Protein AF-0000000068952404 (afdb_homodimer)

Solvent-accessible surface area (backbone atoms only — not comparable to full-atom values): 48971 Å² total; per-residue (Å²): 136,86,78,81,81,77,84,76,76,62,70,69,55,57,53,52,46,51,53,47,52,52,45,47,50,48,46,50,52,48,43,51,51,48,55,58,48,64,71,54,75,61,88,60,46,66,67,54,50,53,55,48,49,53,50,48,51,54,24,49,53,49,40,45,50,52,49,52,50,54,49,50,50,52,51,55,52,53,75,72,47,79,81,68,55,60,91,81,34,86,45,65,37,66,65,50,38,53,51,52,51,47,51,53,45,50,52,51,48,51,30,51,76,69,71,64,62,45,72,67,56,50,52,50,48,45,46,49,55,50,48,44,54,48,46,31,42,60,38,42,17,55,26,64,71,46,62,55,44,52,37,74,71,48,52,70,63,50,48,55,54,34,61,32,35,48,34,52,46,58,42,44,28,66,57,17,42,48,30,28,49,44,47,46,50,44,50,50,50,52,51,50,51,24,64,72,71,43,79,79,77,43,66,36,80,37,59,68,57,25,52,56,37,67,31,42,36,59,70,48,56,49,45,49,49,49,30,44,49,50,28,23,50,44,42,21,53,31,21,49,54,45,34,52,28,43,51,41,17,51,49,17,48,51,30,35,56,56,57,36,25,55,25,45,69,69,56,36,49,48,63,56,64,43,74,61,70,89,58,75,61,46,62,42,85,28,63,24,18,26,38,24,36,35,47,45,58,45,74,60,46,58,72,70,42,54,70,69,55,45,43,48,51,50,35,52,52,30,53,57,44,52,59,45,36,45,74,46,61,29,41,70,59,50,74,64,69,66,28,40,38,30,34,11,13,51,92,52,84,42,93,38,15,41,18,30,47,53,52,30,49,53,52,43,55,52,52,49,52,54,50,28,53,56,28,48,73,70,74,41,88,52,63,49,65,30,29,4,33,24,53,38,61,31,36,32,30,36,46,48,38,88,61,37,32,42,69,43,70,37,47,68,29,51,53,46,4,49,42,33,26,60,44,18,74,80,69,50,30,30,18,28,30,35,47,68,31,51,52,50,8,42,76,46,66,39,80,80,88,65,51,75,44,73,74,36,73,47,82,95,47,87,62,70,44,47,33,25,40,74,36,72,36,83,88,106,138,86,81,79,79,77,82,76,74,62,68,70,55,55,51,53,48,52,53,47,50,54,44,47,50,49,46,50,52,49,43,52,52,48,56,61,47,63,69,55,77,62,88,60,46,66,66,54,50,53,54,50,51,53,52,49,52,54,23,50,53,50,41,46,50,51,48,52,51,53,50,50,52,52,51,54,52,53,76,72,46,79,81,67,54,60,91,80,36,86,45,64,38,67,66,49,36,54,52,54,51,48,52,55,47,51,51,51,48,52,30,51,76,68,69,63,64,46,71,67,56,52,54,48,49,45,48,50,52,51,47,43,54,48,46,31,42,59,37,42,18,56,26,64,72,46,62,56,44,51,37,76,69,47,52,70,63,51,47,54,54,34,59,33,32,46,34,52,47,59,44,42,29,66,56,17,43,48,32,29,49,47,47,47,52,44,51,50,51,53,51,49,51,22,65,73,71,43,78,80,78,43,64,36,81,37,60,67,58,23,53,56,38,68,32,40,35,59,69,47,55,49,44,49,48,48,30,44,49,49,28,22,51,43,43,22,54,30,21,48,54,46,34,52,29,44,52,42,17,52,50,18,46,52,31,36,56,56,58,35,26,54,25,45,69,70,55,36,50,49,62,55,63,42,72,62,72,88,58,76,64,46,63,42,84,29,62,25,18,25,38,22,35,35,48,44,58,46,73,59,46,59,72,70,41,53,70,72,55,44,41,49,51,48,35,54,52,30,54,56,43,53,60,45,35,46,74,45,62,30,42,70,60,51,74,65,69,66,28,38,36,31,33,11,13,53,92,53,84,41,95,39,16,41,18,30,47,53,52,29,49,53,52,44,55,52,50,49,52,55,50,28,54,58,28,49,74,69,74,41,89,52,62,49,64,29,30,4,35,25,51,36,61,29,35,32,30,36,46,49,38,89,61,37,33,42,70,44,71,34,48,67,27,51,53,46,4,48,41,34,26,61,43,17,74,77,68,52,31,30,18,28,31,34,46,68,31,51,52,50,8,41,76,45,66,38,79,80,87,66,52,74,45,73,74,37,73,48,82,96,48,88,61,70,46,47,33,25,41,72,36,72,35,84,90,106

pLDDT: mean 85.46, std 15.07, range [22.33, 98.69]

Organism: Cupriavidus necator (strain ATCC 17699 / DSM 428 / KCTC 22496 / NCIMB 10442 / H16 / Stanier 337) (NCBI:txid381666)

Radius of gyration: 38.55 Å; Cα contacts (8 Å, |Δi|>4): 1475; chains: 2; bounding box: 120×118×82 Å

InterPro domains:
  IPR001054 Adenylyl cyclase class-3/4/guanylyl cyclase [PF00211] (285-423)
  IPR001054 Adenylyl cyclase class-3/4/guanylyl cyclase [PS50125] (289-421)
  IPR001054 Adenylyl cyclase class-3/4/guanylyl cyclase [SM00044] (250-451)
  IPR001054 Adenylyl cyclase class-3/4/guanylyl cyclase [cd07302] (287-470)
  IPR029787 Nucleotide cyclase [G3DSA:3.30.70.1230] (277-473)
  IPR029787 Nucleotide cyclase [SSF55073] (282-431)
  IPR050697 Adenylyl/Guanylyl Cyclase Class-3/4 [PTHR43081] (54-441)

Secondary structure (DSSP, 8-state):
---------SHHHHHHHHHHHHHHHHHHHHHHHHHHHTSS-----HHHHHHHHHHHHHHHHHHHHHHHHHHHHHHHHHHHSPP-S-TT-S--HHHHHHHHHHHHHHHHHHHHHTT---HHHHHHHHHHHHHHHHHHHHHHHHHTT--GGGGGG-GGGGHHHHHHHHGGGGT-HHHHHHHHHHHHHHHHHHHHHHHHS-SS--EES-HHHHHHSS-EEHHHHHHHHHHHHHHHHHHHHHHHHHHHHHHHHHHHHHHHHHHHTTS-HHHHHHHHH-SS---TT-EEEEEEEEEEEEEETHHHHHHHS-HHHHHHHHHHHHHHHHHHHHHTTEEEEEEETTEEEEEESSSS--TTHHHHHHHHHHHHHHHHHHHHHHHHHTT----EEEEEEEEEEEEEEEEEETTEEEEEEESHHHHHHHHHHHHHHHHTEEEEEEHHHHHHHHHTT-----EEPPPEEPTTSSSEE-EEEEEE-TT-/---------SHHHHHHHHHHHHHHHHHHHHHHHHHHHTSS-----HHHHHHHHHHHHHHHHHHHHHHHHHHHHHHHHHHHS---S-TT-S--HHHHHHHHHHHHHHHHHHHHHTT---HHHHHHHHHHHHHHHHHHHHHHHHHTT--GGGGGG-GGGGHHHHHHHHGGGGT-HHHHHHHHHHHHHHHHHHHHHHHHS-SS--EES-HHHHHHSS-EEHHHHHHHHHHHHHHHHHHHHHHHHHHHHHHHHHHHHHHHHHHHTTS-HHHHHHHHH-SS---TT-EEEEEEEEEEEEEETHHHHHHHS-HHHHHHHHHHHHHHHHHHHHHTTEEEEEEETTEEEEEESSSS--TTHHHHHHHHHHHHHHHHHHHHHHHHHTT----EEEEEEEEEEEEEEEEEETTEEEEEEESHHHHHHHHHHHHHHHHTEEEEEEHHHHHHHHHTT-----EEPPPEE-TTSSSEE-EEEEEE-TT-

Nearest PDB structures (foldseek):
  2w01-assembly1_B  TM=8.941E-01  e=1.738E-13  Synechocystis sp. PCC 6803
  6fht-assembly1_B  TM=7.374E-01  e=8.980E-15  unclassified
  6fht-assembly1_A  TM=7.375E-01  e=2.675E-14  unclassified
  3uvj-assembly1_A  TM=7.569E-01  e=1.723E-09  Homo sapiens
  7d9t-assembly1_A  TM=6.689E-01  e=1.079E-09  Homo sapiens

Sequence (952 aa):
MKEEGQTLTAPHRQKSERIAASMARKIAAGLAAKLAALGQGMQLPPRVRRELEREQYLSELLVTSLQLLVLLLFAVLYLGTPPGFSPDAPVRAVPLGISLFAVLALVRLYLAMTRQLANWMVGLSVVAEMAVLIFVIWAYHLQYEQPAQMYLKTTEFAYIFGLIALRALRFEPLWVALSGLTATLGWLLLLHYALTHASGNPVTWDYVTALRSTQIHYGAEFDKLLSILIVSATLALALARARGFVVKAVKGQLAVADLSLFFDDSVAHRITDSEASVMVGHAELREASVVFLDMRGFTQASAMLQPSALIQLLGEYQSLVVPIVKAHGGSIDKFMGDGILASFGAVTADDCHAANALRAIDAILEAVDQWRVRRQSSGQPAPDVGAGMASGPVLFGILGHGSRLEYTVIGDTVNLAAKLEKQNKIQGTRGLTTRASYQRARVQGYLGEKHVLPQQSVGGVSGTMQLVALALSSDAMKEEGQTLTAPHRQKSERIAASMARKIAAGLAAKLAALGQGMQLPPRVRRELEREQYLSELLVTSLQLLVLLLFAVLYLGTPPGFSPDAPVRAVPLGISLFAVLALVRLYLAMTRQLANWMVGLSVVAEMAVLIFVIWAYHLQYEQPAQMYLKTTEFAYIFGLIALRALRFEPLWVALSGLTATLGWLLLLHYALTHASGNPVTWDYVTALRSTQIHYGAEFDKLLSILIVSATLALALARARGFVVKAVKGQLAVADLSLFFDDSVAHRITDSEASVMVGHAELREASVVFLDMRGFTQASAMLQPSALIQLLGEYQSLVVPIVKAHGGSIDKFMGDGILASFGAVTADDCHAANALRAIDAILEAVDQWRVRRQSSGQPAPDVGAGMASGPVLFGILGHGSRLEYTVIGDTVNLAAKLEKQNKIQGTRGLTTRASYQRARVQGYLGEKHVLPQQSVGGVSGTMQLVALALSSDA

Foldseek 3Di:
DPPPPPPPPPDVVVVVVVVVVVVVVVVVVVLVVLLVCLPVPPCDDPVLVVVLVVVLLVLLVVLLVVLVVVLVVLVVVVVPDDDPFDPPQPDDLSVVLSVQSVVLSVVSVVCSVVVNDDPVSLLVSLLSNLVSLLVSLQCVCSRRVHQLLVSLVDPSLVCLLVSLVSCLSSLRLVSSLSSLVSNLVSLVVSVVVRCVRDDDAQADCDPVCVVVDSHDHPVVSVVSNVVSVVSSVVSSSVSSVVVVVSSVVSVVVVVLVVVCVVFDVLVSCCCVVPPDHQDAPDWDKWWKKKKKKAWACLVVQVVVDDPVVLVVVQVVLCVLQVVLCVVLQKTWQDDPSRMTMIMFCRSPHDLLRLLSVLVSVVSSQVSLVVVQVVQVVVVHDRIHMAMFMFTDIWIWGWHDDDPDIGTHIDDPRNVRRVQQRVCCVVVQARYKYFPVSVVSNVVSPRDDDWAKDDWDDTPPDPDTGIMTGSGGHPVD/DDPPPPPPPPDVVVVVVVCVVVVVVVVVVVLVVLLVCLPVPPCDDPVLVVVLVVVLLVLLVVLLVVLVVVLVVLVVVVVPDDDPFDPPQPDDLSVVLSVQSVVLSVVSVVCSVVVNDDPVSLLVSLLSNLLSLLVSLQCVCSRRVHQLLVSLVDPSLVCLLVSLVSCLSSLRLVSSLSSLVSNLVSLVVSVVVRCVRDDDAQADCDPVCVVVDSHDHPVVSVVSNVVSVVSSVVSSSVSSVVVVVSSVVSVVVVVLVVVCVVFDPLVSCCCVVPPDHQDAPDWDKWWKKKKKKAWACLVVQVVVDDPVVLVVVQVVLCVLQVVLCVVLQKTWQDDPSRMTMIMFCRSPHDLLRLLSVLVSVVSSQVSLVVVQVVQVVVVHDRTHMAMFMFTDIWIWGWHDDDPDIGTHIDDPRNVRRVQQRVCCVVVQARYKYFPVSVVSNVVSPRDDDWAKDDWDDTPPDPDTTIMTGSGGHPVD

Structure (mmCIF, N/CA/C/O backbone):
data_AF-0000000068952404-model_v1
#
loop_
_entity.id
_entity.type
_entity.pdbx_description
1 polymer 'Adenylate cyclase, family 3'
#
loop_
_atom_site.group_PDB
_atom_site.id
_atom_site.type_symbol
_atom_site.label_atom_id
_atom_site.label_alt_id
_atom_site.label_comp_id
_atom_site.label_asym_id
_atom_site.label_entity_id
_atom_site.label_seq_id
_atom_site.pdbx_PDB_ins_code
_atom_site.Cartn_x
_atom_site.Cartn_y
_atom_site.Cartn_z
_atom_site.occupancy
_atom_site.B_iso_or_equiv
_atom_site.auth_seq_id
_atom_site.auth_comp_id
_atom_site.auth_asym_id
_atom_site.auth_atom_id
_atom_site.pdbx_PDB_model_num
ATOM 1 N N . MET A 1 1 ? 62.344 -20.797 8.016 1 22.33 1 MET A N 1
ATOM 2 C CA . MET A 1 1 ? 61.25 -20.062 7.383 1 22.33 1 MET A CA 1
ATOM 3 C C . MET A 1 1 ? 59.938 -20.828 7.508 1 22.33 1 MET A C 1
ATOM 5 O O . MET A 1 1 ? 59.375 -21.266 6.504 1 22.33 1 MET A O 1
ATOM 9 N N . LYS A 1 2 ? 59.594 -21.562 8.625 1 31.86 2 LYS A N 1
ATOM 10 C CA . LYS A 1 2 ? 58.562 -22.547 9.008 1 31.86 2 LYS A CA 1
ATOM 11 C C . LYS A 1 2 ? 57.188 -21.891 9.109 1 31.86 2 LYS A C 1
ATOM 13 O O . LYS A 1 2 ? 57 -21.016 9.953 1 31.86 2 LYS A O 1
ATOM 18 N N . GLU A 1 3 ? 56.562 -21.672 7.867 1 27.42 3 GLU A N 1
ATOM 19 C CA . GLU A 1 3 ? 55.281 -21 7.664 1 27.42 3 GLU A CA 1
ATOM 20 C C . GLU A 1 3 ? 54.125 -21.812 8.258 1 27.42 3 GLU A C 1
ATOM 22 O O . GLU A 1 3 ? 53.875 -22.953 7.859 1 27.42 3 GLU A O 1
ATOM 27 N N . GLU A 1 4 ? 53.938 -21.75 9.57 1 32.22 4 GLU A N 1
ATOM 28 C CA . GLU A 1 4 ? 52.844 -22.359 10.328 1 32.22 4 GLU A CA 1
ATOM 29 C C . GLU A 1 4 ? 51.469 -21.859 9.844 1 32.22 4 GLU A C 1
ATOM 31 O O . GLU A 1 4 ? 51.156 -20.672 9.977 1 32.22 4 GLU A O 1
ATOM 36 N N . GLY A 1 5 ? 50.906 -22.406 8.711 1 31.58 5 GLY A N 1
ATOM 37 C CA . GLY A 1 5 ? 49.594 -22.156 8.094 1 31.58 5 GLY A CA 1
ATOM 38 C C . GLY A 1 5 ? 48.438 -22.516 8.984 1 31.58 5 GLY A C 1
ATOM 39 O O . GLY A 1 5 ? 48.125 -23.703 9.172 1 31.58 5 GLY A O 1
ATOM 40 N N . GLN A 1 6 ? 48.156 -21.75 10.125 1 32.75 6 GLN A N 1
ATOM 41 C CA . GLN A 1 6 ? 47.031 -21.922 11.055 1 32.75 6 GLN A CA 1
ATOM 42 C C . GLN A 1 6 ? 45.688 -21.859 10.328 1 32.75 6 GLN A C 1
ATOM 44 O O . GLN A 1 6 ? 45.438 -20.906 9.586 1 32.75 6 GLN A O 1
ATOM 49 N N . THR A 1 7 ? 45 -22.984 10.195 1 32.47 7 THR A N 1
ATOM 50 C CA . THR A 1 7 ? 43.719 -23.328 9.562 1 32.47 7 THR A CA 1
ATOM 51 C C . THR A 1 7 ? 42.562 -22.672 10.297 1 32.47 7 THR A C 1
ATOM 53 O O . THR A 1 7 ? 42.25 -23.031 11.43 1 32.47 7 THR A O 1
ATOM 56 N N . LEU A 1 8 ? 42.25 -21.281 10.25 1 35.88 8 LEU A N 1
ATOM 57 C CA . LEU A 1 8 ? 41.219 -20.438 10.828 1 35.88 8 LEU A CA 1
ATOM 58 C C . LEU A 1 8 ? 39.844 -20.828 10.312 1 35.88 8 LEU A C 1
ATOM 60 O O . LEU A 1 8 ? 38.875 -20.125 10.562 1 35.88 8 LEU A O 1
ATOM 64 N N . THR A 1 9 ? 39.688 -21.844 9.391 1 35.28 9 THR A N 1
ATOM 65 C CA . THR A 1 9 ? 38.469 -21.75 8.562 1 35.28 9 THR A CA 1
ATOM 66 C C . THR A 1 9 ? 37.281 -22.391 9.281 1 35.28 9 THR A C 1
ATOM 68 O O . THR A 1 9 ? 36.188 -22.469 8.711 1 35.28 9 THR A O 1
ATOM 71 N N . ALA A 1 10 ? 37.281 -22.844 10.625 1 44.03 10 ALA A N 1
ATOM 72 C CA . ALA A 1 10 ? 36.281 -23.812 11.055 1 44.03 10 ALA A CA 1
ATOM 73 C C . ALA A 1 10 ? 35.094 -23.109 11.672 1 44.03 10 ALA A C 1
ATOM 75 O O . ALA A 1 10 ? 33.938 -23.531 11.453 1 44.03 10 ALA A O 1
ATOM 76 N N . PRO A 1 11 ? 35.312 -22.031 12.5 1 45.81 11 PRO A N 1
ATOM 77 C CA . PRO A 1 11 ? 34.156 -21.672 13.336 1 45.81 11 PRO A CA 1
ATOM 78 C C . PRO A 1 11 ? 33.125 -20.875 12.578 1 45.81 11 PRO A C 1
ATOM 80 O O . PRO A 1 11 ? 31.953 -20.812 13.008 1 45.81 11 PRO A O 1
ATOM 83 N N . HIS A 1 12 ? 33.438 -20.188 11.484 1 41.09 12 HIS A N 1
ATOM 84 C CA . HIS A 1 12 ? 32.469 -19.312 10.797 1 41.09 12 HIS A CA 1
ATOM 85 C C . HIS A 1 12 ? 31.469 -20.125 9.984 1 41.09 12 HIS A C 1
ATOM 87 O O . HIS A 1 12 ? 30.359 -19.672 9.719 1 41.09 12 HIS A O 1
ATOM 93 N N . ARG A 1 13 ? 31.812 -21.469 9.719 1 42.84 13 ARG A N 1
ATOM 94 C CA . ARG A 1 13 ? 30.938 -22.297 8.914 1 42.84 13 ARG A CA 1
ATOM 95 C C . ARG A 1 13 ? 29.797 -22.875 9.742 1 42.84 13 ARG A C 1
ATOM 97 O O . ARG A 1 13 ? 28.656 -22.938 9.289 1 42.84 13 ARG A O 1
ATOM 104 N N . GLN A 1 14 ? 30.125 -23.156 10.984 1 45.22 14 GLN A N 1
ATOM 105 C CA . GLN A 1 14 ? 29.109 -23.781 11.828 1 45.22 14 GLN A CA 1
ATOM 106 C C . GLN A 1 14 ? 28.047 -22.781 12.25 1 45.22 14 GLN A C 1
ATOM 108 O O . GLN A 1 14 ? 26.859 -23.109 12.336 1 45.22 14 GLN A O 1
ATOM 113 N N . LYS A 1 15 ? 28.375 -21.531 12.391 1 51.22 15 LYS A N 1
ATOM 114 C CA . LYS A 1 15 ? 27.391 -20.531 12.773 1 51.22 15 LYS A CA 1
ATOM 115 C C . LYS A 1 15 ? 26.469 -20.188 11.617 1 51.22 15 LYS A C 1
ATOM 117 O O . LYS A 1 15 ? 25.266 -20.016 11.805 1 51.22 15 LYS A O 1
ATOM 122 N N . SER A 1 16 ? 27.047 -20.25 10.5 1 46.09 16 SER A N 1
ATOM 123 C CA . SER A 1 16 ? 26.234 -19.953 9.32 1 46.09 16 SER A CA 1
ATOM 124 C C . SER A 1 16 ? 25.234 -21.062 9.047 1 46.09 16 SER A C 1
ATOM 126 O O . SER A 1 16 ? 24.094 -20.797 8.641 1 46.09 16 SER A O 1
ATOM 128 N N . GLU A 1 17 ? 25.609 -22.219 9.461 1 47.62 17 GLU A N 1
ATOM 129 C CA . GLU A 1 17 ? 24.734 -23.359 9.242 1 47.62 17 GLU A CA 1
ATOM 130 C C . GLU A 1 17 ? 23.594 -23.391 10.273 1 47.62 17 GLU A C 1
ATOM 132 O O . GLU A 1 17 ? 22.453 -23.688 9.938 1 47.62 17 GLU A O 1
ATOM 137 N N . ARG A 1 18 ? 23.891 -23.078 11.547 1 53 18 ARG A N 1
ATOM 138 C CA . ARG A 1 18 ? 22.859 -23.047 12.578 1 53 18 ARG A CA 1
ATOM 139 C C . ARG A 1 18 ? 21.875 -21.906 12.336 1 53 18 ARG A C 1
ATOM 141 O O . ARG A 1 18 ? 20.672 -22.047 12.547 1 53 18 ARG A O 1
ATOM 148 N N . ILE A 1 19 ? 22.406 -20.859 11.867 1 49.12 19 ILE A N 1
ATOM 149 C CA . ILE A 1 19 ? 21.547 -19.719 11.562 1 49.12 19 ILE A CA 1
ATOM 150 C C . ILE A 1 19 ? 20.672 -20.047 10.352 1 49.12 19 ILE A C 1
ATOM 152 O O . ILE A 1 19 ? 19.469 -19.766 10.352 1 49.12 19 ILE A O 1
ATOM 156 N N . ALA A 1 20 ? 21.188 -20.875 9.445 1 47.06 20 ALA A N 1
ATOM 157 C CA . ALA A 1 20 ? 20.406 -21.234 8.273 1 47.06 20 ALA A CA 1
ATOM 158 C C . ALA A 1 20 ? 19.328 -22.266 8.625 1 47.06 20 ALA A C 1
ATOM 160 O O . ALA A 1 20 ? 18.172 -22.141 8.203 1 47.06 20 ALA A O 1
ATOM 161 N N . ALA A 1 21 ? 19.703 -23.234 9.406 1 51.94 21 ALA A N 1
ATOM 162 C CA . ALA A 1 21 ? 18.734 -24.25 9.836 1 51.94 21 ALA A CA 1
ATOM 163 C C . ALA A 1 21 ? 17.672 -23.656 10.75 1 51.94 21 ALA A C 1
ATOM 165 O O . ALA A 1 21 ? 16.5 -23.969 10.641 1 51.94 21 ALA A O 1
ATOM 166 N N . SER A 1 22 ? 18.031 -22.812 11.711 1 53.75 22 SER A N 1
ATOM 167 C CA . SER A 1 22 ? 17.078 -22.109 12.57 1 53.75 22 SER A CA 1
ATOM 168 C C . SER A 1 22 ? 16.203 -21.156 11.766 1 53.75 22 SER A C 1
ATOM 170 O O . SER A 1 22 ? 15 -21.062 12.008 1 53.75 22 SER A O 1
ATOM 172 N N . MET A 1 23 ? 16.781 -20.703 10.773 1 48.66 23 MET A N 1
ATOM 173 C CA . MET A 1 23 ? 16.016 -19.812 9.906 1 48.66 23 MET A CA 1
ATOM 174 C C . MET A 1 23 ? 15.055 -20.609 9.031 1 48.66 23 MET A C 1
ATOM 176 O O . MET A 1 23 ? 13.906 -20.203 8.836 1 48.66 23 MET A O 1
ATOM 180 N N . ALA A 1 24 ? 15.555 -21.75 8.609 1 50.09 24 ALA A N 1
ATOM 181 C CA . ALA A 1 24 ? 14.688 -22.609 7.82 1 50.09 24 ALA A CA 1
ATOM 182 C C . ALA A 1 24 ? 13.516 -23.125 8.656 1 50.09 24 ALA A C 1
ATOM 184 O O . ALA A 1 24 ? 12.375 -23.141 8.18 1 50.09 24 ALA A O 1
ATOM 185 N N . ARG A 1 25 ? 13.789 -23.594 9.789 1 52.59 25 ARG A N 1
ATOM 186 C CA . ARG A 1 25 ? 12.711 -24.031 10.68 1 52.59 25 ARG A CA 1
ATOM 187 C C . ARG A 1 25 ? 11.781 -22.875 11.023 1 52.59 25 ARG A C 1
ATOM 189 O O . ARG A 1 25 ? 10.562 -23.047 11.055 1 52.59 25 ARG A O 1
ATOM 196 N N . LYS A 1 26 ? 12.289 -21.844 11.289 1 54.97 26 LYS A N 1
ATOM 197 C CA . LYS A 1 26 ? 11.461 -20.672 11.57 1 54.97 26 LYS A CA 1
ATOM 198 C C . LYS A 1 26 ? 10.68 -20.234 10.328 1 54.97 26 LYS A C 1
ATOM 200 O O . LYS A 1 26 ? 9.516 -19.844 10.43 1 54.97 26 LYS A O 1
ATOM 205 N N . ILE A 1 27 ? 11.273 -20.453 9.281 1 49.91 27 ILE A N 1
ATOM 206 C CA . ILE A 1 27 ? 10.586 -20.156 8.031 1 49.91 27 ILE A CA 1
ATOM 207 C C . ILE A 1 27 ? 9.484 -21.172 7.785 1 49.91 27 ILE A C 1
ATOM 209 O O . ILE A 1 27 ? 8.359 -20.812 7.438 1 49.91 27 ILE A O 1
ATOM 213 N N . ALA A 1 28 ? 9.828 -22.453 8.023 1 50.28 28 ALA A N 1
ATOM 214 C CA . ALA A 1 28 ? 8.82 -23.5 7.852 1 50.28 28 ALA A CA 1
ATOM 215 C C . ALA A 1 28 ? 7.695 -23.344 8.867 1 50.28 28 ALA A C 1
ATOM 217 O O . ALA A 1 28 ? 6.516 -23.469 8.523 1 50.28 28 ALA A O 1
ATOM 218 N N . ALA A 1 29 ? 8.039 -23.141 10.086 1 53.47 29 ALA A N 1
ATOM 219 C CA . ALA A 1 29 ? 7.023 -22.938 11.117 1 53.47 29 ALA A CA 1
ATOM 220 C C . ALA A 1 29 ? 6.227 -21.656 10.852 1 53.47 29 ALA A C 1
ATOM 222 O O . ALA A 1 29 ? 5.008 -21.625 11.039 1 53.47 29 ALA A O 1
ATOM 223 N N . GLY A 1 30 ? 6.824 -20.641 10.469 1 50.81 30 GLY A N 1
ATOM 224 C CA . GLY A 1 30 ? 6.137 -19.438 10.055 1 50.81 30 GLY A CA 1
ATOM 225 C C . GLY A 1 30 ? 5.266 -19.625 8.828 1 50.81 30 GLY A C 1
ATOM 226 O O . GLY A 1 30 ? 4.16 -19.094 8.758 1 50.81 30 GLY A O 1
ATOM 227 N N . LEU A 1 31 ? 5.738 -20.469 8.016 1 48.47 31 LEU A N 1
ATOM 228 C CA . LEU A 1 31 ? 4.965 -20.812 6.836 1 48.47 31 LEU A CA 1
ATOM 229 C C . LEU A 1 31 ? 3.713 -21.609 7.219 1 48.47 31 LEU A C 1
ATOM 231 O O . LEU A 1 31 ? 2.629 -21.344 6.691 1 48.47 31 LEU A O 1
ATOM 235 N N . ALA A 1 32 ? 3.91 -22.672 7.992 1 48.09 32 ALA A N 1
ATOM 236 C CA . ALA A 1 32 ? 2.764 -23.422 8.5 1 48.09 32 ALA A CA 1
ATOM 237 C C . ALA A 1 32 ? 1.794 -22.516 9.242 1 48.09 32 ALA A C 1
ATOM 239 O O . ALA A 1 32 ? 0.577 -22.625 9.07 1 48.09 32 ALA A O 1
ATOM 240 N N . ALA A 1 33 ? 2.311 -21.703 10.031 1 49.12 33 ALA A N 1
ATOM 241 C CA . ALA A 1 33 ? 1.443 -20.766 10.734 1 49.12 33 ALA A CA 1
ATOM 242 C C . ALA A 1 33 ? 0.752 -19.812 9.758 1 49.12 33 ALA A C 1
ATOM 244 O O . ALA A 1 33 ? -0.436 -19.516 9.906 1 49.12 33 ALA A O 1
ATOM 245 N N . LYS A 1 34 ? 1.431 -19.516 8.711 1 48.53 34 LYS A N 1
ATOM 246 C CA . LYS A 1 34 ? 0.85 -18.656 7.695 1 48.53 34 LYS A CA 1
ATOM 247 C C . LYS A 1 34 ? -0.133 -19.422 6.812 1 48.53 34 LYS A C 1
ATOM 249 O O . LYS A 1 34 ? -1.166 -18.875 6.414 1 48.53 34 LYS A O 1
ATOM 254 N N . LEU A 1 35 ? 0.157 -20.578 6.578 1 47.31 35 LEU A N 1
ATOM 255 C CA . LEU A 1 35 ? -0.812 -21.422 5.891 1 47.31 35 LEU A CA 1
ATOM 256 C C . LEU A 1 35 ? -2.062 -21.625 6.742 1 47.31 35 LEU A C 1
ATOM 258 O O . LEU A 1 35 ? -3.18 -21.625 6.219 1 47.31 35 LEU A O 1
ATOM 262 N N . ALA A 1 36 ? -1.85 -21.859 7.961 1 45.91 36 ALA A N 1
ATOM 263 C CA . ALA A 1 36 ? -2.967 -22 8.891 1 45.91 36 ALA A CA 1
ATOM 264 C C . ALA A 1 36 ? -3.723 -20.688 9.039 1 45.91 36 ALA A C 1
ATOM 266 O O . ALA A 1 36 ? -4.949 -20.672 9.188 1 45.91 36 ALA A O 1
ATOM 267 N N . ALA A 1 37 ? -3.074 -19.625 9.055 1 44.66 37 ALA A N 1
ATOM 268 C CA . ALA A 1 37 ? -3.738 -18.328 9.078 1 44.66 37 ALA A CA 1
ATOM 269 C C . ALA A 1 37 ? -4.488 -18.078 7.77 1 44.66 37 ALA A C 1
ATOM 271 O O . ALA A 1 37 ? -5.254 -17.109 7.66 1 44.66 37 ALA A O 1
ATOM 272 N N . LEU A 1 38 ? -4.195 -18.672 6.727 1 44.59 38 LEU A N 1
ATOM 273 C CA . LEU A 1 38 ? -4.867 -18.656 5.43 1 44.59 38 LEU A CA 1
ATOM 274 C C . LEU A 1 38 ? -6.379 -18.766 5.605 1 44.59 38 LEU A C 1
ATOM 276 O O . LEU A 1 38 ? -7.141 -18.188 4.82 1 44.59 38 LEU A O 1
ATOM 280 N N . GLY A 1 39 ? -6.82 -19.828 6.332 1 42.09 39 GLY A N 1
ATOM 281 C CA . GLY A 1 39 ? -8.25 -19.922 6.57 1 42.09 39 GLY A CA 1
ATOM 282 C C . GLY A 1 39 ? -8.797 -18.75 7.375 1 42.09 39 GLY A C 1
ATOM 283 O O . GLY A 1 39 ? -10.008 -18.625 7.539 1 42.09 39 GLY A O 1
ATOM 284 N N . GLN A 1 40 ? -8.141 -18.375 8.336 1 41.12 40 GLN A N 1
ATOM 285 C CA . GLN A 1 40 ? -8.812 -17.484 9.266 1 41.12 40 GLN A CA 1
ATOM 286 C C . GLN A 1 40 ? -9.125 -16.141 8.609 1 41.12 40 GLN A C 1
ATOM 288 O O . GLN A 1 40 ? -8.219 -15.453 8.133 1 41.12 40 GLN A O 1
ATOM 293 N N . GLY A 1 41 ? -10.125 -16 7.824 1 44.72 41 GLY A N 1
ATOM 294 C CA . GLY A 1 41 ? -10.828 -14.773 7.496 1 44.72 41 GLY A CA 1
ATOM 295 C C . GLY A 1 41 ? -10.484 -13.625 8.422 1 44.72 41 GLY A C 1
ATOM 296 O O . GLY A 1 41 ? -11.148 -13.43 9.445 1 44.72 41 GLY A O 1
ATOM 297 N N . MET A 1 42 ? -9.328 -13.508 8.82 1 49.06 42 MET A N 1
ATOM 298 C CA . MET A 1 42 ? -8.961 -12.414 9.719 1 49.06 42 MET A CA 1
ATOM 299 C C . MET A 1 42 ? -9.758 -11.156 9.406 1 49.06 42 MET A C 1
ATOM 301 O O . MET A 1 42 ? -10.125 -10.914 8.25 1 49.06 42 MET A O 1
ATOM 305 N N . GLN A 1 43 ? -10.352 -10.625 10.359 1 64.12 43 GLN A N 1
ATOM 306 C CA . GLN A 1 43 ? -11.258 -9.492 10.438 1 64.12 43 GLN A CA 1
ATOM 307 C C . GLN A 1 43 ? -10.703 -8.281 9.688 1 64.12 43 GLN A C 1
ATOM 309 O O . GLN A 1 43 ? -9.961 -7.48 10.258 1 64.12 43 GLN A O 1
ATOM 314 N N . LEU A 1 44 ? -10.516 -8.586 8.312 1 74.38 44 LEU A N 1
ATOM 315 C CA . LEU A 1 44 ? -10.188 -7.406 7.52 1 74.38 44 LEU A CA 1
ATOM 316 C C . LEU A 1 44 ? -11.312 -6.379 7.57 1 74.38 44 LEU A C 1
ATOM 318 O O . LEU A 1 44 ? -12.492 -6.746 7.637 1 74.38 44 LEU A O 1
ATOM 322 N N . PRO A 1 45 ? -10.922 -5.246 7.68 1 76.12 45 PRO A N 1
ATOM 323 C CA . PRO A 1 45 ? -11.953 -4.211 7.613 1 76.12 45 PRO A CA 1
ATOM 324 C C . PRO A 1 45 ? -12.844 -4.34 6.379 1 76.12 45 PRO A C 1
ATOM 326 O O . PRO A 1 45 ? -12.391 -4.824 5.336 1 76.12 45 PRO A O 1
ATOM 329 N N . PRO A 1 46 ? -14.07 -3.932 6.465 1 78.81 46 PRO A N 1
ATOM 330 C CA . PRO A 1 46 ? -15.047 -4.102 5.383 1 78.81 46 PRO A CA 1
ATOM 331 C C . PRO A 1 46 ? -14.594 -3.445 4.078 1 78.81 46 PRO A C 1
ATOM 333 O O . PRO A 1 46 ? -14.836 -3.984 2.996 1 78.81 46 PRO A O 1
ATOM 336 N N . ARG A 1 47 ? -13.984 -2.348 4.164 1 81.19 47 ARG A N 1
ATOM 337 C CA . ARG A 1 47 ? -13.547 -1.664 2.951 1 81.19 47 ARG A CA 1
ATOM 338 C C . ARG A 1 47 ? -12.492 -2.486 2.207 1 81.19 47 ARG A C 1
ATOM 340 O O . ARG A 1 47 ? -12.516 -2.564 0.977 1 81.19 47 ARG A O 1
ATOM 347 N N . VAL A 1 48 ? -11.641 -3.029 2.945 1 82.94 48 VAL A N 1
ATOM 348 C CA . VAL A 1 48 ? -10.602 -3.867 2.354 1 82.94 48 VAL A CA 1
ATOM 349 C C . VAL A 1 48 ? -11.234 -5.113 1.731 1 82.94 48 VAL A C 1
ATOM 351 O O . VAL A 1 48 ? -10.875 -5.508 0.619 1 82.94 48 VAL A O 1
ATOM 354 N N . ARG A 1 49 ? -12.211 -5.684 2.395 1 83.06 49 ARG A N 1
ATOM 355 C CA . ARG A 1 49 ? -12.906 -6.867 1.897 1 83.06 49 ARG A CA 1
ATOM 356 C C . ARG A 1 49 ? -13.609 -6.574 0.578 1 83.06 49 ARG A C 1
ATOM 358 O O . ARG A 1 49 ? -13.594 -7.398 -0.338 1 83.06 49 ARG A O 1
ATOM 365 N N . ARG A 1 50 ? -14.148 -5.414 0.474 1 83.81 50 ARG A N 1
ATOM 366 C CA . ARG A 1 50 ? -14.859 -5.027 -0.744 1 83.81 50 ARG A CA 1
ATOM 367 C C . ARG A 1 50 ? -13.891 -4.895 -1.918 1 83.81 50 ARG A C 1
ATOM 369 O O . ARG A 1 50 ? -14.188 -5.352 -3.025 1 83.81 50 ARG A O 1
ATOM 376 N N . GLU A 1 51 ? -12.773 -4.297 -1.659 1 84.56 51 GLU A N 1
ATOM 377 C CA . GLU A 1 51 ? -11.789 -4.152 -2.725 1 84.56 51 GLU A CA 1
ATOM 378 C C . GLU A 1 51 ? -11.219 -5.508 -3.137 1 84.56 51 GLU A C 1
ATOM 380 O O . GLU A 1 51 ? -10.938 -5.738 -4.316 1 84.56 51 GLU A O 1
ATOM 385 N N . LEU A 1 52 ? -11.07 -6.391 -2.184 1 84.5 52 LEU A N 1
ATOM 386 C CA . LEU A 1 52 ? -10.578 -7.734 -2.48 1 84.5 52 LEU A CA 1
ATOM 387 C C . LEU A 1 52 ? -11.602 -8.516 -3.305 1 84.5 52 LEU A C 1
ATOM 389 O O . LEU A 1 52 ? -11.227 -9.281 -4.191 1 84.5 52 LEU A O 1
ATOM 393 N N . GLU A 1 53 ? -12.859 -8.32 -3.043 1 82.75 53 GLU A N 1
ATOM 394 C CA . GLU A 1 53 ? -13.914 -8.969 -3.814 1 82.75 53 GLU A CA 1
ATOM 395 C C . GLU A 1 53 ? -13.906 -8.5 -5.266 1 82.75 53 GLU A C 1
ATOM 397 O O . GLU A 1 53 ? -14.164 -9.289 -6.18 1 82.75 53 GLU A O 1
ATOM 402 N N . ARG A 1 54 ? -13.625 -7.277 -5.43 1 83.94 54 ARG A N 1
ATOM 403 C CA . ARG A 1 54 ? -13.523 -6.754 -6.789 1 83.94 54 ARG A CA 1
ATOM 404 C C . ARG A 1 54 ? -12.367 -7.406 -7.539 1 83.94 54 ARG A C 1
ATOM 406 O O . ARG A 1 54 ? -12.508 -7.789 -8.703 1 83.94 54 ARG A O 1
ATOM 413 N N . GLU A 1 55 ? -11.305 -7.559 -6.836 1 83.12 55 GLU A N 1
ATOM 414 C CA . GLU A 1 55 ? -10.148 -8.219 -7.449 1 83.12 55 GLU A CA 1
ATOM 415 C C . GLU A 1 55 ? -10.445 -9.68 -7.746 1 83.12 55 GLU A C 1
ATOM 417 O O . GLU A 1 55 ? -10 -10.219 -8.766 1 83.12 55 GLU A O 1
ATOM 422 N N . GLN A 1 56 ? -11.164 -10.289 -6.883 1 81.62 56 GLN A N 1
ATOM 423 C CA . GLN A 1 56 ? -11.539 -11.68 -7.078 1 81.62 56 GLN A CA 1
ATOM 424 C C . GLN A 1 56 ? -12.445 -11.844 -8.297 1 81.62 56 GLN A C 1
ATOM 426 O O . GLN A 1 56 ? -12.336 -12.828 -9.031 1 81.62 56 GLN A O 1
ATOM 431 N N . TYR A 1 57 ? -13.312 -10.859 -8.539 1 83.12 57 TYR A N 1
ATOM 432 C CA . TYR A 1 57 ? -14.18 -10.875 -9.711 1 83.12 57 TYR A CA 1
ATOM 433 C C . TYR A 1 57 ? -13.359 -10.812 -10.992 1 83.12 57 TYR A C 1
ATOM 435 O O . TYR A 1 57 ? -13.602 -11.578 -11.93 1 83.12 57 TYR A O 1
ATOM 443 N N . LEU A 1 58 ? -12.383 -10.023 -11.008 1 81.81 58 LEU A N 1
ATOM 444 C CA . LEU A 1 58 ? -11.523 -9.906 -12.172 1 81.81 58 LEU A CA 1
ATOM 445 C C . LEU A 1 58 ? -10.734 -11.195 -12.398 1 81.81 58 LEU A C 1
ATOM 447 O O . LEU A 1 58 ? -10.547 -11.625 -13.539 1 81.81 58 LEU A O 1
ATOM 451 N N . SER A 1 59 ? -10.328 -11.805 -11.336 1 84.88 59 SER A N 1
ATOM 452 C CA . SER A 1 59 ? -9.594 -13.062 -11.43 1 84.88 59 SER A CA 1
ATOM 453 C C . SER A 1 59 ? -10.469 -14.172 -12.008 1 84.88 59 SER A C 1
ATOM 455 O O . SER A 1 59 ? -10.008 -14.992 -12.789 1 84.88 59 SER A O 1
ATOM 457 N N . GLU A 1 60 ? -11.742 -14.156 -11.656 1 84.88 60 GLU A N 1
ATOM 458 C CA . GLU A 1 60 ? -12.672 -15.164 -12.172 1 84.88 60 GLU A CA 1
ATOM 459 C C . GLU A 1 60 ? -12.859 -15.016 -13.68 1 84.88 60 GLU A C 1
ATOM 461 O O . GLU A 1 60 ? -12.906 -16.016 -14.406 1 84.88 60 GLU A O 1
ATOM 466 N N . LEU A 1 61 ? -12.945 -13.82 -14.086 1 85.31 61 LEU A N 1
ATOM 467 C CA . LEU A 1 61 ? -13.094 -13.578 -15.516 1 85.31 61 LEU A CA 1
ATOM 468 C C . LEU A 1 61 ? -11.844 -14.023 -16.266 1 85.31 61 LEU A C 1
ATOM 470 O O . LEU A 1 61 ? -11.938 -14.586 -17.359 1 85.31 61 LEU A O 1
ATOM 474 N N . LEU A 1 62 ? -10.773 -13.844 -15.641 1 85.44 62 LEU A N 1
ATOM 475 C CA . LEU A 1 62 ? -9.516 -14.234 -16.266 1 85.44 62 LEU A CA 1
ATOM 476 C C . LEU A 1 62 ? -9.391 -15.75 -16.344 1 85.44 62 LEU A C 1
ATOM 478 O O . LEU A 1 62 ? -9.023 -16.297 -17.391 1 85.44 62 LEU A O 1
ATOM 482 N N . VAL A 1 63 ? -9.703 -16.438 -15.305 1 87.56 63 VAL A N 1
ATOM 483 C CA . VAL A 1 63 ? -9.633 -17.891 -15.266 1 87.56 63 VAL A CA 1
ATOM 484 C C . VAL A 1 63 ? -10.57 -18.484 -16.328 1 87.56 63 VAL A C 1
ATOM 486 O O . VAL A 1 63 ? -10.164 -19.344 -17.109 1 87.56 63 VAL A O 1
ATOM 489 N N . THR A 1 64 ? -11.773 -17.984 -16.391 1 86.94 64 THR A N 1
ATOM 490 C CA . THR A 1 64 ? -12.773 -18.531 -17.312 1 86.94 64 THR A CA 1
ATOM 491 C C . THR A 1 64 ? -12.383 -18.234 -18.75 1 86.94 64 THR A C 1
ATOM 493 O O . THR A 1 64 ? -12.555 -19.078 -19.625 1 86.94 64 THR A O 1
ATOM 496 N N . SER A 1 65 ? -11.875 -17.078 -18.938 1 86.88 65 SER A N 1
ATOM 497 C CA . SER A 1 65 ? -11.453 -16.719 -20.297 1 86.88 65 SER A CA 1
ATOM 498 C C . SER A 1 65 ? -10.305 -17.609 -20.766 1 86.88 65 SER A C 1
ATOM 500 O O . SER A 1 65 ? -10.32 -18.109 -21.906 1 86.88 65 SER A O 1
ATOM 502 N N . LEU A 1 66 ? -9.375 -17.828 -19.922 1 89.88 66 LEU A N 1
ATOM 503 C CA . LEU A 1 66 ? -8.242 -18.672 -20.297 1 89.88 66 LEU A CA 1
ATOM 504 C C . LEU A 1 66 ? -8.688 -20.125 -20.484 1 89.88 66 LEU A C 1
ATOM 506 O O . LEU A 1 66 ? -8.227 -20.797 -21.406 1 89.88 66 LEU A O 1
ATOM 510 N N . GLN A 1 67 ? -9.578 -20.547 -19.703 1 91 67 GLN A N 1
ATOM 511 C CA . GLN A 1 67 ? -10.125 -21.891 -19.828 1 91 67 GLN A CA 1
ATOM 512 C C . GLN A 1 67 ? -10.852 -22.062 -21.156 1 91 67 GLN A C 1
ATOM 514 O O . GLN A 1 67 ? -10.688 -23.078 -21.844 1 91 67 GLN A O 1
ATOM 519 N N . LEU A 1 68 ? -11.617 -21.094 -21.484 1 90.06 68 LEU A N 1
ATOM 520 C CA . LEU A 1 68 ? -12.352 -21.156 -22.75 1 90.06 68 LEU A CA 1
ATOM 521 C C . LEU A 1 68 ? -11.391 -21.109 -23.938 1 90.06 68 LEU A C 1
ATOM 523 O O . LEU A 1 68 ? -11.617 -21.781 -24.938 1 90.06 68 LEU A O 1
ATOM 527 N N . LEU A 1 69 ? -10.352 -20.391 -23.781 1 90.44 69 LEU A N 1
ATOM 528 C CA . LEU A 1 69 ? -9.344 -20.344 -24.828 1 90.44 69 LEU A CA 1
ATOM 529 C C . LEU A 1 69 ? -8.656 -21.688 -25 1 90.44 69 LEU A C 1
ATOM 531 O O . LEU A 1 69 ? -8.469 -22.156 -26.125 1 90.44 69 LEU A O 1
ATOM 535 N N . VAL A 1 70 ? -8.305 -22.312 -23.906 1 91.19 70 VAL A N 1
ATOM 536 C CA . VAL A 1 70 ? -7.668 -23.625 -23.938 1 91.19 70 VAL A CA 1
ATOM 537 C C . VAL A 1 70 ? -8.633 -24.656 -24.516 1 91.19 70 VAL A C 1
ATOM 539 O O . VAL A 1 70 ? -8.234 -25.516 -25.312 1 91.19 70 VAL A O 1
ATOM 542 N N . LEU A 1 71 ? -9.906 -24.531 -24.172 1 92.19 71 LEU A N 1
ATOM 543 C CA . LEU A 1 71 ? -10.922 -25.438 -24.688 1 92.19 71 LEU A CA 1
ATOM 544 C C . LEU A 1 71 ? -11.094 -25.266 -26.203 1 92.19 71 LEU A C 1
ATOM 546 O O . LEU A 1 71 ? -11.242 -26.25 -26.938 1 92.19 71 LEU A O 1
ATOM 550 N N . LEU A 1 72 ? -11.102 -24.062 -26.609 1 91.94 72 LEU A N 1
ATOM 551 C CA . LEU A 1 72 ? -11.188 -23.781 -28.047 1 91.94 72 LEU A CA 1
ATOM 552 C C . LEU A 1 72 ? -10 -24.375 -28.781 1 91.94 72 LEU A C 1
ATOM 554 O O . LEU A 1 72 ? -10.156 -24.938 -29.875 1 91.94 72 LEU A O 1
ATOM 558 N N . LEU A 1 73 ? -8.875 -24.281 -28.188 1 91.19 73 LEU A N 1
ATOM 559 C CA . LEU A 1 73 ? -7.676 -24.859 -28.781 1 91.19 73 LEU A CA 1
ATOM 560 C C . LEU A 1 73 ? -7.816 -26.375 -28.906 1 91.19 73 LEU A C 1
ATOM 562 O O . LEU A 1 73 ? -7.508 -26.938 -29.969 1 91.19 73 LEU A O 1
ATOM 566 N N . PHE A 1 74 ? -8.344 -27.047 -27.891 1 91.25 74 PHE A N 1
ATOM 567 C CA . PHE A 1 74 ? -8.539 -28.484 -27.922 1 91.25 74 PHE A CA 1
ATOM 568 C C . PHE A 1 74 ? -9.586 -28.875 -28.953 1 91.25 74 PHE A C 1
ATOM 570 O O . PHE A 1 74 ? -9.445 -29.906 -29.641 1 91.25 74 PHE A O 1
ATOM 577 N N . ALA A 1 75 ? -10.578 -28.078 -29.109 1 91.38 75 ALA A N 1
ATOM 578 C CA . ALA A 1 75 ? -11.633 -28.344 -30.078 1 91.38 75 ALA A CA 1
ATOM 579 C C . ALA A 1 75 ? -11.094 -28.266 -31.516 1 91.38 75 ALA A C 1
ATOM 581 O O . ALA A 1 75 ? -11.375 -29.125 -32.344 1 91.38 75 ALA A O 1
ATOM 582 N N . VAL A 1 76 ? -10.32 -27.281 -31.766 1 90.75 76 VAL A N 1
ATOM 583 C CA . VAL A 1 76 ? -9.734 -27.078 -33.094 1 90.75 76 VAL A CA 1
ATOM 584 C C . VAL A 1 76 ? -8.773 -28.234 -33.406 1 90.75 76 VAL A C 1
ATOM 586 O O . VAL A 1 76 ? -8.789 -28.766 -34.531 1 90.75 76 VAL A O 1
ATOM 589 N N . LEU A 1 77 ? -7.996 -28.609 -32.406 1 87.25 77 LEU A N 1
ATOM 590 C CA . LEU A 1 77 ? -7.047 -29.703 -32.594 1 87.25 77 LEU A CA 1
ATOM 591 C C . LEU A 1 77 ? -7.773 -31.016 -32.844 1 87.25 77 LEU A C 1
ATOM 593 O O . LEU A 1 77 ? -7.348 -31.812 -33.688 1 87.25 77 LEU A O 1
ATOM 597 N N . TYR A 1 78 ? -8.852 -31.266 -32.156 1 86.38 78 TYR A N 1
ATOM 598 C CA . TYR A 1 78 ? -9.625 -32.5 -32.312 1 86.38 78 TYR A CA 1
ATOM 599 C C . TYR A 1 78 ? -10.234 -32.562 -33.719 1 86.38 78 TYR A C 1
ATOM 601 O O . TYR A 1 78 ? -10.242 -33.625 -34.344 1 86.38 78 TYR A O 1
ATOM 609 N N . LEU A 1 79 ? -10.75 -31.484 -34.219 1 87 79 LEU A N 1
ATOM 610 C CA . LEU A 1 79 ? -11.383 -31.438 -35.531 1 87 79 LEU A CA 1
ATOM 611 C C . LEU A 1 79 ? -10.359 -31.672 -36.656 1 87 79 LEU A C 1
ATOM 613 O O . LEU A 1 79 ? -10.695 -32.219 -37.688 1 87 79 LEU A O 1
ATOM 617 N N . GLY A 1 80 ? -9.148 -31.391 -36.406 1 82.88 80 GLY A N 1
ATOM 618 C CA . GLY A 1 80 ? -8.117 -31.516 -37.406 1 82.88 80 GLY A CA 1
ATOM 619 C C . GLY A 1 80 ? -7.383 -32.844 -37.344 1 82.88 80 GLY A C 1
ATOM 620 O O . GLY A 1 80 ? -6.574 -33.156 -38.219 1 82.88 80 GLY A O 1
ATOM 621 N N . THR A 1 81 ? -7.645 -33.656 -36.281 1 80.38 81 THR A N 1
ATOM 622 C CA . THR A 1 81 ? -6.922 -34.906 -36.094 1 80.38 81 THR A CA 1
ATOM 623 C C . THR A 1 81 ? -7.797 -36.094 -36.5 1 80.38 81 THR A C 1
ATOM 625 O O . THR A 1 81 ? -8.938 -36.188 -36.031 1 80.38 81 THR A O 1
ATOM 628 N N . PRO A 1 82 ? -7.293 -36.969 -37.344 1 76.81 82 PRO A N 1
ATOM 629 C CA . PRO A 1 82 ? -8.07 -38.156 -37.688 1 76.81 82 PRO A CA 1
ATOM 630 C C . PRO A 1 82 ? -8.281 -39.094 -36.5 1 76.81 82 PRO A C 1
ATOM 632 O O . PRO A 1 82 ? -7.387 -39.25 -35.656 1 76.81 82 PRO A O 1
ATOM 635 N N . PRO A 1 83 ? -9.531 -39.656 -36.406 1 75.25 83 PRO A N 1
ATOM 636 C CA . PRO A 1 83 ? -9.797 -40.531 -35.281 1 75.25 83 PRO A CA 1
ATOM 637 C C . PRO A 1 83 ? -8.977 -41.844 -35.375 1 75.25 83 PRO A C 1
ATOM 639 O O . PRO A 1 83 ? -8.75 -42.375 -36.469 1 75.25 83 PRO A O 1
ATOM 642 N N . GLY A 1 84 ? -8.242 -42.125 -34.344 1 74.44 84 GLY A N 1
ATOM 643 C CA . GLY A 1 84 ? -7.434 -43.344 -34.281 1 74.44 84 GLY A CA 1
ATOM 644 C C . GLY A 1 84 ? -8.133 -44.5 -33.594 1 74.44 84 GLY A C 1
ATOM 645 O O . GLY A 1 84 ? -7.48 -45.344 -32.969 1 74.44 84 GLY A O 1
ATOM 646 N N . PHE A 1 85 ? -9.539 -44.438 -33.562 1 79.69 85 PHE A N 1
ATOM 647 C CA . PHE A 1 85 ? -10.289 -45.531 -32.938 1 79.69 85 PHE A CA 1
ATOM 648 C C . PHE A 1 85 ? -11.445 -45.969 -33.812 1 79.69 85 PHE A C 1
ATOM 650 O O . PHE A 1 85 ? -11.719 -45.344 -34.844 1 79.69 85 PHE A O 1
ATOM 657 N N . SER A 1 86 ? -12.062 -47.094 -33.5 1 80.19 86 SER A N 1
ATOM 658 C CA . SER A 1 86 ? -13.109 -47.719 -34.312 1 80.19 86 SER A CA 1
ATOM 659 C C . SER A 1 86 ? -14.352 -46.812 -34.344 1 80.19 86 SER A C 1
ATOM 661 O O . SER A 1 86 ? -14.711 -46.188 -33.344 1 80.19 86 SER A O 1
ATOM 663 N N . PRO A 1 87 ? -14.906 -46.656 -35.531 1 80.94 87 PRO A N 1
ATOM 664 C CA . PRO A 1 87 ? -16.141 -45.875 -35.625 1 80.94 87 PRO A CA 1
ATOM 665 C C . PRO A 1 87 ? -17.25 -46.375 -34.719 1 80.94 87 PRO A C 1
ATOM 667 O O . PRO A 1 87 ? -18.156 -45.625 -34.375 1 80.94 87 PRO A O 1
ATOM 670 N N . ASP A 1 88 ? -17.125 -47.688 -34.375 1 81.19 88 ASP A N 1
ATOM 671 C CA . ASP A 1 88 ? -18.156 -48.281 -33.562 1 81.19 88 ASP A CA 1
ATOM 672 C C . ASP A 1 88 ? -17.766 -48.219 -32.062 1 81.19 88 ASP A C 1
ATOM 674 O O . ASP A 1 88 ? -18.312 -48.969 -31.266 1 81.19 88 ASP A O 1
ATOM 678 N N . ALA A 1 89 ? -16.859 -47.375 -31.812 1 85.5 89 ALA A N 1
ATOM 679 C CA . ALA A 1 89 ? -16.469 -47.25 -30.422 1 85.5 89 ALA A CA 1
ATOM 680 C C . ALA A 1 89 ? -17.656 -46.844 -29.547 1 85.5 89 ALA A C 1
ATOM 682 O O . ALA A 1 89 ? -18.453 -46 -29.969 1 85.5 89 ALA A O 1
ATOM 683 N N . PRO A 1 90 ? -17.812 -47.375 -28.391 1 85.06 90 PRO A N 1
ATOM 684 C CA . PRO A 1 90 ? -18.969 -47.094 -27.531 1 85.06 90 PRO A CA 1
ATOM 685 C C . PRO A 1 90 ? -19.016 -45.656 -27.031 1 85.06 90 PRO A C 1
ATOM 687 O O . PRO A 1 90 ? -20.078 -45.125 -26.688 1 85.06 90 PRO A O 1
ATOM 690 N N . VAL A 1 91 ? -17.797 -45.062 -26.953 1 87.5 91 VAL A N 1
ATOM 691 C CA . VAL A 1 91 ? -17.75 -43.719 -26.422 1 87.5 91 VAL A CA 1
ATOM 692 C C . VAL A 1 91 ? -16.719 -42.875 -27.172 1 87.5 91 VAL A C 1
ATOM 694 O O . VAL A 1 91 ? -15.672 -43.406 -27.578 1 87.5 91 VAL A O 1
ATOM 697 N N . ARG A 1 92 ? -17.047 -41.625 -27.391 1 89 92 ARG A N 1
ATOM 698 C CA . ARG A 1 92 ? -16.078 -40.625 -27.844 1 89 92 ARG A CA 1
ATOM 699 C C . ARG A 1 92 ? -15.672 -39.688 -26.703 1 89 92 ARG A C 1
ATOM 701 O O . ARG A 1 92 ? -16.328 -38.688 -26.453 1 89 92 ARG A O 1
ATOM 708 N N . ALA A 1 93 ? -14.578 -40.031 -26.109 1 89.81 93 ALA A N 1
ATOM 709 C CA . ALA A 1 93 ? -14.172 -39.469 -24.828 1 89.81 93 ALA A CA 1
ATOM 710 C C . ALA A 1 93 ? -13.797 -37.969 -24.969 1 89.81 93 ALA A C 1
ATOM 712 O O . ALA A 1 93 ? -14.211 -37.156 -24.156 1 89.81 93 ALA A O 1
ATOM 713 N N . VAL A 1 94 ? -13.078 -37.594 -26.031 1 88.38 94 VAL A N 1
ATOM 714 C CA . VAL A 1 94 ? -12.508 -36.25 -26.156 1 88.38 94 VAL A CA 1
ATOM 715 C C . VAL A 1 94 ? -13.617 -35.25 -26.422 1 88.38 94 VAL A C 1
ATOM 717 O O . VAL A 1 94 ? -13.742 -34.25 -25.703 1 88.38 94 VAL A O 1
ATOM 720 N N . PRO A 1 95 ? -14.539 -35.531 -27.391 1 89.69 95 PRO A N 1
ATOM 721 C CA . PRO A 1 95 ? -15.641 -34.594 -27.594 1 89.69 95 PRO A CA 1
ATOM 722 C C . PRO A 1 95 ? -16.562 -34.469 -26.391 1 89.69 95 PRO A C 1
ATOM 724 O O . PRO A 1 95 ? -17.062 -33.406 -26.078 1 89.69 95 PRO A O 1
ATOM 727 N N . LEU A 1 96 ? -16.75 -35.594 -25.781 1 91.75 96 LEU A N 1
ATOM 728 C CA . LEU A 1 96 ? -17.547 -35.562 -24.562 1 91.75 96 LEU A CA 1
ATOM 729 C C . LEU A 1 96 ? -16.875 -34.719 -23.484 1 91.75 96 LEU A C 1
ATOM 731 O O . LEU A 1 96 ? -17.547 -33.906 -22.828 1 91.75 96 LEU A O 1
ATOM 735 N N . GLY A 1 97 ? -15.625 -34.875 -23.266 1 93.94 97 GLY A N 1
ATOM 736 C CA . GLY A 1 97 ? -14.883 -34.094 -22.297 1 93.94 97 GLY A CA 1
ATOM 737 C C . GLY A 1 97 ? -14.906 -32.594 -22.594 1 93.94 97 GLY A C 1
ATOM 738 O O . GLY A 1 97 ? -15.18 -31.797 -21.703 1 93.94 97 GLY A O 1
ATOM 739 N N . ILE A 1 98 ? -14.656 -32.25 -23.844 1 93.44 98 ILE A N 1
ATOM 740 C CA . ILE A 1 98 ? -14.633 -30.844 -24.266 1 93.44 98 ILE A CA 1
ATOM 741 C C . ILE A 1 98 ? -16 -30.219 -24.031 1 93.44 98 ILE A C 1
ATOM 743 O O . ILE A 1 98 ? -16.094 -29.094 -23.531 1 93.44 98 ILE A O 1
ATOM 747 N N . SER A 1 99 ? -17.047 -30.984 -24.375 1 94.38 99 SER A N 1
ATOM 748 C CA . SER A 1 99 ? -18.406 -30.484 -24.188 1 94.38 99 SER A CA 1
ATOM 749 C C . SER A 1 99 ? -18.734 -30.266 -22.719 1 94.38 99 SER A C 1
ATOM 751 O O . SER A 1 99 ? -19.297 -29.25 -22.344 1 94.38 99 SER A O 1
ATOM 753 N N . LEU A 1 100 ? -18.344 -31.219 -21.875 1 94.94 100 LEU A N 1
ATOM 754 C CA . LEU A 1 100 ? -18.609 -31.109 -20.453 1 94.94 100 LEU A CA 1
ATOM 755 C C . LEU A 1 100 ? -17.828 -29.953 -19.828 1 94.94 100 LEU A C 1
ATOM 757 O O . LEU A 1 100 ? -18.375 -29.203 -19.016 1 94.94 100 LEU A O 1
ATOM 761 N N . PHE A 1 101 ? -16.609 -29.781 -20.219 1 94.81 101 PHE A N 1
ATOM 762 C CA . PHE A 1 101 ? -15.797 -28.672 -19.734 1 94.81 101 PHE A CA 1
ATOM 763 C C . PHE A 1 101 ? -16.406 -27.344 -20.156 1 94.81 101 PHE A C 1
ATOM 765 O O . PHE A 1 101 ? -16.422 -26.391 -19.359 1 94.81 101 PHE A O 1
ATOM 772 N N . ALA A 1 102 ? -16.891 -27.281 -21.375 1 94 102 ALA A N 1
ATOM 773 C CA . ALA A 1 102 ? -17.484 -26.062 -21.891 1 94 102 ALA A CA 1
ATOM 774 C C . ALA A 1 102 ? -18.734 -25.672 -21.109 1 94 102 ALA A C 1
ATOM 776 O O . ALA A 1 102 ? -18.906 -24.5 -20.75 1 94 102 ALA A O 1
ATOM 777 N N . VAL A 1 103 ? -19.5 -26.672 -20.859 1 94.81 103 VAL A N 1
ATOM 778 C CA . VAL A 1 103 ? -20.719 -26.406 -20.094 1 94.81 103 VAL A CA 1
ATOM 779 C C . VAL A 1 103 ? -20.359 -25.891 -18.703 1 94.81 103 VAL A C 1
ATOM 781 O O . VAL A 1 103 ? -20.938 -24.906 -18.25 1 94.81 103 VAL A O 1
ATOM 784 N N . LEU A 1 104 ? -19.422 -26.484 -18.047 1 94.31 104 LEU A N 1
ATOM 785 C CA . LEU A 1 104 ? -19.031 -26.078 -16.703 1 94.31 104 LEU A CA 1
ATOM 786 C C . LEU A 1 104 ? -18.453 -24.656 -16.719 1 94.31 104 LEU A C 1
ATOM 788 O O . LEU A 1 104 ? -18.781 -23.844 -15.859 1 94.31 104 LEU A O 1
ATOM 792 N N . ALA A 1 105 ? -17.656 -24.359 -17.719 1 92.19 105 ALA A N 1
ATOM 793 C CA . ALA A 1 105 ? -17.031 -23.047 -17.828 1 92.19 105 ALA A CA 1
ATOM 794 C C . ALA A 1 105 ? -18.078 -21.969 -18.109 1 92.19 105 ALA A C 1
ATOM 796 O O . ALA A 1 105 ? -18.016 -20.875 -17.531 1 92.19 105 ALA A O 1
ATOM 797 N N . LEU A 1 106 ? -19.016 -22.297 -18.938 1 92.25 106 LEU A N 1
ATOM 798 C CA . LEU A 1 106 ? -20.047 -21.312 -19.312 1 92.25 106 LEU A CA 1
ATOM 799 C C . LEU A 1 106 ? -21 -21.078 -18.141 1 92.25 106 LEU A C 1
ATOM 801 O O . LEU A 1 106 ? -21.438 -19.938 -17.922 1 92.25 106 LEU A O 1
ATOM 805 N N . VAL A 1 107 ? -21.312 -22.094 -17.453 1 93 107 VAL A N 1
ATOM 806 C CA . VAL A 1 107 ? -22.156 -21.938 -16.266 1 93 107 VAL A CA 1
ATOM 807 C C . VAL A 1 107 ? -21.453 -21.062 -15.234 1 93 107 VAL A C 1
ATOM 809 O O . VAL A 1 107 ? -22.047 -20.156 -14.656 1 93 107 VAL A O 1
ATOM 812 N N . ARG A 1 108 ? -20.25 -21.328 -14.984 1 90.62 108 ARG A N 1
ATOM 813 C CA . ARG A 1 108 ? -19.469 -20.547 -14.039 1 90.62 108 ARG A CA 1
ATOM 814 C C . ARG A 1 108 ? -19.375 -19.078 -14.484 1 90.62 108 ARG A C 1
ATOM 816 O O . ARG A 1 108 ? -19.484 -18.172 -13.664 1 90.62 108 ARG A O 1
ATOM 823 N N . LEU A 1 109 ? -19.172 -18.891 -15.797 1 88.38 109 LEU A N 1
ATOM 824 C CA . LEU A 1 109 ? -19.109 -17.531 -16.344 1 88.38 109 LEU A CA 1
ATOM 825 C C . LEU A 1 109 ? -20.422 -16.812 -16.141 1 88.38 109 LEU A C 1
ATOM 827 O O . LEU A 1 109 ? -20.438 -15.633 -15.766 1 88.38 109 LEU A O 1
ATOM 831 N N . TYR A 1 110 ? -21.422 -17.5 -16.406 1 90.88 110 TYR A N 1
ATOM 832 C CA . TYR A 1 110 ? -22.75 -16.938 -16.219 1 90.88 110 TYR A CA 1
ATOM 833 C C . TYR A 1 110 ? -22.969 -16.531 -14.766 1 90.88 110 TYR A C 1
ATOM 835 O O . TYR A 1 110 ? -23.438 -15.43 -14.484 1 90.88 110 TYR A O 1
ATOM 843 N N . LEU A 1 111 ? -22.609 -17.375 -13.844 1 90 111 LEU A N 1
ATOM 844 C CA . LEU A 1 111 ? -22.781 -17.109 -12.422 1 90 111 LEU A CA 1
ATOM 845 C C . LEU A 1 111 ? -21.891 -15.945 -11.977 1 90 111 LEU A C 1
ATOM 847 O O . LEU A 1 111 ? -22.266 -15.156 -11.117 1 90 111 LEU A O 1
ATOM 851 N N . ALA A 1 112 ? -20.734 -15.805 -12.562 1 86.88 112 ALA A N 1
ATOM 852 C CA . ALA A 1 112 ? -19.812 -14.711 -12.234 1 86.88 112 ALA A CA 1
ATOM 853 C C . ALA A 1 112 ? -20.344 -13.375 -12.734 1 86.88 112 ALA A C 1
ATOM 855 O O . ALA A 1 112 ? -20.328 -12.375 -12.008 1 86.88 112 ALA A O 1
ATOM 856 N N . MET A 1 113 ? -20.859 -13.383 -13.906 1 86.25 113 MET A N 1
ATOM 857 C CA . MET A 1 113 ? -21.344 -12.156 -14.523 1 86.25 113 MET A CA 1
ATOM 858 C C . MET A 1 113 ? -22.609 -11.648 -13.82 1 86.25 113 MET A C 1
ATOM 860 O O . MET A 1 113 ? -22.859 -10.445 -13.797 1 86.25 113 MET A O 1
ATOM 864 N N . THR A 1 114 ? -23.359 -12.523 -13.266 1 88.56 114 THR A N 1
ATOM 865 C CA . THR A 1 114 ? -24.578 -12.141 -12.57 1 88.56 114 THR A CA 1
ATOM 866 C C . THR A 1 114 ? -24.312 -11.938 -11.078 1 88.56 114 THR A C 1
ATOM 868 O O . THR A 1 114 ? -25.25 -11.742 -10.297 1 88.56 114 THR A O 1
ATOM 871 N N . ARG A 1 115 ? -23.078 -12.141 -10.617 1 83.38 115 ARG A N 1
ATOM 872 C CA . ARG A 1 115 ? -22.625 -11.922 -9.25 1 83.38 115 ARG A CA 1
ATOM 873 C C . ARG A 1 115 ? -23.281 -12.898 -8.289 1 83.38 115 ARG A C 1
ATOM 875 O O . ARG A 1 115 ? -23.672 -12.523 -7.176 1 83.38 115 ARG A O 1
ATOM 882 N N . GLN A 1 116 ? -23.547 -14.016 -8.727 1 88.06 116 GLN A N 1
ATOM 883 C CA . GLN A 1 116 ? -24.156 -15.055 -7.898 1 88.06 116 GLN A CA 1
ATOM 884 C C . GLN A 1 116 ? -23.141 -16.141 -7.539 1 88.06 116 GLN A C 1
ATOM 886 O O . GLN A 1 116 ? -23.469 -17.094 -6.844 1 88.06 116 GLN A O 1
ATOM 891 N N . LEU A 1 117 ? -21.984 -15.938 -7.984 1 87.94 117 LEU A N 1
ATOM 892 C CA . LEU A 1 117 ? -20.953 -16.953 -7.773 1 87.94 117 LEU A CA 1
ATOM 893 C C . LEU A 1 117 ? -20.484 -16.953 -6.324 1 87.94 117 LEU A C 1
ATOM 895 O O . LEU A 1 117 ? -19.734 -16.062 -5.914 1 87.94 117 LEU A O 1
ATOM 899 N N . ALA A 1 118 ? -20.984 -17.953 -5.617 1 87.81 118 ALA A N 1
ATOM 900 C CA . ALA A 1 118 ? -20.578 -18.094 -4.223 1 87.81 118 ALA A CA 1
ATOM 901 C C . ALA A 1 118 ? -19.312 -18.922 -4.105 1 87.81 118 ALA A C 1
ATOM 903 O O . ALA A 1 118 ? -18.891 -19.578 -5.07 1 87.81 118 ALA A O 1
ATOM 904 N N . ASN A 1 119 ? -18.672 -18.938 -2.936 1 86.75 119 ASN A N 1
ATOM 905 C CA . ASN A 1 119 ? -17.406 -19.625 -2.719 1 86.75 119 ASN A CA 1
ATOM 906 C C . ASN A 1 119 ? -17.547 -21.125 -2.857 1 86.75 119 ASN A C 1
ATOM 908 O O . ASN A 1 119 ? -16.688 -21.797 -3.432 1 86.75 119 ASN A O 1
ATOM 912 N N . TRP A 1 120 ? -18.625 -21.625 -2.373 1 90.88 120 TRP A N 1
ATOM 913 C CA . TRP A 1 120 ? -18.797 -23.062 -2.441 1 90.88 120 TRP A CA 1
ATOM 914 C C . TRP A 1 120 ? -19 -23.531 -3.885 1 90.88 120 TRP A C 1
ATOM 916 O O . TRP A 1 120 ? -18.625 -24.641 -4.242 1 90.88 120 TRP A O 1
ATOM 926 N N . MET A 1 121 ? -19.609 -22.641 -4.719 1 92.38 121 MET A N 1
ATOM 927 C CA . MET A 1 121 ? -19.781 -22.953 -6.133 1 92.38 121 MET A CA 1
ATOM 928 C C . MET A 1 121 ? -18.438 -23.016 -6.848 1 92.38 121 MET A C 1
ATOM 930 O O . MET A 1 121 ? -18.234 -23.812 -7.762 1 92.38 121 MET A O 1
ATOM 934 N N . VAL A 1 122 ? -17.562 -22.156 -6.395 1 91 122 VAL A N 1
ATOM 935 C CA . VAL A 1 122 ? -16.219 -22.188 -6.953 1 91 122 VAL A CA 1
ATOM 936 C C . VAL A 1 122 ? -15.539 -23.516 -6.609 1 91 122 VAL A C 1
ATOM 938 O O . VAL A 1 122 ? -14.969 -24.172 -7.48 1 91 122 VAL A O 1
ATOM 941 N N . GLY A 1 123 ? -15.656 -23.953 -5.367 1 93.5 123 GLY A N 1
ATOM 942 C CA . GLY A 1 123 ? -15.117 -25.234 -4.953 1 93.5 123 GLY A CA 1
ATOM 943 C C . GLY A 1 123 ? -15.688 -26.406 -5.734 1 93.5 123 GLY A C 1
ATOM 944 O O . GLY A 1 123 ? -14.953 -27.297 -6.164 1 93.5 123 GLY A O 1
ATOM 945 N N . LEU A 1 124 ? -16.938 -26.344 -5.953 1 95.19 124 LEU A N 1
ATOM 946 C CA . LEU A 1 124 ? -17.609 -27.391 -6.719 1 95.19 124 LEU A CA 1
ATOM 947 C C . LEU A 1 124 ? -17.109 -27.422 -8.156 1 95.19 124 LEU A C 1
ATOM 949 O O . LEU A 1 124 ? -16.953 -28.5 -8.742 1 95.19 124 LEU A O 1
ATOM 953 N N . SER A 1 125 ? -16.922 -26.266 -8.695 1 94.25 125 SER A N 1
ATOM 954 C CA . SER A 1 125 ? -16.438 -26.188 -10.07 1 94.25 125 SER A CA 1
ATOM 955 C C . SER A 1 125 ? -15.023 -26.766 -10.18 1 94.25 125 SER A C 1
ATOM 957 O O . SER A 1 125 ? -14.688 -27.422 -11.164 1 94.25 125 SER A O 1
ATOM 959 N N . VAL A 1 126 ? -14.195 -26.547 -9.172 1 94.75 126 VAL A N 1
ATOM 960 C CA . VAL A 1 126 ? -12.828 -27.078 -9.156 1 94.75 126 VAL A CA 1
ATOM 961 C C . VAL A 1 126 ? -12.859 -28.594 -9.141 1 94.75 126 VAL A C 1
ATOM 963 O O . VAL A 1 126 ? -12.172 -29.25 -9.938 1 94.75 126 VAL A O 1
ATOM 966 N N . VAL A 1 127 ? -13.688 -29.141 -8.359 1 97.38 127 VAL A N 1
ATOM 967 C CA . VAL A 1 127 ? -13.805 -30.594 -8.242 1 97.38 127 VAL A CA 1
ATOM 968 C C . VAL A 1 127 ? -14.406 -31.172 -9.523 1 97.38 127 VAL A C 1
ATOM 970 O O . VAL A 1 127 ? -13.906 -32.156 -10.055 1 97.38 127 VAL A O 1
ATOM 973 N N . ALA A 1 128 ? -15.43 -30.531 -10.016 1 97.19 128 ALA A N 1
ATOM 974 C CA . ALA A 1 128 ? -16.141 -31.016 -11.203 1 97.19 128 ALA A CA 1
ATOM 975 C C . ALA A 1 128 ? -15.227 -31.016 -12.422 1 97.19 128 ALA A C 1
ATOM 977 O O . ALA A 1 128 ? -15.219 -31.969 -13.203 1 97.19 128 ALA A O 1
ATOM 978 N N . GLU A 1 129 ? -14.523 -30.016 -12.594 1 96.44 129 GLU A N 1
ATOM 979 C CA . GLU A 1 129 ? -13.633 -29.906 -13.75 1 96.44 129 GLU A CA 1
ATOM 980 C C . GLU A 1 129 ? -12.555 -31 -13.719 1 96.44 129 GLU A C 1
ATOM 982 O O . GLU A 1 129 ? -12.281 -31.625 -14.742 1 96.44 129 GLU A O 1
ATOM 987 N N . MET A 1 130 ? -11.938 -31.203 -12.555 1 97.75 130 MET A N 1
ATOM 988 C CA . MET A 1 130 ? -10.945 -32.281 -12.422 1 97.75 130 MET A CA 1
ATOM 989 C C . MET A 1 130 ? -11.586 -33.625 -12.633 1 97.75 130 MET A C 1
ATOM 991 O O . MET A 1 130 ? -11 -34.5 -13.273 1 97.75 130 MET A O 1
ATOM 995 N N . ALA A 1 131 ? -12.812 -33.781 -12.172 1 97.38 131 ALA A N 1
ATOM 996 C CA . ALA A 1 131 ? -13.539 -35.031 -12.328 1 97.38 131 ALA A CA 1
ATOM 997 C C . ALA A 1 131 ? -13.812 -35.344 -13.805 1 97.38 131 ALA A C 1
ATOM 999 O O . ALA A 1 131 ? -13.758 -36.5 -14.227 1 97.38 131 ALA A O 1
ATOM 1000 N N . VAL A 1 132 ? -14.117 -34.312 -14.531 1 96.94 132 VAL A N 1
ATOM 1001 C CA . VAL A 1 132 ? -14.359 -34.5 -15.961 1 96.94 132 VAL A CA 1
ATOM 1002 C C . VAL A 1 132 ? -13.094 -35.031 -16.641 1 96.94 132 VAL A C 1
ATOM 1004 O O . VAL A 1 132 ? -13.156 -35.938 -17.438 1 96.94 132 VAL A O 1
ATOM 1007 N N . LEU A 1 133 ? -11.945 -34.406 -16.328 1 97.06 133 LEU A N 1
ATOM 1008 C CA . LEU A 1 133 ? -10.695 -34.875 -16.922 1 97.06 133 LEU A CA 1
ATOM 1009 C C . LEU A 1 133 ? -10.422 -36.344 -16.531 1 97.06 133 LEU A C 1
ATOM 1011 O O . LEU A 1 133 ? -10.078 -37.156 -17.391 1 97.06 133 LEU A O 1
ATOM 1015 N N . ILE A 1 134 ? -10.617 -36.688 -15.242 1 97.44 134 ILE A N 1
ATOM 1016 C CA . ILE A 1 134 ? -10.414 -38.031 -14.75 1 97.44 134 ILE A CA 1
ATOM 1017 C C . ILE A 1 134 ? -11.367 -39 -15.461 1 97.44 134 ILE A C 1
ATOM 1019 O O . ILE A 1 134 ? -10.984 -40.094 -15.836 1 97.44 134 ILE A O 1
ATOM 1023 N N . PHE A 1 135 ? -12.531 -38.594 -15.734 1 96 135 PHE A N 1
ATOM 1024 C CA . PHE A 1 135 ? -13.531 -39.375 -16.438 1 96 135 PHE A CA 1
ATOM 1025 C C . PHE A 1 135 ? -13.117 -39.625 -17.875 1 96 135 PHE A C 1
ATOM 1027 O O . PHE A 1 135 ? -13.266 -40.75 -18.391 1 96 135 PHE A O 1
ATOM 1034 N N . VAL A 1 136 ? -12.703 -38.562 -18.484 1 95.38 136 VAL A N 1
ATOM 1035 C CA . VAL A 1 136 ? -12.258 -38.688 -19.875 1 95.38 136 VAL A CA 1
ATOM 1036 C C . VAL A 1 136 ? -11.125 -39.719 -19.953 1 95.38 136 VAL A C 1
ATOM 1038 O O . VAL A 1 136 ? -11.117 -40.562 -20.844 1 95.38 136 VAL A O 1
ATOM 1041 N N . ILE A 1 137 ? -10.164 -39.656 -19.016 1 96.12 137 ILE A N 1
ATOM 1042 C CA . ILE A 1 137 ? -9.047 -40.594 -18.984 1 96.12 137 ILE A CA 1
ATOM 1043 C C . ILE A 1 137 ? -9.578 -42 -18.766 1 96.12 137 ILE A C 1
ATOM 1045 O O . ILE A 1 137 ? -9.164 -42.938 -19.453 1 96.12 137 ILE A O 1
ATOM 1049 N N . TRP A 1 138 ? -10.523 -42.156 -17.875 1 96.19 138 TRP A N 1
ATOM 1050 C CA . TRP A 1 138 ? -11.148 -43.438 -17.625 1 96.19 138 TRP A CA 1
ATOM 1051 C C . TRP A 1 138 ? -11.844 -43.969 -18.875 1 96.19 138 TRP A C 1
ATOM 1053 O O . TRP A 1 138 ? -11.727 -45.156 -19.203 1 96.19 138 TRP A O 1
ATOM 1063 N N . ALA A 1 139 ? -12.484 -43.188 -19.656 1 94.75 139 ALA A N 1
ATOM 1064 C CA . ALA A 1 139 ? -13.289 -43.562 -20.812 1 94.75 139 ALA A CA 1
ATOM 1065 C C . ALA A 1 139 ? -12.414 -44.031 -21.953 1 94.75 139 ALA A C 1
ATOM 1067 O O . ALA A 1 139 ? -12.898 -44.656 -22.922 1 94.75 139 ALA A O 1
ATOM 1068 N N . TYR A 1 140 ? -11.109 -43.781 -21.875 1 92 140 TYR A N 1
ATOM 1069 C CA . TYR A 1 140 ? -10.203 -44.188 -22.938 1 92 140 TYR A CA 1
ATOM 1070 C C . TYR A 1 140 ? -10.164 -45.688 -23.109 1 92 140 TYR A C 1
ATOM 1072 O O . TYR A 1 140 ? -10.031 -46.188 -24.219 1 92 140 TYR A O 1
ATOM 1080 N N . HIS A 1 141 ? -10.242 -46.438 -21.969 1 90.69 141 HIS A N 1
ATOM 1081 C CA . HIS A 1 141 ? -10.18 -47.875 -22.141 1 90.69 141 HIS A CA 1
ATOM 1082 C C . HIS A 1 141 ? -11.422 -48.406 -22.859 1 90.69 141 HIS A C 1
ATOM 1084 O O . HIS A 1 141 ? -11.336 -49.406 -23.594 1 90.69 141 HIS A O 1
ATOM 1090 N N . LEU A 1 142 ? -12.555 -47.75 -22.766 1 90.69 142 LEU A N 1
ATOM 1091 C CA . LEU A 1 142 ? -13.766 -48.125 -23.5 1 90.69 142 LEU A CA 1
ATOM 1092 C C . LEU A 1 142 ? -13.656 -47.688 -24.953 1 90.69 142 LEU A C 1
ATOM 1094 O O . LEU A 1 142 ? -14.016 -48.438 -25.859 1 90.69 142 LEU A O 1
ATOM 1098 N N . GLN A 1 143 ? -13.109 -46.5 -25.188 1 90.56 143 GLN A N 1
ATOM 1099 C CA . GLN A 1 143 ? -12.984 -45.938 -26.531 1 90.56 143 GLN A CA 1
ATOM 1100 C C . GLN A 1 143 ? -12.078 -46.812 -27.391 1 90.56 143 GLN A C 1
ATOM 1102 O O . GLN A 1 143 ? -12.367 -47.062 -28.562 1 90.56 143 GLN A O 1
ATOM 1107 N N . TYR A 1 144 ? -11.023 -47.312 -26.812 1 89.31 144 TYR A N 1
ATOM 1108 C CA . TYR A 1 144 ? -10.039 -48.062 -27.578 1 89.31 144 TYR A CA 1
ATOM 1109 C C . TYR A 1 144 ? -10.211 -49.562 -27.359 1 89.31 144 TYR A C 1
ATOM 1111 O O . TYR A 1 144 ? -9.406 -50.375 -27.844 1 89.31 144 TYR A O 1
ATOM 1119 N N . GLU A 1 145 ? -11.211 -49.969 -26.578 1 88.31 145 GLU A N 1
ATOM 1120 C CA . GLU A 1 145 ? -11.523 -51.344 -26.312 1 88.31 145 GLU A CA 1
ATOM 1121 C C . GLU A 1 145 ? -10.297 -52.094 -25.797 1 88.31 145 GLU A C 1
ATOM 1123 O O . GLU A 1 145 ? -9.953 -53.156 -26.312 1 88.31 145 GLU A O 1
ATOM 1128 N N . GLN A 1 146 ? -9.625 -51.469 -24.844 1 88.88 146 GLN A N 1
ATOM 1129 C CA . GLN A 1 146 ? -8.438 -52.031 -24.203 1 88.88 146 GLN A CA 1
ATOM 1130 C C . GLN A 1 146 ? -8.648 -52.25 -22.719 1 88.88 146 GLN A C 1
ATOM 1132 O O . GLN A 1 146 ? -9.594 -51.688 -22.141 1 88.88 146 GLN A O 1
ATOM 1137 N N . PRO A 1 147 ? -7.812 -53.062 -22.094 1 89.94 147 PRO A N 1
ATOM 1138 C CA . PRO A 1 147 ? -7.914 -53.219 -20.641 1 89.94 147 PRO A CA 1
ATOM 1139 C C . PRO A 1 147 ? -7.742 -51.906 -19.906 1 89.94 147 PRO A C 1
ATOM 1141 O O . PRO A 1 147 ? -7.113 -50.969 -20.422 1 89.94 147 PRO A O 1
ATOM 1144 N N . ALA A 1 148 ? -8.273 -51.875 -18.75 1 91.69 148 ALA A N 1
ATOM 1145 C CA . ALA A 1 148 ? -8.32 -50.656 -17.938 1 91.69 148 ALA A CA 1
ATOM 1146 C C . ALA A 1 148 ? -6.918 -50.156 -17.625 1 91.69 148 ALA A C 1
ATOM 1148 O O . ALA A 1 148 ? -6.699 -48.938 -17.453 1 91.69 148 ALA A O 1
ATOM 1149 N N . GLN A 1 149 ? -5.941 -50.969 -17.531 1 91.12 149 GLN A N 1
ATOM 1150 C CA . GLN A 1 149 ? -4.574 -50.594 -17.203 1 91.12 149 GLN A CA 1
ATOM 1151 C C . GLN A 1 149 ? -4 -49.625 -18.219 1 91.12 149 GLN A C 1
ATOM 1153 O O . GLN A 1 149 ? -3.094 -48.844 -17.906 1 91.12 149 GLN A O 1
ATOM 1158 N N . MET A 1 150 ? -4.621 -49.625 -19.359 1 88.38 150 MET A N 1
ATOM 1159 C CA . MET A 1 150 ? -4.051 -48.875 -20.469 1 88.38 150 MET A CA 1
ATOM 1160 C C . MET A 1 150 ? -4.262 -47.375 -20.25 1 88.38 150 MET A C 1
ATOM 1162 O O . MET A 1 150 ? -3.426 -46.562 -20.641 1 88.38 150 MET A O 1
ATOM 1166 N N . TYR A 1 151 ? -5.332 -46.969 -19.609 1 91.81 151 TYR A N 1
ATOM 1167 C CA . TYR A 1 151 ? -5.582 -45.531 -19.453 1 91.81 151 TYR A CA 1
ATOM 1168 C C . TYR A 1 151 ? -4.605 -44.906 -18.469 1 91.81 151 TYR A C 1
ATOM 1170 O O . TYR A 1 151 ? -4.469 -43.688 -18.406 1 91.81 151 TYR A O 1
ATOM 1178 N N . LEU A 1 152 ? -3.895 -45.719 -17.656 1 92.62 152 LEU A N 1
ATOM 1179 C CA . LEU A 1 152 ? -2.891 -45.219 -16.734 1 92.62 152 LEU A CA 1
ATOM 1180 C C . LEU A 1 152 ? -1.642 -44.75 -17.484 1 92.62 152 LEU A C 1
ATOM 1182 O O . LEU A 1 152 ? -0.8 -44.062 -16.922 1 92.62 152 LEU A O 1
ATOM 1186 N N . LYS A 1 153 ? -1.518 -45.094 -18.703 1 90.06 153 LYS A N 1
ATOM 1187 C CA . LYS A 1 153 ? -0.328 -44.781 -19.5 1 90.06 153 LYS A CA 1
ATOM 1188 C C . LYS A 1 153 ? -0.595 -43.594 -20.453 1 90.06 153 LYS A C 1
ATOM 1190 O O . LYS A 1 153 ? 0.275 -43.219 -21.234 1 90.06 153 LYS A O 1
ATOM 1195 N N . THR A 1 154 ? -1.741 -43 -20.344 1 89.19 154 THR A N 1
ATOM 1196 C CA . THR A 1 154 ? -2.127 -41.938 -21.25 1 89.19 154 THR A CA 1
ATOM 1197 C C . THR A 1 154 ? -1.351 -40.656 -20.938 1 89.19 154 THR A C 1
ATOM 1199 O O . THR A 1 154 ? -0.941 -40.438 -19.797 1 89.19 154 THR A O 1
ATOM 1202 N N . THR A 1 155 ? -1.117 -39.812 -21.953 1 90.81 155 THR A N 1
ATOM 1203 C CA . THR A 1 155 ? -0.381 -38.562 -21.812 1 90.81 155 THR A CA 1
ATOM 1204 C C . THR A 1 155 ? -1.31 -37.438 -21.359 1 90.81 155 THR A C 1
ATOM 1206 O O . THR A 1 155 ? -0.847 -36.375 -20.953 1 90.81 155 THR A O 1
ATOM 1209 N N . GLU A 1 156 ? -2.637 -37.719 -21.375 1 91.75 156 GLU A N 1
ATOM 1210 C CA . GLU A 1 156 ? -3.613 -36.719 -20.906 1 91.75 156 GLU A CA 1
ATOM 1211 C C . GLU A 1 156 ? -3.449 -36.438 -19.422 1 91.75 156 GLU A C 1
ATOM 1213 O O . GLU A 1 156 ? -3.973 -35.438 -18.922 1 91.75 156 GLU A O 1
ATOM 1218 N N . PHE A 1 157 ? -2.66 -37.344 -18.719 1 95.12 157 PHE A N 1
ATOM 1219 C CA . PHE A 1 157 ? -2.283 -37.125 -17.328 1 95.12 157 PHE A CA 1
ATOM 1220 C C . PHE A 1 157 ? -1.674 -35.719 -17.156 1 95.12 157 PHE A C 1
ATOM 1222 O O . PHE A 1 157 ? -1.914 -35.062 -16.156 1 95.12 157 PHE A O 1
ATOM 1229 N N . ALA A 1 158 ? -0.965 -35.25 -18.156 1 96.31 158 ALA A N 1
ATOM 1230 C CA . ALA A 1 158 ? -0.233 -34 -18.062 1 96.31 158 ALA A CA 1
ATOM 1231 C C . ALA A 1 158 ? -1.191 -32.812 -17.969 1 96.31 158 ALA A C 1
ATOM 1233 O O . ALA A 1 158 ? -0.827 -31.75 -17.438 1 96.31 158 ALA A O 1
ATOM 1234 N N . TYR A 1 159 ? -2.424 -32.938 -18.422 1 96.69 159 TYR A N 1
ATOM 1235 C CA . TYR A 1 159 ? -3.389 -31.844 -18.406 1 96.69 159 TYR A CA 1
ATOM 1236 C C . TYR A 1 159 ? -3.885 -31.578 -16.984 1 96.69 159 TYR A C 1
ATOM 1238 O O . TYR A 1 159 ? -4.48 -30.547 -16.703 1 96.69 159 TYR A O 1
ATOM 1246 N N . ILE A 1 160 ? -3.635 -32.531 -16.062 1 97.75 160 ILE A N 1
ATOM 1247 C CA . ILE A 1 160 ? -3.936 -32.344 -14.641 1 97.75 160 ILE A CA 1
ATOM 1248 C C . ILE A 1 160 ? -3.207 -31.094 -14.133 1 97.75 160 ILE A C 1
ATOM 1250 O O . ILE A 1 160 ? -3.795 -30.266 -13.445 1 97.75 160 ILE A O 1
ATOM 1254 N N . PHE A 1 161 ? -1.977 -30.938 -14.547 1 98.06 161 PHE A N 1
ATOM 1255 C CA . PHE A 1 161 ? -1.156 -29.828 -14.07 1 98.06 161 PHE A CA 1
ATOM 1256 C C . PHE A 1 161 ? -1.651 -28.516 -14.641 1 98.06 161 PHE A C 1
ATOM 1258 O O . PHE A 1 161 ? -1.524 -27.469 -14.008 1 98.06 161 PHE A O 1
ATOM 1265 N N . GLY A 1 162 ? -2.246 -28.578 -15.867 1 96.69 162 GLY A N 1
ATOM 1266 C CA . GLY A 1 162 ? -2.865 -27.391 -16.422 1 96.69 162 GLY A CA 1
ATOM 1267 C C . GLY A 1 162 ? -4.051 -26.891 -15.617 1 96.69 162 GLY A C 1
ATOM 1268 O O . GLY A 1 162 ? -4.188 -25.688 -15.375 1 96.69 162 GLY A O 1
ATOM 1269 N N . LEU A 1 163 ? -4.855 -27.828 -15.195 1 96.5 163 LEU A N 1
ATOM 1270 C CA . LEU A 1 163 ? -6.027 -27.469 -14.398 1 96.5 163 LEU A CA 1
ATOM 1271 C C . LEU A 1 163 ? -5.617 -26.938 -13.031 1 96.5 163 LEU A C 1
ATOM 1273 O O . LEU A 1 163 ? -6.234 -26 -12.523 1 96.5 163 LEU A O 1
ATOM 1277 N N . ILE A 1 164 ? -4.559 -27.484 -12.469 1 97.25 164 ILE A N 1
ATOM 1278 C CA . ILE A 1 164 ? -4.051 -27 -11.188 1 97.25 164 ILE A CA 1
ATOM 1279 C C . ILE A 1 164 ? -3.486 -25.594 -11.352 1 97.25 164 ILE A C 1
ATOM 1281 O O . ILE A 1 164 ? -3.789 -24.703 -10.555 1 97.25 164 ILE A O 1
ATOM 1285 N N . ALA A 1 165 ? -2.729 -25.391 -12.398 1 96.56 165 ALA A N 1
ATOM 1286 C CA . ALA A 1 165 ? -2.094 -24.109 -12.664 1 96.56 165 ALA A CA 1
ATOM 1287 C C . ALA A 1 165 ? -3.141 -23.016 -12.891 1 96.56 165 ALA A C 1
ATOM 1289 O O . ALA A 1 165 ? -2.936 -21.859 -12.508 1 96.56 165 ALA A O 1
ATOM 1290 N N . LEU A 1 166 ? -4.262 -23.391 -13.477 1 93.81 166 LEU A N 1
ATOM 1291 C CA . LEU A 1 166 ? -5.32 -22.438 -13.781 1 93.81 166 LEU A CA 1
ATOM 1292 C C . LEU A 1 166 ? -5.848 -21.781 -12.5 1 93.81 166 LEU A C 1
ATOM 1294 O O . LEU A 1 166 ? -6.266 -20.625 -12.516 1 93.81 166 LEU A O 1
ATOM 1298 N N . ARG A 1 167 ? -5.77 -22.516 -11.445 1 92.44 167 ARG A N 1
ATOM 1299 C CA . ARG A 1 167 ? -6.281 -22.016 -10.172 1 92.44 167 ARG A CA 1
ATOM 1300 C C . ARG A 1 167 ? -5.355 -20.938 -9.602 1 92.44 167 ARG A C 1
ATOM 1302 O O . ARG A 1 167 ? -5.746 -20.188 -8.703 1 92.44 167 ARG A O 1
ATOM 1309 N N . ALA A 1 168 ? -4.164 -20.906 -10.109 1 92.75 168 ALA A N 1
ATOM 1310 C CA . ALA A 1 168 ? -3.191 -19.938 -9.617 1 92.75 168 ALA A CA 1
ATOM 1311 C C . ALA A 1 168 ? -3.602 -18.516 -9.977 1 92.75 168 ALA A C 1
ATOM 1313 O O . ALA A 1 168 ? -3.158 -17.547 -9.344 1 92.75 168 ALA A O 1
ATOM 1314 N N . LEU A 1 169 ? -4.48 -18.359 -10.898 1 90.5 169 LEU A N 1
ATOM 1315 C CA . LEU A 1 169 ? -4.902 -17.031 -11.359 1 90.5 169 LEU A CA 1
ATOM 1316 C C . LEU A 1 169 ? -5.793 -16.359 -10.32 1 90.5 169 LEU A C 1
ATOM 1318 O O . LEU A 1 169 ? -5.973 -15.141 -10.359 1 90.5 169 LEU A O 1
ATOM 1322 N N . ARG A 1 170 ? -6.344 -17.109 -9.352 1 86.75 170 ARG A N 1
ATOM 1323 C CA . ARG A 1 170 ? -7.258 -16.547 -8.352 1 86.75 170 ARG A CA 1
ATOM 1324 C C . ARG A 1 170 ? -6.508 -16.156 -7.09 1 86.75 170 ARG A C 1
ATOM 1326 O O . ARG A 1 170 ? -7.055 -15.453 -6.23 1 86.75 170 ARG A O 1
ATOM 1333 N N . PHE A 1 171 ? -5.355 -16.391 -6.902 1 86.5 171 PHE A N 1
ATOM 1334 C CA . PHE A 1 171 ? -4.504 -16.078 -5.766 1 86.5 171 PHE A CA 1
ATOM 1335 C C . PHE A 1 171 ? -5.105 -16.609 -4.469 1 86.5 171 PHE A C 1
ATOM 1337 O O . PHE A 1 171 ? -5.066 -15.938 -3.438 1 86.5 171 PHE A O 1
ATOM 1344 N N . GLU A 1 172 ? -5.852 -17.625 -4.492 1 89.56 172 GLU A N 1
ATOM 1345 C CA . GLU A 1 172 ? -6.363 -18.344 -3.328 1 89.56 172 GLU A CA 1
ATOM 1346 C C . GLU A 1 172 ? -5.809 -19.766 -3.268 1 89.56 172 GLU A C 1
ATOM 1348 O O . GLU A 1 172 ? -6.191 -20.625 -4.066 1 89.56 172 GLU A O 1
ATOM 1353 N N . PRO A 1 173 ? -4.965 -19.984 -2.297 1 92.88 173 PRO A N 1
ATOM 1354 C CA . PRO A 1 173 ? -4.281 -21.281 -2.23 1 92.88 173 PRO A CA 1
ATOM 1355 C C . PRO A 1 173 ? -5.242 -22.438 -2.006 1 92.88 173 PRO A C 1
ATOM 1357 O O . PRO A 1 173 ? -4.945 -23.578 -2.395 1 92.88 173 PRO A O 1
ATOM 1360 N N . LEU A 1 174 ? -6.398 -22.172 -1.456 1 92.38 174 LEU A N 1
ATOM 1361 C CA . LEU A 1 174 ? -7.355 -23.234 -1.142 1 92.38 174 LEU A CA 1
ATOM 1362 C C . LEU A 1 174 ? -7.797 -23.953 -2.406 1 92.38 174 LEU A C 1
ATOM 1364 O O . LEU A 1 174 ? -7.945 -25.188 -2.404 1 92.38 174 LEU A O 1
ATOM 1368 N N . TRP A 1 175 ? -7.973 -23.266 -3.453 1 93.88 175 TRP A N 1
ATOM 1369 C CA . TRP A 1 175 ? -8.492 -23.875 -4.676 1 93.88 175 TRP A CA 1
ATOM 1370 C C . TRP A 1 175 ? -7.418 -24.703 -5.371 1 93.88 175 TRP A C 1
ATOM 1372 O O . TRP A 1 175 ? -7.723 -25.719 -6.004 1 93.88 175 TRP A O 1
ATOM 1382 N N . VAL A 1 176 ? -6.125 -24.25 -5.246 1 95.5 176 VAL A N 1
ATOM 1383 C CA . VAL A 1 176 ? -5.027 -25.047 -5.785 1 95.5 176 VAL A CA 1
ATOM 1384 C C . VAL A 1 176 ? -4.906 -26.359 -5 1 95.5 176 VAL A C 1
ATOM 1386 O O . VAL A 1 176 ? -4.758 -27.438 -5.586 1 95.5 176 VAL A O 1
ATOM 1389 N N . ALA A 1 177 ? -5.016 -26.234 -3.707 1 95.62 177 ALA A N 1
ATOM 1390 C CA . ALA A 1 177 ? -4.945 -27.422 -2.854 1 95.62 177 ALA A CA 1
ATOM 1391 C C . ALA A 1 177 ? -6.098 -28.375 -3.145 1 95.62 177 ALA A C 1
ATOM 1393 O O . ALA A 1 177 ? -5.895 -29.594 -3.25 1 95.62 177 ALA A O 1
ATOM 1394 N N . LEU A 1 178 ? -7.277 -27.828 -3.312 1 96.44 178 LEU A N 1
ATOM 1395 C CA . LEU A 1 178 ? -8.445 -28.641 -3.611 1 96.44 178 LEU A CA 1
ATOM 1396 C C . LEU A 1 178 ? -8.297 -29.328 -4.965 1 96.44 178 LEU A C 1
ATOM 1398 O O . LEU A 1 178 ? -8.625 -30.516 -5.109 1 96.44 178 LEU A O 1
ATOM 1402 N N . SER A 1 179 ? -7.844 -28.578 -5.914 1 97.5 179 SER A N 1
ATOM 1403 C CA . SER A 1 179 ? -7.629 -29.156 -7.242 1 97.5 179 SER A CA 1
ATOM 1404 C C . SER A 1 179 ? -6.617 -30.297 -7.195 1 97.5 179 SER A C 1
ATOM 1406 O O . SER A 1 179 ? -6.848 -31.359 -7.777 1 97.5 179 SER A O 1
ATOM 1408 N N . GLY A 1 180 ? -5.48 -30.062 -6.484 1 97.69 180 GLY A N 1
ATOM 1409 C CA . GLY A 1 180 ? -4.477 -31.109 -6.336 1 97.69 180 GLY A CA 1
ATOM 1410 C C . GLY A 1 180 ? -4.988 -32.344 -5.605 1 97.69 180 GLY A C 1
ATOM 1411 O O . GLY A 1 180 ? -4.699 -33.469 -6.004 1 97.69 180 GLY A O 1
ATOM 1412 N N . LEU A 1 181 ? -5.727 -32.156 -4.594 1 97.25 181 LEU A N 1
ATOM 1413 C CA . LEU A 1 181 ? -6.293 -33.25 -3.832 1 97.25 181 LEU A CA 1
ATOM 1414 C C . LEU A 1 181 ? -7.285 -34.031 -4.68 1 97.25 181 LEU A C 1
ATOM 1416 O O . LEU A 1 181 ? -7.297 -35.281 -4.641 1 97.25 181 LEU A O 1
ATOM 1420 N N . THR A 1 182 ? -8.117 -33.312 -5.398 1 98.19 182 THR A N 1
ATOM 1421 C CA . THR A 1 182 ? -9.078 -34 -6.27 1 98.19 182 THR A CA 1
ATOM 1422 C C . THR A 1 182 ? -8.359 -34.812 -7.344 1 98.19 182 THR A C 1
ATOM 1424 O O . THR A 1 182 ? -8.781 -35.906 -7.668 1 98.19 182 THR A O 1
ATOM 1427 N N . ALA A 1 183 ? -7.32 -34.188 -7.879 1 98.5 183 ALA A N 1
ATOM 1428 C CA . ALA A 1 183 ? -6.52 -34.906 -8.875 1 98.5 183 ALA A CA 1
ATOM 1429 C C . ALA A 1 183 ? -5.914 -36.156 -8.281 1 98.5 183 ALA A C 1
ATOM 1431 O O . ALA A 1 183 ? -5.941 -37.219 -8.906 1 98.5 183 ALA A O 1
ATOM 1432 N N . THR A 1 184 ? -5.359 -36.062 -7.062 1 98.19 184 THR A N 1
ATOM 1433 C CA . THR A 1 184 ? -4.734 -37.188 -6.383 1 98.19 184 THR A CA 1
ATOM 1434 C C . THR A 1 184 ? -5.75 -38.312 -6.109 1 98.19 184 THR A C 1
ATOM 1436 O O . THR A 1 184 ? -5.516 -39.469 -6.434 1 98.19 184 THR A O 1
ATOM 1439 N N . LEU A 1 185 ? -6.867 -37.938 -5.602 1 98 185 LEU A N 1
ATOM 1440 C CA . LEU A 1 185 ? -7.914 -38.906 -5.305 1 98 185 LEU A CA 1
ATOM 1441 C C . LEU A 1 185 ? -8.469 -39.531 -6.586 1 98 185 LEU A C 1
ATOM 1443 O O . LEU A 1 185 ? -8.758 -40.719 -6.633 1 98 185 LEU A O 1
ATOM 1447 N N . GLY A 1 186 ? -8.664 -38.688 -7.566 1 98.25 186 GLY A N 1
ATOM 1448 C CA . GLY A 1 186 ? -9.117 -39.188 -8.852 1 98.25 186 GLY A CA 1
ATOM 1449 C C . GLY A 1 186 ? -8.172 -40.219 -9.461 1 98.25 186 GLY A C 1
ATOM 1450 O O . GLY A 1 186 ? -8.617 -41.219 -9.984 1 98.25 186 GLY A O 1
ATOM 1451 N N . TRP A 1 187 ? -6.875 -39.906 -9.398 1 97.81 187 TRP A N 1
ATOM 1452 C CA . TRP A 1 187 ? -5.902 -40.844 -9.961 1 97.81 187 TRP A CA 1
ATOM 1453 C C . TRP A 1 187 ? -5.875 -42.125 -9.156 1 97.81 187 TRP A C 1
ATOM 1455 O O . TRP A 1 187 ? -5.73 -43.219 -9.727 1 97.81 187 TRP A O 1
ATOM 1465 N N . LEU A 1 188 ? -5.984 -42.062 -7.848 1 97.44 188 LEU A N 1
ATOM 1466 C CA . LEU A 1 188 ? -6.039 -43.25 -7.004 1 97.44 188 LEU A CA 1
ATOM 1467 C C . LEU A 1 188 ? -7.258 -44.094 -7.336 1 97.44 188 LEU A C 1
ATOM 1469 O O . LEU A 1 188 ? -7.188 -45.312 -7.312 1 97.44 188 LEU A O 1
ATOM 1473 N N . LEU A 1 189 ? -8.359 -43.438 -7.625 1 97.38 189 LEU A N 1
ATOM 1474 C CA . LEU A 1 189 ? -9.562 -44.156 -8.023 1 97.38 189 LEU A CA 1
ATOM 1475 C C . LEU A 1 189 ? -9.352 -44.875 -9.352 1 97.38 189 LEU A C 1
ATOM 1477 O O . LEU A 1 189 ? -9.805 -46.031 -9.523 1 97.38 189 LEU A O 1
ATOM 1481 N N . LEU A 1 190 ? -8.703 -44.188 -10.289 1 97.19 190 LEU A N 1
ATOM 1482 C CA . LEU A 1 190 ? -8.375 -44.844 -11.555 1 97.19 190 LEU A CA 1
ATOM 1483 C C . LEU A 1 190 ? -7.496 -46.062 -11.344 1 97.19 190 LEU A C 1
ATOM 1485 O O . LEU A 1 190 ? -7.723 -47.094 -11.953 1 97.19 190 LEU A O 1
ATOM 1489 N N . LEU A 1 191 ? -6.469 -45.875 -10.484 1 95.75 191 LEU A N 1
ATOM 1490 C CA . LEU A 1 191 ? -5.562 -46.969 -10.172 1 95.75 191 LEU A CA 1
ATOM 1491 C C . LEU A 1 191 ? -6.316 -48.125 -9.531 1 95.75 191 LEU A C 1
ATOM 1493 O O . LEU A 1 191 ? -6.129 -49.281 -9.914 1 95.75 191 LEU A O 1
ATOM 1497 N N . HIS A 1 192 ? -7.141 -47.844 -8.602 1 95.5 192 HIS A N 1
ATOM 1498 C CA . HIS A 1 192 ? -7.926 -48.875 -7.922 1 95.5 192 HIS A CA 1
ATOM 1499 C C . HIS A 1 192 ? -8.805 -49.656 -8.906 1 95.5 192 HIS A C 1
ATOM 1501 O O . HIS A 1 192 ? -8.852 -50.875 -8.875 1 95.5 192 HIS A O 1
ATOM 1507 N N . TYR A 1 193 ? -9.477 -48.938 -9.789 1 96.06 193 TYR A N 1
ATOM 1508 C CA . TYR A 1 193 ? -10.328 -49.562 -10.797 1 96.06 193 TYR A CA 1
ATOM 1509 C C . TYR A 1 193 ? -9.523 -50.469 -11.703 1 96.06 193 TYR A C 1
ATOM 1511 O O . TYR A 1 193 ? -9.938 -51.594 -12 1 96.06 193 TYR A O 1
ATOM 1519 N N . ALA A 1 194 ? -8.367 -49.969 -12.148 1 94.88 194 ALA A N 1
ATOM 1520 C CA . ALA A 1 194 ? -7.508 -50.781 -13.023 1 94.88 194 ALA A CA 1
ATOM 1521 C C . ALA A 1 194 ? -7.035 -52.031 -12.32 1 94.88 194 ALA A C 1
ATOM 1523 O O . ALA A 1 194 ? -6.957 -53.094 -12.938 1 94.88 194 ALA A O 1
ATOM 1524 N N . LEU A 1 195 ? -6.75 -52 -11.047 1 93.25 195 LEU A N 1
ATOM 1525 C CA . LEU A 1 195 ? -6.25 -53.156 -10.281 1 93.25 195 LEU A CA 1
ATOM 1526 C C . LEU A 1 195 ? -7.352 -54.188 -10.055 1 93.25 195 LEU A C 1
ATOM 1528 O O . LEU A 1 195 ? -7.098 -55.375 -10.078 1 93.25 195 LEU A O 1
ATOM 1532 N N . THR A 1 196 ? -8.555 -53.75 -9.906 1 93.12 196 THR A N 1
ATOM 1533 C CA . THR A 1 196 ? -9.633 -54.656 -9.531 1 93.12 196 THR A CA 1
ATOM 1534 C C . THR A 1 196 ? -10.281 -55.281 -10.773 1 93.12 196 THR A C 1
ATOM 1536 O O . THR A 1 196 ? -10.914 -56.312 -10.695 1 93.12 196 THR A O 1
ATOM 1539 N N . HIS A 1 197 ? -10.148 -54.656 -11.922 1 90.56 197 HIS A N 1
ATOM 1540 C CA . HIS A 1 197 ? -10.781 -55.156 -13.141 1 90.56 197 HIS A CA 1
ATOM 1541 C C . HIS A 1 197 ? -9.758 -55.781 -14.078 1 90.56 197 HIS A C 1
ATOM 1543 O O . HIS A 1 197 ? -10.086 -56.125 -15.227 1 90.56 197 HIS A O 1
ATOM 1549 N N . ALA A 1 198 ? -8.531 -55.875 -13.609 1 86.25 198 ALA A N 1
ATOM 1550 C CA . ALA A 1 198 ? -7.477 -56.469 -14.438 1 86.25 198 ALA A CA 1
ATOM 1551 C C . ALA A 1 198 ? -7.582 -58 -14.461 1 86.25 198 ALA A C 1
ATOM 1553 O O . ALA A 1 198 ? -8.016 -58.594 -13.477 1 86.25 198 ALA A O 1
ATOM 1554 N N . SER A 1 199 ? -7.305 -58.438 -15.727 1 80.31 199 SER A N 1
ATOM 1555 C CA . SER A 1 199 ? -7.195 -59.906 -15.828 1 80.31 199 SER A CA 1
ATOM 1556 C C . SER A 1 199 ? -5.77 -60.344 -15.547 1 80.31 199 SER A C 1
ATOM 1558 O O . SER A 1 199 ? -4.805 -59.75 -15.992 1 80.31 199 SER A O 1
ATOM 1560 N N . GLY A 1 200 ? -5.531 -61.375 -14.734 1 80.25 200 GLY A N 1
ATOM 1561 C CA . GLY A 1 200 ? -4.211 -61.875 -14.406 1 80.25 200 GLY A CA 1
ATOM 1562 C C . GLY A 1 200 ? -3.473 -61.031 -13.391 1 80.25 200 GLY A C 1
ATOM 1563 O O . GLY A 1 200 ? -4.09 -60.438 -12.492 1 80.25 200 GLY A O 1
ATOM 1564 N N . ASN A 1 201 ? -2.08 -61.094 -13.5 1 82.44 201 ASN A N 1
ATOM 1565 C CA . ASN A 1 201 ? -1.263 -60.219 -12.633 1 82.44 201 ASN A CA 1
ATOM 1566 C C . ASN A 1 201 ? -1.101 -58.844 -13.219 1 82.44 201 ASN A C 1
ATOM 1568 O O . ASN A 1 201 ? -0.335 -58.625 -14.156 1 82.44 201 ASN A O 1
ATOM 1572 N N . PRO A 1 202 ? -1.75 -57.906 -12.609 1 87.69 202 PRO A N 1
ATOM 1573 C CA . PRO A 1 202 ? -1.791 -56.562 -13.234 1 87.69 202 PRO A CA 1
ATOM 1574 C C . PRO A 1 202 ? -0.575 -55.719 -12.883 1 87.69 202 PRO A C 1
ATOM 1576 O O . PRO A 1 202 ? -0.348 -54.688 -13.5 1 87.69 202 PRO A O 1
ATOM 1579 N N . VAL A 1 203 ? 0.292 -56.219 -11.984 1 89.31 203 VAL A N 1
ATOM 1580 C CA . VAL A 1 203 ? 1.328 -55.344 -11.461 1 89.31 203 VAL A CA 1
ATOM 1581 C C . VAL A 1 203 ? 2.707 -55.906 -11.773 1 89.31 203 VAL A C 1
ATOM 1583 O O . VAL A 1 203 ? 2.861 -57.125 -11.914 1 89.31 203 VAL A O 1
ATOM 1586 N N . THR A 1 204 ? 3.645 -55 -12.008 1 87.06 204 THR A N 1
ATOM 1587 C CA . TH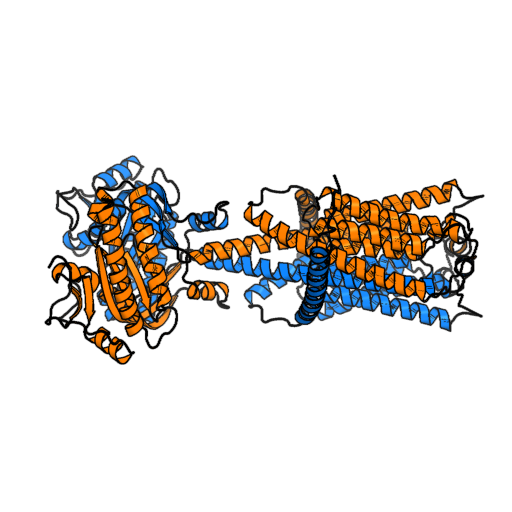R A 1 204 ? 5.043 -55.375 -12.156 1 87.06 204 THR A CA 1
ATOM 1588 C C . THR A 1 204 ? 5.961 -54.344 -11.508 1 87.06 204 THR A C 1
ATOM 1590 O O . THR A 1 204 ? 5.594 -53.156 -11.391 1 87.06 204 THR A O 1
ATOM 1593 N N . TRP A 1 205 ? 7.074 -54.812 -11.055 1 83.31 205 TRP A N 1
ATOM 1594 C CA . TRP A 1 205 ? 8.078 -53.906 -10.516 1 83.31 205 TRP A CA 1
ATOM 1595 C C . TRP A 1 205 ? 9.18 -53.656 -11.531 1 83.31 205 TRP A C 1
ATOM 1597 O O . TRP A 1 205 ? 10.062 -52.812 -11.289 1 83.31 205 TRP A O 1
ATOM 1607 N N . ASP A 1 206 ? 9.055 -54.312 -12.594 1 84 206 ASP A N 1
ATOM 1608 C CA . ASP A 1 206 ? 10.039 -54.156 -13.656 1 84 206 ASP A CA 1
ATOM 1609 C C . ASP A 1 206 ? 9.609 -53.062 -14.633 1 84 206 ASP A C 1
ATOM 1611 O O . ASP A 1 206 ? 8.586 -53.188 -15.305 1 84 206 ASP A O 1
ATOM 1615 N N . TYR A 1 207 ? 10.445 -52.094 -14.773 1 85.5 207 TYR A N 1
ATOM 1616 C CA . TYR A 1 207 ? 10.156 -50.938 -15.602 1 85.5 207 TYR A CA 1
ATOM 1617 C C . TYR A 1 207 ? 10.008 -51.312 -17.062 1 85.5 207 TYR A C 1
ATOM 1619 O O . TYR A 1 207 ? 9.078 -50.875 -17.734 1 85.5 207 TYR A O 1
ATOM 1627 N N . VAL A 1 208 ? 10.844 -52.156 -17.578 1 85.25 208 VAL A N 1
ATOM 1628 C CA . VAL A 1 208 ? 10.859 -52.531 -18.984 1 85.25 208 VAL A CA 1
ATOM 1629 C C . VAL A 1 208 ? 9.609 -53.344 -19.312 1 85.25 208 VAL A C 1
ATOM 1631 O O . VAL A 1 208 ? 8.953 -53.125 -20.328 1 85.25 208 VAL A O 1
ATOM 1634 N N . THR A 1 209 ? 9.32 -54.219 -18.391 1 85.44 209 THR A N 1
ATOM 1635 C CA . THR A 1 209 ? 8.125 -55.062 -18.578 1 85.44 209 THR A CA 1
ATOM 1636 C C . THR A 1 209 ? 6.871 -54.188 -18.609 1 85.44 209 THR A C 1
ATOM 1638 O O . THR A 1 209 ? 5.965 -54.406 -19.406 1 85.44 209 THR A O 1
ATOM 1641 N N . ALA A 1 210 ? 6.82 -53.219 -17.797 1 84.81 210 ALA A N 1
ATOM 1642 C CA . ALA A 1 210 ? 5.66 -52.312 -17.719 1 84.81 210 ALA A CA 1
ATOM 1643 C C . ALA A 1 210 ? 5.504 -51.5 -19 1 84.81 210 ALA A C 1
ATOM 1645 O O . ALA A 1 210 ? 4.387 -51.219 -19.422 1 84.81 210 ALA A O 1
ATOM 1646 N N . LEU A 1 211 ? 6.535 -51.188 -19.656 1 81.44 211 LEU A N 1
ATOM 1647 C CA . LEU A 1 211 ? 6.484 -50.344 -20.859 1 81.44 211 LEU A CA 1
ATOM 1648 C C . LEU A 1 211 ? 6.055 -51.188 -22.062 1 81.44 211 LEU A C 1
ATOM 1650 O O . LEU A 1 211 ? 5.48 -50.656 -23.016 1 81.44 211 LEU A O 1
ATOM 1654 N N . ARG A 1 212 ? 6.301 -52.469 -21.953 1 78.44 212 ARG A N 1
ATOM 1655 C CA . ARG A 1 212 ? 6.031 -53.344 -23.109 1 78.44 212 ARG A CA 1
ATOM 1656 C C . ARG A 1 212 ? 4.754 -54.125 -22.906 1 78.44 212 ARG A C 1
ATOM 1658 O O . ARG A 1 212 ? 4.398 -54.969 -23.75 1 78.44 212 ARG A O 1
ATOM 1665 N N . SER A 1 213 ? 4.191 -53.969 -21.734 1 82.81 213 SER A N 1
ATOM 1666 C CA . SER A 1 213 ? 2.986 -54.719 -21.422 1 82.81 213 SER A CA 1
ATOM 1667 C C . SER A 1 213 ? 1.891 -53.812 -20.859 1 82.81 213 SER A C 1
ATOM 1669 O O . SER A 1 213 ? 2.029 -52.594 -20.875 1 82.81 213 SER A O 1
ATOM 1671 N N . THR A 1 214 ? 0.795 -54.469 -20.531 1 84.62 214 THR A N 1
ATOM 1672 C CA . THR A 1 214 ? -0.318 -53.719 -19.953 1 84.62 214 THR A CA 1
ATOM 1673 C C . THR A 1 214 ? -0.217 -53.688 -18.438 1 84.62 214 THR A C 1
ATOM 1675 O O . THR A 1 214 ? -1.091 -53.125 -17.766 1 84.62 214 THR A O 1
ATOM 1678 N N . GLN A 1 215 ? 0.872 -54.188 -17.938 1 88.81 215 GLN A N 1
ATOM 1679 C CA . GLN A 1 215 ? 1.017 -54.25 -16.484 1 88.81 215 GLN A CA 1
ATOM 1680 C C . GLN A 1 215 ? 1.319 -52.875 -15.906 1 88.81 215 GLN A C 1
ATOM 1682 O O . GLN A 1 215 ? 1.906 -52.031 -16.594 1 88.81 215 GLN A O 1
ATOM 1687 N N . ILE A 1 216 ? 0.888 -52.75 -14.734 1 90.69 216 ILE A N 1
ATOM 1688 C CA . ILE A 1 216 ? 1.021 -51.469 -14.031 1 90.69 216 ILE A CA 1
ATOM 1689 C C . ILE A 1 216 ? 2.34 -51.438 -13.258 1 90.69 216 ILE A C 1
ATOM 1691 O O . ILE A 1 216 ? 2.652 -52.375 -12.523 1 90.69 216 ILE A O 1
ATOM 1695 N N . HIS A 1 217 ? 3.123 -50.469 -13.523 1 89.81 217 HIS A N 1
ATOM 1696 C CA . HIS A 1 217 ? 4.344 -50.25 -12.758 1 89.81 217 HIS A CA 1
ATOM 1697 C C . HIS A 1 217 ? 4.074 -49.375 -11.539 1 89.81 217 HIS A C 1
ATOM 1699 O O . HIS A 1 217 ? 3.766 -48.188 -11.664 1 89.81 217 HIS A O 1
ATOM 1705 N N . TYR A 1 218 ? 4.242 -49.875 -10.352 1 86.56 218 TYR A N 1
ATOM 1706 C CA . TYR A 1 218 ? 3.922 -49.156 -9.125 1 86.56 218 TYR A CA 1
ATOM 1707 C C . TYR A 1 218 ? 4.789 -47.906 -8.977 1 86.56 218 TYR A C 1
ATOM 1709 O O . TYR A 1 218 ? 4.32 -46.875 -8.508 1 86.56 218 TYR A O 1
ATOM 1717 N N . GLY A 1 219 ? 6.062 -48 -9.312 1 85.88 219 GLY A N 1
ATOM 1718 C CA . GLY A 1 219 ? 6.945 -46.844 -9.242 1 85.88 219 GLY A CA 1
ATOM 1719 C C . GLY A 1 219 ? 6.473 -45.688 -10.086 1 85.88 219 GLY A C 1
ATOM 1720 O O . GLY A 1 219 ? 6.582 -44.531 -9.672 1 85.88 219 GLY A O 1
ATOM 1721 N N . ALA A 1 220 ? 5.941 -46 -11.211 1 89.81 220 ALA A N 1
ATOM 1722 C CA . ALA A 1 220 ? 5.434 -44.969 -12.117 1 89.81 220 ALA A CA 1
ATOM 1723 C C . ALA A 1 220 ? 4.227 -44.25 -11.516 1 89.81 220 ALA A C 1
ATOM 1725 O O . ALA A 1 220 ? 4.113 -43.031 -11.609 1 89.81 220 ALA A O 1
ATOM 1726 N N . GLU A 1 221 ? 3.311 -45.031 -10.93 1 92.75 221 GLU A N 1
ATOM 1727 C CA . GLU A 1 221 ? 2.119 -44.438 -10.328 1 92.75 221 GLU A CA 1
ATOM 1728 C C . GLU A 1 221 ? 2.479 -43.594 -9.117 1 92.75 221 GLU A C 1
ATOM 1730 O O . GLU A 1 221 ? 1.864 -42.531 -8.883 1 92.75 221 GLU A O 1
ATOM 1735 N N . PHE A 1 222 ? 3.451 -44.062 -8.43 1 90.81 222 PHE A N 1
ATOM 1736 C CA . PHE A 1 222 ? 3.926 -43.25 -7.312 1 90.81 222 PHE A CA 1
ATOM 1737 C C . PHE A 1 222 ? 4.508 -41.938 -7.797 1 90.81 222 PHE A C 1
ATOM 1739 O O . PHE A 1 222 ? 4.262 -40.875 -7.199 1 90.81 222 PHE A O 1
ATOM 1746 N N . ASP A 1 223 ? 5.262 -41.938 -8.844 1 91.62 223 ASP A N 1
ATOM 1747 C CA . ASP A 1 223 ? 5.844 -40.719 -9.422 1 91.62 223 ASP A CA 1
ATOM 1748 C C . ASP A 1 223 ? 4.754 -39.75 -9.82 1 91.62 223 ASP A C 1
ATOM 1750 O O . ASP A 1 223 ? 4.898 -38.531 -9.609 1 91.62 223 ASP A O 1
ATOM 1754 N N . LYS A 1 224 ? 3.711 -40.25 -10.422 1 95.88 224 LYS A N 1
ATOM 1755 C CA . LYS A 1 224 ? 2.613 -39.375 -10.852 1 95.88 224 LYS A CA 1
ATOM 1756 C C . LYS A 1 224 ? 1.948 -38.688 -9.664 1 95.88 224 LYS A C 1
ATOM 1758 O O . LYS A 1 224 ? 1.757 -37.469 -9.664 1 95.88 224 LYS A O 1
ATOM 1763 N N . LEU A 1 225 ? 1.679 -39.5 -8.648 1 96.38 225 LEU A N 1
ATOM 1764 C CA . LEU A 1 225 ? 1.038 -38.969 -7.445 1 96.38 225 LEU A CA 1
ATOM 1765 C C . LEU A 1 225 ? 1.942 -37.969 -6.75 1 96.38 225 LEU A C 1
ATOM 1767 O O . LEU A 1 225 ? 1.482 -36.906 -6.324 1 96.38 225 LEU A O 1
ATOM 1771 N N . LEU A 1 226 ? 3.182 -38.281 -6.668 1 94.88 226 LEU A N 1
ATOM 1772 C CA . LEU A 1 226 ? 4.148 -37.406 -6.031 1 94.88 226 LEU A CA 1
ATOM 1773 C C . LEU A 1 226 ? 4.254 -36.094 -6.789 1 94.88 226 LEU A C 1
ATOM 1775 O O . LEU A 1 226 ? 4.32 -35.031 -6.176 1 94.88 226 LEU A O 1
ATOM 1779 N N . SER A 1 227 ? 4.309 -36.156 -8.07 1 96.81 227 SER A N 1
ATOM 1780 C CA . SER A 1 227 ? 4.406 -34.938 -8.883 1 96.81 227 SER A CA 1
ATOM 1781 C C . SER A 1 227 ? 3.199 -34.031 -8.68 1 96.81 227 SER A C 1
ATOM 1783 O O . SER A 1 227 ? 3.342 -32.812 -8.578 1 96.81 227 SER A O 1
ATOM 1785 N N . ILE A 1 228 ? 1.952 -34.625 -8.641 1 97.81 228 ILE A N 1
ATOM 1786 C CA . ILE A 1 228 ? 0.743 -33.844 -8.398 1 97.81 228 ILE A CA 1
ATOM 1787 C C . ILE A 1 228 ? 0.861 -33.125 -7.055 1 97.81 228 ILE A C 1
ATOM 1789 O O . ILE A 1 228 ? 0.581 -31.906 -6.961 1 97.81 228 ILE A O 1
ATOM 1793 N N . LEU A 1 229 ? 1.356 -33.812 -6.105 1 96.5 229 LEU A N 1
ATOM 1794 C CA . LEU A 1 229 ? 1.451 -33.281 -4.754 1 96.5 229 LEU A CA 1
ATOM 1795 C C . LEU A 1 229 ? 2.502 -32.156 -4.684 1 96.5 229 LEU A C 1
ATOM 1797 O O . LEU A 1 229 ? 2.277 -31.125 -4.059 1 96.5 229 LEU A O 1
ATOM 1801 N N . ILE A 1 230 ? 3.613 -32.406 -5.316 1 95.44 230 ILE A N 1
ATOM 1802 C CA . ILE A 1 230 ? 4.691 -31.422 -5.301 1 95.44 230 ILE A CA 1
ATOM 1803 C C . ILE A 1 230 ? 4.227 -30.125 -5.973 1 95.44 230 ILE A C 1
ATOM 1805 O O . ILE A 1 230 ? 4.391 -29.047 -5.418 1 95.44 230 ILE A O 1
ATOM 1809 N N . VAL A 1 231 ? 3.639 -30.25 -7.156 1 97.12 231 VAL A N 1
ATOM 1810 C CA . VAL A 1 231 ? 3.195 -29.078 -7.906 1 97.12 231 VAL A CA 1
ATOM 1811 C C . VAL A 1 231 ? 2.117 -28.328 -7.117 1 97.12 231 VAL A C 1
ATOM 1813 O O . VAL A 1 231 ? 2.186 -27.109 -6.961 1 97.12 231 VAL A O 1
ATOM 1816 N N . SER A 1 232 ? 1.161 -29.094 -6.574 1 97.19 232 SER A N 1
ATOM 1817 C CA . SER A 1 232 ? 0.06 -28.484 -5.832 1 97.19 232 SER A CA 1
ATOM 1818 C C . SER A 1 232 ? 0.56 -27.797 -4.57 1 97.19 232 SER A C 1
ATOM 1820 O O . SER A 1 232 ? 0.164 -26.656 -4.273 1 97.19 232 SER A O 1
ATOM 1822 N N . ALA A 1 233 ? 1.431 -28.438 -3.854 1 94.88 233 ALA A N 1
ATOM 1823 C CA . ALA A 1 233 ? 1.956 -27.859 -2.615 1 94.88 233 ALA A CA 1
ATOM 1824 C C . ALA A 1 233 ? 2.791 -26.609 -2.893 1 94.88 233 ALA A C 1
ATOM 1826 O O . ALA A 1 233 ? 2.674 -25.609 -2.186 1 94.88 233 ALA A O 1
ATOM 1827 N N . THR A 1 234 ? 3.6 -26.719 -3.875 1 95.12 234 THR A N 1
ATOM 1828 C CA . THR A 1 234 ? 4.457 -25.594 -4.234 1 95.12 234 THR A CA 1
ATOM 1829 C C . THR A 1 234 ? 3.619 -24.391 -4.656 1 95.12 234 THR A C 1
ATOM 1831 O O . THR A 1 234 ? 3.855 -23.266 -4.199 1 95.12 234 THR A O 1
ATOM 1834 N N . LEU A 1 235 ? 2.656 -24.641 -5.477 1 95.62 235 LEU A N 1
ATOM 1835 C CA . LEU A 1 235 ? 1.814 -23.547 -5.949 1 95.62 235 LEU A CA 1
ATOM 1836 C C . LEU A 1 235 ? 0.961 -22.984 -4.816 1 95.62 235 LEU A C 1
ATOM 1838 O O . LEU A 1 235 ? 0.736 -21.781 -4.738 1 95.62 235 LEU A O 1
ATOM 1842 N N . ALA A 1 236 ? 0.488 -23.875 -3.969 1 95 236 ALA A N 1
ATOM 1843 C CA . ALA A 1 236 ? -0.282 -23.406 -2.818 1 95 236 ALA A CA 1
ATOM 1844 C C . ALA A 1 236 ? 0.553 -22.484 -1.931 1 95 236 ALA A C 1
ATOM 1846 O O . ALA A 1 236 ? 0.072 -21.453 -1.476 1 95 236 ALA A O 1
ATOM 1847 N N . LEU A 1 237 ? 1.754 -22.859 -1.763 1 92.19 237 LEU A N 1
ATOM 1848 C CA . LEU A 1 237 ? 2.654 -22.047 -0.952 1 92.19 237 LEU A CA 1
ATOM 1849 C C . LEU A 1 237 ? 2.934 -20.719 -1.626 1 92.19 237 LEU A C 1
ATOM 1851 O O . LEU A 1 237 ? 2.889 -19.656 -0.977 1 92.19 237 LEU A O 1
ATOM 1855 N N . ALA A 1 238 ? 3.188 -20.766 -2.854 1 92.88 238 ALA A N 1
ATOM 1856 C CA . ALA A 1 238 ? 3.445 -19.547 -3.613 1 92.88 238 ALA A CA 1
ATOM 1857 C C . ALA A 1 238 ? 2.244 -18.609 -3.564 1 92.88 238 ALA A C 1
ATOM 1859 O O . ALA A 1 238 ? 2.402 -17.391 -3.395 1 92.88 238 ALA A O 1
ATOM 1860 N N . LEU A 1 239 ? 1.095 -19.172 -3.656 1 92.31 239 LEU A N 1
ATOM 1861 C CA . LEU A 1 239 ? -0.114 -18.359 -3.717 1 92.31 239 LEU A CA 1
ATOM 1862 C C . LEU A 1 239 ? -0.48 -17.828 -2.336 1 92.31 239 LEU A C 1
ATOM 1864 O O . LEU A 1 239 ? -1.063 -16.75 -2.219 1 92.31 239 LEU A O 1
ATOM 1868 N N . ALA A 1 240 ? -0.161 -18.531 -1.32 1 90.88 240 ALA A N 1
ATOM 1869 C CA . ALA A 1 240 ? -0.36 -18.016 0.03 1 90.88 240 ALA A CA 1
ATOM 1870 C C . ALA A 1 240 ? 0.47 -16.766 0.261 1 90.88 240 ALA A C 1
ATOM 1872 O O . ALA A 1 240 ? -0.016 -15.781 0.84 1 90.88 240 ALA A O 1
ATOM 1873 N N . ARG A 1 241 ? 1.607 -16.828 -0.193 1 87.88 241 ARG A N 1
ATOM 1874 C CA . ARG A 1 241 ? 2.482 -15.672 -0.099 1 87.88 241 ARG A CA 1
ATOM 1875 C C . ARG A 1 241 ? 1.96 -14.523 -0.956 1 87.88 241 ARG A C 1
ATOM 1877 O O . ARG A 1 241 ? 1.943 -13.367 -0.517 1 87.88 241 ARG A O 1
ATOM 1884 N N . ALA A 1 242 ? 1.577 -14.859 -2.137 1 89.19 242 ALA A N 1
ATOM 1885 C CA . ALA A 1 242 ? 1.053 -13.844 -3.047 1 89.19 242 ALA A CA 1
ATOM 1886 C C . ALA A 1 242 ? -0.178 -13.164 -2.457 1 89.19 242 ALA A C 1
ATOM 1888 O O . ALA A 1 242 ? -0.343 -11.945 -2.584 1 89.19 242 ALA A O 1
ATOM 1889 N N . ARG A 1 243 ? -1.003 -13.953 -1.895 1 88.38 243 ARG A N 1
ATOM 1890 C CA . ARG A 1 243 ? -2.211 -13.414 -1.279 1 88.38 243 ARG A CA 1
ATOM 1891 C C . ARG A 1 243 ? -1.868 -12.391 -0.201 1 88.38 243 ARG A C 1
ATOM 1893 O O . ARG A 1 243 ? -2.551 -11.375 -0.062 1 88.38 243 ARG A O 1
ATOM 1900 N N . GLY A 1 244 ? -0.879 -12.656 0.562 1 88.5 244 GLY A N 1
ATOM 1901 C CA . GLY A 1 244 ? -0.417 -11.695 1.55 1 88.5 244 GLY A CA 1
ATOM 1902 C C . GLY A 1 244 ? -0.064 -10.344 0.95 1 88.5 244 GLY A C 1
ATOM 1903 O O . GLY A 1 244 ? -0.414 -9.305 1.506 1 88.5 244 GLY A O 1
ATOM 1904 N N . PHE A 1 245 ? 0.509 -10.383 -0.168 1 88.88 245 PHE A N 1
ATOM 1905 C CA . PHE A 1 245 ? 0.9 -9.148 -0.833 1 88.88 245 PHE A CA 1
ATOM 1906 C C . PHE A 1 245 ? -0.319 -8.422 -1.396 1 88.88 245 PHE A C 1
ATOM 1908 O O . PHE A 1 245 ? -0.358 -7.195 -1.428 1 88.88 245 PHE A O 1
ATOM 1915 N N . VAL A 1 246 ? -1.281 -9.211 -1.879 1 88.44 246 VAL A N 1
ATOM 1916 C CA . VAL A 1 246 ? -2.51 -8.602 -2.373 1 88.44 246 VAL A CA 1
ATOM 1917 C C . VAL A 1 246 ? -3.182 -7.812 -1.253 1 88.44 246 VAL A C 1
ATOM 1919 O O . VAL A 1 246 ? -3.562 -6.656 -1.443 1 88.44 246 VAL A O 1
ATOM 1922 N N . VAL A 1 247 ? -3.287 -8.367 -0.157 1 88.31 247 VAL A N 1
ATOM 1923 C CA . VAL A 1 247 ? -3.934 -7.734 0.989 1 88.31 247 VAL A CA 1
ATOM 1924 C C . VAL A 1 247 ? -3.148 -6.492 1.404 1 88.31 247 VAL A C 1
ATOM 1926 O O . VAL A 1 247 ? -3.732 -5.43 1.628 1 88.31 247 VAL A O 1
ATOM 1929 N N . LYS A 1 248 ? -1.844 -6.625 1.485 1 90.06 248 LYS A N 1
ATOM 1930 C CA . LYS A 1 248 ? -1.002 -5.496 1.864 1 90.06 248 LYS A CA 1
ATOM 1931 C C . LYS A 1 248 ? -1.127 -4.355 0.857 1 90.06 248 LYS A C 1
ATOM 1933 O O . LYS A 1 248 ? -1.12 -3.182 1.236 1 90.06 248 LYS A O 1
ATOM 1938 N N . ALA A 1 249 ? -1.201 -4.719 -0.369 1 90.69 249 ALA A N 1
ATOM 1939 C CA . ALA A 1 249 ? -1.331 -3.709 -1.418 1 90.69 249 ALA A CA 1
ATOM 1940 C C . ALA A 1 249 ? -2.639 -2.936 -1.276 1 90.69 249 ALA A C 1
ATOM 1942 O O . ALA A 1 249 ? -2.65 -1.705 -1.352 1 90.69 249 ALA A O 1
ATOM 1943 N N . VAL A 1 250 ? -3.703 -3.652 -1.06 1 88.62 250 VAL A N 1
ATOM 1944 C CA . VAL A 1 250 ? -5.012 -3.021 -0.93 1 88.62 250 VAL A CA 1
ATOM 1945 C C . VAL A 1 250 ? -5.051 -2.158 0.329 1 88.62 250 VAL A C 1
ATOM 1947 O O . VAL A 1 250 ? -5.477 -1.004 0.285 1 88.62 250 VAL A O 1
ATOM 1950 N N . LYS A 1 251 ? -4.586 -2.641 1.418 1 87.88 251 LYS A N 1
ATOM 1951 C CA . LYS A 1 251 ? -4.539 -1.886 2.666 1 87.88 251 LYS A CA 1
ATOM 1952 C C . LYS A 1 251 ? -3.688 -0.629 2.52 1 87.88 251 LYS A C 1
ATOM 1954 O O . LYS A 1 251 ? -4.062 0.442 3.002 1 87.88 251 LYS A O 1
ATOM 1959 N N . GLY A 1 252 ? -2.547 -0.845 1.923 1 89.69 252 GLY A N 1
ATOM 1960 C CA . GLY A 1 252 ? -1.651 0.282 1.714 1 89.69 252 GLY A CA 1
ATOM 1961 C C . GLY A 1 252 ? -2.268 1.387 0.876 1 89.69 252 GLY A C 1
ATOM 1962 O O . GLY A 1 252 ? -2.145 2.566 1.208 1 89.69 252 GLY A O 1
ATOM 1963 N N . GLN A 1 253 ? -2.924 0.972 -0.158 1 89.62 253 GLN A N 1
ATOM 1964 C CA . GLN A 1 253 ? -3.553 1.948 -1.041 1 89.62 253 GLN A CA 1
ATOM 1965 C C . GLN A 1 253 ? -4.656 2.713 -0.317 1 89.62 253 GLN A C 1
ATOM 1967 O O . GLN A 1 253 ? -4.789 3.928 -0.486 1 89.62 253 GLN A O 1
ATOM 1972 N N . LEU A 1 254 ? -5.438 2.078 0.427 1 86.62 254 LEU A N 1
ATOM 1973 C CA . LEU A 1 254 ? -6.508 2.725 1.181 1 86.62 254 LEU A CA 1
ATOM 1974 C C . LEU A 1 254 ? -5.938 3.66 2.24 1 86.62 254 LEU A C 1
ATOM 1976 O O . LEU A 1 254 ? -6.445 4.766 2.438 1 86.62 254 LEU A O 1
ATOM 1980 N N . ALA A 1 255 ? -4.941 3.215 2.879 1 88.56 255 ALA A N 1
ATOM 1981 C CA . ALA A 1 255 ? -4.297 4.035 3.9 1 88.56 255 ALA A CA 1
ATOM 1982 C C . ALA A 1 255 ? -3.715 5.309 3.293 1 88.56 255 ALA A C 1
ATOM 1984 O O . ALA A 1 255 ? -3.838 6.391 3.871 1 88.56 255 ALA A O 1
ATOM 1985 N N . VAL A 1 256 ? -3.082 5.121 2.205 1 89 256 VAL A N 1
ATOM 1986 C CA . VAL A 1 256 ? -2.514 6.273 1.513 1 89 256 VAL A CA 1
ATOM 1987 C C . VAL A 1 256 ? -3.625 7.254 1.146 1 89 256 VAL A C 1
ATOM 1989 O O . VAL A 1 256 ? -3.473 8.469 1.318 1 89 256 VAL A O 1
ATOM 1992 N N . ALA A 1 257 ? -4.707 6.746 0.62 1 86.81 257 ALA A N 1
ATOM 1993 C CA . ALA A 1 257 ? -5.832 7.594 0.237 1 86.81 257 ALA A CA 1
ATOM 1994 C C . ALA A 1 257 ? -6.383 8.352 1.44 1 86.81 257 ALA A C 1
ATOM 1996 O O . ALA A 1 257 ? -6.66 9.555 1.351 1 86.81 257 ALA A O 1
ATOM 1997 N N . ASP A 1 258 ? -6.508 7.707 2.512 1 86.19 258 ASP A N 1
ATOM 1998 C CA . ASP A 1 258 ? -7.043 8.32 3.725 1 86.19 258 ASP A CA 1
ATOM 1999 C C . ASP A 1 258 ? -6.086 9.375 4.273 1 86.19 258 ASP A C 1
ATOM 2001 O O . ASP A 1 258 ? -6.508 10.484 4.625 1 86.19 258 ASP A O 1
ATOM 2005 N N . LEU A 1 259 ? -4.809 9.062 4.352 1 86.44 259 LEU A N 1
ATOM 2006 C CA . LEU A 1 259 ? -3.811 9.992 4.867 1 86.44 259 LEU A CA 1
ATOM 2007 C C . LEU A 1 259 ? -3.67 11.203 3.951 1 86.44 259 LEU A C 1
ATOM 2009 O O . LEU A 1 259 ? -3.455 12.32 4.422 1 86.44 259 LEU A O 1
ATOM 2013 N N . SER A 1 260 ? -3.832 11 2.701 1 87 260 SER A N 1
ATOM 2014 C CA . SER A 1 260 ? -3.652 12.062 1.715 1 87 260 SER A CA 1
ATOM 2015 C C . SER A 1 260 ? -4.727 13.133 1.854 1 87 260 SER A C 1
ATOM 2017 O O . SER A 1 260 ? -4.535 14.273 1.422 1 87 260 SER A O 1
ATOM 2019 N N . LEU A 1 261 ? -5.859 12.812 2.449 1 82.12 261 LEU A N 1
ATOM 2020 C CA . LEU A 1 261 ? -6.949 13.758 2.643 1 82.12 261 LEU A CA 1
ATOM 2021 C C . LEU A 1 261 ? -6.527 14.883 3.582 1 82.12 261 LEU A C 1
ATOM 2023 O O . LEU A 1 261 ? -7.188 15.922 3.646 1 82.12 261 LEU A O 1
ATOM 2027 N N . PHE A 1 262 ? -5.445 14.695 4.207 1 81.88 262 PHE A N 1
ATOM 2028 C CA . PHE A 1 262 ? -5.012 15.664 5.207 1 81.88 262 PHE A CA 1
ATOM 2029 C C . PHE A 1 262 ? -3.928 16.578 4.641 1 81.88 262 PHE A C 1
ATOM 2031 O O . PHE A 1 262 ? -3.311 17.344 5.375 1 81.88 262 PHE A O 1
ATOM 2038 N N . PHE A 1 263 ? -3.732 16.391 3.307 1 81.12 263 PHE A N 1
ATOM 2039 C CA . PHE A 1 263 ? -2.785 17.219 2.578 1 81.12 263 PHE A CA 1
ATOM 2040 C C . PHE A 1 263 ? -3.439 17.844 1.349 1 81.12 263 PHE A C 1
ATOM 2042 O O . PHE A 1 263 ? -4.445 17.328 0.852 1 81.12 263 PHE A O 1
ATOM 2049 N N . ASP A 1 264 ? -2.904 19 1.016 1 80.06 264 ASP A N 1
ATOM 2050 C CA . ASP A 1 264 ? -3.203 19.422 -0.35 1 80.06 264 ASP A CA 1
ATOM 2051 C C . ASP A 1 264 ? -2.711 18.391 -1.362 1 80.06 264 ASP A C 1
ATOM 2053 O O . ASP A 1 264 ? -1.659 17.781 -1.17 1 80.06 264 ASP A O 1
ATOM 2057 N N . ASP A 1 265 ? -3.422 18.234 -2.453 1 80.5 265 ASP A N 1
ATOM 2058 C CA . ASP A 1 265 ? -3.137 17.219 -3.453 1 80.5 265 ASP A CA 1
ATOM 2059 C C . ASP A 1 265 ? -1.68 17.281 -3.906 1 80.5 265 ASP A C 1
ATOM 2061 O O . ASP A 1 265 ? -1.014 16.25 -4.023 1 80.5 265 ASP A O 1
ATOM 2065 N N . SER A 1 266 ? -1.224 18.438 -4.137 1 81.06 266 SER A N 1
ATOM 2066 C CA . SER A 1 266 ? 0.137 18.609 -4.637 1 81.06 266 SER A CA 1
ATOM 2067 C C . SER A 1 266 ? 1.164 18.172 -3.598 1 81.06 266 SER A C 1
ATOM 2069 O O . SER A 1 266 ? 2.195 17.594 -3.945 1 81.06 266 SER A O 1
ATOM 2071 N N . VAL A 1 267 ? 0.871 18.469 -2.375 1 82.94 267 VAL A N 1
ATOM 2072 C CA . VAL A 1 267 ? 1.785 18.094 -1.299 1 82.94 267 VAL A CA 1
ATOM 2073 C C . VAL A 1 267 ? 1.776 16.578 -1.108 1 82.94 267 VAL A C 1
ATOM 2075 O O . VAL A 1 267 ? 2.832 15.961 -0.958 1 82.94 267 VAL A O 1
ATOM 2078 N N . ALA A 1 268 ? 0.608 16.031 -1.093 1 84.31 268 ALA A N 1
ATOM 2079 C CA . ALA A 1 268 ? 0.487 14.578 -0.963 1 84.31 268 ALA A CA 1
ATOM 2080 C C . ALA A 1 268 ? 1.28 13.859 -2.051 1 84.31 268 ALA A C 1
ATOM 2082 O O . ALA 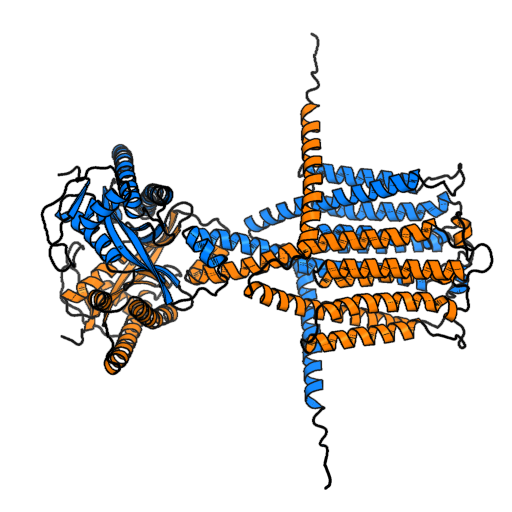A 1 268 ? 1.986 12.891 -1.776 1 84.31 268 ALA A O 1
ATOM 2083 N N . HIS A 1 269 ? 1.164 14.344 -3.262 1 83.25 269 HIS A N 1
ATOM 2084 C CA . HIS A 1 269 ? 1.879 13.75 -4.387 1 83.25 269 HIS A CA 1
ATOM 2085 C C . HIS A 1 269 ? 3.389 13.883 -4.211 1 83.25 269 HIS A C 1
ATOM 2087 O O . HIS A 1 269 ? 4.141 12.977 -4.57 1 83.25 269 HIS A O 1
ATOM 2093 N N . ARG A 1 270 ? 3.803 14.977 -3.635 1 79.81 270 ARG A N 1
ATOM 2094 C CA . ARG A 1 270 ? 5.227 15.203 -3.402 1 79.81 270 ARG A CA 1
ATOM 2095 C C . ARG A 1 270 ? 5.773 14.219 -2.371 1 79.81 270 ARG A C 1
ATOM 2097 O O . ARG A 1 270 ? 6.902 13.75 -2.494 1 79.81 270 ARG A O 1
ATOM 2104 N N . ILE A 1 271 ? 4.961 13.984 -1.368 1 83.69 271 ILE A N 1
ATOM 2105 C CA . ILE A 1 271 ? 5.387 13.094 -0.293 1 83.69 271 ILE A CA 1
ATOM 2106 C C . ILE A 1 271 ? 5.445 11.656 -0.807 1 83.69 271 ILE A C 1
ATOM 2108 O O . ILE A 1 271 ? 6.406 10.93 -0.529 1 83.69 271 ILE A O 1
ATOM 2112 N N . THR A 1 272 ? 4.516 11.297 -1.594 1 83.44 272 THR A N 1
ATOM 2113 C CA . THR A 1 272 ? 4.391 9.898 -2.002 1 83.44 272 THR A CA 1
ATOM 2114 C C . THR A 1 272 ? 5.32 9.594 -3.172 1 83.44 272 THR A C 1
ATOM 2116 O O . THR A 1 272 ? 5.773 8.461 -3.33 1 83.44 272 THR A O 1
ATOM 2119 N N . ASP A 1 273 ? 5.543 10.539 -4.066 1 74.12 273 ASP A N 1
ATOM 2120 C CA . ASP A 1 273 ? 6.316 10.289 -5.281 1 74.12 273 ASP A CA 1
ATOM 2121 C C . ASP A 1 273 ? 7.785 10.664 -5.078 1 74.12 273 ASP A C 1
ATOM 2123 O O . ASP A 1 273 ? 8.625 10.406 -5.945 1 74.12 273 ASP A O 1
ATOM 2127 N N . SER A 1 274 ? 8.062 11.344 -4.066 1 61.91 274 SER A N 1
ATOM 2128 C CA . SER A 1 274 ? 9.422 11.859 -3.932 1 61.91 274 SER A CA 1
ATOM 2129 C C . SER A 1 274 ? 10.43 10.719 -3.781 1 61.91 274 SER A C 1
ATOM 2131 O O . SER A 1 274 ? 10.148 9.719 -3.117 1 61.91 274 SER A O 1
ATOM 2133 N N . GLU A 1 275 ? 11.266 10.75 -4.711 1 59.22 275 GLU A N 1
ATOM 2134 C CA . GLU A 1 275 ? 12.383 9.812 -4.684 1 59.22 275 GLU A CA 1
ATOM 2135 C C . GLU A 1 275 ? 13.141 9.891 -3.359 1 59.22 275 GLU A C 1
ATOM 2137 O O . GLU A 1 275 ? 13.633 8.883 -2.857 1 59.22 275 GLU A O 1
ATOM 2142 N N . ALA A 1 276 ? 13.406 11.227 -2.945 1 56.31 276 ALA A N 1
ATOM 2143 C CA . ALA A 1 276 ? 14.211 11.453 -1.75 1 56.31 276 ALA A CA 1
ATOM 2144 C C . ALA A 1 276 ? 13.344 11.445 -0.494 1 56.31 276 ALA A C 1
ATOM 2146 O O . ALA A 1 276 ? 12.156 11.773 -0.548 1 56.31 276 ALA A O 1
ATOM 2147 N N . SER A 1 277 ? 13.82 10.68 0.476 1 56.69 277 SER A N 1
ATOM 2148 C CA . SER A 1 277 ? 13.219 10.75 1.803 1 56.69 277 SER A CA 1
ATOM 2149 C C . SER A 1 277 ? 12.781 12.18 2.135 1 56.69 277 SER A C 1
ATOM 2151 O O . SER A 1 277 ? 13.352 13.141 1.625 1 56.69 277 SER A O 1
ATOM 2153 N N . VAL A 1 278 ? 11.547 12.328 2.633 1 57.5 278 VAL A N 1
ATOM 2154 C CA . VAL A 1 278 ? 11.062 13.594 3.172 1 57.5 278 VAL A CA 1
ATOM 2155 C C . VAL A 1 278 ? 12.219 14.344 3.84 1 57.5 278 VAL A C 1
ATOM 2157 O O . VAL A 1 278 ? 12.852 13.82 4.762 1 57.5 278 VAL A O 1
ATOM 2160 N N . MET A 1 279 ? 12.891 15.25 3.088 1 60.81 279 MET A N 1
ATOM 2161 C CA . MET A 1 279 ? 14.039 15.969 3.635 1 60.81 279 MET A CA 1
ATOM 2162 C C . MET A 1 279 ? 13.578 17.062 4.594 1 60.81 279 MET A C 1
ATOM 2164 O O . MET A 1 279 ? 13.086 18.109 4.16 1 60.81 279 MET A O 1
ATOM 2168 N N . VAL A 1 280 ? 13.672 16.797 5.855 1 63.47 280 VAL A N 1
ATOM 2169 C CA . VAL A 1 280 ? 13.445 17.781 6.918 1 63.47 280 VAL A CA 1
ATOM 2170 C C . VAL A 1 280 ? 14.438 18.922 6.773 1 63.47 280 VAL A C 1
ATOM 2172 O O . VAL A 1 280 ? 15.609 18.703 6.469 1 63.47 280 VAL A O 1
ATOM 2175 N N . GLY A 1 281 ? 13.961 20.078 6.84 1 64.56 281 GLY A N 1
ATOM 2176 C CA . GLY A 1 281 ? 14.82 21.25 6.855 1 64.56 281 GLY A CA 1
ATOM 2177 C C . GLY A 1 281 ? 15.047 21.844 5.477 1 64.56 281 GLY A C 1
ATOM 2178 O O . GLY A 1 281 ? 15.734 22.859 5.336 1 64.56 281 GLY A O 1
ATOM 2179 N N . HIS A 1 282 ? 14.453 21.156 4.602 1 74.19 282 HIS A N 1
ATOM 2180 C CA . HIS A 1 282 ? 14.57 21.75 3.275 1 74.19 282 HIS A CA 1
ATOM 2181 C C . HIS A 1 282 ? 13.414 22.703 2.994 1 74.19 282 HIS A C 1
ATOM 2183 O O . HIS A 1 282 ? 12.258 22.391 3.297 1 74.19 282 HIS A O 1
ATOM 2189 N N . ALA A 1 283 ? 13.766 23.984 2.742 1 82.88 283 ALA A N 1
ATOM 2190 C CA . ALA A 1 283 ? 12.773 25 2.389 1 82.88 283 ALA A CA 1
ATOM 2191 C C . ALA A 1 283 ? 13.148 25.703 1.087 1 82.88 283 ALA A C 1
ATOM 2193 O O . ALA A 1 283 ? 14.328 25.797 0.744 1 82.88 283 ALA A O 1
ATOM 2194 N N . GLU A 1 284 ? 12.203 25.984 0.364 1 85.69 284 GLU A N 1
ATOM 2195 C CA . GLU A 1 284 ? 12.375 26.719 -0.885 1 85.69 284 GLU A CA 1
ATOM 2196 C C . GLU A 1 284 ? 11.797 28.125 -0.783 1 85.69 284 GLU A C 1
ATOM 2198 O O . GLU A 1 284 ? 10.719 28.312 -0.217 1 85.69 284 GLU A O 1
ATOM 2203 N N . LEU A 1 285 ? 12.586 29.125 -1.233 1 89.81 285 LEU A N 1
ATOM 2204 C CA . LEU A 1 285 ? 12.078 30.484 -1.321 1 89.81 285 LEU A CA 1
ATOM 2205 C C . LEU A 1 285 ? 11.156 30.641 -2.521 1 89.81 285 LEU A C 1
ATOM 2207 O O . LEU A 1 285 ? 11.523 30.281 -3.645 1 89.81 285 LEU A O 1
ATOM 2211 N N . ARG A 1 286 ? 9.914 31.094 -2.285 1 92.75 286 ARG A N 1
ATOM 2212 C CA . ARG A 1 286 ? 8.898 31.25 -3.322 1 92.75 286 ARG A CA 1
ATOM 2213 C C . ARG A 1 286 ? 8.234 32.625 -3.225 1 92.75 286 ARG A C 1
ATOM 2215 O O . ARG A 1 286 ? 8.055 33.156 -2.129 1 92.75 286 ARG A O 1
ATOM 2222 N N . GLU A 1 287 ? 7.945 33.188 -4.391 1 96 287 GLU A N 1
ATOM 2223 C CA . GLU A 1 287 ? 7.016 34.312 -4.41 1 96 287 GLU A CA 1
ATOM 2224 C C . GLU A 1 287 ? 5.57 33.844 -4.324 1 96 287 GLU A C 1
ATOM 2226 O O . GLU A 1 287 ? 5.125 33.062 -5.145 1 96 287 GLU A O 1
ATOM 2231 N N . ALA A 1 288 ? 4.859 34.281 -3.248 1 97.69 288 ALA A N 1
ATOM 2232 C CA . ALA A 1 288 ? 3.51 33.75 -3.037 1 97.69 288 ALA A CA 1
ATOM 2233 C C . ALA A 1 288 ? 2.621 34.812 -2.377 1 97.69 288 ALA A C 1
ATOM 2235 O O . ALA A 1 288 ? 3.104 35.875 -1.952 1 97.69 288 ALA A O 1
ATOM 2236 N N . SER A 1 289 ? 1.373 34.625 -2.447 1 98.69 289 SER A N 1
ATOM 2237 C CA . SER A 1 289 ? 0.392 35.406 -1.697 1 98.69 289 SER A CA 1
ATOM 2238 C C . SER A 1 289 ? -0.239 34.594 -0.585 1 98.69 289 SER A C 1
ATOM 2240 O O . SER A 1 289 ? -0.643 33.438 -0.809 1 98.69 289 SER A O 1
ATOM 2242 N N . VAL A 1 290 ? -0.221 35.156 0.601 1 98.31 290 VAL A N 1
ATOM 2243 C CA . VAL A 1 290 ? -0.751 34.5 1.781 1 98.31 290 VAL A CA 1
ATOM 2244 C C . VAL A 1 290 ? -2.064 35.156 2.203 1 98.31 290 VAL A C 1
ATOM 2246 O O . VAL A 1 290 ? -2.176 36.375 2.223 1 98.31 290 VAL A O 1
ATOM 2249 N N . VAL A 1 291 ? -3.039 34.312 2.451 1 98.5 291 VAL A N 1
ATOM 2250 C CA . VAL A 1 291 ? -4.352 34.781 2.881 1 98.5 291 VAL A CA 1
ATOM 2251 C C . VAL A 1 291 ? -4.676 34.188 4.258 1 98.5 291 VAL A C 1
ATOM 2253 O O . VAL A 1 291 ? -4.562 33 4.48 1 98.5 291 VAL A O 1
ATOM 2256 N N . PHE A 1 292 ? -4.984 35.031 5.164 1 97.88 292 PHE A N 1
ATOM 2257 C CA . PHE A 1 292 ? -5.469 34.656 6.484 1 97.88 292 PHE A CA 1
ATOM 2258 C C . PHE A 1 292 ? -6.938 35 6.652 1 97.88 292 PHE A C 1
ATOM 2260 O O . PHE A 1 292 ? -7.312 36.188 6.5 1 97.88 292 PHE A O 1
ATOM 2267 N N . LEU A 1 293 ? -7.762 34.062 6.895 1 97.38 293 LEU A N 1
ATOM 2268 C CA . LEU A 1 293 ? -9.18 34.25 7.156 1 97.38 293 LEU A CA 1
ATOM 2269 C C . LEU A 1 293 ? -9.508 33.969 8.625 1 97.38 293 LEU A C 1
ATOM 2271 O O . LEU A 1 293 ? -8.938 33.062 9.219 1 97.38 293 LEU A O 1
ATOM 2275 N N . ASP A 1 294 ? -10.359 34.688 9.18 1 94.5 294 ASP A N 1
ATOM 2276 C CA . ASP A 1 294 ? -10.797 34.469 10.555 1 94.5 294 ASP A CA 1
ATOM 2277 C C . ASP A 1 294 ? -12.273 34.844 10.727 1 94.5 294 ASP A C 1
ATOM 2279 O O . ASP A 1 294 ? -12.758 35.781 10.117 1 94.5 294 ASP A O 1
ATOM 2283 N N . MET A 1 295 ? -12.922 34.094 11.531 1 92.12 295 MET A N 1
ATOM 2284 C CA . MET A 1 295 ? -14.336 34.344 11.812 1 92.12 295 MET A CA 1
ATOM 2285 C C . MET A 1 295 ? -14.508 35.406 12.898 1 92.12 295 MET A C 1
ATOM 2287 O O . MET A 1 295 ? -14 35.219 14.008 1 92.12 295 MET A O 1
ATOM 2291 N N . ARG A 1 296 ? -15.289 36.438 12.516 1 88.19 296 ARG A N 1
ATOM 2292 C CA . ARG A 1 296 ? -15.602 37.469 13.492 1 88.19 296 ARG A CA 1
ATOM 2293 C C . ARG A 1 296 ? -16.812 37.094 14.344 1 88.19 296 ARG A C 1
ATOM 2295 O O . ARG A 1 296 ? -17.891 36.812 13.812 1 88.19 296 ARG A O 1
ATOM 2302 N N . GLY A 1 297 ? -16.625 37.031 15.625 1 78.5 297 GLY A N 1
ATOM 2303 C CA . GLY A 1 297 ? -17.703 36.625 16.516 1 78.5 297 GLY A CA 1
ATOM 2304 C C . GLY A 1 297 ? -17.641 35.156 16.906 1 78.5 297 GLY A C 1
ATOM 2305 O O . GLY A 1 297 ? -18.594 34.625 17.5 1 78.5 297 GLY A O 1
ATOM 2306 N N . PHE A 1 298 ? -16.594 34.438 16.516 1 81.25 298 PHE A N 1
ATOM 2307 C CA . PHE A 1 298 ? -16.469 33.031 16.797 1 81.25 298 PHE A CA 1
ATOM 2308 C C . PHE A 1 298 ? -16.391 32.781 18.312 1 81.25 298 PHE A C 1
ATOM 2310 O O . PHE A 1 298 ? -16.984 31.828 18.812 1 81.25 298 PHE A O 1
ATOM 2317 N N . THR A 1 299 ? -15.578 33.625 19.016 1 74.94 299 THR A N 1
ATOM 2318 C CA . THR A 1 299 ? -15.43 33.469 20.453 1 74.94 299 THR A CA 1
ATOM 2319 C C . THR A 1 299 ? -16.781 33.531 21.141 1 74.94 299 THR A C 1
ATOM 2321 O O . THR A 1 299 ? -17.062 32.719 22.047 1 74.94 299 THR A O 1
ATOM 2324 N N . GLN A 1 300 ? -17.641 34.438 20.672 1 76.69 300 GLN A N 1
ATOM 2325 C CA . GLN A 1 300 ? -18.984 34.531 21.219 1 76.69 300 GLN A CA 1
ATOM 2326 C C . GLN A 1 300 ? -19.812 33.312 20.859 1 76.69 300 GLN A C 1
ATOM 2328 O O . GLN A 1 300 ? -20.547 32.781 21.703 1 76.69 300 GLN A O 1
ATOM 2333 N N . ALA A 1 301 ? -19.719 32.906 19.656 1 79.06 301 ALA A N 1
ATOM 2334 C CA . ALA A 1 301 ? -20.453 31.719 19.203 1 79.06 301 ALA A CA 1
ATOM 2335 C C . ALA A 1 301 ? -20 30.484 19.969 1 79.06 301 ALA A C 1
ATOM 2337 O O . ALA A 1 301 ? -20.828 29.625 20.312 1 79.06 301 ALA A O 1
ATOM 2338 N N . SER A 1 302 ? -18.703 30.344 20.203 1 78.31 302 SER A N 1
ATOM 2339 C CA . SER A 1 302 ? -18.141 29.188 20.891 1 78.31 302 SER A CA 1
ATOM 2340 C C . SER A 1 302 ? -18.625 29.109 22.328 1 78.31 302 SER A C 1
ATOM 2342 O O . SER A 1 302 ? -18.75 28.016 22.891 1 78.31 302 SER A O 1
ATOM 2344 N N . ALA A 1 303 ? -18.906 30.234 22.875 1 73.44 303 ALA A N 1
ATOM 2345 C CA . ALA A 1 303 ? -19.391 30.281 24.25 1 73.44 303 ALA A CA 1
ATOM 2346 C C . ALA A 1 303 ? -20.875 29.938 24.328 1 73.44 303 ALA A C 1
ATOM 2348 O O . ALA A 1 303 ? -21.344 29.391 25.328 1 73.44 303 ALA A O 1
ATOM 2349 N N . MET A 1 304 ? -21.547 30.125 23.203 1 78.5 304 MET A N 1
ATOM 2350 C CA . MET A 1 304 ? -23 29.984 23.203 1 78.5 304 MET A CA 1
ATOM 2351 C C . MET A 1 304 ? -23.422 28.625 22.656 1 78.5 304 MET A C 1
ATOM 2353 O O . MET A 1 304 ? -24.438 28.078 23.062 1 78.5 304 MET A O 1
ATOM 2357 N N . LEU A 1 305 ? -22.688 28.094 21.797 1 83.75 305 LEU A N 1
ATOM 2358 C CA . LEU A 1 305 ? -23.094 26.891 21.078 1 83.75 305 LEU A CA 1
ATOM 2359 C C . LEU A 1 305 ? -22.594 25.641 21.797 1 83.75 305 LEU A C 1
ATOM 2361 O O . LEU A 1 305 ? -21.516 25.656 22.406 1 83.75 305 LEU A O 1
ATOM 2365 N N . GLN A 1 306 ? -23.375 24.625 21.688 1 83 306 GLN A N 1
ATOM 2366 C CA . GLN A 1 306 ? -22.922 23.312 22.094 1 83 306 GLN A CA 1
ATOM 2367 C C . GLN A 1 306 ? -21.797 22.812 21.188 1 83 306 GLN A C 1
ATOM 2369 O O . GLN A 1 306 ? -21.703 23.219 20.031 1 83 306 GLN A O 1
ATOM 2374 N N . PRO A 1 307 ? -20.984 21.953 21.703 1 80.62 307 PRO A N 1
ATOM 2375 C CA . PRO A 1 307 ? -19.828 21.469 20.938 1 80.62 307 PRO A CA 1
ATOM 2376 C C . PRO A 1 307 ? -20.203 20.922 19.562 1 80.62 307 PRO A C 1
ATOM 2378 O O . PRO A 1 307 ? -19.547 21.234 18.578 1 80.62 307 PRO A O 1
ATOM 2381 N N . SER A 1 308 ? -21.281 20.172 19.5 1 80.5 308 SER A N 1
ATOM 2382 C CA . SER A 1 308 ? -21.703 19.609 18.219 1 80.5 308 SER A CA 1
ATOM 2383 C C . SER A 1 308 ? -22.094 20.719 17.234 1 80.5 308 SER A C 1
ATOM 2385 O O . SER A 1 308 ? -21.766 20.625 16.047 1 80.5 308 SER A O 1
ATOM 2387 N N . ALA A 1 309 ? -22.75 21.734 17.781 1 84.88 309 ALA A N 1
ATOM 2388 C CA . ALA A 1 309 ? -23.156 22.859 16.938 1 84.88 309 ALA A CA 1
ATOM 2389 C C . ALA A 1 309 ? -21.953 23.688 16.484 1 84.88 309 ALA A C 1
ATOM 2391 O O . ALA A 1 309 ? -21.953 24.219 15.383 1 84.88 309 ALA A O 1
ATOM 2392 N N . LEU A 1 310 ? -20.969 23.766 17.312 1 86.06 310 LEU A N 1
ATOM 2393 C CA . LEU A 1 310 ? -19.766 24.516 16.984 1 86.06 310 LEU A CA 1
ATOM 2394 C C . LEU A 1 310 ? -19 23.828 15.859 1 86.06 310 LEU A C 1
ATOM 2396 O O . LEU A 1 310 ? -18.516 24.5 14.945 1 86.06 310 LEU A O 1
ATOM 2400 N N . ILE A 1 311 ? -18.938 22.578 15.969 1 84.5 311 ILE A N 1
ATOM 2401 C CA . ILE A 1 311 ? -18.234 21.812 14.938 1 84.5 311 ILE A CA 1
ATOM 2402 C C . ILE A 1 311 ? -18.984 21.922 13.617 1 84.5 311 ILE A C 1
ATOM 2404 O O . ILE A 1 311 ? -18.375 22 12.547 1 84.5 311 ILE A O 1
ATOM 2408 N N . GLN A 1 312 ? -20.281 21.891 13.68 1 86.56 312 GLN A N 1
ATOM 2409 C CA . GLN A 1 312 ? -21.094 22.047 12.477 1 86.56 312 GLN A CA 1
ATOM 2410 C C . GLN A 1 312 ? -20.891 23.406 11.844 1 86.56 312 GLN A C 1
ATOM 2412 O O . GLN A 1 312 ? -20.828 23.531 10.617 1 86.56 312 GLN A O 1
ATOM 2417 N N . LEU A 1 313 ? -20.844 24.422 12.695 1 90.38 313 LEU A N 1
ATOM 2418 C CA . LEU A 1 313 ? -20.594 25.781 12.219 1 90.38 313 LEU A CA 1
ATOM 2419 C C . LEU A 1 313 ? -19.25 25.859 11.484 1 90.38 313 LEU A C 1
ATOM 2421 O O . LEU A 1 313 ? -19.188 26.391 10.375 1 90.38 313 LEU A O 1
ATOM 2425 N N . LEU A 1 314 ? -18.234 25.281 12.109 1 90.56 314 LEU A N 1
ATOM 2426 C CA . LEU A 1 314 ? -16.906 25.281 11.5 1 90.56 314 LEU A CA 1
ATOM 2427 C C . LEU A 1 314 ? -16.906 24.484 10.203 1 90.56 314 LEU A C 1
ATOM 2429 O O . LEU A 1 314 ? -16.266 24.875 9.227 1 90.56 314 LEU A O 1
ATOM 2433 N N . GLY A 1 315 ? -17.609 23.406 10.219 1 89.12 315 GLY A N 1
ATOM 2434 C CA . GLY A 1 315 ? -17.719 22.578 9.023 1 89.12 315 GLY A CA 1
ATOM 2435 C C . GLY A 1 315 ? -18.359 23.297 7.855 1 89.12 315 GLY A C 1
ATOM 2436 O O . GLY A 1 315 ? -17.906 23.188 6.719 1 89.12 315 GLY A O 1
ATOM 2437 N N . GLU A 1 316 ? -19.422 24 8.148 1 91.25 316 GLU A N 1
ATOM 2438 C CA . GLU A 1 316 ? -20.109 24.766 7.109 1 91.25 316 GLU A CA 1
ATOM 2439 C C . GLU A 1 316 ? -19.188 25.859 6.543 1 91.25 316 GLU A C 1
ATOM 2441 O O . GLU A 1 316 ? -19.125 26.047 5.328 1 91.25 316 GLU A O 1
ATOM 2446 N N . TYR A 1 317 ? -18.578 26.516 7.457 1 93.38 317 TYR A N 1
ATOM 2447 C CA . TYR A 1 317 ? -17.656 27.578 7.086 1 93.38 317 TYR A CA 1
ATOM 2448 C C . TYR A 1 317 ? -16.531 27.047 6.211 1 93.38 317 TYR A C 1
ATOM 2450 O O . TYR A 1 317 ? -16.234 27.609 5.156 1 93.38 317 TYR A O 1
ATOM 2458 N N . GLN A 1 318 ? -15.922 25.984 6.543 1 93.19 318 GLN A N 1
ATOM 2459 C CA . GLN A 1 318 ? -14.805 25.422 5.805 1 93.19 318 GLN A CA 1
ATOM 2460 C C . GLN A 1 318 ? -15.266 24.828 4.48 1 93.19 318 GLN A C 1
ATOM 2462 O O . GLN A 1 318 ? -14.539 24.859 3.486 1 93.19 318 GLN A O 1
ATOM 2467 N N . SER A 1 319 ? -16.484 24.266 4.445 1 92.38 319 SER A N 1
ATOM 2468 C CA . SER A 1 319 ? -17.031 23.719 3.209 1 92.38 319 SER A CA 1
ATOM 2469 C C . SER A 1 319 ? -17.266 24.828 2.178 1 92.38 319 SER A C 1
ATOM 2471 O O . SER A 1 319 ? -17.312 24.547 0.975 1 92.38 319 SER A O 1
ATOM 2473 N N . LEU A 1 320 ? -17.406 26 2.729 1 94.38 320 LEU A N 1
ATOM 2474 C CA . LEU A 1 320 ? -17.578 27.156 1.854 1 94.38 320 LEU A CA 1
ATOM 2475 C C . LEU A 1 320 ? -16.234 27.641 1.315 1 94.38 320 LEU A C 1
ATOM 2477 O O . LEU A 1 320 ? -16.094 27.906 0.119 1 94.38 320 LEU A O 1
ATOM 2481 N N . VAL A 1 321 ? -15.25 27.688 2.18 1 95.75 321 VAL A N 1
ATOM 2482 C CA . VAL A 1 321 ? -14 28.391 1.906 1 95.75 321 VAL A CA 1
ATOM 2483 C C . VAL A 1 321 ? -13.055 27.484 1.126 1 95.75 321 VAL A C 1
ATOM 2485 O O . VAL A 1 321 ? -12.43 27.906 0.156 1 95.75 321 VAL A O 1
ATOM 2488 N N . VAL A 1 322 ? -12.961 26.219 1.464 1 94.06 322 VAL A N 1
ATOM 2489 C CA . VAL A 1 322 ? -11.93 25.312 0.978 1 94.06 322 VAL A CA 1
ATOM 2490 C C . VAL A 1 322 ? -12.07 25.125 -0.532 1 94.06 322 VAL A C 1
ATOM 2492 O O . VAL A 1 322 ? -11.102 25.297 -1.274 1 94.06 322 VAL A O 1
ATOM 2495 N N . PRO A 1 323 ? -13.32 24.891 -1.057 1 94.31 323 PRO A N 1
ATOM 2496 C CA . PRO A 1 323 ? -13.438 24.719 -2.506 1 94.31 323 PRO A CA 1
ATOM 2497 C C . PRO A 1 323 ? -13.086 25.984 -3.279 1 94.31 323 PRO A C 1
ATOM 2499 O O . PRO A 1 323 ? -12.555 25.906 -4.391 1 94.31 323 PRO A O 1
ATOM 2502 N N . ILE A 1 324 ? -13.359 27.141 -2.703 1 97.12 324 ILE A N 1
ATOM 2503 C CA . ILE A 1 324 ? -13.094 28.406 -3.387 1 97.12 324 ILE A CA 1
ATOM 2504 C C . ILE A 1 324 ? -11.586 28.625 -3.49 1 97.12 324 ILE A C 1
ATOM 2506 O O . ILE A 1 324 ? -11.078 29 -4.547 1 97.12 324 ILE A O 1
ATOM 2510 N N . VAL A 1 325 ? -10.875 28.406 -2.387 1 96.69 325 VAL A N 1
ATOM 2511 C CA . VAL A 1 325 ? -9.422 28.562 -2.377 1 96.69 325 VAL A CA 1
ATOM 2512 C C . VAL A 1 325 ? -8.797 27.641 -3.414 1 96.69 325 VAL A C 1
ATOM 2514 O O . VAL A 1 325 ? -7.938 28.062 -4.195 1 96.69 325 VAL A O 1
ATOM 2517 N N . LYS A 1 326 ? -9.266 26.438 -3.537 1 94.12 326 LYS A N 1
ATOM 2518 C CA . LYS A 1 326 ? -8.719 25.438 -4.453 1 94.12 326 LYS A CA 1
ATOM 2519 C C . LYS A 1 326 ? -9.039 25.797 -5.902 1 94.12 326 LYS A C 1
ATOM 2521 O O . LYS A 1 326 ? -8.203 25.625 -6.789 1 94.12 326 LYS A O 1
ATOM 2526 N N . ALA A 1 327 ? -10.242 26.234 -6.117 1 95.19 327 ALA A N 1
ATOM 2527 C CA . ALA A 1 327 ? -10.68 26.578 -7.465 1 95.19 327 ALA A CA 1
ATOM 2528 C C . ALA A 1 327 ? -9.836 27.703 -8.047 1 95.19 327 ALA A C 1
ATOM 2530 O O . ALA A 1 327 ? -9.664 27.797 -9.266 1 95.19 327 ALA A O 1
ATOM 2531 N N . HIS A 1 328 ? -9.281 28.516 -7.172 1 96.88 328 HIS A N 1
ATOM 2532 C CA . HIS A 1 328 ? -8.484 29.641 -7.629 1 96.88 328 HIS A CA 1
ATOM 2533 C C . HIS A 1 328 ? -6.996 29.344 -7.547 1 96.88 328 HIS A C 1
ATOM 2535 O O . HIS A 1 328 ? -6.168 30.266 -7.566 1 96.88 328 HIS A O 1
ATOM 2541 N N . GLY A 1 329 ? -6.68 28.078 -7.301 1 94.06 329 GLY A N 1
ATOM 2542 C CA . GLY A 1 329 ? -5.289 27.656 -7.352 1 94.06 329 GLY A CA 1
ATOM 2543 C C . GLY A 1 329 ? -4.57 27.797 -6.027 1 94.06 329 GLY A C 1
ATOM 2544 O O . GLY A 1 329 ? -3.342 27.719 -5.969 1 94.06 329 GLY A O 1
ATOM 2545 N N . GLY A 1 330 ? -5.285 28.062 -5 1 95.38 330 GLY A N 1
ATOM 2546 C CA . GLY A 1 330 ? -4.688 28.188 -3.678 1 95.38 330 GLY A CA 1
ATOM 2547 C C . GLY A 1 330 ? -4.605 26.859 -2.938 1 95.38 330 GLY A C 1
ATOM 2548 O O . GLY A 1 330 ? -5.148 25.859 -3.391 1 95.38 330 GLY A O 1
ATOM 2549 N N . SER A 1 331 ? -3.781 26.859 -1.859 1 94.19 331 SER A N 1
ATOM 2550 C CA . SER A 1 331 ? -3.631 25.703 -0.983 1 94.19 331 SER A CA 1
ATOM 2551 C C . SER A 1 331 ? -3.889 26.078 0.473 1 94.19 331 SER A C 1
ATOM 2553 O O . SER A 1 331 ? -3.406 27.109 0.952 1 94.19 331 SER A O 1
ATOM 2555 N N . ILE A 1 332 ? -4.699 25.234 1.092 1 93.94 332 ILE A N 1
ATOM 2556 C CA . ILE A 1 332 ? -4.902 25.438 2.523 1 93.94 332 ILE A CA 1
ATOM 2557 C C . ILE A 1 332 ? -3.684 24.922 3.291 1 93.94 332 ILE A C 1
ATOM 2559 O O . ILE A 1 332 ? -3.316 23.75 3.18 1 93.94 332 ILE A O 1
ATOM 2563 N N . ASP A 1 333 ? -3.043 25.75 3.99 1 92.31 333 ASP A N 1
ATOM 2564 C CA . ASP A 1 333 ? -1.887 25.375 4.797 1 92.31 333 ASP A CA 1
ATOM 2565 C C . ASP A 1 333 ? -2.32 24.672 6.086 1 92.31 333 ASP A C 1
ATOM 2567 O O . ASP A 1 333 ? -1.887 23.562 6.367 1 92.31 333 ASP A O 1
ATOM 2571 N N . LYS A 1 334 ? -3.176 25.375 6.859 1 91.56 334 LYS A N 1
ATOM 2572 C CA . LYS A 1 334 ? -3.656 24.781 8.109 1 91.56 334 LYS A CA 1
ATOM 2573 C C . LYS A 1 334 ? -4.934 25.469 8.578 1 91.56 334 LYS A C 1
ATOM 2575 O O . LYS A 1 334 ? -5.262 26.562 8.117 1 91.56 334 LYS A O 1
ATOM 2580 N N . PHE A 1 335 ? -5.629 24.75 9.438 1 90.06 335 PHE A N 1
ATOM 2581 C CA . PHE A 1 335 ? -6.793 25.266 10.148 1 90.06 335 PHE A CA 1
ATOM 2582 C C . PHE A 1 335 ? -6.434 25.625 11.586 1 90.06 335 PHE A C 1
ATOM 2584 O O . PHE A 1 335 ? -5.762 24.844 12.273 1 90.06 335 PHE A O 1
ATOM 2591 N N . MET A 1 336 ? -6.754 26.75 11.977 1 86.62 336 MET A N 1
ATOM 2592 C CA . MET A 1 336 ? -6.508 27.2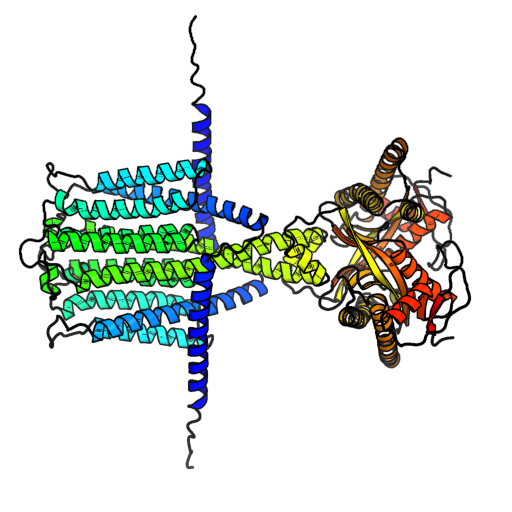19 13.336 1 86.62 336 MET A CA 1
ATOM 2593 C C . MET A 1 336 ? -7.82 27.422 14.086 1 86.62 336 MET A C 1
ATOM 2595 O O . MET A 1 336 ? -8.039 28.484 14.672 1 86.62 336 MET A O 1
ATOM 2599 N N . GLY A 1 337 ? -8.703 26.406 14 1 83.75 337 GLY A N 1
ATOM 2600 C CA . GLY A 1 337 ? -10.062 26.547 14.484 1 83.75 337 GLY A CA 1
ATOM 2601 C C . GLY A 1 337 ? -10.961 27.297 13.531 1 83.75 337 GLY A C 1
ATOM 2602 O O . GLY A 1 337 ? -11.406 26.766 12.516 1 83.75 337 GLY A O 1
ATOM 2603 N N . ASP A 1 338 ? -11.062 28.641 13.969 1 88 338 ASP A N 1
ATOM 2604 C CA . ASP A 1 338 ? -11.891 29.5 13.125 1 88 338 ASP A CA 1
ATOM 2605 C C . ASP A 1 338 ? -11.039 30.203 12.07 1 88 338 ASP A C 1
ATOM 2607 O O . ASP A 1 338 ? -11.578 30.812 11.133 1 88 338 ASP A O 1
ATOM 2611 N N . GLY A 1 339 ? -9.75 30.094 12.242 1 92.56 339 GLY A N 1
ATOM 2612 C CA . GLY A 1 339 ? -8.844 30.688 11.281 1 92.56 339 GLY A CA 1
ATOM 2613 C C . GLY A 1 339 ? -8.422 29.734 10.18 1 92.56 339 GLY A C 1
ATOM 2614 O O . GLY A 1 339 ? -8.328 28.531 10.406 1 92.56 339 GLY A O 1
ATOM 2615 N N . ILE A 1 340 ? -8.18 30.266 8.992 1 95.06 340 ILE A N 1
ATOM 2616 C CA . ILE A 1 340 ? -7.676 29.484 7.863 1 95.06 340 ILE A CA 1
ATOM 2617 C C . ILE A 1 340 ? -6.484 30.203 7.234 1 95.06 340 ILE A C 1
ATOM 2619 O O . ILE A 1 340 ? -6.551 31.406 6.949 1 95.06 340 ILE A O 1
ATOM 2623 N N . LEU A 1 341 ? -5.41 29.484 7.152 1 96.12 341 LEU A N 1
ATOM 2624 C CA . LEU A 1 341 ? -4.246 30 6.438 1 96.12 341 LEU A CA 1
ATOM 2625 C C . LEU A 1 341 ? -4.105 29.328 5.074 1 96.12 341 LEU A C 1
ATOM 2627 O O . LEU A 1 341 ? -4.051 28.109 4.984 1 96.12 341 LEU A O 1
ATOM 2631 N N . ALA A 1 342 ? -4.121 30.141 4.035 1 96.94 342 ALA A N 1
ATOM 2632 C CA . ALA A 1 342 ? -3.982 29.641 2.674 1 96.94 342 ALA A CA 1
ATOM 2633 C C . ALA A 1 342 ? -2.863 30.359 1.931 1 96.94 342 ALA A C 1
ATOM 2635 O O . ALA A 1 342 ? -2.521 31.5 2.264 1 96.94 342 ALA A O 1
ATOM 2636 N N . SER A 1 343 ? -2.318 29.719 1.014 1 97.06 343 SER A N 1
ATOM 2637 C CA . SER A 1 343 ? -1.264 30.312 0.204 1 97.06 343 SER A CA 1
ATOM 2638 C C . SER A 1 343 ? -1.506 30.078 -1.283 1 97.06 343 SER A C 1
ATOM 2640 O O . SER A 1 343 ? -2.121 29.078 -1.666 1 97.06 343 SER A O 1
ATOM 2642 N N . PHE A 1 344 ? -1.141 31 -2.072 1 97.69 344 PHE A N 1
ATOM 2643 C CA . PHE A 1 344 ? -1.186 30.953 -3.529 1 97.69 344 PHE A CA 1
ATOM 2644 C C . PHE A 1 344 ? 0.212 31.094 -4.121 1 97.69 344 PHE A C 1
ATOM 2646 O O . PHE A 1 344 ? 0.876 32.125 -3.912 1 97.69 344 PHE A O 1
ATOM 2653 N N . GLY A 1 345 ? 0.684 30.047 -4.742 1 95.88 345 GLY A N 1
ATOM 2654 C CA . GLY A 1 345 ? 1.987 30.094 -5.387 1 95.88 345 GLY A CA 1
ATOM 2655 C C . GLY A 1 345 ? 3.092 29.469 -4.555 1 95.88 345 GLY A C 1
ATOM 2656 O O . GLY A 1 345 ? 4.219 29.328 -5.027 1 95.88 345 GLY A O 1
ATOM 2657 N N . ALA A 1 346 ? 2.793 29.078 -3.336 1 93.44 346 ALA A N 1
ATOM 2658 C CA . ALA A 1 346 ? 3.826 28.531 -2.457 1 93.44 346 ALA A CA 1
ATOM 2659 C C . ALA A 1 346 ? 4.02 27.031 -2.699 1 93.44 346 ALA A C 1
ATOM 2661 O O . ALA A 1 346 ? 5.148 26.562 -2.865 1 93.44 346 ALA A O 1
ATOM 2662 N N . VAL A 1 347 ? 2.969 26.297 -2.736 1 89.69 347 VAL A N 1
ATOM 2663 C CA . VAL A 1 347 ? 3.014 24.844 -2.908 1 89.69 347 VAL A CA 1
ATOM 2664 C C . VAL A 1 347 ? 3.33 24.516 -4.363 1 89.69 347 VAL A C 1
ATOM 2666 O O . VAL A 1 347 ? 4.18 23.656 -4.641 1 89.69 347 VAL A O 1
ATOM 2669 N N . THR A 1 348 ? 2.578 25.188 -5.23 1 88.69 348 THR A N 1
ATOM 2670 C CA . THR A 1 348 ? 2.809 25.125 -6.668 1 88.69 348 THR A CA 1
ATOM 2671 C C . T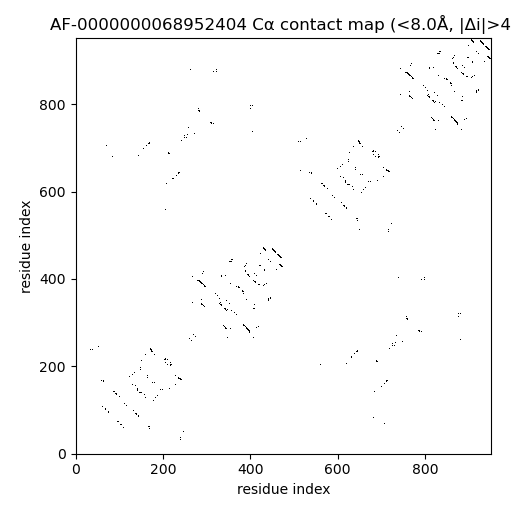HR A 1 348 ? 3.057 26.516 -7.242 1 88.69 348 THR A C 1
ATOM 2673 O O . THR A 1 348 ? 2.26 27.438 -7.027 1 88.69 348 THR A O 1
ATOM 2676 N N . ALA A 1 349 ? 4.074 26.594 -7.957 1 90.81 349 ALA A N 1
ATOM 2677 C CA . ALA A 1 349 ? 4.41 27.891 -8.539 1 90.81 349 ALA A CA 1
ATOM 2678 C C . ALA A 1 349 ? 3.252 28.438 -9.367 1 90.81 349 ALA A C 1
ATOM 2680 O O . ALA A 1 349 ? 2.58 27.688 -10.078 1 90.81 349 ALA A O 1
ATOM 2681 N N . ASP A 1 350 ? 2.977 29.719 -9.18 1 94.25 350 ASP A N 1
ATOM 2682 C CA . ASP A 1 350 ? 1.897 30.438 -9.867 1 94.25 350 ASP A CA 1
ATOM 2683 C C . ASP A 1 350 ? 2.287 31.875 -10.148 1 94.25 350 ASP A C 1
ATOM 2685 O O . ASP A 1 350 ? 2.447 32.688 -9.227 1 94.25 350 ASP A O 1
ATOM 2689 N N . ASP A 1 351 ? 2.316 32.219 -11.406 1 95.25 351 ASP A N 1
ATOM 2690 C CA . ASP A 1 351 ? 2.725 33.562 -11.82 1 95.25 351 ASP A CA 1
ATOM 2691 C C . ASP A 1 351 ? 1.622 34.594 -11.539 1 95.25 351 ASP A C 1
ATOM 2693 O O . ASP A 1 351 ? 1.867 35.781 -11.547 1 95.25 351 ASP A O 1
ATOM 2697 N N . CYS A 1 352 ? 0.46 34.125 -11.234 1 98.06 352 CYS A N 1
ATOM 2698 C CA . CYS A 1 352 ? -0.665 35 -10.977 1 98.06 352 CYS A CA 1
ATOM 2699 C C . CYS A 1 352 ? -1.174 34.844 -9.547 1 98.06 352 CYS A C 1
ATOM 2701 O O . CYS A 1 352 ? -2.371 34.969 -9.289 1 98.06 352 CYS A O 1
ATOM 2703 N N . HIS A 1 353 ? -0.278 34.5 -8.641 1 98.06 353 HIS A N 1
ATOM 2704 C CA . HIS A 1 353 ? -0.657 34.156 -7.273 1 98.06 353 HIS A CA 1
ATOM 2705 C C . HIS A 1 353 ? -1.401 35.312 -6.598 1 98.06 353 HIS A C 1
ATOM 2707 O O . HIS A 1 353 ? -2.359 35.062 -5.855 1 98.06 353 HIS A O 1
ATOM 2713 N N . ALA A 1 354 ? -1.034 36.562 -6.816 1 98.56 354 ALA A N 1
ATOM 2714 C CA . ALA A 1 354 ? -1.673 37.688 -6.16 1 98.56 354 ALA A CA 1
ATOM 2715 C C . ALA A 1 354 ? -3.082 37.938 -6.699 1 98.56 354 ALA A C 1
ATOM 2717 O O . ALA A 1 354 ? -4.02 38.156 -5.93 1 98.56 354 ALA A O 1
ATOM 2718 N N . ALA A 1 355 ? -3.207 37.875 -7.969 1 98.56 355 ALA A N 1
ATOM 2719 C CA . ALA A 1 355 ? -4.516 38.062 -8.594 1 98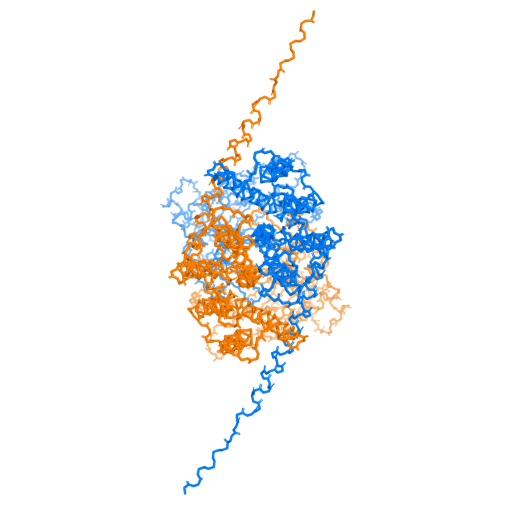.56 355 ALA A CA 1
ATOM 2720 C C . ALA A 1 355 ? -5.473 36.938 -8.164 1 98.56 355 ALA A C 1
ATOM 2722 O O . ALA A 1 355 ? -6.641 37.188 -7.863 1 98.56 355 ALA A O 1
ATOM 2723 N N . ASN A 1 356 ? -4.977 35.719 -8.195 1 98.5 356 ASN A N 1
ATOM 2724 C CA . ASN A 1 356 ? -5.793 34.562 -7.816 1 98.5 356 ASN A CA 1
ATOM 2725 C C . ASN A 1 356 ? -6.227 34.656 -6.355 1 98.5 356 ASN A C 1
ATOM 2727 O O . ASN A 1 356 ? -7.348 34.281 -6.016 1 98.5 356 ASN A O 1
ATOM 2731 N N . ALA A 1 357 ? -5.32 35.125 -5.5 1 98.56 357 ALA A N 1
ATOM 2732 C CA . ALA A 1 357 ? -5.652 35.281 -4.086 1 98.56 357 ALA A CA 1
ATOM 2733 C C . ALA A 1 357 ? -6.766 36.312 -3.9 1 98.56 357 ALA A C 1
ATOM 2735 O O . ALA A 1 357 ? -7.703 36.094 -3.129 1 98.56 357 ALA A O 1
ATOM 2736 N N . LEU A 1 358 ? -6.66 37.438 -4.586 1 98.19 358 LEU A N 1
ATOM 2737 C CA . LEU A 1 358 ? -7.676 38.469 -4.457 1 98.19 358 LEU A CA 1
ATOM 2738 C C . LEU A 1 358 ? -9.016 38 -5.004 1 98.19 358 LEU A C 1
ATOM 2740 O O . LEU A 1 358 ? -10.07 38.281 -4.434 1 98.19 358 LEU A O 1
ATOM 2744 N N . ARG A 1 359 ? -8.969 37.281 -6.113 1 98.19 359 ARG A N 1
ATOM 2745 C CA . ARG A 1 359 ? -10.195 36.719 -6.672 1 98.19 359 ARG A CA 1
ATOM 2746 C C . ARG A 1 359 ? -10.836 35.75 -5.703 1 98.19 359 ARG A C 1
ATOM 2748 O O . ARG A 1 359 ? -12.062 35.688 -5.586 1 98.19 359 ARG A O 1
ATOM 2755 N N . ALA A 1 360 ? -9.992 34.969 -5.074 1 98.19 360 ALA A N 1
ATOM 2756 C CA . ALA A 1 360 ? -10.492 34 -4.082 1 98.19 360 ALA A CA 1
ATOM 2757 C C . ALA A 1 360 ? -11.156 34.719 -2.914 1 98.19 360 ALA A C 1
ATOM 2759 O O . ALA A 1 360 ? -12.219 34.312 -2.445 1 98.19 360 ALA A O 1
ATOM 2760 N N . ILE A 1 361 ? -10.523 35.781 -2.428 1 98.06 361 ILE A N 1
ATOM 2761 C CA . ILE A 1 361 ? -11.062 36.562 -1.306 1 98.06 361 ILE A CA 1
ATOM 2762 C C . ILE A 1 361 ? -12.414 37.156 -1.688 1 98.06 361 ILE A C 1
ATOM 2764 O O . ILE A 1 361 ? -13.367 37.094 -0.908 1 98.06 361 ILE A O 1
ATOM 2768 N N . ASP A 1 362 ? -12.5 37.719 -2.891 1 97.19 362 ASP A N 1
ATOM 2769 C CA . ASP A 1 362 ? -13.766 38.25 -3.367 1 97.19 362 ASP A CA 1
ATOM 2770 C C . ASP A 1 362 ? -14.867 37.188 -3.35 1 97.19 362 ASP A C 1
ATOM 2772 O O . ASP A 1 362 ? -15.977 37.438 -2.875 1 97.19 362 ASP A O 1
ATOM 2776 N N . ALA A 1 363 ? -14.5 36.062 -3.896 1 97.5 363 ALA A N 1
ATOM 2777 C CA . ALA A 1 363 ? -15.469 34.969 -3.98 1 97.5 363 ALA A CA 1
ATOM 2778 C C . ALA A 1 363 ? -15.875 34.469 -2.59 1 97.5 363 ALA A C 1
ATOM 2780 O O . ALA A 1 363 ? -17.031 34.156 -2.357 1 97.5 363 ALA A O 1
ATOM 2781 N N . ILE A 1 364 ? -14.938 34.406 -1.674 1 97.75 364 ILE A N 1
ATOM 2782 C CA . ILE A 1 364 ? -15.195 33.938 -0.315 1 97.75 364 ILE A CA 1
ATOM 2783 C C . ILE A 1 364 ? -16.141 34.938 0.392 1 97.75 364 ILE A C 1
ATOM 2785 O O . ILE A 1 364 ? -17.109 34.5 1.024 1 97.75 364 ILE A O 1
ATOM 2789 N N . LEU A 1 365 ? -15.836 36.219 0.294 1 96.19 365 LEU A N 1
ATOM 2790 C CA . LEU A 1 365 ? -16.656 37.219 0.966 1 96.19 365 LEU A CA 1
ATOM 2791 C C . LEU A 1 365 ? -18.078 37.219 0.434 1 96.19 365 LEU A C 1
ATOM 2793 O O . LEU A 1 365 ? -19.031 37.344 1.201 1 96.19 365 LEU A O 1
ATOM 2797 N N . GLU A 1 366 ? -18.203 37.031 -0.817 1 96 366 GLU A N 1
ATOM 2798 C CA . GLU A 1 366 ? -19.531 36.906 -1.411 1 96 366 GLU A CA 1
ATOM 2799 C C . GLU A 1 366 ? -20.266 35.688 -0.902 1 96 366 GLU A C 1
ATOM 2801 O O . GLU A 1 366 ? -21.438 35.75 -0.57 1 96 366 GLU A O 1
ATOM 2806 N N . ALA A 1 367 ? -19.562 34.562 -0.913 1 96.69 367 ALA A N 1
ATOM 2807 C CA . ALA A 1 367 ? -20.156 33.312 -0.445 1 96.69 367 ALA A CA 1
ATOM 2808 C C . ALA A 1 367 ? -20.547 33.406 1.026 1 96.69 367 ALA A C 1
ATOM 2810 O O . ALA A 1 367 ? -21.578 32.875 1.436 1 96.69 367 ALA A O 1
ATOM 2811 N N . VAL A 1 368 ? -19.734 34.031 1.815 1 95.94 368 VAL A N 1
ATOM 2812 C CA . VAL A 1 368 ? -20 34.219 3.24 1 95.94 368 VAL A CA 1
ATOM 2813 C C . VAL A 1 368 ? -21.25 35.062 3.436 1 95.94 368 VAL A C 1
ATOM 2815 O O . VAL A 1 368 ? -22.062 34.812 4.328 1 95.94 368 VAL A O 1
ATOM 2818 N N . ASP A 1 369 ? -21.406 36.094 2.627 1 95.25 369 ASP A N 1
ATOM 2819 C CA . ASP A 1 369 ? -22.578 36.938 2.705 1 95.25 369 ASP A CA 1
ATOM 2820 C C . ASP A 1 369 ? -23.859 36.125 2.498 1 95.25 369 ASP A C 1
ATOM 2822 O O . ASP A 1 369 ? -24.828 36.281 3.25 1 95.25 369 ASP A O 1
ATOM 2826 N N . GLN A 1 370 ? -23.812 35.312 1.509 1 96.06 370 GLN A N 1
ATOM 2827 C CA . GLN A 1 370 ? -24.969 34.469 1.217 1 96.06 370 GLN A CA 1
ATOM 2828 C C . GLN A 1 370 ? -25.219 33.469 2.34 1 96.06 370 GLN A C 1
ATOM 2830 O O . GLN A 1 370 ? -26.359 33.219 2.709 1 96.06 370 GLN A O 1
ATOM 2835 N N . TRP A 1 371 ? -24.172 32.938 2.807 1 95.81 371 TRP A N 1
ATOM 2836 C CA . TRP A 1 371 ? -24.234 31.969 3.898 1 95.81 371 TRP A CA 1
ATOM 2837 C C . TRP A 1 371 ? -24.812 32.625 5.156 1 95.81 371 TRP A C 1
ATOM 2839 O O . TRP A 1 371 ? -25.641 32 5.84 1 95.81 371 TRP A O 1
ATOM 2849 N N . ARG A 1 372 ? -24.438 33.812 5.473 1 94 372 ARG A N 1
ATOM 2850 C CA . ARG A 1 372 ? -24.906 34.531 6.648 1 94 372 ARG A CA 1
ATOM 2851 C C . ARG A 1 372 ? -26.406 34.844 6.547 1 94 372 ARG A C 1
ATOM 2853 O O . ARG A 1 372 ? -27.125 34.719 7.531 1 94 372 ARG A O 1
ATOM 2860 N N . VAL A 1 373 ? -26.844 35.188 5.367 1 95.12 373 VAL A N 1
ATOM 2861 C CA . VAL A 1 373 ? -28.25 35.469 5.141 1 95.12 373 VAL A CA 1
ATOM 2862 C C . VAL A 1 373 ? -29.078 34.219 5.426 1 95.12 373 VAL A C 1
ATOM 2864 O O . VAL A 1 373 ? -30.141 34.312 6.062 1 95.12 373 VAL A O 1
ATOM 2867 N N . ARG A 1 374 ? -28.609 33.125 4.969 1 94.81 374 ARG A N 1
ATOM 2868 C CA . ARG A 1 374 ? -29.312 31.844 5.18 1 94.81 374 ARG A CA 1
ATOM 2869 C C . ARG A 1 374 ? -29.359 31.484 6.66 1 94.81 374 ARG A C 1
ATOM 2871 O O . ARG A 1 374 ? -30.375 31.016 7.164 1 94.81 374 ARG A O 1
ATOM 2878 N N . ARG A 1 375 ? -28.281 31.672 7.359 1 92.12 375 ARG A N 1
ATOM 2879 C CA . ARG A 1 375 ? -28.219 31.344 8.773 1 92.12 375 ARG A CA 1
ATOM 2880 C C . ARG A 1 375 ? -29.094 32.281 9.602 1 92.12 375 ARG A C 1
ATOM 2882 O O . ARG A 1 375 ? -29.797 31.828 10.516 1 92.12 375 ARG A O 1
ATOM 2889 N N . GLN A 1 376 ? -29.062 33.531 9.234 1 92.44 376 GLN A N 1
ATOM 2890 C CA . GLN A 1 376 ? -29.891 34.5 9.938 1 92.44 376 GLN A CA 1
ATOM 2891 C C . GLN A 1 376 ? -31.375 34.188 9.766 1 92.44 376 GLN A C 1
ATOM 2893 O O . GLN A 1 376 ? -32.156 34.312 10.711 1 92.44 376 GLN A O 1
ATOM 2898 N N . SER A 1 377 ? -31.703 33.781 8.641 1 94.5 377 SER A N 1
ATOM 2899 C CA . SER A 1 377 ? -33.094 33.438 8.352 1 94.5 377 SER A CA 1
ATOM 2900 C C . SER A 1 377 ? -33.531 32.219 9.164 1 94.5 377 SER A C 1
ATOM 2902 O O . SER A 1 377 ? -34.719 32.062 9.469 1 94.5 377 SER A O 1
ATOM 2904 N N . SER A 1 378 ? -32.625 31.406 9.594 1 92.12 378 SER A N 1
ATOM 2905 C CA . SER A 1 378 ? -32.938 30.188 10.359 1 92.12 378 SER A CA 1
ATOM 2906 C C . SER A 1 378 ? -32.719 30.422 11.852 1 92.12 378 SER A C 1
ATOM 2908 O O . SER A 1 378 ? -32.719 29.453 12.633 1 92.12 378 SER A O 1
ATOM 2910 N N . GLY A 1 379 ? -32.312 31.625 12.273 1 88.38 379 GLY A N 1
ATOM 2911 C CA . GLY A 1 379 ? -32.156 31.969 13.672 1 88.38 379 GLY A CA 1
ATOM 2912 C C . GLY A 1 379 ? -30.844 31.438 14.258 1 88.38 379 GLY A C 1
ATOM 2913 O O . GLY A 1 379 ? -30.734 31.234 15.469 1 88.38 379 GLY A O 1
ATOM 2914 N N . GLN A 1 380 ? -29.922 31.125 13.422 1 88.31 380 GLN A N 1
ATOM 2915 C CA . GLN A 1 380 ? -28.625 30.594 13.859 1 88.31 380 GLN A CA 1
ATOM 2916 C C . GLN A 1 380 ? -27.578 31.703 13.914 1 88.31 380 GLN A C 1
ATOM 2918 O O . GLN A 1 380 ? -27.703 32.719 13.234 1 88.31 380 GLN A O 1
ATOM 2923 N N . PRO A 1 381 ? -26.547 31.562 14.758 1 88.69 381 PRO A N 1
ATOM 2924 C CA . PRO A 1 381 ? -25.438 32.5 14.719 1 88.69 381 PRO A CA 1
ATOM 2925 C C . PRO A 1 381 ? -24.812 32.625 13.328 1 88.69 381 PRO A C 1
ATOM 2927 O O . PRO A 1 381 ? -24.609 31.625 12.648 1 88.69 381 PRO A O 1
ATOM 2930 N N . ALA A 1 382 ? -24.578 33.875 12.898 1 90.19 382 ALA A N 1
ATOM 2931 C CA . ALA A 1 382 ? -24.047 34.156 11.57 1 90.19 382 ALA A CA 1
ATOM 2932 C C . ALA A 1 382 ? -22.797 35 11.641 1 90.19 382 ALA A C 1
ATOM 2934 O O . ALA A 1 382 ? -22.797 36.156 11.219 1 90.19 382 ALA 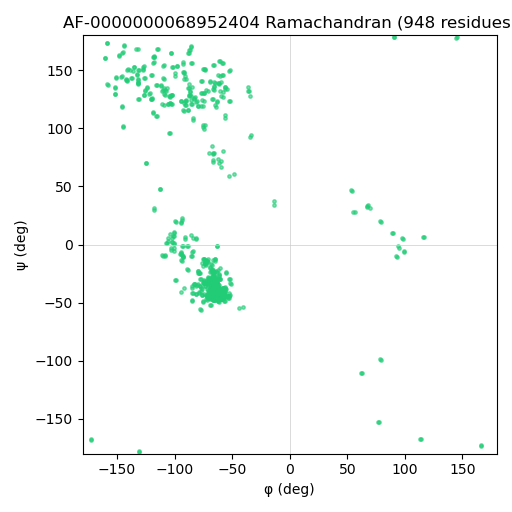A O 1
ATOM 2935 N N . PRO A 1 383 ? -21.703 34.375 12.141 1 91.75 383 PRO A N 1
ATOM 2936 C CA . PRO A 1 383 ? -20.469 35.156 12.227 1 91.75 383 PRO A CA 1
ATOM 2937 C C . PRO A 1 383 ? -19.969 35.625 10.859 1 91.75 383 PRO A C 1
ATOM 2939 O O . PRO A 1 383 ? -20.188 34.938 9.859 1 91.75 383 PRO A O 1
ATOM 2942 N N . ASP A 1 384 ? -19.375 36.812 10.883 1 92.94 384 ASP A N 1
ATOM 2943 C CA . ASP A 1 384 ? -18.75 37.312 9.664 1 92.94 384 ASP A CA 1
ATOM 2944 C C . ASP A 1 384 ? -17.312 36.781 9.531 1 92.94 384 ASP A C 1
ATOM 2946 O O . ASP A 1 384 ? -16.797 36.125 10.445 1 92.94 384 ASP A O 1
ATOM 2950 N N . VAL A 1 385 ? -16.703 37 8.352 1 94.88 385 VAL A N 1
ATOM 2951 C CA . VAL A 1 385 ? -15.344 36.531 8.094 1 94.88 385 VAL A CA 1
ATOM 2952 C C . VAL A 1 385 ? -14.484 37.719 7.621 1 94.88 385 VAL A C 1
ATOM 2954 O O . VAL A 1 385 ? -14.93 38.531 6.816 1 94.88 385 VAL A O 1
ATOM 2957 N N . GLY A 1 386 ? -13.398 37.875 8.258 1 95.5 386 GLY A N 1
ATOM 2958 C CA . GLY A 1 386 ? -12.398 38.844 7.824 1 95.5 386 GLY A CA 1
ATOM 2959 C C . GLY A 1 386 ? -11.234 38.188 7.082 1 95.5 386 GLY A C 1
ATOM 2960 O O . GLY A 1 386 ? -10.906 37.031 7.316 1 95.5 386 GLY A O 1
ATOM 2961 N N . ALA A 1 387 ? -10.633 39 6.207 1 97.62 387 ALA A N 1
ATOM 2962 C CA . ALA A 1 387 ? -9.523 38.469 5.414 1 97.62 387 ALA A CA 1
ATOM 2963 C C . ALA A 1 387 ? -8.336 39.438 5.445 1 97.62 387 ALA A C 1
ATOM 2965 O O . ALA A 1 387 ? -8.516 40.656 5.461 1 97.62 387 ALA A O 1
ATOM 2966 N N . GLY A 1 388 ? -7.184 38.906 5.551 1 97.75 388 GLY A N 1
ATOM 2967 C CA . GLY A 1 388 ? -5.926 39.594 5.336 1 97.75 388 GLY A CA 1
ATOM 2968 C C . GLY A 1 388 ? -5.055 38.938 4.285 1 97.75 388 GLY A C 1
ATOM 2969 O O . GLY A 1 388 ? -4.934 37.719 4.242 1 97.75 388 GLY A O 1
ATOM 2970 N N . MET A 1 389 ? -4.5 39.75 3.424 1 98.25 389 MET A N 1
ATOM 2971 C CA . MET A 1 389 ? -3.67 39.219 2.355 1 98.25 389 MET A CA 1
ATOM 2972 C C . MET A 1 389 ? -2.354 39.969 2.24 1 98.25 389 MET A C 1
ATOM 2974 O O . MET A 1 389 ? -2.326 41.188 2.369 1 98.25 389 MET A O 1
ATOM 2978 N N . ALA A 1 390 ? -1.331 39.281 2.039 1 97.88 390 ALA A N 1
ATOM 2979 C CA . ALA A 1 390 ? -0.02 39.875 1.755 1 97.88 390 ALA A CA 1
ATOM 2980 C C . ALA A 1 390 ? 0.725 39.062 0.705 1 97.88 390 ALA A C 1
ATOM 2982 O O . ALA A 1 390 ? 0.652 37.812 0.701 1 97.88 390 ALA A O 1
ATOM 2983 N N . SER A 1 391 ? 1.406 39.75 -0.16 1 98 391 SER A N 1
ATOM 2984 C CA . SER A 1 391 ? 2.213 39.094 -1.19 1 98 391 SER A CA 1
ATOM 2985 C C . SER A 1 391 ? 3.695 39.406 -1.007 1 98 391 SER A C 1
ATOM 2987 O O . SER A 1 391 ? 4.062 40.531 -0.646 1 98 391 SER A O 1
ATOM 2989 N N . GLY A 1 392 ? 4.496 38.375 -1.161 1 95.88 392 GLY A N 1
ATOM 2990 C CA . GLY A 1 392 ? 5.941 38.5 -1.039 1 95.88 392 GLY A CA 1
ATOM 2991 C C . GLY A 1 392 ? 6.656 37.188 -0.929 1 95.88 392 GLY A C 1
ATOM 2992 O O . GLY A 1 392 ? 6.062 36.125 -1.182 1 95.88 392 GLY A O 1
ATOM 2993 N N . PRO A 1 393 ? 7.949 37.219 -0.668 1 93.31 393 PRO A N 1
ATOM 2994 C CA . PRO A 1 393 ? 8.711 35.969 -0.505 1 93.31 393 PRO A CA 1
ATOM 2995 C C . PRO A 1 393 ? 8.297 35.188 0.737 1 93.31 393 PRO A C 1
ATOM 2997 O O . PRO A 1 393 ? 8.055 35.781 1.794 1 93.31 393 PRO A O 1
ATOM 3000 N N . VAL A 1 394 ? 8.102 33.906 0.562 1 92.62 394 VAL A N 1
ATOM 3001 C CA . VAL A 1 394 ? 7.816 33 1.67 1 92.62 394 VAL A CA 1
ATOM 3002 C C . VAL A 1 394 ? 8.719 31.781 1.58 1 92.62 394 VAL A C 1
ATOM 3004 O O . VAL A 1 394 ? 9.211 31.438 0.501 1 92.62 394 VAL A O 1
ATOM 3007 N N . LEU A 1 395 ? 9.023 31.234 2.652 1 90.31 395 LEU A N 1
ATOM 3008 C CA . LEU A 1 395 ? 9.703 29.953 2.695 1 90.31 395 LEU A CA 1
ATOM 3009 C C . LEU A 1 395 ? 8.695 28.797 2.785 1 90.31 395 LEU A C 1
ATOM 3011 O O . LEU A 1 395 ? 7.883 28.766 3.709 1 90.31 395 LEU A O 1
ATOM 3015 N N . PHE A 1 396 ? 8.711 28.031 1.728 1 89.19 396 PHE A N 1
ATOM 3016 C CA . PHE A 1 396 ? 7.883 26.828 1.708 1 89.19 396 PHE A CA 1
ATOM 3017 C C . PHE A 1 396 ? 8.727 25.578 1.966 1 89.19 396 PHE A C 1
ATOM 3019 O O . PHE A 1 396 ? 9.68 25.312 1.235 1 89.19 396 PHE A O 1
ATOM 3026 N N . GLY A 1 397 ? 8.375 24.859 3.008 1 83.88 397 GLY A N 1
ATOM 3027 C CA . GLY A 1 397 ? 9.172 23.688 3.338 1 83.88 397 GLY A CA 1
ATOM 3028 C C . GLY A 1 397 ? 8.57 22.844 4.453 1 83.88 397 GLY A C 1
ATOM 3029 O O . GLY A 1 397 ? 7.395 23 4.777 1 83.88 397 GLY A O 1
ATOM 3030 N N . ILE A 1 398 ? 9.367 21.906 4.961 1 84.62 398 ILE A N 1
ATOM 3031 C CA . ILE A 1 398 ? 8.938 20.953 5.98 1 84.62 398 ILE A CA 1
ATOM 3032 C C . ILE A 1 398 ? 9.539 21.344 7.332 1 84.62 398 ILE A C 1
ATOM 3034 O O . ILE A 1 398 ? 10.758 21.5 7.457 1 84.62 398 ILE A O 1
ATOM 3038 N N . LEU A 1 399 ? 8.648 21.578 8.258 1 84.25 399 LEU A N 1
ATOM 3039 C CA . LEU A 1 399 ? 9.047 21.828 9.633 1 84.25 399 LEU A CA 1
ATOM 3040 C C . LEU A 1 399 ? 8.82 20.594 10.508 1 84.25 399 LEU A C 1
ATOM 3042 O O . LEU A 1 399 ? 8.109 19.672 10.102 1 84.25 399 LEU A O 1
ATOM 3046 N N . GLY A 1 400 ? 9.453 20.641 11.68 1 85.62 400 GLY A N 1
ATOM 3047 C CA . GLY A 1 400 ? 9.258 19.578 12.648 1 85.62 400 GLY A CA 1
ATOM 3048 C C . GLY A 1 400 ? 10.508 18.75 12.891 1 85.62 400 GLY A C 1
ATOM 3049 O O . GLY A 1 400 ? 11.617 19.203 12.625 1 85.62 400 GLY A O 1
ATOM 3050 N N . HIS A 1 401 ? 10.25 17.688 13.523 1 80.19 401 HIS A N 1
ATOM 3051 C CA . HIS A 1 401 ? 11.367 16.812 13.859 1 80.19 401 HIS A CA 1
ATOM 3052 C C . HIS A 1 401 ? 10.906 15.359 13.961 1 80.19 401 HIS A C 1
ATOM 3054 O O . HIS A 1 401 ? 9.844 15.078 14.523 1 80.19 401 HIS A O 1
ATOM 3060 N N . GLY A 1 402 ? 11.781 14.586 13.312 1 77.38 402 GLY A N 1
ATOM 3061 C CA . GLY A 1 402 ? 11.562 13.164 13.461 1 77.38 402 GLY A CA 1
ATOM 3062 C C . GLY A 1 402 ? 10.227 12.695 12.906 1 77.38 402 GLY A C 1
ATOM 3063 O O . GLY A 1 402 ? 9.953 12.875 11.719 1 77.38 402 GLY A O 1
ATOM 3064 N N . SER A 1 403 ? 9.352 12.289 13.945 1 75.31 403 SER A N 1
ATOM 3065 C CA . SER A 1 403 ? 8.109 11.633 13.539 1 75.31 403 SER A CA 1
ATOM 3066 C C . SER A 1 403 ? 6.941 12.609 13.539 1 75.31 403 SER A C 1
ATOM 3068 O O . SER A 1 403 ? 5.785 12.203 13.695 1 75.31 403 SER A O 1
ATOM 3070 N N . ARG A 1 404 ? 7.25 13.891 13.492 1 84.38 404 ARG A N 1
ATOM 3071 C CA . ARG A 1 404 ? 6.18 14.875 13.352 1 84.38 404 ARG A CA 1
ATOM 3072 C C . ARG A 1 404 ? 6.629 16.047 12.5 1 84.38 404 ARG A C 1
ATOM 3074 O O . ARG A 1 404 ? 7.297 16.969 12.984 1 84.38 404 ARG A O 1
ATOM 3081 N N . LEU A 1 405 ? 6.16 15.945 11.312 1 85.06 405 LEU A N 1
ATOM 3082 C CA . LEU A 1 405 ? 6.543 16.953 10.328 1 85.06 405 LEU A CA 1
ATOM 3083 C C . LEU A 1 405 ? 5.32 17.703 9.828 1 85.06 405 LEU A C 1
ATOM 3085 O O . LEU A 1 405 ? 4.184 17.297 10.062 1 85.06 405 LEU A O 1
ATOM 3089 N N . GLU A 1 406 ? 5.559 18.812 9.266 1 86.69 406 GLU A N 1
ATOM 3090 C CA . GLU A 1 406 ? 4.477 19.594 8.68 1 86.69 406 GLU A CA 1
ATOM 3091 C C . GLU A 1 406 ? 4.984 20.453 7.52 1 86.69 406 GLU A C 1
ATOM 3093 O O . GLU A 1 406 ? 6.023 21.109 7.633 1 86.69 406 GLU A O 1
ATOM 3098 N N . TYR A 1 407 ? 4.262 20.344 6.398 1 85.69 407 TYR A N 1
ATOM 3099 C CA . TYR A 1 407 ? 4.48 21.312 5.336 1 85.69 407 TYR A CA 1
ATOM 3100 C C . TYR A 1 407 ? 3.826 22.656 5.668 1 85.69 407 TYR A C 1
ATOM 3102 O O . TYR A 1 407 ? 2.662 22.703 6.074 1 85.69 407 TYR A O 1
ATOM 3110 N N . THR A 1 408 ? 4.609 23.672 5.52 1 87.88 408 THR A N 1
ATOM 3111 C CA . THR A 1 408 ? 4.02 24.969 5.832 1 87.88 408 THR A CA 1
ATOM 3112 C C . THR A 1 408 ? 4.789 26.094 5.152 1 87.88 408 THR A C 1
ATOM 3114 O O . THR A 1 408 ? 5.785 25.844 4.469 1 87.88 408 THR A O 1
ATOM 3117 N N . VAL A 1 409 ? 4.234 27.25 5.281 1 90.31 409 VAL A N 1
ATOM 3118 C CA . VAL A 1 409 ? 4.871 28.484 4.828 1 90.31 409 VAL A CA 1
ATOM 3119 C C . VAL A 1 409 ? 5.258 29.344 6.027 1 90.31 409 VAL A C 1
ATOM 3121 O O . VAL A 1 409 ? 4.523 29.406 7.02 1 90.31 409 VAL A O 1
ATOM 3124 N N . ILE A 1 410 ? 6.457 29.859 5.887 1 88.12 410 ILE A N 1
ATOM 3125 C CA . ILE A 1 410 ? 6.91 30.75 6.941 1 88.12 410 ILE A CA 1
ATOM 3126 C C . ILE A 1 410 ? 7.562 31.984 6.324 1 88.12 410 ILE A C 1
ATOM 3128 O O . ILE A 1 410 ? 8 31.953 5.172 1 88.12 410 ILE A O 1
ATOM 3132 N N . GLY A 1 411 ? 7.504 33.125 7.102 1 87.06 411 GLY A N 1
ATOM 3133 C CA . GLY A 1 411 ? 8.141 34.344 6.66 1 87.06 411 GLY A CA 1
ATOM 3134 C C . GLY A 1 411 ? 7.359 35.594 7.051 1 87.06 411 GLY A C 1
ATOM 3135 O O . GLY A 1 411 ? 6.266 35.5 7.605 1 87.06 411 GLY A O 1
ATOM 3136 N N . ASP A 1 412 ? 7.891 36.719 6.734 1 86.81 412 ASP A N 1
ATOM 3137 C CA . ASP A 1 412 ? 7.301 38 7.086 1 86.81 412 ASP A CA 1
ATOM 3138 C C . ASP A 1 412 ? 5.973 38.219 6.363 1 86.81 412 ASP A C 1
ATOM 3140 O O . ASP A 1 412 ? 5.062 38.844 6.902 1 86.81 412 ASP A O 1
ATOM 3144 N N . THR A 1 413 ? 5.949 37.688 5.195 1 92.56 413 THR A N 1
ATOM 3145 C CA . THR A 1 413 ? 4.727 37.812 4.406 1 92.56 413 THR A CA 1
ATOM 3146 C C . THR A 1 413 ? 3.561 37.125 5.109 1 92.56 413 THR A C 1
ATOM 3148 O O . THR A 1 413 ? 2.441 37.625 5.117 1 92.56 413 THR A O 1
ATOM 3151 N N . VAL A 1 414 ? 3.855 36 5.703 1 93.19 414 VAL A N 1
ATOM 3152 C CA . VAL A 1 414 ? 2.836 35.219 6.402 1 93.19 414 VAL A CA 1
ATOM 3153 C C . VAL A 1 414 ? 2.377 35.969 7.645 1 93.19 414 VAL A C 1
ATOM 3155 O O . VAL A 1 414 ? 1.176 36.094 7.898 1 93.19 414 VAL A O 1
ATOM 3158 N N . ASN A 1 415 ? 3.299 36.562 8.375 1 88.38 415 ASN A N 1
ATOM 3159 C CA . ASN A 1 415 ? 2.988 37.312 9.57 1 88.38 415 ASN A CA 1
ATOM 3160 C C . ASN A 1 415 ? 2.17 38.562 9.242 1 88.38 415 ASN A C 1
ATOM 3162 O O . ASN A 1 415 ? 1.259 38.938 9.984 1 88.38 415 ASN A O 1
ATOM 3166 N N . LEU A 1 416 ? 2.561 39.125 8.156 1 92.81 416 LEU A N 1
ATOM 3167 C CA . LEU A 1 416 ? 1.869 40.344 7.738 1 92.81 416 LEU A CA 1
ATOM 3168 C C . LEU A 1 416 ? 0.41 40.062 7.406 1 92.81 416 LEU A C 1
ATOM 3170 O O . LEU A 1 416 ? -0.48 40.844 7.762 1 92.81 416 LEU A O 1
ATOM 3174 N N . ALA A 1 417 ? 0.158 39 6.734 1 95.75 417 ALA A N 1
ATOM 3175 C CA . ALA A 1 417 ? -1.212 38.625 6.391 1 95.75 417 ALA A CA 1
ATOM 3176 C C . ALA A 1 417 ? -2.062 38.438 7.645 1 95.75 417 ALA A C 1
ATOM 3178 O O . ALA A 1 417 ? -3.215 38.875 7.691 1 95.75 417 ALA A O 1
ATOM 3179 N N . ALA A 1 418 ? -1.51 37.781 8.625 1 92.81 418 ALA A N 1
ATOM 3180 C CA . ALA A 1 418 ? -2.213 37.562 9.891 1 92.81 418 ALA A CA 1
ATOM 3181 C C . ALA A 1 418 ? -2.494 38.875 10.594 1 92.81 418 ALA A C 1
ATOM 3183 O O . ALA A 1 418 ? -3.586 39.094 11.133 1 92.81 418 ALA A O 1
ATOM 3184 N N . LYS A 1 419 ? -1.556 39.781 10.594 1 91.94 419 LYS A N 1
ATOM 3185 C CA . LYS A 1 419 ? -1.706 41.062 11.25 1 91.94 419 LYS A CA 1
ATOM 3186 C C . LYS A 1 419 ? -2.725 41.938 10.516 1 91.94 419 LYS A C 1
ATOM 3188 O O . LYS A 1 419 ? -3.461 42.688 11.148 1 91.94 419 LYS A O 1
ATOM 3193 N N . LEU A 1 420 ? -2.705 41.812 9.195 1 95 420 LEU A N 1
ATOM 3194 C CA . LEU A 1 420 ? -3.674 42.562 8.406 1 95 420 LEU A CA 1
ATOM 3195 C C . LEU A 1 420 ? -5.098 42.125 8.703 1 95 420 LEU A C 1
ATOM 3197 O O . LEU A 1 420 ? -6.027 42.906 8.727 1 95 420 LEU A O 1
ATOM 3201 N N . GLU A 1 421 ? -5.215 40.812 8.867 1 94.56 421 GLU A N 1
ATOM 3202 C CA . GLU A 1 421 ? -6.531 40.312 9.227 1 94.56 421 GLU A CA 1
ATOM 3203 C C . GLU A 1 421 ? -7.02 40.906 10.547 1 94.56 421 GLU A C 1
ATOM 3205 O O . GLU A 1 421 ? -8.172 41.312 10.656 1 94.56 421 GLU A O 1
ATOM 3210 N N . LYS A 1 422 ? -6.129 40.969 11.531 1 89.62 422 LYS A N 1
ATOM 3211 C CA . LYS A 1 422 ? -6.484 41.5 12.836 1 89.62 422 LYS A CA 1
ATOM 3212 C C . LYS A 1 422 ? -6.797 43 12.742 1 89.62 422 LYS A C 1
ATOM 3214 O O . LYS A 1 422 ? -7.641 43.5 13.477 1 89.62 422 LYS A O 1
ATOM 3219 N N . GLN A 1 423 ? -6.188 43.656 11.852 1 91.5 423 GLN A N 1
ATOM 3220 C CA . GLN A 1 423 ? -6.332 45.094 11.664 1 91.5 423 GLN A CA 1
ATOM 3221 C C . GLN A 1 423 ? -7.719 45.438 11.141 1 91.5 423 GLN A C 1
ATOM 3223 O O . GLN A 1 423 ? -8.172 46.562 11.273 1 91.5 423 GLN A O 1
ATOM 3228 N N . ASN A 1 424 ? -8.383 44.5 10.586 1 91.81 424 ASN A N 1
ATOM 3229 C CA . ASN A 1 424 ? -9.727 44.75 10.062 1 91.81 424 ASN 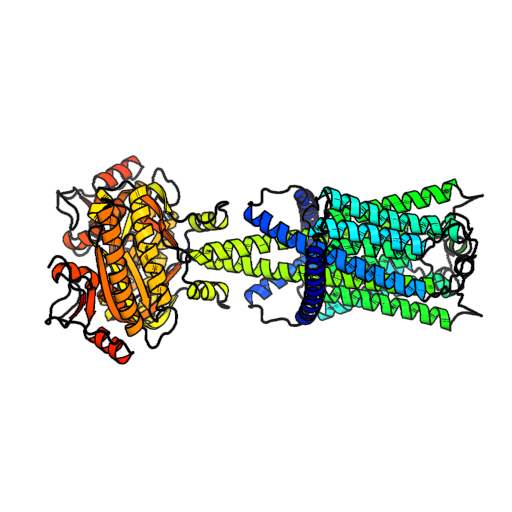A CA 1
ATOM 3230 C C . ASN A 1 424 ? -10.656 45.312 11.133 1 91.81 424 ASN A C 1
ATOM 3232 O O . ASN A 1 424 ? -11.508 46.156 10.844 1 91.81 424 ASN A O 1
ATOM 3236 N N . LYS A 1 425 ? -10.5 44.812 12.344 1 85.94 425 LYS A N 1
ATOM 3237 C CA . LYS A 1 425 ? -11.352 45.25 13.445 1 85.94 425 LYS A CA 1
ATOM 3238 C C . LYS A 1 425 ? -11.172 46.75 13.711 1 85.94 425 LYS A C 1
ATOM 3240 O O . LYS A 1 425 ? -12.141 47.438 14.008 1 85.94 425 LYS A O 1
ATOM 3245 N N . ILE A 1 426 ? -10.016 47.188 13.539 1 85.06 426 ILE A N 1
ATOM 3246 C CA . ILE A 1 426 ? -9.68 48.594 13.82 1 85.06 426 ILE A CA 1
ATOM 3247 C C . ILE A 1 426 ? -10.133 49.469 12.664 1 85.06 426 ILE A C 1
ATOM 3249 O O . ILE A 1 426 ? -10.633 50.594 12.875 1 85.06 426 ILE A O 1
ATOM 3253 N N . GLN A 1 427 ? -10.07 48.969 11.516 1 87.69 427 GLN A N 1
ATOM 3254 C CA . GLN A 1 427 ? -10.336 49.781 10.328 1 87.69 427 GLN A CA 1
ATOM 3255 C C . GLN A 1 427 ? -11.805 49.688 9.914 1 87.69 427 GLN A C 1
ATOM 3257 O O . GLN A 1 427 ? -12.266 50.438 9.062 1 87.69 427 GLN A O 1
ATOM 3262 N N . GLY A 1 428 ? -12.531 48.812 10.5 1 88.94 428 GLY A N 1
ATOM 3263 C CA . GLY A 1 428 ? -13.922 48.594 10.117 1 88.94 428 GLY A CA 1
ATOM 3264 C C . GLY A 1 428 ? -14.078 48 8.734 1 88.94 428 GLY A C 1
ATOM 3265 O O . GLY A 1 428 ? -14.961 48.406 7.973 1 88.94 428 GLY A O 1
ATOM 3266 N N . THR A 1 429 ? -13.117 47.156 8.367 1 93.12 429 THR A N 1
ATOM 3267 C CA . THR A 1 429 ? -13.141 46.5 7.074 1 93.12 429 THR A CA 1
ATOM 3268 C C . THR A 1 429 ? -13.297 45 7.246 1 93.12 429 THR A C 1
ATOM 3270 O O . THR A 1 429 ? -13.227 44.469 8.367 1 93.12 429 THR A O 1
ATOM 3273 N N . ARG A 1 430 ? -13.578 44.312 6.125 1 94.25 430 ARG A N 1
ATOM 3274 C CA . ARG A 1 430 ? -13.703 42.875 6.125 1 94.25 430 ARG A CA 1
ATOM 3275 C C . ARG A 1 430 ? -12.516 42.219 5.418 1 94.25 430 ARG A C 1
ATOM 3277 O O . ARG A 1 430 ? -12.336 41 5.477 1 94.25 430 ARG A O 1
ATOM 3284 N N . GLY A 1 431 ? -11.773 43.031 4.816 1 95.88 431 GLY A N 1
ATOM 3285 C CA . GLY A 1 431 ? -10.578 42.594 4.125 1 95.88 431 GLY A CA 1
ATOM 3286 C C . GLY A 1 431 ? -9.547 43.688 3.926 1 95.88 431 GLY A C 1
ATOM 3287 O O . GLY A 1 431 ? -9.906 44.812 3.631 1 95.88 431 GLY A O 1
ATOM 3288 N N . LEU A 1 432 ? -8.344 43.281 4.16 1 96.94 432 LEU A N 1
ATOM 3289 C CA . LEU A 1 432 ? -7.266 44.281 4.008 1 96.94 432 LEU A CA 1
ATOM 3290 C C . LEU A 1 432 ? -6.07 43.656 3.295 1 96.94 432 LEU A C 1
ATOM 3292 O O . LEU A 1 432 ? -5.801 42.438 3.447 1 96.94 432 LEU A O 1
ATOM 3296 N N . THR A 1 433 ? -5.438 44.438 2.482 1 97.44 433 THR A N 1
ATOM 3297 C CA . THR A 1 433 ? -4.16 44.062 1.873 1 97.44 433 THR A CA 1
ATOM 3298 C C . THR A 1 433 ? -3.258 45.312 1.762 1 97.44 433 THR A C 1
ATOM 3300 O O . THR A 1 433 ? -3.662 46.406 2.117 1 97.44 433 THR A O 1
ATOM 3303 N N . THR A 1 434 ? -2.033 45.031 1.402 1 95.75 434 THR A N 1
ATOM 3304 C CA . THR A 1 434 ? -1.12 46.156 1.197 1 95.75 434 THR A CA 1
ATOM 3305 C C . THR A 1 434 ? -1.259 46.719 -0.216 1 95.75 434 THR A C 1
ATOM 3307 O O . THR A 1 434 ? -1.681 46 -1.132 1 95.75 434 THR A O 1
ATOM 3310 N N . ARG A 1 435 ? -0.888 47.969 -0.333 1 95.81 435 ARG A N 1
ATOM 3311 C CA . ARG A 1 435 ? -0.895 48.562 -1.663 1 95.81 435 ARG A CA 1
ATOM 3312 C C . ARG A 1 435 ? 0.014 47.812 -2.615 1 95.81 435 ARG A C 1
ATOM 3314 O O . ARG A 1 435 ? -0.314 47.625 -3.791 1 95.81 435 ARG A O 1
ATOM 3321 N N . ALA A 1 436 ? 1.116 47.406 -2.117 1 95.25 436 ALA A N 1
ATOM 3322 C CA . ALA A 1 436 ? 2.07 46.656 -2.93 1 95.25 436 ALA A CA 1
ATOM 3323 C C . ALA A 1 436 ? 1.454 45.344 -3.436 1 95.25 436 ALA A C 1
ATOM 3325 O O . ALA A 1 436 ? 1.637 45 -4.598 1 95.25 436 ALA A O 1
ATOM 3326 N N . SER A 1 437 ? 0.744 44.656 -2.58 1 97.56 437 SER A N 1
ATOM 3327 C CA . SER A 1 437 ? 0.099 43.406 -2.957 1 97.56 437 SER A CA 1
ATOM 3328 C C . SER A 1 437 ? -1.017 43.625 -3.971 1 97.56 437 SER A C 1
ATOM 3330 O O . SER A 1 437 ? -1.186 42.844 -4.91 1 97.56 437 SER A O 1
ATOM 3332 N N . TYR A 1 438 ? -1.714 44.688 -3.77 1 97.62 438 TYR A N 1
ATOM 3333 C CA . TYR A 1 438 ? -2.799 45.031 -4.68 1 97.62 438 TYR A CA 1
ATOM 3334 C C . TYR A 1 438 ? -2.26 45.375 -6.062 1 97.62 438 TYR A C 1
ATOM 3336 O O . TYR A 1 438 ? -2.811 44.938 -7.078 1 97.62 438 TYR A O 1
ATOM 3344 N N . GLN A 1 439 ? -1.212 46.156 -6.082 1 96.88 439 GLN A N 1
ATOM 3345 C CA . GLN A 1 439 ? -0.602 46.5 -7.355 1 96.88 439 GLN A CA 1
ATOM 3346 C C . GLN A 1 439 ? -0.084 45.281 -8.086 1 96.88 439 GLN A C 1
ATOM 3348 O O . GLN A 1 439 ? -0.226 45.156 -9.305 1 96.88 439 GLN A O 1
ATOM 3353 N N . ARG A 1 440 ? 0.463 44.406 -7.336 1 97.62 440 ARG A N 1
ATOM 3354 C CA . ARG A 1 440 ? 0.929 43.156 -7.922 1 97.62 440 ARG A CA 1
ATOM 3355 C C . ARG A 1 440 ? -0.229 42.344 -8.523 1 97.62 440 ARG A C 1
ATOM 3357 O O . ARG A 1 440 ? -0.099 41.781 -9.609 1 97.62 440 ARG A O 1
ATOM 3364 N N . ALA A 1 441 ? -1.332 42.312 -7.852 1 98.12 441 ALA A N 1
ATOM 3365 C CA . ALA A 1 441 ? -2.514 41.594 -8.344 1 98.12 441 ALA A CA 1
ATOM 3366 C C . ALA A 1 441 ? -3.031 42.25 -9.633 1 98.12 441 ALA A C 1
ATOM 3368 O O . ALA A 1 441 ? -3.451 41.531 -10.555 1 98.12 441 ALA A O 1
ATOM 3369 N N . ARG A 1 442 ? -2.951 43.531 -9.68 1 97.19 442 ARG A N 1
ATOM 3370 C CA . ARG A 1 442 ? -3.406 44.25 -10.875 1 97.19 442 ARG A CA 1
ATOM 3371 C C . ARG A 1 442 ? -2.531 43.906 -12.078 1 97.19 442 ARG A C 1
ATOM 3373 O O . ARG A 1 442 ? -3.039 43.656 -13.172 1 97.19 442 ARG A O 1
ATOM 3380 N N . VAL A 1 443 ? -1.291 43.875 -11.828 1 97.44 443 VAL A N 1
ATOM 3381 C CA . VAL A 1 443 ? -0.339 43.531 -12.883 1 97.44 443 VAL A CA 1
ATOM 3382 C C . VAL A 1 443 ? -0.581 42.094 -13.352 1 97.44 443 VAL A C 1
ATOM 3384 O O . VAL A 1 443 ? -0.423 41.812 -14.539 1 97.44 443 VAL A O 1
ATOM 3387 N N . GLN A 1 444 ? -1.051 41.312 -12.461 1 97.81 444 GLN A N 1
ATOM 3388 C CA . GLN A 1 444 ? -1.24 39.906 -12.75 1 97.81 444 GLN A CA 1
ATOM 3389 C C . GLN A 1 444 ? -2.621 39.625 -13.344 1 97.81 444 GLN A C 1
ATOM 3391 O O . GLN A 1 444 ? -3.006 38.469 -13.547 1 97.81 444 GLN A O 1
ATOM 3396 N N . GLY A 1 445 ? -3.426 40.656 -13.477 1 96.81 445 GLY A N 1
ATOM 3397 C CA . GLY A 1 445 ? -4.656 40.5 -14.242 1 96.81 445 GLY A CA 1
ATOM 3398 C C . GLY A 1 445 ? -5.906 40.688 -13.406 1 96.81 445 GLY A C 1
ATOM 3399 O O . GLY A 1 445 ? -7.016 40.406 -13.859 1 96.81 445 GLY A O 1
ATOM 3400 N N . TYR A 1 446 ? -5.73 41.094 -12.141 1 97.31 446 TYR A N 1
ATOM 3401 C CA . TYR A 1 446 ? -6.898 41.406 -11.32 1 97.31 446 TYR A CA 1
ATOM 3402 C C . TYR A 1 446 ? -7.57 42.688 -11.773 1 97.31 446 TYR A C 1
ATOM 3404 O O . TYR A 1 446 ? -6.922 43.719 -11.883 1 97.31 446 TYR A O 1
ATOM 3412 N N . LEU A 1 447 ? -8.914 42.656 -11.93 1 94.69 447 LEU A N 1
ATOM 3413 C CA . LEU A 1 447 ? -9.602 43.781 -12.555 1 94.69 447 LEU A CA 1
ATOM 3414 C C . LEU A 1 447 ? -10.445 44.531 -11.539 1 94.69 447 LEU A C 1
ATOM 3416 O O . LEU A 1 447 ? -10.938 45.625 -11.82 1 94.69 447 LEU A O 1
ATOM 3420 N N . GLY A 1 448 ? -10.594 44 -10.367 1 92.81 448 GLY A N 1
ATOM 3421 C CA . GLY A 1 448 ? -11.422 44.688 -9.375 1 92.81 448 GLY A CA 1
ATOM 3422 C C . GLY A 1 448 ? -10.812 45.969 -8.859 1 92.81 448 GLY A C 1
ATOM 3423 O O . GLY A 1 448 ? -9.594 46.062 -8.688 1 92.81 448 GLY A O 1
ATOM 3424 N N . GLU A 1 449 ? -11.664 47.031 -8.656 1 92.69 449 GLU A N 1
ATOM 3425 C CA . GLU A 1 449 ? -11.219 48.281 -8.078 1 92.69 449 GLU A CA 1
ATOM 3426 C C . GLU A 1 449 ? -11.461 48.312 -6.57 1 92.69 449 GLU A C 1
ATOM 3428 O O . GLU A 1 449 ? -12.562 48.031 -6.105 1 92.69 449 GLU A O 1
ATOM 3433 N N . LYS A 1 450 ? -10.367 48.531 -5.895 1 94.31 450 LYS A N 1
ATOM 3434 C CA . LYS A 1 450 ? -10.445 48.594 -4.438 1 94.31 450 LYS A CA 1
ATOM 3435 C C . LYS A 1 450 ? -10.031 49.938 -3.9 1 94.31 450 LYS A C 1
ATOM 3437 O O . LYS A 1 450 ? -9.305 50.688 -4.566 1 94.31 450 LYS A O 1
ATOM 3442 N N . HIS A 1 451 ? -10.492 50.25 -2.697 1 91.81 451 HIS A N 1
ATOM 3443 C CA . HIS A 1 451 ? -10.266 51.562 -2.084 1 91.81 451 HIS A CA 1
ATOM 3444 C C . HIS A 1 451 ? -8.953 51.594 -1.312 1 91.81 451 HIS A C 1
ATOM 3446 O O . HIS A 1 451 ? -8.727 50.75 -0.441 1 91.81 451 HIS A O 1
ATOM 3452 N N . VAL A 1 452 ? -8.102 52.594 -1.588 1 91.94 452 VAL A N 1
ATOM 3453 C CA . VAL A 1 452 ? -6.832 52.75 -0.886 1 91.94 452 VAL A CA 1
ATOM 3454 C C . VAL A 1 452 ? -7.055 53.562 0.389 1 91.94 452 VAL A C 1
ATOM 3456 O O . VAL A 1 452 ? -7.684 54.625 0.357 1 91.94 452 VAL A O 1
ATOM 3459 N N . LEU A 1 453 ? -6.594 53.031 1.463 1 91.69 453 LEU A N 1
ATOM 3460 C CA . LEU A 1 453 ? -6.723 53.688 2.754 1 91.69 453 LEU A CA 1
ATOM 3461 C C . LEU A 1 453 ? -5.496 54.531 3.049 1 91.69 453 LEU A C 1
ATOM 3463 O O . LEU A 1 453 ? -4.426 54.312 2.479 1 91.69 453 LEU A O 1
ATOM 3467 N N . PRO A 1 454 ? -5.688 55.594 3.934 1 85.94 454 PRO A N 1
ATOM 3468 C CA . PRO A 1 454 ? -4.531 56.375 4.324 1 85.94 454 PRO A CA 1
ATOM 3469 C C . PRO A 1 454 ? -3.451 55.562 5.031 1 85.94 454 PRO A C 1
ATOM 3471 O O . PRO A 1 454 ? -3.738 54.5 5.57 1 85.94 454 PRO A O 1
ATOM 3474 N N . GLN A 1 455 ? -2.281 56.094 4.984 1 88.25 455 GLN A N 1
ATOM 3475 C CA . GLN A 1 455 ? -1.148 55.469 5.637 1 88.25 455 GLN A CA 1
ATOM 3476 C C . GLN A 1 455 ? -1.396 55.281 7.133 1 88.25 455 GLN A C 1
ATOM 3478 O O . GLN A 1 455 ? -1.843 56.219 7.801 1 88.25 455 GLN A O 1
ATOM 3483 N N . GLN A 1 456 ? -1.215 54.094 7.566 1 86.44 456 GLN A N 1
ATOM 3484 C CA . GLN A 1 456 ? -1.471 53.844 8.977 1 86.44 456 GLN A CA 1
ATOM 3485 C C . GLN A 1 456 ? -0.494 52.781 9.531 1 86.44 456 GLN A C 1
ATOM 3487 O O . GLN A 1 456 ? 0.214 52.125 8.773 1 86.44 456 GLN A O 1
ATOM 3492 N N . SER A 1 457 ? -0.461 52.75 10.875 1 86.81 457 SER A N 1
ATOM 3493 C CA . SER A 1 457 ? 0.374 51.75 11.555 1 86.81 457 SER A CA 1
ATOM 3494 C C . SER A 1 457 ? -0.359 50.438 11.711 1 86.81 457 SER A C 1
ATOM 3496 O O . SER A 1 457 ? -1.571 50.406 11.93 1 86.81 457 SER A O 1
ATOM 3498 N N . VAL A 1 458 ? 0.313 49.438 11.438 1 86.06 458 VAL A N 1
ATOM 3499 C CA . VAL A 1 458 ? -0.195 48.062 11.672 1 86.06 458 VAL A CA 1
ATOM 3500 C C . VAL A 1 458 ? 0.463 47.469 12.914 1 86.06 458 VAL A C 1
ATOM 3502 O O . VAL A 1 458 ? 1.685 47.531 13.062 1 86.06 458 VAL A O 1
ATOM 3505 N N . GLY A 1 459 ? -0.338 47 13.805 1 75.25 459 GLY A N 1
ATOM 3506 C CA . GLY A 1 459 ? 0.193 46.406 15.023 1 75.25 459 GLY A CA 1
ATOM 3507 C C . GLY A 1 459 ? 1.229 45.344 14.766 1 75.25 459 GLY A C 1
ATOM 3508 O O . GLY A 1 459 ? 1 44.438 13.961 1 75.25 459 GLY A O 1
ATOM 3509 N N . GLY A 1 460 ? 2.447 45.5 15.344 1 70.5 460 GLY A N 1
ATOM 3510 C CA . GLY A 1 460 ? 3.479 44.469 15.25 1 70.5 460 GLY A CA 1
ATOM 3511 C C . GLY A 1 460 ? 4.418 44.688 14.078 1 70.5 460 GLY A C 1
ATOM 3512 O O . GLY A 1 460 ? 5.352 43.906 13.875 1 70.5 460 GLY A O 1
ATOM 3513 N N . VAL A 1 461 ? 4.023 45.625 13.203 1 77.5 461 VAL A N 1
ATOM 3514 C CA . VAL A 1 461 ? 4.883 45.938 12.062 1 77.5 461 VAL A CA 1
ATOM 3515 C C . VAL A 1 461 ? 5.543 47.281 12.258 1 77.5 461 VAL A C 1
ATOM 3517 O O . VAL A 1 461 ? 4.902 48.25 12.711 1 77.5 461 VAL A O 1
ATOM 3520 N N . SER A 1 462 ? 6.758 47.25 11.984 1 76.19 462 SER A N 1
ATOM 3521 C CA . SER A 1 462 ? 7.465 48.5 12.141 1 76.19 462 SER A CA 1
ATOM 3522 C C . SER A 1 462 ? 7.125 49.469 11.016 1 76.19 462 SER A C 1
ATOM 3524 O O . SER A 1 462 ? 7.09 49.062 9.844 1 76.19 462 SER A O 1
ATOM 3526 N N . GLY A 1 463 ? 6.789 50.656 11.344 1 79.5 463 GLY A N 1
ATOM 3527 C CA . GLY A 1 463 ? 6.543 51.688 10.359 1 79.5 463 GLY A CA 1
ATOM 3528 C C . GLY A 1 463 ? 5.098 51.75 9.914 1 79.5 463 GLY A C 1
ATOM 3529 O O . GLY A 1 463 ? 4.234 51.094 10.477 1 79.5 463 GLY A O 1
ATOM 3530 N N . THR A 1 464 ? 4.82 52.719 9.016 1 86.62 464 THR A N 1
ATOM 3531 C CA . THR A 1 464 ? 3.486 52.906 8.453 1 86.62 464 THR A CA 1
ATOM 3532 C C . THR A 1 464 ? 3.404 52.281 7.059 1 86.62 464 THR A C 1
ATOM 3534 O O . THR A 1 464 ? 4.43 52.062 6.406 1 86.62 464 THR A O 1
ATOM 3537 N N . MET A 1 465 ? 2.229 51.812 6.773 1 88.81 465 MET A N 1
ATOM 3538 C CA . MET A 1 465 ? 2.037 51.219 5.449 1 88.81 465 MET A CA 1
ATOM 3539 C C . MET A 1 465 ? 0.695 51.625 4.855 1 88.81 465 MET A C 1
ATOM 3541 O O . MET A 1 465 ? -0.233 51.969 5.59 1 88.81 465 MET A O 1
ATOM 3545 N N . GLN A 1 466 ? 0.686 51.688 3.512 1 92.69 466 GLN A N 1
ATOM 3546 C CA . GLN A 1 466 ? -0.566 51.969 2.807 1 92.69 466 GLN A CA 1
ATOM 3547 C C . GLN A 1 466 ? -1.381 50.688 2.646 1 92.69 466 GLN A C 1
ATOM 3549 O O . GLN A 1 466 ? -0.863 49.656 2.18 1 92.69 466 GLN A O 1
ATOM 3554 N N . LEU A 1 467 ? -2.568 50.781 3.086 1 95.25 467 LEU A N 1
ATOM 3555 C CA . LEU A 1 467 ? -3.445 49.625 3.047 1 95.25 467 LEU A CA 1
ATOM 3556 C C . LEU A 1 467 ? -4.547 49.812 2.006 1 95.25 467 LEU A C 1
ATOM 3558 O O . LEU A 1 467 ? -4.82 50.938 1.58 1 95.25 467 LEU A O 1
ATOM 3562 N N . VAL A 1 468 ? -5.051 48.75 1.511 1 96.19 468 VAL A N 1
ATOM 3563 C CA . VAL A 1 468 ? -6.168 48.719 0.576 1 96.19 468 VAL A CA 1
ATOM 3564 C C . VAL A 1 468 ? -7.312 47.906 1.171 1 96.19 468 VAL A C 1
ATOM 3566 O O . VAL A 1 468 ? -7.117 46.781 1.601 1 96.19 468 VAL A O 1
ATOM 3569 N N . ALA A 1 469 ? -8.492 48.5 1.25 1 95.5 469 ALA A N 1
ATOM 3570 C CA . ALA A 1 469 ? -9.68 47.781 1.731 1 95.5 469 ALA A CA 1
ATOM 3571 C C . ALA A 1 469 ? -10.289 46.938 0.631 1 95.5 469 ALA A C 1
ATOM 3573 O O . ALA A 1 469 ? -10.602 47.438 -0.453 1 95.5 469 ALA A O 1
ATOM 3574 N N . LEU A 1 470 ? -10.414 45.656 0.869 1 93.19 470 LEU A N 1
ATOM 3575 C CA . LEU A 1 470 ? -10.961 44.719 -0.114 1 93.19 470 LEU A CA 1
ATOM 3576 C C . LEU A 1 470 ? -12.484 44.688 -0.039 1 93.19 470 LEU A C 1
ATOM 3578 O O . LEU A 1 470 ? -13.148 44.375 -1.022 1 93.19 470 LEU A O 1
ATOM 3582 N N . ALA A 1 471 ? -13 44.812 1.146 1 88.56 471 ALA A N 1
ATOM 3583 C CA . ALA A 1 471 ? -14.43 44.938 1.379 1 88.56 471 ALA A CA 1
ATOM 3584 C C . ALA A 1 471 ? -14.719 45.75 2.645 1 88.56 471 ALA A C 1
ATOM 3586 O O . ALA A 1 471 ? -13.953 45.656 3.611 1 88.56 471 ALA A O 1
ATOM 3587 N N . LEU A 1 472 ? -15.773 46.5 2.559 1 79.88 472 LEU A N 1
ATOM 3588 C CA . LEU A 1 472 ? -16.156 47.281 3.723 1 79.88 472 LEU A CA 1
ATOM 3589 C C . LEU A 1 472 ? -17.141 46.531 4.609 1 79.88 472 LEU A C 1
ATOM 3591 O O . LEU A 1 472 ? -17.828 45.625 4.133 1 79.88 472 LEU A O 1
ATOM 3595 N N . SER A 1 473 ? -16.953 46.719 5.914 1 73.69 473 SER A N 1
ATOM 3596 C CA . SER A 1 473 ? -17.859 46.062 6.844 1 73.69 473 SER A CA 1
ATOM 3597 C C . SER A 1 473 ? -19.297 46.562 6.664 1 73.69 473 SER A C 1
ATOM 3599 O O . SER A 1 473 ? -19.516 47.719 6.301 1 73.69 473 SER A O 1
ATOM 3601 N N . SER A 1 474 ? -20.266 45.688 6.387 1 58.66 474 SER A N 1
ATOM 3602 C CA . SER A 1 474 ? -21.641 46.125 6.297 1 58.66 474 SER A CA 1
ATOM 3603 C C . SER A 1 474 ? -22.062 46.906 7.535 1 58.66 474 SER A C 1
ATOM 3605 O O . SER A 1 474 ? -23.047 47.625 7.512 1 58.66 474 SER A O 1
ATOM 3607 N N . ASP A 1 475 ? -21.562 46.719 8.734 1 50.12 475 ASP A N 1
ATOM 3608 C CA . ASP A 1 475 ? -21.984 47.438 9.922 1 50.12 475 ASP A CA 1
ATOM 3609 C C . ASP A 1 475 ? -21.312 48.812 10 1 50.12 475 ASP A C 1
ATOM 3611 O O . ASP A 1 475 ? -21.422 49.5 11.008 1 50.12 475 ASP A O 1
ATOM 3615 N N . ALA A 1 476 ? -20.609 49.281 9.125 1 43.56 476 ALA A N 1
ATOM 3616 C CA . ALA A 1 476 ? -20.109 50.656 9.164 1 43.56 476 ALA A CA 1
ATOM 3617 C C . ALA A 1 476 ? -21.141 51.625 8.641 1 43.56 476 ALA A C 1
ATOM 3619 O O . ALA A 1 476 ? -21.891 51.312 7.715 1 43.56 476 ALA A O 1
ATOM 3620 N N . MET B 1 1 ? -59.594 -11.258 -27.375 1 25.09 1 MET B N 1
ATOM 3621 C CA . MET B 1 1 ? -58.688 -10.516 -26.531 1 25.09 1 MET B CA 1
ATOM 3622 C C . MET B 1 1 ? -57.281 -11.094 -26.625 1 25.09 1 MET B C 1
ATOM 3624 O O . MET B 1 1 ? -57.031 -12.211 -26.172 1 25.09 1 MET B O 1
ATOM 3628 N N . LYS B 1 2 ? -56.406 -10.703 -27.781 1 32.12 2 LYS B N 1
ATOM 3629 C CA . LYS B 1 2 ? -55.156 -11.008 -28.453 1 32.12 2 LYS B CA 1
ATOM 3630 C C . LYS B 1 2 ? -53.969 -10.648 -27.562 1 32.12 2 LYS B C 1
ATOM 3632 O O . LYS B 1 2 ? -53.781 -9.492 -27.172 1 32.12 2 LYS B O 1
ATOM 3637 N N . GLU B 1 3 ? -53.594 -11.57 -26.672 1 27.98 3 GLU B N 1
ATOM 3638 C CA . GLU B 1 3 ? -52.5 -11.5 -25.703 1 27.98 3 GLU B CA 1
ATOM 3639 C C . GLU B 1 3 ? -51.156 -11.367 -26.391 1 27.98 3 GLU B C 1
ATOM 3641 O O . GLU B 1 3 ? -50.719 -12.281 -27.094 1 27.98 3 GLU B O 1
ATOM 3646 N N . GLU B 1 4 ? -50.844 -10.148 -26.969 1 31.84 4 GLU B N 1
ATOM 3647 C CA . GLU B 1 4 ? -49.594 -9.789 -27.625 1 31.84 4 GLU B CA 1
ATOM 3648 C C . GLU B 1 4 ? -48.406 -9.914 -26.656 1 31.84 4 GLU B C 1
ATOM 3650 O O . GLU B 1 4 ? -48.281 -9.125 -25.719 1 31.84 4 GLU B O 1
ATOM 3655 N N . GLY B 1 5 ? -47.969 -11.141 -26.266 1 32.12 5 GLY B N 1
ATOM 3656 C CA . GLY B 1 5 ? -46.812 -11.438 -25.469 1 32.12 5 GLY B CA 1
ATOM 3657 C C . GLY B 1 5 ? -45.5 -10.961 -26.094 1 32.12 5 GLY B C 1
ATOM 3658 O O . GLY B 1 5 ? -44.969 -11.625 -26.984 1 32.12 5 GLY B O 1
ATOM 3659 N N . GLN B 1 6 ? -45.281 -9.555 -26.219 1 32.56 6 GLN B N 1
ATOM 3660 C CA . GLN B 1 6 ? -44.062 -8.961 -26.766 1 32.56 6 GLN B CA 1
ATOM 3661 C C . GLN B 1 6 ? -42.812 -9.43 -26 1 32.56 6 GLN B C 1
ATOM 3663 O O . GLN B 1 6 ? -42.781 -9.352 -24.781 1 32.56 6 GLN B O 1
ATOM 3668 N N . THR B 1 7 ? -41.969 -10.219 -26.656 1 32.41 7 THR B N 1
ATOM 3669 C CA . THR B 1 7 ? -40.719 -10.875 -26.328 1 32.41 7 THR B CA 1
ATOM 3670 C C . THR B 1 7 ? -39.625 -9.852 -26.109 1 32.41 7 THR B C 1
ATOM 3672 O O . THR B 1 7 ? -39.156 -9.211 -27.062 1 32.41 7 THR B O 1
ATOM 3675 N N . LEU B 1 8 ? -39.562 -8.992 -24.984 1 36.19 8 LEU B N 1
ATOM 3676 C CA . LEU B 1 8 ? -38.625 -7.965 -24.578 1 36.19 8 LEU B CA 1
ATOM 3677 C C . LEU B 1 8 ? -37.219 -8.562 -24.328 1 36.19 8 LEU B C 1
ATOM 3679 O O . LEU B 1 8 ? -36.344 -7.875 -23.828 1 36.19 8 LEU B O 1
ATOM 3683 N N . THR B 1 9 ? -37.031 -9.891 -24.469 1 36.47 9 THR B N 1
ATOM 3684 C CA . THR B 1 9 ? -35.875 -10.406 -23.75 1 36.47 9 THR B CA 1
ATOM 3685 C C . THR B 1 9 ? -34.594 -10.227 -24.562 1 36.47 9 THR B C 1
ATOM 3687 O O . THR B 1 9 ? -33.5 -10.633 -24.141 1 36.47 9 THR B O 1
ATOM 3690 N N . ALA B 1 10 ? -34.562 -9.531 -25.797 1 43.34 10 ALA B N 1
ATOM 3691 C CA . ALA B 1 10 ? -33.438 -9.75 -26.719 1 43.34 10 ALA B CA 1
ATOM 3692 C C . ALA B 1 10 ? -32.312 -8.75 -26.484 1 43.34 10 ALA B C 1
ATOM 3694 O O . ALA B 1 10 ? -31.141 -9.094 -26.594 1 43.34 10 ALA B O 1
ATOM 3695 N N . PRO B 1 11 ? -32.688 -7.43 -26.156 1 45.5 11 PRO B N 1
ATOM 3696 C CA . PRO B 1 11 ? -31.609 -6.465 -26.328 1 45.5 11 PRO B CA 1
ATOM 3697 C C . PRO B 1 11 ? -30.609 -6.496 -25.172 1 45.5 11 PRO B C 1
ATOM 3699 O O . PRO B 1 11 ? -29.469 -6.055 -25.328 1 45.5 11 PRO B O 1
ATOM 3702 N N . HIS B 1 12 ? -30.969 -6.938 -23.984 1 41.72 12 HIS B N 1
ATOM 3703 C CA . HIS B 1 12 ? -30.078 -6.863 -22.828 1 41.72 12 HIS B CA 1
ATOM 3704 C C . HIS B 1 12 ? -28.984 -7.926 -22.906 1 41.72 12 HIS B C 1
ATOM 3706 O O . HIS B 1 12 ? -27.906 -7.762 -22.328 1 41.72 12 HIS B O 1
ATOM 3712 N N . ARG B 1 13 ? -29.188 -9 -23.766 1 43.09 13 ARG B N 1
ATOM 3713 C CA . ARG B 1 13 ? -28.219 -10.078 -23.875 1 43.09 13 ARG B CA 1
ATOM 3714 C C . ARG B 1 13 ? -27.062 -9.688 -24.812 1 43.09 13 ARG B C 1
ATOM 3716 O O . ARG B 1 13 ? -25.906 -9.992 -24.531 1 43.09 13 ARG B O 1
ATOM 3723 N N . GLN B 1 14 ? -27.438 -8.945 -25.828 1 45.25 14 GLN B N 1
ATOM 3724 C CA . GLN B 1 14 ? -26.406 -8.578 -26.812 1 45.25 14 GLN B CA 1
ATOM 3725 C C . GLN B 1 14 ? -25.453 -7.531 -26.234 1 45.25 14 GLN B C 1
ATOM 3727 O O . GLN B 1 14 ? -24.25 -7.57 -26.5 1 45.25 14 GLN B O 1
ATOM 3732 N N . LYS B 1 15 ? -25.922 -6.68 -25.359 1 50.97 15 LYS B N 1
ATOM 3733 C CA . LYS B 1 15 ? -25.047 -5.66 -24.781 1 50.97 15 LYS B CA 1
ATOM 3734 C C . LYS B 1 15 ? -24.094 -6.273 -23.75 1 50.97 15 LYS B C 1
ATOM 3736 O O . LYS B 1 15 ? -22.922 -5.91 -23.703 1 50.97 15 LYS B O 1
ATOM 3741 N N . SER B 1 16 ? -24.609 -7.238 -23.125 1 46.75 16 SER B N 1
ATOM 3742 C CA . SER B 1 16 ? -23.766 -7.898 -22.141 1 46.75 16 SER B CA 1
ATOM 3743 C C . SER B 1 16 ? -22.656 -8.703 -22.812 1 46.75 16 SER B C 1
ATOM 3745 O O . SER B 1 16 ? -21.531 -8.75 -22.312 1 46.75 16 SER B O 1
ATOM 3747 N N . GLU B 1 17 ? -22.953 -9.141 -23.984 1 47.62 17 GLU B N 1
ATOM 3748 C CA . GLU B 1 17 ? -21.969 -9.938 -24.719 1 47.62 17 GLU B CA 1
ATOM 3749 C C . GLU B 1 17 ? -20.906 -9.047 -25.344 1 47.62 17 GLU B C 1
ATOM 3751 O O . GLU B 1 17 ? -19.719 -9.383 -25.344 1 47.62 17 GLU B O 1
ATOM 3756 N N . ARG B 1 18 ? -21.281 -7.902 -25.922 1 52.97 18 ARG B N 1
ATOM 3757 C CA . ARG B 1 18 ? -20.312 -6.98 -26.516 1 52.97 18 ARG B CA 1
ATOM 3758 C C . ARG B 1 18 ? -19.438 -6.363 -25.438 1 52.97 18 ARG B C 1
ATOM 3760 O O . ARG B 1 18 ? -18.234 -6.168 -25.641 1 52.97 18 ARG B O 1
ATOM 3767 N N . ILE B 1 19 ? -20.016 -6.133 -24.359 1 49.28 19 ILE B N 1
ATOM 3768 C CA . ILE B 1 19 ? -19.234 -5.582 -23.25 1 49.28 19 ILE B CA 1
ATOM 3769 C C . ILE B 1 19 ? -18.281 -6.645 -22.719 1 49.28 19 ILE B C 1
ATOM 3771 O O . ILE B 1 19 ? -17.109 -6.359 -22.453 1 49.28 19 ILE B O 1
ATOM 3775 N N . ALA B 1 20 ? -18.688 -7.902 -22.812 1 47.28 20 ALA B N 1
ATOM 3776 C CA . ALA B 1 20 ? -17.797 -8.969 -22.344 1 47.28 20 ALA B CA 1
ATOM 3777 C C . ALA B 1 20 ? -16.672 -9.227 -23.328 1 47.28 20 ALA B C 1
ATOM 3779 O O . ALA B 1 20 ? -15.508 -9.359 -22.938 1 47.28 20 ALA B O 1
ATOM 3780 N N . ALA B 1 21 ? -17 -9.266 -24.578 1 52.06 21 ALA B N 1
ATOM 3781 C CA . ALA B 1 21 ? -15.977 -9.469 -25.594 1 52.06 21 ALA B CA 1
ATOM 3782 C C . ALA B 1 21 ? -15.023 -8.281 -25.672 1 52.06 21 ALA B C 1
ATOM 3784 O O . ALA B 1 21 ? -13.812 -8.453 -25.812 1 52.06 21 ALA B O 1
ATOM 3785 N N . SER B 1 22 ? -15.5 -7.055 -25.641 1 53.94 22 SER B N 1
ATOM 3786 C CA . SER B 1 22 ? -14.664 -5.855 -25.609 1 53.94 22 SER B CA 1
ATOM 3787 C C . SER B 1 22 ? -13.836 -5.801 -24.328 1 53.94 22 SER B C 1
ATOM 3789 O O . SER B 1 22 ? -12.664 -5.43 -24.359 1 53.94 22 SER B O 1
ATOM 3791 N N . MET B 1 23 ? -14.391 -6.344 -23.375 1 48.88 23 MET B N 1
ATOM 3792 C CA . MET B 1 23 ? -13.672 -6.395 -22.109 1 48.88 23 MET B CA 1
ATOM 3793 C C . MET B 1 23 ? -12.586 -7.469 -22.141 1 48.88 23 MET B C 1
ATOM 3795 O O . MET B 1 23 ? -11.477 -7.25 -21.656 1 48.88 23 MET B O 1
ATOM 3799 N N . ALA B 1 24 ? -12.953 -8.547 -22.781 1 50.16 24 ALA B N 1
ATOM 3800 C CA . ALA B 1 24 ? -11.961 -9.609 -22.922 1 50.16 24 ALA B CA 1
ATOM 3801 C C . ALA B 1 24 ? -10.789 -9.156 -23.797 1 50.16 24 ALA B C 1
ATOM 3803 O O . ALA B 1 24 ? -9.633 -9.414 -23.469 1 50.16 24 ALA B O 1
ATOM 3804 N N . ARG B 1 25 ? -11.078 -8.594 -24.891 1 52.78 25 ARG B N 1
ATOM 3805 C CA . ARG B 1 25 ? -10.023 -8.07 -25.75 1 52.78 25 ARG B CA 1
ATOM 3806 C C . ARG B 1 25 ? -9.219 -6.988 -25.031 1 52.78 25 ARG B C 1
ATOM 3808 O O . ARG B 1 25 ? -7.992 -6.945 -25.141 1 52.78 25 ARG B O 1
ATOM 3815 N N . LYS B 1 26 ? -9.836 -6.18 -24.391 1 54.78 26 LYS B N 1
ATOM 3816 C CA . LYS B 1 26 ? -9.133 -5.152 -23.625 1 54.78 26 LYS B CA 1
ATOM 3817 C C . LYS B 1 26 ? -8.344 -5.77 -22.484 1 54.78 26 LYS B C 1
ATOM 3819 O O . LYS B 1 26 ? -7.227 -5.336 -22.188 1 54.78 26 LYS B O 1
ATOM 3824 N N . ILE B 1 27 ? -8.844 -6.773 -22.016 1 49.78 27 ILE B N 1
ATOM 3825 C CA . ILE B 1 27 ? -8.133 -7.492 -20.953 1 49.78 27 ILE B CA 1
ATOM 3826 C C . ILE B 1 27 ? -6.922 -8.211 -21.547 1 49.78 27 ILE B C 1
ATOM 3828 O O . ILE B 1 27 ? -5.82 -8.141 -21 1 49.78 27 ILE B O 1
ATOM 3832 N N . ALA B 1 28 ? -7.156 -8.844 -22.703 1 49.91 28 ALA B N 1
ATOM 3833 C CA . ALA B 1 28 ? -6.047 -9.523 -23.375 1 49.91 28 ALA B CA 1
ATOM 3834 C C . ALA B 1 28 ? -4.992 -8.531 -23.844 1 49.91 28 ALA B C 1
ATOM 3836 O O . ALA B 1 28 ? -3.793 -8.758 -23.672 1 49.91 28 ALA B O 1
ATOM 3837 N N . ALA B 1 29 ? -5.418 -7.504 -24.453 1 53.44 29 ALA B N 1
ATOM 3838 C CA . ALA B 1 29 ? -4.48 -6.473 -24.891 1 53.44 29 ALA B CA 1
ATOM 3839 C C . ALA B 1 29 ? -3.803 -5.797 -23.703 1 53.44 29 ALA B C 1
ATOM 3841 O O . ALA B 1 29 ? -2.605 -5.508 -23.75 1 53.44 29 ALA B O 1
ATOM 3842 N N . GLY B 1 30 ? -4.465 -5.508 -22.688 1 50.81 30 GLY B N 1
ATOM 3843 C CA . GLY B 1 30 ? -3.889 -5.004 -21.453 1 50.81 30 GLY B CA 1
ATOM 3844 C C . GLY B 1 30 ? -2.939 -5.988 -20.797 1 50.81 30 GLY B C 1
ATOM 3845 O O . GLY B 1 30 ? -1.89 -5.598 -20.281 1 50.81 30 GLY B O 1
ATOM 3846 N N . LEU B 1 31 ? -3.283 -7.199 -20.953 1 48.16 31 LEU B N 1
ATOM 3847 C CA . LEU B 1 31 ? -2.42 -8.258 -20.438 1 48.16 31 LEU B CA 1
ATOM 3848 C C . LEU B 1 31 ? -1.116 -8.328 -21.234 1 48.16 31 LEU B C 1
ATOM 3850 O O . LEU B 1 31 ? -0.038 -8.453 -20.641 1 48.16 31 LEU B O 1
ATOM 3854 N N . ALA B 1 32 ? -1.245 -8.406 -22.547 1 47.59 32 ALA B N 1
ATOM 3855 C CA . ALA B 1 32 ? -0.057 -8.383 -23.406 1 47.59 32 ALA B CA 1
ATOM 3856 C C . ALA B 1 32 ? 0.781 -7.133 -23.125 1 47.59 32 ALA B C 1
ATOM 3858 O O . ALA B 1 32 ? 2.008 -7.207 -23.047 1 47.59 32 ALA B O 1
ATOM 3859 N N . ALA B 1 33 ? 0.147 -6.059 -23.031 1 48.78 33 ALA B N 1
ATOM 3860 C CA . ALA B 1 33 ? 0.876 -4.836 -22.719 1 48.78 33 ALA B CA 1
ATOM 3861 C C . ALA B 1 33 ? 1.519 -4.93 -21.328 1 48.78 33 ALA B C 1
ATOM 3863 O O . ALA B 1 33 ? 2.658 -4.5 -21.141 1 48.78 33 ALA B O 1
ATOM 3864 N N . LYS B 1 34 ? 0.872 -5.621 -20.453 1 48.06 34 LYS B N 1
ATOM 3865 C CA . LYS B 1 34 ? 1.413 -5.801 -19.109 1 48.06 34 LYS B CA 1
ATOM 3866 C C . LYS B 1 34 ? 2.508 -6.863 -19.094 1 48.06 34 LYS B C 1
ATOM 3868 O O . LYS B 1 34 ? 3.498 -6.73 -18.375 1 48.06 34 LYS B O 1
ATOM 3873 N N . LEU B 1 35 ? 2.342 -7.82 -19.859 1 47.31 35 LEU B N 1
ATOM 3874 C CA . LEU B 1 35 ? 3.428 -8.781 -20.016 1 47.31 35 LEU B CA 1
ATOM 3875 C C . LEU B 1 35 ? 4.652 -8.117 -20.641 1 47.31 35 LEU B C 1
ATOM 3877 O O . LEU B 1 35 ? 5.785 -8.398 -20.25 1 47.31 35 LEU B O 1
ATOM 3881 N N . ALA B 1 36 ? 4.438 -7.359 -21.656 1 44.91 36 ALA B N 1
ATOM 3882 C CA . ALA B 1 36 ? 5.512 -6.605 -22.297 1 44.91 36 ALA B CA 1
ATOM 3883 C C . ALA B 1 36 ? 6.105 -5.578 -21.328 1 44.91 36 ALA B C 1
ATOM 3885 O O . ALA B 1 36 ? 7.312 -5.328 -21.344 1 44.91 36 ALA B O 1
ATOM 3886 N N . ALA B 1 37 ? 5.348 -5.016 -20.547 1 44.84 37 ALA B N 1
ATOM 3887 C CA . ALA B 1 37 ? 5.855 -4.109 -19.516 1 44.84 37 ALA B CA 1
ATOM 3888 C C . ALA B 1 37 ? 6.625 -4.871 -18.438 1 44.84 37 ALA B C 1
ATOM 3890 O O . ALA B 1 37 ? 7.238 -4.266 -17.562 1 44.84 37 ALA B O 1
ATOM 3891 N N . LEU B 1 38 ? 6.441 -6.039 -18.219 1 44.34 38 LEU B N 1
ATOM 3892 C CA . LEU B 1 38 ? 7.168 -6.965 -17.344 1 44.34 38 LEU B CA 1
ATOM 3893 C C . LEU B 1 38 ? 8.672 -6.715 -17.438 1 44.34 38 LEU B C 1
ATOM 3895 O O . LEU B 1 38 ? 9.391 -6.887 -16.438 1 44.34 38 LEU B O 1
ATOM 3899 N N . GLY B 1 39 ? 9.203 -6.73 -18.688 1 41.81 39 GLY B N 1
ATOM 3900 C CA . GLY B 1 39 ? 10.625 -6.445 -18.781 1 41.81 39 GLY B CA 1
ATOM 3901 C C . GLY B 1 39 ? 10.992 -5.039 -18.344 1 41.81 39 GLY B C 1
ATOM 3902 O O . GLY B 1 39 ? 12.172 -4.695 -18.25 1 41.81 39 GLY B O 1
ATOM 3903 N N . GLN B 1 40 ? 10.266 -4.121 -18.719 1 40.72 40 GLN B N 1
ATOM 3904 C CA . GLN B 1 40 ? 10.781 -2.764 -18.562 1 40.72 40 GLN B CA 1
ATOM 3905 C C . GLN B 1 40 ? 10.922 -2.391 -17.094 1 40.72 40 GLN B C 1
ATOM 3907 O O . GLN B 1 40 ? 9.953 -2.422 -16.328 1 40.72 40 GLN B O 1
ATOM 3912 N N . GLY B 1 41 ? 11.922 -2.822 -16.406 1 44.47 41 GLY B N 1
ATOM 3913 C CA . GLY B 1 41 ? 12.484 -2.211 -15.211 1 44.47 41 GLY B CA 1
ATOM 3914 C C . GLY B 1 41 ? 11.992 -0.794 -14.977 1 44.47 41 GLY B C 1
ATOM 3915 O O . GLY B 1 41 ? 12.625 0.168 -15.422 1 44.47 41 GLY B O 1
ATOM 3916 N N . MET B 1 42 ? 10.836 -0.497 -15.305 1 48.38 42 MET B N 1
ATOM 3917 C CA . MET B 1 42 ? 10.336 0.865 -15.141 1 48.38 42 MET B CA 1
ATOM 3918 C C . MET B 1 42 ? 10.898 1.496 -13.867 1 48.38 42 MET B C 1
ATOM 3920 O O . MET B 1 42 ? 11.211 0.793 -12.906 1 48.38 42 MET B O 1
ATOM 3924 N N . GLN B 1 43 ? 11.312 2.674 -13.953 1 63.81 43 GLN B N 1
ATOM 3925 C CA . GLN B 1 43 ? 12.055 3.574 -13.07 1 63.81 43 GLN B CA 1
ATOM 3926 C C . GLN B 1 43 ? 11.391 3.658 -11.695 1 63.81 43 GLN B C 1
ATOM 3928 O O . GLN B 1 43 ? 10.531 4.508 -11.469 1 63.81 43 GLN B O 1
ATOM 3933 N N . LEU B 1 44 ? 11.328 2.354 -11.102 1 73.94 44 LEU B N 1
ATOM 3934 C CA . LEU B 1 44 ? 10.898 2.424 -9.711 1 73.94 44 LEU B CA 1
ATOM 3935 C C . LEU B 1 44 ? 11.891 3.236 -8.875 1 73.94 44 LEU B C 1
ATOM 3937 O O . LEU B 1 44 ? 13.094 3.207 -9.133 1 73.94 44 LEU B O 1
ATOM 3941 N N . PRO B 1 45 ? 11.375 3.957 -8.094 1 76.25 45 PRO B N 1
ATOM 3942 C CA . PRO B 1 45 ? 12.273 4.676 -7.188 1 76.25 45 PRO B CA 1
ATOM 3943 C C . PRO B 1 45 ? 13.234 3.75 -6.457 1 76.25 45 PRO B C 1
ATOM 3945 O O . PRO B 1 45 ? 12.906 2.588 -6.199 1 76.25 45 PRO B O 1
ATOM 3948 N N . PRO B 1 46 ? 14.398 4.207 -6.129 1 79 46 PRO B N 1
ATOM 3949 C CA . PRO B 1 46 ? 15.445 3.381 -5.523 1 79 46 PRO B CA 1
ATOM 3950 C C . PRO B 1 46 ? 14.992 2.725 -4.219 1 79 46 PRO B C 1
ATOM 3952 O O . PRO B 1 46 ? 15.367 1.582 -3.941 1 79 46 PRO B O 1
ATOM 3955 N N . ARG B 1 47 ? 14.25 3.4 -3.457 1 81.44 47 ARG B N 1
ATOM 3956 C CA . ARG B 1 47 ? 13.805 2.83 -2.189 1 81.44 47 ARG B CA 1
ATOM 3957 C C . ARG B 1 47 ? 12.914 1.616 -2.418 1 81.44 47 ARG B C 1
ATOM 3959 O O . ARG B 1 47 ? 13.023 0.616 -1.705 1 81.44 47 ARG B O 1
ATOM 3966 N N . VAL B 1 48 ? 12.086 1.744 -3.35 1 83.31 48 VAL B N 1
ATOM 3967 C CA . VAL B 1 48 ? 11.195 0.638 -3.686 1 83.31 48 VAL B CA 1
ATOM 3968 C C . VAL B 1 48 ? 12.008 -0.538 -4.223 1 83.31 48 VAL B C 1
ATOM 3970 O O . VAL B 1 48 ? 11.773 -1.688 -3.848 1 83.31 48 VAL B O 1
ATOM 3973 N N . ARG B 1 49 ? 13 -0.251 -5.027 1 83.31 49 ARG B N 1
ATOM 3974 C CA . ARG B 1 49 ? 13.867 -1.284 -5.59 1 83.31 49 ARG B CA 1
ATOM 3975 C C . ARG B 1 49 ? 14.609 -2.039 -4.492 1 83.31 49 ARG B C 1
ATOM 3977 O O . ARG B 1 49 ? 14.742 -3.262 -4.555 1 83.31 49 ARG B O 1
ATOM 3984 N N . ARG B 1 50 ? 15.008 -1.337 -3.49 1 83.94 50 ARG B N 1
ATOM 3985 C CA . ARG B 1 50 ? 15.734 -1.957 -2.387 1 83.94 50 ARG B CA 1
ATOM 3986 C C . ARG B 1 50 ? 14.828 -2.902 -1.601 1 83.94 50 ARG B C 1
ATOM 3988 O O . ARG B 1 50 ? 15.242 -4.008 -1.242 1 83.94 50 ARG B O 1
ATOM 3995 N N . GLU B 1 51 ? 13.641 -2.475 -1.363 1 84.75 51 GLU B N 1
ATOM 3996 C CA . GLU B 1 51 ? 12.711 -3.33 -0.638 1 84.75 51 GLU B CA 1
ATOM 3997 C C . GLU B 1 51 ? 12.336 -4.559 -1.461 1 84.75 51 GLU B C 1
ATOM 3999 O O . GLU B 1 51 ? 12.156 -5.648 -0.913 1 84.75 51 GLU B O 1
ATOM 4004 N N . LEU B 1 52 ? 12.227 -4.383 -2.754 1 84.62 52 LEU B N 1
ATOM 4005 C CA . LEU B 1 52 ? 11.922 -5.5 -3.637 1 84.62 52 LEU B CA 1
ATOM 4006 C C . LEU B 1 52 ? 13.078 -6.5 -3.664 1 84.62 52 LEU B C 1
ATOM 4008 O O . LEU B 1 52 ? 12.852 -7.711 -3.725 1 84.62 52 LEU B O 1
ATOM 4012 N N . GLU B 1 53 ? 14.289 -6.023 -3.611 1 82.94 53 GLU B N 1
ATOM 4013 C CA . GLU B 1 53 ? 15.453 -6.895 -3.57 1 82.94 53 GLU B CA 1
ATOM 4014 C C . GLU B 1 53 ? 15.477 -7.734 -2.299 1 82.94 53 GLU B C 1
ATOM 4016 O O . GLU B 1 53 ? 15.883 -8.898 -2.322 1 82.94 53 GLU B O 1
ATOM 4021 N N . ARG B 1 54 ? 15.062 -7.137 -1.258 1 84.06 54 ARG B N 1
ATOM 4022 C CA . ARG B 1 54 ? 14.977 -7.879 -0.004 1 84.06 54 ARG B CA 1
ATOM 4023 C C . ARG B 1 54 ? 13.953 -9 -0.1 1 84.06 54 ARG B C 1
ATOM 4025 O O . ARG B 1 54 ? 14.203 -10.125 0.347 1 84.06 54 ARG B O 1
ATOM 4032 N N . GLU B 1 55 ? 12.875 -8.688 -0.72 1 83.19 55 GLU B N 1
ATOM 4033 C CA . GLU B 1 55 ? 11.852 -9.711 -0.901 1 83.19 55 GLU B CA 1
ATOM 4034 C C . GLU B 1 55 ? 12.336 -10.812 -1.838 1 83.19 55 GLU B C 1
ATOM 4036 O O . GLU B 1 55 ? 12.016 -11.992 -1.637 1 83.19 55 GLU B O 1
ATOM 4041 N N . GLN B 1 56 ? 13.055 -10.43 -2.807 1 81.69 56 GLN B N 1
ATOM 4042 C CA . GLN B 1 56 ? 13.609 -11.398 -3.746 1 81.69 56 GLN B CA 1
ATOM 4043 C C . GLN B 1 56 ? 14.602 -12.336 -3.057 1 81.69 56 GLN B C 1
ATOM 4045 O O . GLN B 1 56 ? 14.656 -13.523 -3.363 1 81.69 56 GLN B O 1
ATOM 4050 N N . TYR B 1 57 ? 15.375 -11.812 -2.096 1 83.19 57 TYR B N 1
ATOM 4051 C CA . TYR B 1 57 ? 16.297 -12.633 -1.322 1 83.19 57 TYR B CA 1
ATOM 4052 C C . TYR B 1 57 ? 15.562 -13.688 -0.514 1 83.19 57 TYR B C 1
ATOM 4054 O O . TYR B 1 57 ? 15.945 -14.859 -0.511 1 83.19 57 TYR B O 1
ATOM 4062 N N . LEU B 1 58 ? 14.492 -13.312 0.048 1 81.81 58 LEU B N 1
ATOM 4063 C CA . LEU B 1 58 ? 13.695 -14.242 0.829 1 81.81 58 LEU B CA 1
ATOM 4064 C C . LEU B 1 58 ? 13.078 -15.312 -0.069 1 81.81 58 LEU B C 1
ATOM 4066 O O . LEU B 1 58 ? 13.008 -16.484 0.307 1 81.81 58 LEU B O 1
ATOM 4070 N N . SER B 1 59 ? 12.68 -14.914 -1.228 1 85.12 59 SER B N 1
ATOM 4071 C CA . SER B 1 59 ? 12.109 -15.859 -2.182 1 85.12 59 SER B CA 1
ATOM 4072 C C . SER B 1 59 ? 13.141 -16.891 -2.629 1 85.12 59 SER B C 1
ATOM 4074 O O . SER B 1 59 ? 12.82 -18.062 -2.797 1 85.12 59 SER B O 1
ATOM 4076 N N . GLU B 1 60 ? 14.383 -16.469 -2.775 1 84.88 60 GLU B N 1
ATOM 4077 C CA . GLU B 1 60 ? 15.445 -17.375 -3.18 1 84.88 60 GLU B CA 1
ATOM 4078 C C . GLU B 1 60 ? 15.711 -18.422 -2.105 1 84.88 60 GLU B C 1
ATOM 4080 O O . GLU B 1 60 ? 15.914 -19.594 -2.416 1 84.88 60 GLU B O 1
ATOM 4085 N N . LEU B 1 61 ? 15.68 -17.984 -0.919 1 85.19 61 LEU B N 1
ATOM 4086 C CA . LEU B 1 61 ? 15.883 -18.922 0.177 1 85.19 61 LEU B CA 1
ATOM 4087 C C . LEU B 1 61 ? 14.734 -19.922 0.245 1 85.19 61 LEU B C 1
ATOM 4089 O O . LEU B 1 61 ? 14.969 -21.109 0.496 1 85.19 61 LEU B O 1
ATOM 4093 N N . LEU B 1 62 ? 13.617 -19.469 -0.079 1 85.38 62 LEU B N 1
ATOM 4094 C CA . LEU B 1 62 ? 12.453 -20.344 -0.048 1 85.38 62 LEU B CA 1
ATOM 4095 C C . LEU B 1 62 ? 12.516 -21.359 -1.181 1 85.38 62 LEU B C 1
ATOM 4097 O O . LEU B 1 62 ? 12.281 -22.547 -0.962 1 85.38 62 LEU B O 1
ATOM 4101 N N . VAL B 1 63 ? 12.836 -20.938 -2.352 1 87.75 63 VAL B N 1
ATOM 4102 C CA . VAL B 1 63 ? 12.93 -21.828 -3.508 1 87.75 63 VAL B CA 1
ATOM 4103 C C . VAL B 1 63 ? 13.984 -22.891 -3.248 1 87.75 63 VAL B C 1
ATOM 4105 O O . VAL B 1 63 ? 13.734 -24.078 -3.441 1 87.75 63 VAL B O 1
ATOM 4108 N N . THR B 1 64 ? 15.133 -22.5 -2.76 1 86.94 64 THR B N 1
ATOM 4109 C CA . THR B 1 64 ? 16.234 -23.438 -2.547 1 86.94 64 THR B CA 1
ATOM 4110 C C . THR B 1 64 ? 15.906 -24.406 -1.427 1 86.94 64 THR B C 1
ATOM 4112 O O . THR B 1 64 ? 16.219 -25.594 -1.522 1 86.94 64 THR B O 1
ATOM 4115 N N . SER B 1 65 ? 15.289 -23.906 -0.444 1 86.56 65 SER B N 1
ATOM 4116 C CA . SER B 1 65 ? 14.914 -24.781 0.66 1 86.56 65 SER B CA 1
ATOM 4117 C C . SER B 1 65 ? 13.906 -25.828 0.212 1 86.56 65 SER B C 1
ATOM 4119 O O . SER B 1 65 ? 14.039 -27.016 0.543 1 86.56 65 SER B O 1
ATOM 4121 N N . LEU B 1 66 ? 12.945 -25.422 -0.534 1 89.81 66 LEU B N 1
ATOM 4122 C CA . LEU B 1 66 ? 11.945 -26.375 -1.02 1 89.81 66 LEU B CA 1
ATOM 4123 C C . LEU B 1 66 ? 12.57 -27.359 -1.989 1 89.81 66 LEU B C 1
ATOM 4125 O O . LEU B 1 66 ? 12.242 -28.562 -1.961 1 89.81 66 LEU B O 1
ATOM 4129 N N . GLN B 1 67 ? 13.461 -26.906 -2.762 1 91 67 GLN B N 1
ATOM 4130 C CA . GLN B 1 67 ? 14.156 -27.781 -3.695 1 91 67 GLN B CA 1
ATOM 4131 C C . GLN B 1 67 ? 14.984 -28.828 -2.953 1 91 67 GLN B C 1
ATOM 4133 O O . GLN B 1 67 ? 14.977 -30.016 -3.322 1 91 67 GLN B O 1
ATOM 4138 N N . LEU B 1 68 ? 15.641 -28.391 -1.951 1 89.94 68 LEU B N 1
ATOM 4139 C CA . LEU B 1 68 ? 16.453 -29.328 -1.169 1 89.94 68 LEU B CA 1
ATOM 4140 C C . LEU B 1 68 ? 15.562 -30.328 -0.445 1 89.94 68 LEU B C 1
ATOM 4142 O O . LEU B 1 68 ? 15.93 -31.5 -0.316 1 89.94 68 LEU B O 1
ATOM 4146 N N . LEU B 1 69 ? 14.445 -29.891 -0.042 1 90.38 69 LEU B N 1
ATOM 4147 C CA . LEU B 1 69 ? 13.5 -30.781 0.607 1 90.38 69 LEU B CA 1
ATOM 4148 C C . LEU B 1 69 ? 12.992 -31.844 -0.372 1 90.38 69 LEU B C 1
ATOM 4150 O O . LEU B 1 69 ? 12.914 -33.031 -0.032 1 90.38 69 LEU B O 1
ATOM 4154 N N . VAL B 1 70 ? 12.656 -31.422 -1.562 1 91.19 70 VAL B N 1
ATOM 4155 C CA . VAL B 1 70 ? 12.172 -32.344 -2.592 1 91.19 70 VAL B CA 1
ATOM 4156 C C . VAL B 1 70 ? 13.289 -33.312 -2.969 1 91.19 70 VAL B C 1
ATOM 4158 O O . VAL B 1 70 ? 13.039 -34.5 -3.145 1 91.19 70 VAL B O 1
ATOM 4161 N N . LEU B 1 71 ? 14.523 -32.812 -3.012 1 92.12 71 LEU B N 1
ATOM 4162 C CA . LEU B 1 71 ? 15.664 -33.656 -3.328 1 92.12 71 LEU B CA 1
ATOM 4163 C C . LEU B 1 71 ? 15.891 -34.688 -2.232 1 92.12 71 LEU B C 1
ATOM 4165 O O . LEU B 1 71 ? 16.203 -35.844 -2.52 1 92.12 71 LEU B O 1
ATOM 4169 N N . LEU B 1 72 ? 15.781 -34.281 -1.038 1 91.81 72 LEU B N 1
ATOM 4170 C CA . LEU B 1 72 ? 15.914 -35.188 0.086 1 91.81 72 LEU B CA 1
ATOM 4171 C C . LEU B 1 72 ? 14.844 -36.281 0.027 1 91.81 72 LEU B C 1
ATOM 4173 O O . LEU B 1 72 ? 15.133 -37.438 0.287 1 91.81 72 LEU B O 1
ATOM 4177 N N . LEU B 1 73 ? 13.688 -35.875 -0.337 1 91.12 73 LEU B N 1
ATOM 4178 C CA . LEU B 1 73 ? 12.602 -36.844 -0.48 1 91.12 73 LEU B CA 1
ATOM 4179 C C . LEU B 1 73 ? 12.93 -37.875 -1.558 1 91.12 73 LEU B C 1
ATOM 4181 O O . LEU B 1 73 ? 12.758 -39.094 -1.347 1 91.12 73 LEU B O 1
ATOM 4185 N N . PHE B 1 74 ? 13.469 -37.438 -2.689 1 91.19 74 PHE B N 1
ATOM 4186 C CA . PHE B 1 74 ? 13.836 -38.344 -3.779 1 91.19 74 PHE B CA 1
ATOM 4187 C C . PHE B 1 74 ? 14.977 -39.25 -3.367 1 91.19 74 PHE B C 1
ATOM 4189 O O . PHE B 1 74 ? 15 -40.438 -3.732 1 91.19 74 PHE B O 1
ATOM 4196 N N . ALA B 1 75 ? 15.875 -38.781 -2.598 1 91.38 75 ALA B N 1
ATOM 4197 C CA . ALA B 1 75 ? 17 -39.562 -2.127 1 91.38 75 ALA B CA 1
ATOM 4198 C C . ALA B 1 75 ? 16.547 -40.688 -1.187 1 91.38 75 ALA B C 1
ATOM 4200 O O . ALA B 1 75 ? 16.969 -41.812 -1.314 1 91.38 75 ALA B O 1
ATOM 4201 N N . VAL B 1 76 ? 15.68 -40.344 -0.315 1 90.62 76 VAL B N 1
ATOM 4202 C CA . VAL B 1 76 ? 15.148 -41.312 0.638 1 90.62 76 VAL B CA 1
ATOM 4203 C C . VAL B 1 76 ? 14.352 -42.406 -0.102 1 90.62 76 VAL B C 1
ATOM 4205 O O . VAL B 1 76 ? 14.492 -43.594 0.185 1 90.62 76 VAL B O 1
ATOM 4208 N N . LEU B 1 77 ? 13.57 -41.938 -1.07 1 87 77 LEU B N 1
ATOM 4209 C CA . LEU B 1 77 ? 12.766 -42.875 -1.85 1 87 77 LEU B CA 1
ATOM 4210 C C . LEU B 1 77 ? 13.656 -43.812 -2.66 1 87 77 LEU B C 1
ATOM 4212 O O . LEU B 1 77 ? 13.383 -45.031 -2.764 1 87 77 LEU B O 1
ATOM 4216 N N . TYR B 1 78 ? 14.711 -43.281 -3.24 1 86.38 78 TYR B N 1
ATOM 4217 C CA . TYR B 1 78 ? 15.633 -44.094 -4.031 1 86.38 78 TYR B CA 1
ATOM 4218 C C . TYR B 1 78 ? 16.328 -45.156 -3.166 1 86.38 78 TYR B C 1
ATOM 4220 O O . TYR B 1 78 ? 16.5 -46.281 -3.582 1 86.38 78 TYR B O 1
ATOM 4228 N N . LEU B 1 79 ? 16.75 -44.812 -1.989 1 86.94 79 LEU B N 1
ATOM 4229 C CA . LEU B 1 79 ? 17.438 -45.719 -1.082 1 86.94 79 LEU B CA 1
ATOM 4230 C C . LEU B 1 79 ? 16.516 -46.844 -0.623 1 86.94 79 LEU B C 1
ATOM 4232 O O . LEU B 1 79 ? 16.969 -47.938 -0.344 1 86.94 79 LEU B O 1
ATOM 4236 N N . GLY B 1 80 ? 15.258 -46.594 -0.628 1 82.75 80 GLY B N 1
ATOM 4237 C CA . GLY B 1 80 ? 14.305 -47.594 -0.149 1 82.75 80 GLY B CA 1
ATOM 4238 C C . GLY B 1 80 ? 13.734 -48.469 -1.257 1 82.75 80 GLY B C 1
ATOM 4239 O O . GLY B 1 80 ? 13.016 -49.438 -0.99 1 82.75 80 GLY B O 1
ATOM 4240 N N . THR B 1 81 ? 14.039 -48.125 -2.512 1 80.06 81 THR B N 1
ATOM 4241 C CA . THR B 1 81 ? 13.461 -48.844 -3.635 1 80.06 81 THR B CA 1
ATOM 4242 C C . THR B 1 81 ? 14.5 -49.781 -4.266 1 80.06 81 THR B C 1
ATOM 4244 O O . THR B 1 81 ? 15.609 -49.344 -4.578 1 80.06 81 THR B O 1
ATOM 4247 N N . PRO B 1 82 ? 14.172 -51.031 -4.43 1 76.62 82 PRO B N 1
ATOM 4248 C CA . PRO B 1 82 ? 15.109 -51.969 -5.086 1 76.62 82 PRO B CA 1
ATOM 4249 C C . PRO B 1 82 ? 15.352 -51.594 -6.551 1 76.62 82 PRO B C 1
ATOM 4251 O O . PRO B 1 82 ? 14.438 -51.156 -7.242 1 76.62 82 PRO B O 1
ATOM 4254 N N . PRO B 1 83 ? 16.656 -51.719 -6.965 1 75 83 PRO B N 1
ATOM 4255 C CA . PRO B 1 83 ? 16.953 -51.375 -8.359 1 75 83 PRO B CA 1
ATOM 4256 C C . PRO B 1 83 ? 16.297 -52.344 -9.352 1 75 83 PRO B C 1
ATOM 4258 O O . PRO B 1 83 ? 16.219 -53.531 -9.086 1 75 83 PRO B O 1
ATOM 4261 N N . GLY B 1 84 ? 15.547 -51.812 -10.266 1 73.94 84 GLY B N 1
ATOM 4262 C CA . GLY B 1 84 ? 14.883 -52.625 -11.281 1 73.94 84 GLY B CA 1
ATOM 4263 C C . GLY B 1 84 ? 15.672 -52.75 -12.57 1 73.94 84 GLY B C 1
ATOM 4264 O O . GLY B 1 84 ? 15.094 -52.875 -13.648 1 73.94 84 GLY B O 1
ATOM 4265 N N . PHE B 1 85 ? 17.062 -52.5 -12.484 1 79.38 85 PHE B N 1
ATOM 4266 C CA . PHE B 1 85 ? 17.891 -52.594 -13.672 1 79.38 85 PHE B CA 1
ATOM 4267 C C . PHE B 1 85 ? 19.141 -53.438 -13.391 1 79.38 85 PHE B C 1
ATOM 4269 O O . PHE B 1 85 ? 19.406 -53.781 -12.242 1 79.38 85 PHE B O 1
ATOM 4276 N N . SER B 1 86 ? 19.859 -53.812 -14.445 1 79.81 86 SER B N 1
ATOM 4277 C CA . SER B 1 86 ? 21.016 -54.719 -14.344 1 79.81 86 SER B CA 1
ATOM 4278 C C . SER B 1 86 ? 22.141 -54.031 -13.555 1 79.81 86 SER B C 1
ATOM 4280 O O . SER B 1 86 ? 22.375 -52.844 -13.695 1 79.81 86 SER B O 1
ATOM 4282 N N . PRO B 1 87 ? 22.75 -54.781 -12.656 1 80.38 87 PRO B N 1
ATOM 4283 C CA . PRO B 1 87 ? 23.875 -54.25 -11.906 1 80.38 87 PRO B CA 1
ATOM 4284 C C . PRO B 1 87 ? 25 -53.719 -12.805 1 80.38 87 PRO B C 1
ATOM 4286 O O . PRO B 1 87 ? 25.781 -52.875 -12.398 1 80.38 87 PRO B O 1
ATOM 4289 N N . ASP B 1 88 ? 25 -54.281 -14.031 1 80.62 88 ASP B N 1
ATOM 4290 C CA . ASP B 1 88 ? 26.047 -53.875 -14.969 1 80.62 88 ASP B CA 1
ATOM 4291 C C . ASP B 1 88 ? 25.578 -52.75 -15.875 1 80.62 88 ASP B C 1
ATOM 4293 O O . ASP B 1 88 ? 26.172 -52.5 -16.938 1 80.62 88 ASP B O 1
ATOM 4297 N N . ALA B 1 89 ? 24.578 -52.125 -15.43 1 85.06 89 ALA B N 1
ATOM 4298 C CA . ALA B 1 89 ? 24.094 -51.031 -16.25 1 85.06 89 ALA B CA 1
ATOM 4299 C C . ALA B 1 89 ? 25.172 -49.938 -16.391 1 85.06 89 ALA B C 1
ATOM 4301 O O . ALA B 1 89 ? 25.891 -49.625 -15.445 1 85.06 89 ALA B O 1
ATOM 4302 N N . PRO B 1 90 ? 25.328 -49.375 -17.547 1 84.62 90 PRO B N 1
ATOM 4303 C CA . PRO B 1 90 ? 26.391 -48.375 -17.812 1 84.62 90 PRO B CA 1
ATOM 4304 C C . PRO B 1 90 ? 26.219 -47.094 -17.016 1 84.62 90 PRO B C 1
ATOM 4306 O O . PRO B 1 90 ? 27.203 -46.375 -16.781 1 84.62 90 PRO B O 1
ATOM 4309 N N . VAL B 1 91 ? 24.953 -46.812 -16.688 1 87.12 91 VAL B N 1
ATOM 4310 C CA . VAL B 1 91 ? 24.719 -45.562 -15.984 1 87.12 91 VAL B CA 1
ATOM 4311 C C . VAL B 1 91 ? 23.625 -45.75 -14.93 1 87.12 91 VAL B C 1
ATOM 4313 O O . VAL B 1 91 ? 22.672 -46.531 -15.148 1 87.12 91 VAL B O 1
ATOM 4316 N N . ARG B 1 92 ? 23.812 -45.094 -13.789 1 88.81 92 ARG B N 1
ATOM 4317 C CA . ARG B 1 92 ? 22.766 -44.938 -12.789 1 88.81 92 ARG B CA 1
ATOM 4318 C C . ARG B 1 92 ? 22.188 -43.531 -12.812 1 88.81 92 ARG B C 1
ATOM 4320 O O . ARG B 1 92 ? 22.703 -42.625 -12.148 1 88.81 92 ARG B O 1
ATOM 4327 N N . ALA B 1 93 ? 21.109 -43.406 -13.516 1 89.81 93 ALA B N 1
ATOM 4328 C CA . ALA B 1 93 ? 20.578 -42.094 -13.906 1 89.81 93 ALA B CA 1
ATOM 4329 C C . ALA B 1 93 ? 20.031 -41.344 -12.695 1 89.81 93 ALA B C 1
ATOM 4331 O O . ALA B 1 93 ? 20.297 -40.156 -12.539 1 89.81 93 ALA B O 1
ATOM 4332 N N . VAL B 1 94 ? 19.344 -42.031 -11.758 1 88.31 94 VAL B N 1
ATOM 4333 C CA . VAL B 1 94 ? 18.625 -41.344 -10.68 1 88.31 94 VAL B CA 1
ATOM 4334 C C . VAL B 1 94 ? 19.609 -40.781 -9.664 1 88.31 94 VAL B C 1
ATOM 4336 O O . VAL B 1 94 ? 19.578 -39.594 -9.328 1 88.31 94 VAL B O 1
ATOM 4339 N N . PRO B 1 95 ? 20.609 -41.625 -9.234 1 89.69 95 PRO B N 1
ATOM 4340 C CA . PRO B 1 95 ? 21.594 -41.062 -8.305 1 89.69 95 PRO B CA 1
ATOM 4341 C C . PRO B 1 95 ? 22.422 -39.938 -8.93 1 89.69 95 PRO B C 1
ATOM 4343 O O . PRO B 1 95 ? 22.766 -38.969 -8.25 1 89.69 95 PRO B O 1
ATOM 4346 N N . LEU B 1 96 ? 22.719 -40.156 -10.164 1 91.81 96 LEU B N 1
ATOM 4347 C CA . LEU B 1 96 ? 23.438 -39.094 -10.867 1 91.81 96 LEU B CA 1
ATOM 4348 C C . LEU B 1 96 ? 22.609 -37.812 -10.93 1 91.81 96 LEU B C 1
ATOM 4350 O O . LEU B 1 96 ? 23.141 -36.719 -10.688 1 91.81 96 LEU B O 1
ATOM 4354 N N . GLY B 1 97 ? 21.359 -37.906 -11.273 1 93.94 97 GLY B N 1
ATOM 4355 C CA . GLY B 1 97 ? 20.484 -36.75 -11.312 1 93.94 97 GLY B CA 1
ATOM 4356 C C . GLY B 1 97 ? 20.344 -36.062 -9.969 1 93.94 97 GLY B C 1
ATOM 4357 O O . GLY B 1 97 ? 20.469 -34.812 -9.883 1 93.94 97 GLY B O 1
ATOM 4358 N N . ILE B 1 98 ? 20.125 -36.844 -8.914 1 93.5 98 ILE B N 1
ATOM 4359 C CA . ILE B 1 98 ? 19.953 -36.281 -7.566 1 93.5 98 ILE B CA 1
ATOM 4360 C C . ILE B 1 98 ? 21.219 -35.562 -7.148 1 93.5 98 ILE B C 1
ATOM 4362 O O . ILE B 1 98 ? 21.156 -34.469 -6.594 1 93.5 98 ILE B O 1
ATOM 4366 N N . SER B 1 99 ? 22.375 -36.156 -7.477 1 94.44 99 SER B N 1
ATOM 4367 C CA . SER B 1 99 ? 23.656 -35.531 -7.121 1 94.44 99 SER B CA 1
ATOM 4368 C C . SER B 1 99 ? 23.859 -34.25 -7.875 1 94.44 99 SER B C 1
ATOM 4370 O O . SER B 1 99 ? 24.281 -33.219 -7.289 1 94.44 99 SER B O 1
ATOM 4372 N N . LEU B 1 100 ? 23.547 -34.219 -9.156 1 94.94 100 LEU B N 1
ATOM 4373 C CA . LEU B 1 100 ? 23.719 -33.031 -9.953 1 94.94 100 LEU B CA 1
ATOM 4374 C C . LEU B 1 100 ? 22.766 -31.922 -9.492 1 94.94 100 LEU B C 1
ATOM 4376 O O . LEU B 1 100 ? 23.172 -30.75 -9.398 1 94.94 100 LEU B O 1
ATOM 4380 N N . PHE B 1 101 ? 21.562 -32.25 -9.188 1 94.81 101 PHE B N 1
ATOM 4381 C CA . PHE B 1 101 ? 20.578 -31.297 -8.672 1 94.81 101 PHE B CA 1
ATOM 4382 C C . PHE B 1 101 ? 21.062 -30.703 -7.348 1 94.81 101 PHE B C 1
ATOM 4384 O O . PHE B 1 101 ? 20.922 -29.516 -7.109 1 94.81 101 PHE B O 1
ATOM 4391 N N . ALA B 1 102 ? 21.594 -31.562 -6.512 1 94 102 ALA B N 1
ATOM 4392 C CA . ALA B 1 102 ? 22.062 -31.125 -5.195 1 94 102 ALA B CA 1
ATOM 4393 C C . ALA B 1 102 ? 23.219 -30.125 -5.324 1 94 102 ALA B C 1
ATOM 4395 O O . ALA B 1 102 ? 23.234 -29.109 -4.633 1 94 102 ALA B O 1
ATOM 4396 N N . VAL B 1 103 ? 24.078 -30.469 -6.207 1 94.75 103 VAL B N 1
ATOM 4397 C CA . VAL B 1 103 ? 25.219 -29.578 -6.422 1 94.75 103 VAL B CA 1
ATOM 4398 C C . VAL B 1 103 ? 24.734 -28.219 -6.914 1 94.75 103 VAL B C 1
ATOM 4400 O O . VAL B 1 103 ? 25.156 -27.172 -6.41 1 94.75 103 VAL B O 1
ATOM 4403 N N . LEU B 1 104 ? 23.828 -28.188 -7.848 1 94.44 104 LEU B N 1
ATOM 4404 C CA . LEU B 1 104 ? 23.297 -26.938 -8.391 1 94.44 104 LEU B CA 1
ATOM 4405 C C . LEU B 1 104 ? 22.562 -26.141 -7.32 1 94.44 104 LEU B C 1
ATOM 4407 O O . LEU B 1 104 ? 22.75 -24.922 -7.207 1 94.44 104 LEU B O 1
ATOM 4411 N N . ALA B 1 105 ? 21.812 -26.828 -6.504 1 92.31 105 ALA B N 1
ATOM 4412 C CA . ALA B 1 105 ? 21.031 -26.172 -5.457 1 92.31 105 ALA B CA 1
ATOM 4413 C C . ALA B 1 105 ? 21.953 -25.594 -4.383 1 92.31 105 ALA B C 1
ATOM 4415 O O . ALA B 1 105 ? 21.734 -24.469 -3.91 1 92.31 105 ALA B O 1
ATOM 4416 N N . LEU B 1 106 ? 22.969 -26.328 -4.055 1 92.19 106 LEU B N 1
ATOM 4417 C CA . LEU B 1 106 ? 23.891 -25.891 -3.01 1 92.19 106 LEU B CA 1
ATOM 4418 C C . LEU B 1 106 ? 24.734 -24.719 -3.492 1 92.19 106 LEU B C 1
ATOM 4420 O O . LEU B 1 106 ? 25.031 -23.797 -2.727 1 92.19 106 LEU B O 1
ATOM 4424 N N . VAL B 1 107 ? 25.141 -24.766 -4.711 1 92.94 107 VAL B N 1
ATOM 4425 C CA . VAL B 1 107 ? 25.891 -23.656 -5.289 1 92.94 107 VAL B CA 1
ATOM 4426 C C . VAL B 1 107 ? 25.016 -22.406 -5.301 1 92.94 107 VAL B C 1
ATOM 4428 O O . VAL B 1 107 ? 25.484 -21.328 -4.926 1 92.94 107 VAL B O 1
ATOM 4431 N N . ARG B 1 108 ? 23.859 -22.516 -5.734 1 90.69 108 ARG B N 1
ATOM 4432 C CA . ARG B 1 108 ? 22.938 -21.391 -5.762 1 90.69 108 ARG B CA 1
ATOM 4433 C C . ARG B 1 108 ? 22.688 -20.844 -4.359 1 90.69 108 ARG B C 1
ATOM 4435 O O . ARG B 1 108 ? 22.641 -19.625 -4.16 1 90.69 108 ARG B O 1
ATOM 4442 N N . LEU B 1 109 ? 22.531 -21.75 -3.393 1 88.31 109 LEU B N 1
ATOM 4443 C CA . LEU B 1 109 ? 22.344 -21.344 -2.006 1 88.31 109 LEU B CA 1
ATOM 4444 C C . LEU B 1 109 ? 23.547 -20.578 -1.492 1 88.31 109 LEU B C 1
ATOM 4446 O O . LEU B 1 109 ? 23.406 -19.562 -0.815 1 88.31 109 LEU B O 1
ATOM 4450 N N . TYR B 1 110 ? 24.641 -21.109 -1.813 1 90.81 110 TYR B N 1
ATOM 4451 C CA . TYR B 1 110 ? 25.875 -20.438 -1.409 1 90.81 110 TYR B CA 1
ATOM 4452 C C . TYR B 1 110 ? 25.953 -19.047 -2 1 90.81 110 TYR B C 1
ATOM 4454 O O . TYR B 1 110 ? 26.281 -18.078 -1.295 1 90.81 110 TYR B O 1
ATOM 4462 N N . LEU B 1 111 ? 25.656 -18.891 -3.252 1 90.12 111 LEU B N 1
ATOM 4463 C CA . LEU B 1 111 ? 25.703 -17.609 -3.93 1 90.12 111 LEU B CA 1
ATOM 4464 C C . LEU B 1 111 ? 24.656 -16.656 -3.365 1 90.12 111 LEU B C 1
ATOM 4466 O O . LEU B 1 111 ? 24.906 -15.445 -3.273 1 90.12 111 LEU B O 1
ATOM 4470 N N . ALA B 1 112 ? 23.531 -17.141 -2.955 1 86.88 112 ALA B N 1
ATOM 4471 C CA . ALA B 1 112 ? 22.469 -16.328 -2.373 1 86.88 112 ALA B CA 1
ATOM 4472 C C . ALA B 1 112 ? 22.875 -15.82 -0.989 1 86.88 112 ALA B C 1
ATOM 4474 O O . ALA B 1 112 ? 22.688 -14.641 -0.675 1 86.88 112 ALA B O 1
ATOM 4475 N N . MET B 1 113 ? 23.438 -16.656 -0.227 1 86.19 113 MET B N 1
ATOM 4476 C CA . MET B 1 113 ? 23.812 -16.312 1.145 1 86.19 113 MET B CA 1
ATOM 4477 C C . MET B 1 113 ? 24.953 -15.312 1.166 1 86.19 113 MET B C 1
ATOM 4479 O O . MET B 1 113 ? 25.062 -14.508 2.096 1 86.19 113 MET B O 1
ATOM 4483 N N . THR B 1 114 ? 25.781 -15.344 0.178 1 88.56 114 THR B N 1
ATOM 4484 C CA . THR B 1 114 ? 26.906 -14.414 0.111 1 88.56 114 THR B CA 1
ATOM 4485 C C . THR B 1 114 ? 26.531 -13.172 -0.689 1 88.56 114 THR B C 1
ATOM 4487 O O . THR B 1 114 ? 27.391 -12.328 -0.969 1 88.56 114 THR B O 1
ATOM 4490 N N . ARG B 1 115 ? 25.312 -13.094 -1.212 1 83.56 115 ARG B N 1
ATOM 4491 C CA . ARG B 1 115 ? 24.766 -11.945 -1.93 1 83.56 115 ARG B CA 1
ATOM 4492 C C . ARG B 1 115 ? 25.484 -11.734 -3.256 1 83.56 115 ARG B C 1
ATOM 4494 O O . ARG B 1 115 ? 25.75 -10.594 -3.643 1 83.56 115 ARG B O 1
ATOM 4501 N N . GLN B 1 116 ? 25.891 -12.734 -3.836 1 88.12 116 GLN B N 1
ATOM 4502 C CA . GLN B 1 116 ? 26.578 -12.672 -5.121 1 88.12 116 GLN B CA 1
ATOM 4503 C C . GLN B 1 116 ? 25.688 -13.18 -6.246 1 88.12 116 GLN B C 1
ATOM 4505 O O . GLN B 1 116 ? 26.094 -13.203 -7.41 1 88.12 116 GLN B O 1
ATOM 4510 N N . LEU B 1 117 ? 24.531 -13.523 -5.883 1 88.12 117 LEU B N 1
ATOM 4511 C CA . LEU B 1 117 ? 23.625 -14.117 -6.867 1 88.12 117 LEU B CA 1
ATOM 4512 C C . LEU B 1 117 ? 23.078 -13.055 -7.805 1 88.12 117 LEU B C 1
ATOM 4514 O O . LEU B 1 117 ? 22.203 -12.273 -7.422 1 88.12 117 LEU B O 1
ATOM 4518 N N . ALA B 1 118 ? 23.656 -13.062 -8.977 1 88 118 ALA B N 1
ATOM 4519 C CA . ALA B 1 118 ? 23.203 -12.125 -10 1 88 118 ALA B CA 1
ATOM 4520 C C . ALA B 1 118 ? 22.031 -12.703 -10.781 1 88 118 ALA B C 1
ATOM 4522 O O . ALA B 1 118 ? 21.75 -13.898 -10.703 1 88 118 ALA B O 1
ATOM 4523 N N . ASN B 1 119 ? 21.328 -11.883 -11.57 1 86.94 119 ASN B N 1
ATOM 4524 C CA . ASN B 1 119 ? 20.141 -12.289 -12.312 1 86.94 119 ASN B CA 1
ATOM 4525 C C . ASN B 1 119 ? 20.469 -13.32 -13.391 1 86.94 119 ASN B C 1
ATOM 4527 O O . ASN B 1 119 ? 19.734 -14.281 -13.586 1 86.94 119 ASN B O 1
ATOM 4531 N N . TRP B 1 120 ? 21.578 -13.125 -14.008 1 90.94 120 TRP B N 1
ATOM 4532 C CA . TRP B 1 120 ? 21.922 -14.055 -15.07 1 90.94 120 TRP B CA 1
ATOM 4533 C C . TRP B 1 120 ? 22.25 -15.438 -14.5 1 90.94 120 TRP B C 1
ATOM 4535 O O . TRP B 1 120 ? 22.031 -16.453 -15.156 1 90.94 120 TRP B O 1
ATOM 4545 N N . MET B 1 121 ? 22.797 -15.453 -13.258 1 92.5 121 MET B N 1
ATOM 4546 C CA . MET B 1 121 ? 23.078 -16.719 -12.602 1 92.5 121 MET B CA 1
ATOM 4547 C C . MET B 1 121 ? 21.797 -17.469 -12.266 1 92.5 121 MET B C 1
ATOM 4549 O O . MET B 1 121 ? 21.75 -18.688 -12.32 1 92.5 121 MET B O 1
ATOM 4553 N N . VAL B 1 122 ? 20.797 -16.703 -11.938 1 91.06 122 VAL B N 1
ATOM 4554 C CA . VAL B 1 122 ? 19.484 -17.312 -11.688 1 91.06 122 VAL B CA 1
ATOM 4555 C C . VAL B 1 122 ? 18.969 -17.953 -12.977 1 91.06 122 VAL B C 1
ATOM 4557 O O . VAL B 1 122 ? 18.531 -19.094 -12.969 1 91.06 122 VAL B O 1
ATOM 4560 N N . GLY B 1 123 ? 19.062 -17.234 -14.086 1 93.69 123 GLY B N 1
ATOM 4561 C CA . GLY B 1 123 ? 18.672 -17.781 -15.375 1 93.69 123 GLY B CA 1
ATOM 4562 C C . GLY B 1 123 ? 19.422 -19.047 -15.75 1 93.69 123 GLY B C 1
ATOM 4563 O O . GLY B 1 123 ? 18.812 -20.016 -16.219 1 93.69 123 GLY B O 1
ATOM 4564 N N . LEU B 1 124 ? 20.672 -19.031 -15.492 1 95.25 124 LEU B N 1
ATOM 4565 C CA . LEU B 1 124 ? 21.5 -20.203 -15.789 1 95.25 124 LEU B CA 1
ATOM 4566 C C . LEU B 1 124 ? 21.078 -21.391 -14.93 1 95.25 124 LEU B C 1
ATOM 4568 O O . LEU B 1 124 ? 21.078 -22.531 -15.391 1 95.25 124 LEU B O 1
ATOM 4572 N N . SER B 1 125 ? 20.797 -21.109 -13.703 1 94.31 125 SER B N 1
ATOM 4573 C CA . SER B 1 125 ? 20.375 -22.172 -12.805 1 94.31 125 SER B CA 1
ATOM 4574 C C . SER B 1 125 ? 19.047 -22.781 -13.258 1 94.31 125 SER B C 1
ATOM 4576 O O . SER B 1 125 ? 18.859 -24 -13.172 1 94.31 125 SER B O 1
ATOM 4578 N N . VAL B 1 126 ? 18.156 -21.969 -13.789 1 94.88 126 VAL B N 1
ATOM 4579 C CA . VAL B 1 126 ? 16.859 -22.453 -14.273 1 94.88 126 VAL B CA 1
ATOM 4580 C C . VAL B 1 126 ? 17.062 -23.391 -15.461 1 94.88 126 VAL B C 1
ATOM 4582 O O . VAL B 1 126 ? 16.516 -24.484 -15.5 1 94.88 126 VAL B O 1
ATOM 4585 N N . VAL B 1 127 ? 17.906 -23.016 -16.328 1 97.38 127 VAL B N 1
ATOM 4586 C CA . VAL B 1 127 ? 18.203 -23.812 -17.531 1 97.38 127 VAL B CA 1
ATOM 4587 C C . VAL B 1 127 ? 18.938 -25.094 -17.125 1 97.38 127 VAL B C 1
ATOM 4589 O O . VAL B 1 127 ? 18.594 -26.188 -17.594 1 97.38 127 VAL B O 1
ATOM 4592 N N . ALA B 1 128 ? 19.906 -24.953 -16.266 1 97.25 128 ALA B N 1
ATOM 4593 C CA . ALA B 1 128 ? 20.734 -26.094 -15.859 1 97.25 128 ALA B CA 1
ATOM 4594 C C . ALA B 1 128 ? 19.891 -27.141 -15.141 1 97.25 128 ALA B C 1
ATOM 4596 O O . ALA B 1 128 ? 20.047 -28.344 -15.383 1 97.25 128 ALA B O 1
ATOM 4597 N N . GLU B 1 129 ? 19.078 -26.734 -14.289 1 96.44 129 GLU B N 1
ATOM 4598 C CA . GLU B 1 129 ? 18.266 -27.672 -13.531 1 96.44 129 GLU B CA 1
ATOM 4599 C C . GLU B 1 129 ? 17.328 -28.453 -14.445 1 96.44 129 GLU B C 1
ATOM 4601 O O . GLU B 1 129 ? 17.172 -29.672 -14.312 1 96.44 129 GLU B O 1
ATOM 4606 N N . MET B 1 130 ? 16.656 -27.75 -15.375 1 97.75 130 MET B N 1
ATOM 4607 C CA . MET B 1 130 ? 15.805 -28.438 -16.344 1 97.75 130 MET B CA 1
ATOM 4608 C C . MET B 1 130 ? 16.609 -29.375 -17.234 1 97.75 130 MET B C 1
ATOM 4610 O O . MET B 1 130 ? 16.172 -30.484 -17.531 1 97.75 130 MET B O 1
ATOM 4614 N N . ALA B 1 131 ? 17.812 -28.953 -17.562 1 97.44 131 ALA B N 1
ATOM 4615 C CA . ALA B 1 131 ? 18.703 -29.766 -18.406 1 97.44 131 ALA B CA 1
ATOM 4616 C C . ALA B 1 131 ? 19.094 -31.062 -17.688 1 97.44 131 ALA B C 1
ATOM 4618 O O . ALA B 1 131 ? 19.203 -32.125 -18.312 1 97.44 131 ALA B O 1
ATOM 4619 N N . VAL B 1 132 ? 19.312 -30.953 -16.406 1 96.94 132 VAL B N 1
ATOM 4620 C CA . VAL B 1 132 ? 19.656 -32.156 -15.633 1 96.94 132 VAL B CA 1
ATOM 4621 C C . VAL B 1 132 ? 18.5 -33.156 -15.688 1 96.94 132 VAL B C 1
ATOM 4623 O O . VAL B 1 132 ? 18.719 -34.344 -15.891 1 96.94 132 VAL B O 1
ATOM 4626 N N . LEU B 1 133 ? 17.281 -32.688 -15.484 1 97.06 133 LEU B N 1
ATOM 4627 C CA . LEU B 1 133 ? 16.125 -33.562 -15.547 1 97.06 133 LEU B CA 1
ATOM 4628 C C . LEU B 1 133 ? 16.016 -34.219 -16.922 1 97.06 133 LEU B C 1
ATOM 4630 O O . LEU B 1 133 ? 15.82 -35.406 -17.047 1 97.06 133 LEU B O 1
ATOM 4634 N N . ILE B 1 134 ? 16.172 -33.406 -17.984 1 97.5 134 ILE B N 1
ATOM 4635 C CA . ILE B 1 134 ? 16.094 -33.875 -19.359 1 97.5 134 ILE B CA 1
ATOM 4636 C C . ILE B 1 134 ? 17.203 -34.906 -19.594 1 97.5 134 ILE B C 1
ATOM 4638 O O . ILE B 1 134 ? 16.969 -35.938 -20.25 1 97.5 134 ILE B O 1
ATOM 4642 N N . PHE B 1 135 ? 18.328 -34.688 -19.062 1 96.25 135 PHE B N 1
ATOM 4643 C CA . PHE B 1 135 ? 19.453 -35.594 -19.188 1 96.25 135 PHE B CA 1
ATOM 4644 C C . PHE B 1 135 ? 19.156 -36.938 -18.484 1 96.25 135 PHE B C 1
ATOM 4646 O O . PHE B 1 135 ? 19.453 -38 -19.016 1 96.25 135 PHE B O 1
ATOM 4653 N N . VAL B 1 136 ? 18.641 -36.812 -17.281 1 95.44 136 VAL B N 1
ATOM 4654 C CA . VAL B 1 136 ? 18.297 -38.031 -16.531 1 95.44 136 VAL B CA 1
ATOM 4655 C C . VAL B 1 136 ? 17.297 -38.875 -17.344 1 95.44 136 VAL B C 1
ATOM 4657 O O . VAL B 1 136 ? 17.453 -40.094 -17.438 1 95.44 136 VAL B O 1
ATOM 4660 N N . ILE B 1 137 ? 16.297 -38.219 -17.938 1 96.12 137 ILE B N 1
ATOM 4661 C CA . ILE B 1 137 ? 15.297 -38.938 -18.75 1 96.12 137 ILE B CA 1
ATOM 4662 C C . ILE B 1 137 ? 15.977 -39.562 -19.953 1 96.12 137 ILE B C 1
ATOM 4664 O O . ILE B 1 137 ? 15.719 -40.719 -20.281 1 96.12 137 ILE B O 1
ATOM 4668 N N . TRP B 1 138 ? 16.875 -38.844 -20.578 1 96.25 138 TRP B N 1
ATOM 4669 C CA . TRP B 1 138 ? 17.641 -39.375 -21.703 1 96.25 138 TRP B CA 1
ATOM 4670 C C . TRP B 1 138 ? 18.453 -40.594 -21.281 1 96.25 138 TRP B C 1
ATOM 4672 O O . TRP B 1 138 ? 18.516 -41.594 -22 1 96.25 138 TRP B O 1
ATOM 4682 N N . ALA B 1 139 ? 19.047 -40.625 -20.141 1 94.69 139 ALA B N 1
ATOM 4683 C CA . ALA B 1 139 ? 19.953 -41.688 -19.672 1 94.69 139 ALA B CA 1
ATOM 4684 C C . ALA B 1 139 ? 19.203 -42.969 -19.359 1 94.69 139 ALA B C 1
ATOM 4686 O O . ALA B 1 139 ? 19.812 -44.031 -19.203 1 94.69 139 ALA B O 1
ATOM 4687 N N . TYR B 1 140 ? 17.891 -42.875 -19.297 1 91.88 140 TYR B N 1
ATOM 4688 C CA . TYR B 1 140 ? 17.094 -44.062 -18.969 1 91.88 140 TYR B CA 1
ATOM 4689 C C . TYR B 1 140 ? 17.234 -45.125 -20.031 1 91.88 140 TYR B C 1
ATOM 4691 O O . TYR B 1 140 ? 17.234 -46.344 -19.734 1 91.88 140 TYR B O 1
ATOM 4699 N N . HIS B 1 141 ? 17.344 -44.719 -21.328 1 90.62 141 HIS B N 1
ATOM 4700 C CA . HIS B 1 141 ? 17.469 -45.75 -22.344 1 90.62 141 HIS B CA 1
ATOM 4701 C C . HIS B 1 141 ? 18.797 -46.5 -22.234 1 90.62 141 HIS B C 1
ATOM 4703 O O . HIS B 1 141 ? 18.875 -47.688 -22.531 1 90.62 141 HIS B O 1
ATOM 4709 N N . LEU B 1 142 ? 19.844 -45.875 -21.719 1 90.62 142 LEU B N 1
ATOM 4710 C CA . LEU B 1 142 ? 21.125 -46.5 -21.453 1 90.62 142 LEU B CA 1
ATOM 4711 C C . LEU B 1 142 ? 21.047 -47.406 -20.219 1 90.62 142 LEU B C 1
ATOM 4713 O O . LEU B 1 142 ? 21.531 -48.531 -20.219 1 90.62 142 LEU B O 1
ATOM 4717 N N . GLN B 1 143 ? 20.375 -46.906 -19.188 1 90.5 143 GLN B N 1
ATOM 4718 C CA . GLN B 1 143 ? 20.25 -47.594 -17.906 1 90.5 143 GLN B CA 1
ATOM 4719 C C . GLN B 1 143 ? 19.5 -48.938 -18.094 1 90.5 143 GLN B C 1
ATOM 4721 O O . GLN B 1 143 ? 19.891 -49.938 -17.516 1 90.5 143 GLN B O 1
ATOM 4726 N N . TYR B 1 144 ? 18.5 -48.906 -18.906 1 89.25 144 TYR B N 1
ATOM 4727 C CA . TYR B 1 144 ? 17.656 -50.094 -19.062 1 89.25 144 TYR B CA 1
ATOM 4728 C C . TYR B 1 144 ? 17.984 -50.844 -20.359 1 89.25 144 TYR B C 1
ATOM 4730 O O . TYR B 1 144 ? 17.312 -51.812 -20.719 1 89.25 144 TYR B O 1
ATOM 4738 N N . GLU B 1 145 ? 18.984 -50.344 -21.094 1 88.31 145 GLU B N 1
ATOM 4739 C CA . GLU B 1 145 ? 19.453 -50.969 -22.328 1 88.31 145 GLU B CA 1
ATOM 4740 C C . GLU B 1 145 ? 18.297 -51.188 -23.312 1 88.31 145 GLU B C 1
ATOM 4742 O O . GLU B 1 145 ? 18.109 -52.281 -23.828 1 88.31 145 GLU B O 1
ATOM 4747 N N . GLN B 1 146 ? 17.5 -50.125 -23.453 1 88.94 146 GLN B N 1
ATOM 4748 C CA . GLN B 1 146 ? 16.344 -50.125 -24.344 1 88.94 146 GLN B CA 1
ATOM 4749 C C . GLN B 1 146 ? 16.5 -49.094 -25.438 1 88.94 146 GLN B C 1
ATOM 4751 O O . GLN B 1 146 ? 17.328 -48.188 -25.328 1 88.94 146 GLN B O 1
ATOM 4756 N N . PRO B 1 147 ? 15.75 -49.219 -26.516 1 89.88 147 PRO B N 1
ATOM 4757 C CA . PRO B 1 147 ? 15.789 -48.188 -27.547 1 89.88 147 PRO B CA 1
ATOM 4758 C C . PRO B 1 147 ? 15.422 -46.812 -27 1 89.88 147 PRO B C 1
ATOM 4760 O O . PRO B 1 147 ? 14.719 -46.719 -25.984 1 89.88 147 PRO B O 1
ATOM 4763 N N . ALA B 1 148 ? 15.875 -45.812 -27.672 1 91.62 148 ALA B N 1
ATOM 4764 C CA . ALA B 1 148 ? 15.734 -44.438 -27.234 1 91.62 148 ALA B CA 1
ATOM 4765 C C . ALA B 1 148 ? 14.258 -44.031 -27.125 1 91.62 148 ALA B C 1
ATOM 4767 O O . ALA B 1 148 ? 13.898 -43.188 -26.312 1 91.62 148 ALA B O 1
ATOM 4768 N N . GLN B 1 149 ? 13.383 -44.625 -27.875 1 91.12 149 GLN B N 1
ATOM 4769 C CA . GLN B 1 149 ? 11.961 -44.281 -27.875 1 91.12 149 GLN B CA 1
ATOM 4770 C C . GLN B 1 149 ? 11.336 -44.531 -26.5 1 91.12 149 GLN B C 1
ATOM 4772 O O . GLN B 1 149 ? 10.328 -43.906 -26.156 1 91.12 149 GLN B O 1
ATOM 4777 N N . MET B 1 150 ? 12.016 -45.375 -25.781 1 88.25 150 MET B N 1
ATOM 4778 C CA . MET B 1 150 ? 11.43 -45.812 -24.516 1 88.25 150 MET B CA 1
ATOM 4779 C C . MET B 1 150 ? 11.438 -44.688 -23.484 1 88.25 150 MET B C 1
ATOM 4781 O O . MET B 1 150 ? 10.523 -44.594 -22.656 1 88.25 150 MET B O 1
ATOM 4785 N N . TYR B 1 151 ? 12.422 -43.812 -23.516 1 91.81 151 TYR B N 1
ATOM 4786 C CA . TYR B 1 151 ? 12.484 -42.781 -22.484 1 91.81 151 TYR B CA 1
ATOM 4787 C C . TYR B 1 151 ? 11.383 -41.719 -22.688 1 91.81 151 TYR B C 1
ATOM 4789 O O . TYR B 1 151 ? 11.102 -40.938 -21.781 1 91.81 151 TYR B O 1
ATOM 4797 N N . LEU B 1 152 ? 10.734 -41.719 -23.859 1 92.62 152 LEU B N 1
ATOM 4798 C CA . LEU B 1 152 ? 9.625 -40.781 -24.109 1 92.62 152 LEU B CA 1
ATOM 4799 C C . LEU B 1 152 ? 8.375 -41.219 -23.359 1 92.62 152 LEU B C 1
ATOM 4801 O O . LEU B 1 152 ? 7.422 -40.469 -23.203 1 92.62 152 LEU B O 1
ATOM 4805 N N . LYS B 1 153 ? 8.359 -42.406 -22.844 1 90.06 153 LYS B N 1
ATOM 4806 C CA . LYS B 1 153 ? 7.191 -42.938 -22.156 1 90.06 153 LYS B CA 1
ATOM 4807 C C . LYS B 1 153 ? 7.371 -42.938 -20.641 1 90.06 153 LYS B C 1
ATOM 4809 O O . LYS B 1 153 ? 6.516 -43.406 -19.906 1 90.06 153 LYS B O 1
ATOM 4814 N N . THR B 1 154 ? 8.43 -42.312 -20.172 1 89.12 154 THR B N 1
ATOM 4815 C CA . THR B 1 154 ? 8.734 -42.312 -18.75 1 89.12 154 THR B CA 1
ATOM 4816 C C . THR B 1 154 ? 7.793 -41.375 -18 1 89.12 154 THR B C 1
ATOM 4818 O O . THR B 1 154 ? 7.297 -40.406 -18.578 1 89.12 154 THR B O 1
ATOM 4821 N N . THR B 1 155 ? 7.52 -41.656 -16.734 1 90.69 155 THR B N 1
ATOM 4822 C CA . THR B 1 155 ? 6.629 -40.875 -15.891 1 90.69 155 THR B CA 1
ATOM 4823 C C . THR B 1 155 ? 7.387 -39.719 -15.25 1 90.69 155 THR B C 1
ATOM 4825 O O . THR B 1 155 ? 6.773 -38.781 -14.711 1 90.69 155 THR B O 1
ATOM 4828 N N . GLU B 1 156 ? 8.734 -39.719 -15.383 1 91.69 156 GLU B N 1
ATOM 4829 C CA . GLU B 1 156 ? 9.555 -38.656 -14.852 1 91.69 156 GLU B CA 1
ATOM 4830 C C . GLU B 1 156 ? 9.281 -37.344 -15.586 1 91.69 156 GLU B C 1
ATOM 4832 O O . GLU B 1 156 ? 9.648 -36.25 -15.109 1 91.69 156 GLU B O 1
ATOM 4837 N N . PHE B 1 157 ? 8.562 -37.469 -16.766 1 95.06 157 PHE B N 1
ATOM 4838 C CA . PHE B 1 157 ? 8.078 -36.281 -17.484 1 95.06 157 PHE B CA 1
ATOM 4839 C C . PHE B 1 157 ? 7.305 -35.375 -16.562 1 95.06 157 PHE B C 1
ATOM 4841 O O . PHE B 1 157 ? 7.41 -34.125 -16.672 1 95.06 157 PHE B O 1
ATOM 4848 N N . ALA B 1 158 ? 6.602 -35.906 -15.594 1 96.25 158 ALA B N 1
ATOM 4849 C CA . ALA B 1 158 ? 5.723 -35.156 -14.719 1 96.25 158 ALA B CA 1
ATOM 4850 C C . ALA B 1 158 ? 6.527 -34.219 -13.82 1 96.25 158 ALA B C 1
ATOM 4852 O O . ALA B 1 158 ? 6.012 -33.188 -13.359 1 96.25 158 ALA B O 1
ATOM 4853 N N . TYR B 1 159 ? 7.789 -34.5 -13.57 1 96.69 159 TYR B N 1
ATOM 4854 C CA . TYR B 1 159 ? 8.617 -33.688 -12.68 1 96.69 159 TYR B CA 1
ATOM 4855 C C . TYR B 1 159 ? 8.984 -32.375 -13.344 1 96.69 159 TYR B C 1
ATOM 4857 O O . TYR B 1 159 ? 9.438 -31.438 -12.672 1 96.69 159 TYR B O 1
ATOM 4865 N N . ILE B 1 160 ? 8.805 -32.281 -14.688 1 97.75 160 ILE B N 1
ATOM 4866 C CA . ILE B 1 160 ? 9 -31.031 -15.398 1 97.75 160 ILE B CA 1
ATOM 4867 C C . ILE B 1 160 ? 8.094 -29.953 -14.805 1 97.75 160 ILE B C 1
ATOM 4869 O O . ILE B 1 160 ? 8.547 -28.828 -14.555 1 97.75 160 ILE B O 1
ATOM 4873 N N . PHE B 1 161 ? 6.871 -30.312 -14.492 1 98.06 161 PHE B N 1
ATOM 4874 C CA . PHE B 1 161 ? 5.898 -29.344 -13.977 1 98.06 161 PHE B CA 1
ATOM 4875 C C . PHE B 1 161 ? 6.266 -28.906 -12.562 1 98.06 161 PHE B C 1
ATOM 4877 O O . PHE B 1 161 ? 5.977 -27.781 -12.164 1 98.06 161 PHE B O 1
ATOM 4884 N N . GLY B 1 162 ? 6.93 -29.828 -11.82 1 96.69 162 GLY B N 1
ATOM 4885 C CA . GLY B 1 162 ? 7.43 -29.438 -10.508 1 96.69 162 GLY B CA 1
ATOM 4886 C C . GLY B 1 162 ? 8.5 -28.375 -10.57 1 96.69 162 GLY B C 1
ATOM 4887 O O . GLY B 1 162 ? 8.484 -27.422 -9.781 1 96.69 162 GLY B O 1
ATOM 4888 N N . LEU B 1 163 ? 9.391 -28.531 -11.516 1 96.56 163 LEU B N 1
ATOM 4889 C CA . LEU B 1 163 ? 10.469 -27.562 -11.672 1 96.56 163 LEU B CA 1
ATOM 4890 C C . LEU B 1 163 ? 9.922 -26.219 -12.141 1 96.56 163 LEU B C 1
ATOM 4892 O O . LEU B 1 163 ? 10.391 -25.156 -11.703 1 96.56 163 LEU B O 1
ATOM 4896 N N . ILE B 1 164 ? 8.898 -26.234 -12.984 1 97.31 164 ILE B N 1
ATOM 4897 C CA . ILE B 1 164 ? 8.266 -25.016 -13.453 1 97.31 164 ILE B CA 1
ATOM 4898 C C . ILE B 1 164 ? 7.547 -24.328 -12.289 1 97.31 164 ILE B C 1
ATOM 4900 O O . ILE B 1 164 ? 7.695 -23.125 -12.078 1 97.31 164 ILE B O 1
ATOM 4904 N N . ALA B 1 165 ? 6.836 -25.109 -11.508 1 96.56 165 ALA B N 1
ATOM 4905 C CA . ALA B 1 165 ? 6.066 -24.578 -10.383 1 96.56 165 ALA B CA 1
ATOM 4906 C C . ALA B 1 165 ? 6.984 -23.953 -9.336 1 96.56 165 ALA B C 1
ATOM 4908 O O . ALA B 1 165 ? 6.621 -22.969 -8.695 1 96.56 165 ALA B O 1
ATOM 4909 N N . LEU B 1 166 ? 8.164 -24.5 -9.203 1 93.81 166 LEU B N 1
ATOM 4910 C CA . LEU B 1 166 ? 9.117 -24.016 -8.203 1 93.81 166 LEU B CA 1
ATOM 4911 C C . LEU B 1 166 ? 9.484 -22.562 -8.484 1 93.81 166 LEU B C 1
ATOM 4913 O O . LEU B 1 166 ? 9.766 -21.797 -7.555 1 93.81 166 LEU B O 1
ATOM 4917 N N . ARG B 1 167 ? 9.445 -22.219 -9.727 1 92.69 167 ARG B N 1
ATOM 4918 C CA . ARG B 1 167 ? 9.812 -20.859 -10.102 1 92.69 167 ARG B CA 1
ATOM 4919 C C . ARG B 1 167 ? 8.734 -19.859 -9.695 1 92.69 167 ARG B C 1
ATOM 4921 O O . ARG B 1 167 ? 8.984 -18.641 -9.648 1 92.69 167 ARG B O 1
ATOM 4928 N N . ALA B 1 168 ? 7.578 -20.375 -9.406 1 92.88 168 ALA B N 1
ATOM 4929 C CA . ALA B 1 168 ? 6.473 -19.5 -9.023 1 92.88 168 ALA B CA 1
ATOM 4930 C C . ALA B 1 168 ? 6.734 -18.844 -7.668 1 92.88 168 ALA B C 1
ATOM 4932 O O . ALA B 1 168 ? 6.148 -17.812 -7.352 1 92.88 168 ALA B O 1
ATOM 4933 N N . LEU B 1 169 ? 7.637 -19.359 -6.918 1 90.69 169 LEU B N 1
ATOM 4934 C CA . LEU B 1 169 ? 7.922 -18.844 -5.582 1 90.69 169 LEU B CA 1
ATOM 4935 C C . LEU B 1 169 ? 8.664 -17.516 -5.656 1 90.69 169 LEU B C 1
ATOM 4937 O O . LEU B 1 169 ? 8.695 -16.766 -4.68 1 90.69 169 LEU B O 1
ATOM 4941 N N . ARG B 1 170 ? 9.234 -17.156 -6.812 1 86.88 170 ARG B N 1
ATOM 4942 C CA . ARG B 1 170 ? 10.016 -15.938 -6.965 1 86.88 170 ARG B CA 1
ATOM 4943 C C . ARG B 1 170 ? 9.156 -14.797 -7.484 1 86.88 170 ARG B C 1
ATOM 4945 O O . ARG B 1 170 ? 9.57 -13.633 -7.461 1 86.88 170 ARG B O 1
ATOM 4952 N N . PHE B 1 171 ? 8.023 -14.953 -7.867 1 86.69 171 PHE B N 1
ATOM 4953 C CA . PHE B 1 171 ? 7.078 -13.969 -8.375 1 86.69 171 PHE B CA 1
ATOM 4954 C C . PHE B 1 171 ? 7.66 -13.227 -9.57 1 86.69 171 PHE B C 1
ATOM 4956 O O . PHE B 1 171 ? 7.48 -12.016 -9.703 1 86.69 171 PHE B O 1
ATOM 4963 N N . GLU B 1 172 ? 8.531 -13.797 -10.32 1 89.69 172 GLU B N 1
ATOM 4964 C CA . GLU B 1 172 ? 9.055 -13.281 -11.578 1 89.69 172 GLU B CA 1
ATOM 4965 C C . GLU B 1 172 ? 8.68 -14.18 -12.75 1 89.69 172 GLU B C 1
ATOM 4967 O O . GLU B 1 172 ? 9.203 -15.289 -12.883 1 89.69 172 GLU B O 1
ATOM 4972 N N . PRO B 1 173 ? 7.816 -13.656 -13.578 1 92.94 173 PRO B N 1
ATOM 4973 C CA . PRO B 1 173 ? 7.289 -14.484 -14.664 1 92.94 173 PRO B CA 1
ATOM 4974 C C . PRO B 1 173 ? 8.375 -14.922 -15.648 1 92.94 173 PRO B C 1
ATOM 4976 O O . PRO B 1 173 ? 8.242 -15.969 -16.297 1 92.94 173 PRO B O 1
ATOM 4979 N N . LEU B 1 174 ? 9.453 -14.195 -15.719 1 92.56 174 LEU B N 1
ATOM 4980 C CA . LEU B 1 174 ? 10.516 -14.492 -16.672 1 92.56 174 LEU B CA 1
ATOM 4981 C C . LEU B 1 174 ? 11.109 -15.875 -16.422 1 92.56 174 LEU B C 1
ATOM 4983 O O . LEU B 1 174 ? 11.406 -16.609 -17.359 1 92.56 174 LEU B O 1
ATOM 4987 N N . TRP B 1 175 ? 11.258 -16.234 -15.211 1 93.94 175 TRP B N 1
ATOM 4988 C CA . TRP B 1 175 ? 11.914 -17.5 -14.875 1 93.94 175 TRP B CA 1
ATOM 4989 C C . TRP B 1 175 ? 10.992 -18.688 -15.148 1 93.94 175 TRP B C 1
ATOM 4991 O O . TRP B 1 175 ? 11.453 -19.766 -15.516 1 93.94 175 TRP B O 1
ATOM 5001 N N . VAL B 1 176 ? 9.656 -18.453 -14.953 1 95.5 176 VAL B N 1
ATOM 5002 C CA . VAL B 1 176 ? 8.695 -19.5 -15.297 1 95.5 176 VAL B CA 1
ATOM 5003 C C . VAL B 1 176 ? 8.688 -19.719 -16.812 1 95.5 176 VAL B C 1
ATOM 5005 O O . VAL B 1 176 ? 8.703 -20.859 -17.281 1 95.5 176 VAL B O 1
ATOM 5008 N N . ALA B 1 177 ? 8.703 -18.641 -17.516 1 95.75 177 ALA B N 1
ATOM 5009 C CA . ALA B 1 177 ? 8.734 -18.719 -18.984 1 95.75 177 ALA B CA 1
ATOM 5010 C C . ALA B 1 177 ? 10.008 -19.406 -19.469 1 95.75 177 ALA B C 1
ATOM 5012 O O . ALA B 1 177 ? 9.953 -20.266 -20.359 1 95.75 177 ALA B O 1
ATOM 5013 N N . LEU B 1 178 ? 11.109 -19.047 -18.859 1 96.44 178 LEU B N 1
ATOM 5014 C CA . LEU B 1 178 ? 12.383 -19.656 -19.25 1 96.44 178 LEU B CA 1
ATOM 5015 C C . LEU B 1 178 ? 12.398 -21.141 -18.922 1 96.44 178 LEU B C 1
ATOM 5017 O O . LEU B 1 178 ? 12.875 -21.953 -19.734 1 96.44 178 LEU B O 1
ATOM 5021 N N . SER B 1 179 ? 11.914 -21.469 -17.781 1 97.5 179 SER B N 1
ATOM 5022 C CA . SER B 1 179 ? 11.844 -22.875 -17.391 1 97.5 179 SER B CA 1
ATOM 5023 C C . SER B 1 179 ? 10.977 -23.672 -18.359 1 97.5 179 SER B C 1
ATOM 5025 O O . SER B 1 179 ? 11.367 -24.75 -18.797 1 97.5 179 SER B O 1
ATOM 5027 N N . GLY B 1 180 ? 9.781 -23.125 -18.703 1 97.69 180 GLY B N 1
ATOM 5028 C CA . GLY B 1 180 ? 8.898 -23.766 -19.656 1 97.69 180 GLY B CA 1
ATOM 5029 C C . GLY B 1 180 ? 9.508 -23.906 -21.031 1 97.69 180 GLY B C 1
ATOM 5030 O O . GLY B 1 180 ? 9.383 -24.953 -21.672 1 97.69 180 GLY B O 1
ATOM 5031 N N . LEU B 1 181 ? 10.164 -22.922 -21.484 1 97.31 181 LEU B N 1
ATOM 5032 C CA . LEU B 1 181 ? 10.82 -22.953 -22.797 1 97.31 181 LEU B CA 1
ATOM 5033 C C . LEU B 1 181 ? 11.945 -23.984 -22.812 1 97.31 181 LEU B C 1
ATOM 5035 O O . LEU B 1 181 ? 12.094 -24.719 -23.781 1 97.31 181 LEU B O 1
ATOM 5039 N N . THR B 1 182 ? 12.727 -23.984 -21.75 1 98.19 182 THR B N 1
ATOM 5040 C CA . THR B 1 182 ? 13.805 -24.969 -21.672 1 98.19 182 THR B CA 1
ATOM 5041 C C . THR B 1 182 ? 13.25 -26.391 -21.656 1 98.19 182 THR B C 1
ATOM 5043 O O . THR B 1 182 ? 13.812 -27.281 -22.297 1 98.19 182 THR B O 1
ATOM 5046 N N . ALA B 1 183 ? 12.172 -26.547 -20.906 1 98.56 183 ALA B N 1
ATOM 5047 C CA . ALA B 1 183 ? 11.523 -27.844 -20.875 1 98.56 183 ALA B CA 1
ATOM 5048 C C . ALA B 1 183 ? 11.039 -28.25 -22.266 1 98.56 183 ALA B C 1
ATOM 5050 O O . ALA B 1 183 ? 11.227 -29.391 -22.688 1 98.56 183 ALA B O 1
ATOM 5051 N N . THR B 1 184 ? 10.422 -27.328 -22.984 1 98.12 184 THR B N 1
ATOM 5052 C CA . THR B 1 184 ? 9.898 -27.562 -24.328 1 98.12 184 THR B CA 1
ATOM 5053 C C . THR B 1 184 ? 11.023 -27.922 -25.297 1 98.12 184 THR B C 1
ATOM 5055 O O . THR B 1 184 ? 10.945 -28.922 -26 1 98.12 184 THR B O 1
ATOM 5058 N N . LEU B 1 185 ? 12.047 -27.156 -25.281 1 97.94 185 LEU B N 1
ATOM 5059 C CA . LEU B 1 185 ? 13.18 -27.406 -26.156 1 97.94 185 LEU B CA 1
ATOM 5060 C C . LEU B 1 185 ? 13.883 -28.719 -25.781 1 97.94 185 LEU B C 1
ATOM 5062 O O . LEU B 1 185 ? 14.312 -29.469 -26.672 1 97.94 185 LEU B O 1
ATOM 5066 N N . GLY B 1 186 ? 14.031 -28.922 -24.5 1 98.25 186 GLY B N 1
ATOM 5067 C CA . GLY B 1 186 ? 14.617 -30.172 -24.047 1 98.25 186 GLY B CA 1
ATOM 5068 C C . GLY B 1 186 ? 13.844 -31.391 -24.5 1 98.25 186 GLY B C 1
ATOM 5069 O O . GLY B 1 186 ? 14.438 -32.375 -24.938 1 98.25 186 GLY B O 1
ATOM 5070 N N . TRP B 1 187 ? 12.516 -31.312 -24.375 1 97.81 187 TRP B N 1
ATOM 5071 C CA . TRP B 1 187 ? 11.695 -32.438 -24.797 1 97.81 187 TRP B CA 1
ATOM 5072 C C . TRP B 1 187 ? 11.773 -32.625 -26.312 1 97.81 187 TRP B C 1
ATOM 5074 O O . TRP B 1 187 ? 11.797 -33.781 -26.797 1 97.81 187 TRP B O 1
ATOM 5084 N N . LEU B 1 188 ? 11.812 -31.562 -27.078 1 97.44 188 LEU B N 1
ATOM 5085 C CA . LEU B 1 188 ? 11.953 -31.641 -28.516 1 97.44 188 LEU B CA 1
ATOM 5086 C C . LEU B 1 188 ? 13.289 -32.281 -28.906 1 97.44 188 LEU B C 1
ATOM 5088 O O . LEU B 1 188 ? 13.367 -33.031 -29.875 1 97.44 188 LEU B O 1
ATOM 5092 N N . LEU B 1 189 ? 14.312 -31.984 -28.156 1 97.31 189 LEU B N 1
ATOM 5093 C CA . LEU B 1 189 ? 15.617 -32.594 -28.391 1 97.31 189 LEU B CA 1
ATOM 5094 C C . LEU B 1 189 ? 15.57 -34.094 -28.125 1 97.31 189 LEU B C 1
ATOM 5096 O O . LEU B 1 189 ? 16.156 -34.875 -28.875 1 97.31 189 LEU B O 1
ATOM 5100 N N . LEU B 1 190 ? 14.898 -34.469 -27.047 1 97.12 190 LEU B N 1
ATOM 5101 C CA . LEU B 1 190 ? 14.719 -35.875 -26.75 1 97.12 190 LEU B CA 1
ATOM 5102 C C . LEU B 1 190 ? 13.984 -36.594 -27.891 1 97.12 190 LEU B C 1
ATOM 5104 O O . LEU B 1 190 ? 14.367 -37.688 -28.297 1 97.12 190 LEU B O 1
ATOM 5108 N N . LEU B 1 191 ? 12.898 -35.906 -28.344 1 95.75 191 LEU B N 1
ATOM 5109 C CA . LEU B 1 191 ? 12.117 -36.469 -29.438 1 95.75 191 LEU B CA 1
ATOM 5110 C C . LEU B 1 191 ? 12.969 -36.594 -30.703 1 95.75 191 LEU B C 1
ATOM 5112 O O . LEU B 1 191 ? 12.945 -37.656 -31.359 1 95.75 191 LEU B O 1
ATOM 5116 N N . HIS B 1 192 ? 13.695 -35.625 -31.031 1 95.44 192 HIS B N 1
ATOM 5117 C CA . HIS B 1 192 ? 14.555 -35.625 -32.219 1 95.44 192 HIS B CA 1
ATOM 5118 C C . HIS B 1 192 ? 15.57 -36.781 -32.125 1 95.44 192 HIS B C 1
ATOM 5120 O O . HIS B 1 192 ? 15.766 -37.5 -33.094 1 95.44 192 HIS B O 1
ATOM 5126 N N . TYR B 1 193 ? 16.203 -36.938 -30.969 1 96 193 TYR B N 1
ATOM 5127 C CA . TYR B 1 193 ? 17.172 -38 -30.766 1 96 193 TYR B CA 1
ATOM 5128 C C . TYR B 1 193 ? 16.531 -39.375 -30.953 1 96 193 TYR B C 1
ATOM 5130 O O . TYR B 1 193 ? 17.109 -40.25 -31.609 1 96 193 TYR B O 1
ATOM 5138 N N . ALA B 1 194 ? 15.367 -39.531 -30.359 1 94.88 194 ALA B N 1
ATOM 5139 C CA . ALA B 1 194 ? 14.664 -40.812 -30.469 1 94.88 194 ALA B CA 1
ATOM 5140 C C . ALA B 1 194 ? 14.305 -41.125 -31.922 1 94.88 194 ALA B C 1
ATOM 5142 O O . ALA B 1 194 ? 14.391 -42.25 -32.375 1 94.88 194 ALA B O 1
ATOM 5143 N N . LEU B 1 195 ? 13.938 -40.156 -32.719 1 93.25 195 LEU B N 1
ATOM 5144 C CA . LEU B 1 195 ? 13.539 -40.312 -34.125 1 93.25 195 LEU B CA 1
ATOM 5145 C C . LEU B 1 195 ? 14.734 -40.656 -35 1 93.25 195 LEU B C 1
ATOM 5147 O O . LEU B 1 195 ? 14.633 -41.438 -35.938 1 93.25 195 LEU B O 1
ATOM 5151 N N . THR B 1 196 ? 15.875 -40.125 -34.688 1 93.06 196 THR B N 1
ATOM 5152 C CA . THR B 1 196 ? 17.031 -40.281 -35.562 1 93.06 196 THR B CA 1
ATOM 5153 C C . THR B 1 196 ? 17.812 -41.531 -35.219 1 93.06 196 THR B C 1
ATOM 5155 O O . THR B 1 196 ? 18.562 -42.062 -36.062 1 93.06 196 THR B O 1
ATOM 5158 N N . HIS B 1 197 ? 17.688 -42.062 -34.031 1 90.62 197 HIS B N 1
ATOM 5159 C CA . HIS B 1 197 ? 18.453 -43.25 -33.594 1 90.62 197 HIS B CA 1
ATOM 5160 C C . HIS B 1 197 ? 17.562 -44.5 -33.562 1 90.62 197 HIS B C 1
ATOM 5162 O O . HIS B 1 197 ? 18 -45.531 -33.094 1 90.62 197 HIS B O 1
ATOM 5168 N N . ALA B 1 198 ? 16.328 -44.344 -33.969 1 86.06 198 ALA B N 1
ATOM 5169 C CA . ALA B 1 198 ? 15.414 -45.469 -33.969 1 86.06 198 ALA B CA 1
ATOM 5170 C C . ALA B 1 198 ? 15.688 -46.406 -35.125 1 86.06 198 ALA B C 1
ATOM 5172 O O . ALA B 1 198 ? 16.125 -45.969 -36.188 1 86.06 198 ALA B O 1
ATOM 5173 N N . SER B 1 199 ? 15.539 -47.688 -34.719 1 80.25 199 SER B N 1
ATOM 5174 C CA . SER B 1 199 ? 15.602 -48.688 -35.781 1 80.25 199 SER B CA 1
ATOM 5175 C C . SER B 1 199 ? 14.227 -48.906 -36.406 1 80.25 199 SER B C 1
ATOM 5177 O O . SER B 1 199 ? 13.227 -48.969 -35.688 1 80.25 199 SER B O 1
ATOM 5179 N N . GLY B 1 200 ? 14.07 -48.969 -37.719 1 79.88 200 GLY B N 1
ATOM 5180 C CA . GLY B 1 200 ? 12.805 -49.188 -38.375 1 79.88 200 GLY B CA 1
ATOM 5181 C C . GLY B 1 200 ? 11.914 -47.969 -38.406 1 79.88 200 GLY B C 1
ATOM 5182 O O . GLY B 1 200 ? 12.398 -46.844 -38.5 1 79.88 200 GLY B O 1
ATOM 5183 N N . ASN B 1 201 ? 10.531 -48.25 -38.469 1 82.25 201 ASN B N 1
ATOM 5184 C CA . ASN B 1 201 ? 9.57 -47.156 -38.406 1 82.25 201 ASN B CA 1
ATOM 5185 C C . ASN B 1 201 ? 9.273 -46.75 -36.969 1 82.25 201 ASN B C 1
ATOM 5187 O O . ASN B 1 201 ? 8.531 -47.438 -36.25 1 82.25 201 ASN B O 1
ATOM 5191 N N . PRO B 1 202 ? 9.781 -45.625 -36.562 1 87.62 202 PRO B N 1
ATOM 5192 C CA . PRO B 1 202 ? 9.703 -45.281 -35.156 1 87.62 202 PRO B CA 1
ATOM 5193 C C . PRO B 1 202 ? 8.375 -44.625 -34.781 1 87.62 202 PRO B C 1
ATOM 5195 O O . PRO B 1 202 ? 8.07 -44.469 -33.594 1 87.62 202 PRO B O 1
ATOM 5198 N N . VAL B 1 203 ? 7.531 -44.344 -35.781 1 89.31 203 VAL B N 1
ATOM 5199 C CA . VAL B 1 203 ? 6.371 -43.5 -35.5 1 89.31 203 VAL B CA 1
ATOM 5200 C C . VAL B 1 203 ? 5.09 -44.281 -35.812 1 89.31 203 VAL B C 1
ATOM 5202 O O . VAL B 1 203 ? 5.09 -45.156 -36.688 1 89.31 203 VAL B O 1
ATOM 5205 N N . THR B 1 204 ? 4.062 -44 -35 1 87 204 THR B N 1
ATOM 5206 C CA . THR B 1 204 ? 2.729 -44.5 -35.281 1 87 204 THR B CA 1
ATOM 5207 C C . THR B 1 204 ? 1.664 -43.469 -34.969 1 87 204 THR B C 1
ATOM 5209 O O . THR B 1 204 ? 1.882 -42.594 -34.125 1 87 204 THR B O 1
ATOM 5212 N N . TRP B 1 205 ? 0.589 -43.562 -35.688 1 83.44 205 TRP B N 1
ATOM 5213 C CA . TRP B 1 205 ? -0.542 -42.688 -35.406 1 83.44 205 TRP B CA 1
ATOM 5214 C C . TRP B 1 205 ? -1.604 -43.438 -34.594 1 83.44 205 TRP B C 1
ATOM 5216 O O . TRP B 1 205 ? -2.59 -42.812 -34.156 1 83.44 205 TRP B O 1
ATOM 5226 N N . ASP B 1 206 ? -1.35 -44.656 -34.438 1 84.12 206 ASP B N 1
ATOM 5227 C CA . ASP B 1 206 ? -2.289 -45.469 -33.688 1 84.12 206 ASP B CA 1
ATOM 5228 C C . ASP B 1 206 ? -1.936 -45.5 -32.188 1 84.12 206 ASP B C 1
ATOM 5230 O O . ASP B 1 206 ? -0.865 -45.969 -31.812 1 84.12 206 ASP B O 1
ATOM 5234 N N . TYR B 1 207 ? -2.861 -45.125 -31.422 1 85.75 207 TYR B N 1
ATOM 5235 C CA . TYR B 1 207 ? -2.67 -45 -29.969 1 85.75 207 TYR B CA 1
ATOM 5236 C C . TYR B 1 207 ? -2.398 -46.344 -29.344 1 85.75 207 TYR B C 1
ATOM 5238 O O . TYR B 1 207 ? -1.486 -46.5 -28.531 1 85.75 207 TYR B O 1
ATOM 5246 N N . VAL B 1 208 ? -3.111 -47.344 -29.703 1 85.38 208 VAL B N 1
ATOM 5247 C CA . VAL B 1 208 ? -3.004 -48.688 -29.109 1 85.38 208 VAL B CA 1
ATOM 5248 C C . VAL B 1 208 ? -1.656 -49.281 -29.469 1 85.38 208 VAL B C 1
ATOM 5250 O O . VAL B 1 208 ? -0.973 -49.844 -28.609 1 85.38 208 VAL B O 1
ATOM 5253 N N . THR B 1 209 ? -1.316 -49.125 -30.734 1 85.69 209 THR B N 1
ATOM 5254 C CA . THR B 1 209 ? -0.03 -49.656 -31.172 1 85.69 209 THR B CA 1
ATOM 5255 C C . THR B 1 209 ? 1.115 -48.969 -30.422 1 85.69 209 THR B C 1
ATOM 5257 O O . THR B 1 209 ? 2.082 -49.656 -30.031 1 85.69 209 THR B O 1
ATOM 5260 N N . ALA B 1 210 ? 1.021 -47.75 -30.172 1 85.06 210 ALA B N 1
ATOM 5261 C CA . ALA B 1 210 ? 2.064 -47 -29.484 1 85.06 210 ALA B CA 1
ATOM 5262 C C . ALA B 1 210 ? 2.188 -47.438 -28.031 1 85.06 210 ALA B C 1
ATOM 5264 O O . ALA B 1 210 ? 3.285 -47.469 -27.469 1 85.06 210 ALA B O 1
ATOM 5265 N N . LEU B 1 211 ? 1.161 -47.844 -27.406 1 82 211 LEU B N 1
ATOM 5266 C CA . LEU B 1 211 ? 1.176 -48.25 -26 1 82 211 LEU B CA 1
ATOM 5267 C C . LEU B 1 211 ? 1.755 -49.656 -25.844 1 82 211 LEU B C 1
ATOM 5269 O O . LEU B 1 211 ? 2.314 -49.969 -24.797 1 82 211 LEU B O 1
ATOM 5273 N N . ARG B 1 212 ? 1.647 -50.406 -26.922 1 78.94 212 ARG B N 1
ATOM 5274 C CA . ARG B 1 212 ? 2.072 -51.812 -26.844 1 78.94 212 ARG B CA 1
ATOM 5275 C C . ARG B 1 212 ? 3.424 -52 -27.516 1 78.94 212 ARG B C 1
ATOM 5277 O O . ARG B 1 212 ? 3.914 -53.125 -27.594 1 78.94 212 ARG B O 1
ATOM 5284 N N . SER B 1 213 ? 3.898 -50.906 -28.078 1 83.06 213 SER B N 1
ATOM 5285 C CA . SER B 1 213 ? 5.172 -51 -28.797 1 83.06 213 SER B CA 1
ATOM 5286 C C . SER B 1 213 ? 6.121 -49.906 -28.375 1 83.06 213 SER B C 1
ATOM 5288 O O . SER B 1 213 ? 5.844 -49.156 -27.422 1 83.06 213 SER B O 1
ATOM 5290 N N . THR B 1 214 ? 7.273 -49.906 -29.031 1 84.75 214 THR B N 1
ATOM 5291 C CA . THR B 1 214 ? 8.258 -48.875 -28.766 1 84.75 214 THR B CA 1
ATOM 5292 C C . THR B 1 214 ? 8.07 -47.688 -29.703 1 84.75 214 THR B C 1
ATOM 5294 O O . THR B 1 214 ? 8.828 -46.719 -29.641 1 84.75 214 THR B O 1
ATOM 5297 N N . GLN B 1 215 ? 7.031 -47.75 -30.5 1 88.69 215 GLN B N 1
ATOM 5298 C CA . GLN B 1 215 ? 6.816 -46.688 -31.469 1 88.69 215 GLN B CA 1
ATOM 5299 C C . GLN B 1 215 ? 6.32 -45.406 -30.781 1 88.69 215 GLN B C 1
ATOM 5301 O O . GLN B 1 215 ? 5.664 -45.469 -29.734 1 88.69 215 GLN B O 1
ATOM 5306 N N . ILE B 1 216 ? 6.68 -44.375 -31.391 1 90.69 216 ILE B N 1
ATOM 5307 C CA . ILE B 1 216 ? 6.355 -43.062 -30.859 1 90.69 216 ILE B CA 1
ATOM 5308 C C . ILE B 1 216 ? 5.004 -42.594 -31.406 1 90.69 216 ILE B C 1
ATOM 5310 O O . ILE B 1 216 ? 4.766 -42.656 -32.594 1 90.69 216 ILE B O 1
ATOM 5314 N N . HIS B 1 217 ? 4.113 -42.281 -30.531 1 89.81 217 HIS B N 1
ATOM 5315 C CA . HIS B 1 217 ? 2.832 -41.719 -30.906 1 89.81 217 HIS B CA 1
ATOM 5316 C C . HIS B 1 217 ? 2.928 -40.188 -31 1 89.81 217 HIS B C 1
ATOM 5318 O O . HIS B 1 217 ? 3.1 -39.5 -29.984 1 89.81 217 HIS B O 1
ATOM 5324 N N . TYR B 1 218 ? 2.744 -39.594 -32.156 1 86.69 218 TYR B N 1
ATOM 5325 C CA . TYR B 1 218 ? 2.906 -38.156 -32.344 1 86.69 218 TYR B CA 1
ATOM 5326 C C . TYR B 1 218 ? 1.889 -37.375 -31.516 1 86.69 218 TYR B C 1
ATOM 5328 O O . TYR B 1 218 ? 2.205 -36.312 -30.984 1 86.69 218 TYR B O 1
ATOM 5336 N N . GLY B 1 219 ? 0.658 -37.844 -31.453 1 86.06 219 GLY B N 1
ATOM 5337 C CA . GLY B 1 219 ? -0.36 -37.188 -30.656 1 86.06 219 GLY B CA 1
ATOM 5338 C C . GLY B 1 219 ? 0.019 -37.062 -29.188 1 86.06 219 GLY B C 1
ATOM 5339 O O . GLY B 1 219 ? -0.255 -36.031 -28.562 1 86.06 219 GLY B O 1
ATOM 5340 N N . ALA B 1 220 ? 0.647 -38.062 -28.703 1 90.06 220 ALA B N 1
ATOM 5341 C CA . ALA B 1 220 ? 1.075 -38.062 -27.297 1 90.06 220 ALA B CA 1
ATOM 5342 C C . ALA B 1 220 ? 2.152 -37 -27.062 1 90.06 220 ALA B C 1
ATOM 5344 O O . ALA B 1 220 ? 2.125 -36.312 -26.047 1 90.06 220 ALA B O 1
ATOM 5345 N N . GLU B 1 221 ? 3.123 -36.938 -27.969 1 92.94 221 GLU B N 1
ATOM 5346 C CA . GLU B 1 221 ? 4.199 -35.938 -27.828 1 92.94 221 GLU B CA 1
ATOM 5347 C C . GLU B 1 221 ? 3.672 -34.531 -27.953 1 92.94 221 GLU B C 1
ATOM 5349 O O . GLU B 1 221 ? 4.145 -33.625 -27.25 1 92.94 221 GLU B O 1
ATOM 5354 N N . PHE B 1 222 ? 2.725 -34.406 -28.812 1 90.94 222 PHE B N 1
ATOM 5355 C CA . PHE B 1 222 ? 2.094 -33.094 -28.922 1 90.94 222 PHE B CA 1
ATOM 5356 C C . PHE B 1 222 ? 1.387 -32.719 -27.625 1 90.94 222 PHE B C 1
ATOM 5358 O O . PHE B 1 222 ? 1.472 -31.578 -27.172 1 90.94 222 PHE B O 1
ATOM 5365 N N . ASP B 1 223 ? 0.697 -33.625 -27 1 91.75 223 ASP B N 1
ATOM 5366 C CA . ASP B 1 223 ? 0.011 -33.375 -25.734 1 91.75 223 ASP B CA 1
ATOM 5367 C C . ASP B 1 223 ? 0.994 -32.938 -24.656 1 91.75 223 ASP B C 1
ATOM 5369 O O . ASP B 1 223 ? 0.697 -32.031 -23.859 1 91.75 223 ASP B O 1
ATOM 5373 N N . LYS B 1 224 ? 2.125 -33.594 -24.609 1 95.94 224 LYS B N 1
ATOM 5374 C CA . LYS B 1 224 ? 3.135 -33.281 -23.609 1 95.94 224 LYS B CA 1
ATOM 5375 C C . LYS B 1 224 ? 3.646 -31.844 -23.797 1 95.94 224 LYS B C 1
ATOM 5377 O O . LYS B 1 224 ? 3.691 -31.062 -22.844 1 95.94 224 LYS B O 1
ATOM 5382 N N . LEU B 1 225 ? 3.947 -31.516 -25.047 1 96.44 225 LEU B N 1
ATOM 5383 C CA . LEU B 1 225 ? 4.449 -30.188 -25.359 1 96.44 225 LEU B CA 1
ATOM 5384 C C . LEU B 1 225 ? 3.393 -29.125 -25.062 1 96.44 225 LEU B C 1
ATOM 5386 O O . LEU B 1 225 ? 3.695 -28.078 -24.484 1 96.44 225 LEU B O 1
ATOM 5390 N N . LEU B 1 226 ? 2.197 -29.422 -25.453 1 95 226 LEU B N 1
ATOM 5391 C CA . LEU B 1 226 ? 1.097 -28.484 -25.219 1 95 226 LEU B CA 1
ATOM 5392 C C . LEU B 1 226 ? 0.875 -28.266 -23.734 1 95 226 LEU B C 1
ATOM 5394 O O . LEU B 1 226 ? 0.646 -27.141 -23.297 1 95 226 LEU B O 1
ATOM 5398 N N . SER B 1 227 ? 0.899 -29.297 -22.969 1 96.88 227 SER B N 1
ATOM 5399 C CA . SER B 1 227 ? 0.7 -29.188 -21.531 1 96.88 227 SER B CA 1
ATOM 5400 C C . SER B 1 227 ? 1.777 -28.328 -20.891 1 96.88 227 SER B C 1
ATOM 5402 O O . SER B 1 227 ? 1.484 -27.5 -20.016 1 96.88 227 SER B O 1
ATOM 5404 N N . ILE B 1 228 ? 3.074 -28.5 -21.281 1 97.81 228 ILE B N 1
ATOM 5405 C CA . ILE B 1 228 ? 4.168 -27.688 -20.781 1 97.81 228 ILE B CA 1
ATOM 5406 C C . ILE B 1 228 ? 3.889 -26.203 -21.062 1 97.81 228 ILE B C 1
ATOM 5408 O O . ILE B 1 228 ? 4.016 -25.359 -20.188 1 97.81 228 ILE B O 1
ATOM 5412 N N . LEU B 1 229 ? 3.424 -25.969 -22.234 1 96.62 229 LEU B N 1
ATOM 5413 C CA . LEU B 1 229 ? 3.186 -24.594 -22.688 1 96.62 229 LEU B CA 1
ATOM 5414 C C . LEU B 1 229 ? 2.01 -23.984 -21.922 1 96.62 229 LEU B C 1
ATOM 5416 O O . LEU B 1 229 ? 2.072 -22.828 -21.5 1 96.62 229 LEU B O 1
ATOM 5420 N N . ILE B 1 230 ? 0.971 -24.734 -21.781 1 95.5 230 ILE B N 1
ATOM 5421 C CA . ILE B 1 230 ? -0.218 -24.25 -21.094 1 95.5 230 ILE B CA 1
ATOM 5422 C C . ILE B 1 230 ? 0.126 -23.906 -19.641 1 95.5 230 ILE B C 1
ATOM 5424 O O . ILE B 1 230 ? -0.195 -22.828 -19.156 1 95.5 230 ILE B O 1
ATOM 5428 N N . VAL B 1 231 ? 0.795 -24.828 -18.953 1 97.19 231 VAL B N 1
ATOM 5429 C CA . VAL B 1 231 ? 1.138 -24.625 -17.547 1 97.19 231 VAL B CA 1
ATOM 5430 C C . VAL B 1 231 ? 2.074 -23.422 -17.406 1 97.19 231 VAL B C 1
ATOM 5432 O O . VAL B 1 231 ? 1.854 -22.562 -16.562 1 97.19 231 VAL B O 1
ATOM 5435 N N . SER B 1 232 ? 3.082 -23.375 -18.281 1 97.19 232 SER B N 1
ATOM 5436 C CA . SER B 1 232 ? 4.059 -22.281 -18.219 1 97.19 232 SER B CA 1
ATOM 5437 C C . SER B 1 232 ? 3.41 -20.938 -18.516 1 97.19 232 SER B C 1
ATOM 5439 O O . SER B 1 232 ? 3.65 -19.953 -17.797 1 97.19 232 SER B O 1
ATOM 5441 N N . ALA B 1 233 ? 2.578 -20.891 -19.5 1 94.94 233 ALA B N 1
ATOM 5442 C CA . ALA B 1 233 ? 1.918 -19.641 -19.875 1 94.94 233 ALA B CA 1
ATOM 5443 C C . ALA B 1 233 ? 0.958 -19.172 -18.781 1 94.94 233 ALA B C 1
ATOM 5445 O O . ALA B 1 233 ? 0.913 -17.984 -18.453 1 94.94 233 ALA B O 1
ATOM 5446 N N . THR B 1 234 ? 0.222 -20.094 -18.281 1 95.25 234 THR B N 1
ATOM 5447 C CA . THR B 1 234 ? -0.741 -19.766 -17.234 1 95.25 234 THR B CA 1
ATOM 5448 C C . THR B 1 234 ? -0.03 -19.25 -15.984 1 95.25 234 THR B C 1
ATOM 5450 O O . THR B 1 234 ? -0.425 -18.234 -15.422 1 95.25 234 THR B O 1
ATOM 5453 N N . LEU B 1 235 ? 1 -19.922 -15.609 1 95.69 235 LEU B N 1
ATOM 5454 C CA . LEU B 1 235 ? 1.73 -19.516 -14.422 1 95.69 235 LEU B CA 1
ATOM 5455 C C . LEU B 1 235 ? 2.445 -18.188 -14.656 1 95.69 235 LEU B C 1
ATOM 5457 O O . LEU B 1 235 ? 2.52 -17.344 -13.75 1 95.69 235 LEU B O 1
ATOM 5461 N N . ALA B 1 236 ? 2.977 -18.016 -15.844 1 95.12 236 ALA B N 1
ATOM 5462 C CA . ALA B 1 236 ? 3.619 -16.75 -16.172 1 95.12 236 ALA B CA 1
ATOM 5463 C C . ALA B 1 236 ? 2.629 -15.586 -16.062 1 95.12 236 ALA B C 1
ATOM 5465 O O . ALA B 1 236 ? 2.955 -14.531 -15.516 1 95.12 236 ALA B O 1
ATOM 5466 N N . LEU B 1 237 ? 1.467 -15.836 -16.531 1 92.31 237 LEU B N 1
ATOM 5467 C CA . LEU B 1 237 ? 0.43 -14.812 -16.469 1 92.31 237 LEU B CA 1
ATOM 5468 C C . LEU B 1 237 ? 0.032 -14.539 -15.016 1 92.31 237 LEU B C 1
ATOM 5470 O O . LEU B 1 237 ? -0.085 -13.383 -14.609 1 92.31 237 LEU B O 1
ATOM 5474 N N . ALA B 1 238 ? -0.14 -15.555 -14.289 1 92.88 238 ALA B N 1
ATOM 5475 C CA . ALA B 1 238 ? -0.497 -15.414 -12.883 1 92.88 238 ALA B CA 1
ATOM 5476 C C . ALA B 1 238 ? 0.578 -14.648 -12.117 1 92.88 238 ALA B C 1
ATOM 5478 O O . ALA B 1 238 ? 0.266 -13.781 -11.297 1 92.88 238 ALA B O 1
ATOM 5479 N N . LEU B 1 239 ? 1.788 -14.93 -12.438 1 92.31 239 LEU B N 1
ATOM 5480 C CA . LEU B 1 239 ? 2.891 -14.328 -11.695 1 92.31 239 LEU B CA 1
ATOM 5481 C C . LEU B 1 239 ? 3.113 -12.883 -12.133 1 92.31 239 LEU B C 1
ATOM 5483 O O . LEU B 1 239 ? 3.557 -12.055 -11.336 1 92.31 239 LEU B O 1
ATOM 5487 N N . ALA B 1 240 ? 2.822 -12.578 -13.336 1 91.12 240 ALA B N 1
ATOM 5488 C CA . ALA B 1 240 ? 2.879 -11.18 -13.773 1 91.12 240 ALA B CA 1
ATOM 5489 C C . ALA B 1 240 ? 1.895 -10.32 -12.984 1 91.12 240 ALA B C 1
ATOM 5491 O O . ALA B 1 240 ? 2.229 -9.211 -12.562 1 91.12 240 ALA B O 1
ATOM 5492 N N . ARG B 1 241 ? 0.802 -10.867 -12.82 1 88 241 ARG B N 1
ATOM 5493 C CA . ARG B 1 241 ? -0.208 -10.172 -12.031 1 88 241 ARG B CA 1
ATOM 5494 C C . ARG B 1 241 ? 0.224 -10.062 -10.57 1 88 241 ARG B C 1
ATOM 5496 O O . ARG B 1 241 ? 0.08 -9.008 -9.953 1 88 241 ARG B O 1
ATOM 5503 N N . ALA B 1 242 ? 0.715 -11.141 -10.07 1 89.31 242 ALA B N 1
ATOM 5504 C CA . ALA B 1 242 ? 1.167 -11.156 -8.68 1 89.31 242 ALA B CA 1
ATOM 5505 C C . ALA B 1 242 ? 2.273 -10.125 -8.453 1 89.31 242 ALA B C 1
ATOM 5507 O O . ALA B 1 242 ? 2.297 -9.453 -7.422 1 89.31 242 ALA B O 1
ATOM 5508 N N . ARG B 1 243 ? 3.145 -10.07 -9.367 1 88.5 243 ARG B N 1
ATOM 5509 C CA . ARG B 1 243 ? 4.242 -9.117 -9.273 1 88.5 243 ARG B CA 1
ATOM 5510 C C . ARG B 1 243 ? 3.719 -7.688 -9.18 1 88.5 243 ARG B C 1
ATOM 5512 O O . ARG B 1 243 ? 4.266 -6.867 -8.438 1 88.5 243 ARG B O 1
ATOM 5519 N N . GLY B 1 244 ? 2.723 -7.375 -9.914 1 88.62 244 GLY B N 1
ATOM 5520 C CA . GLY B 1 244 ? 2.094 -6.066 -9.82 1 88.62 244 GLY B CA 1
ATOM 5521 C C . GLY B 1 244 ? 1.615 -5.738 -8.414 1 88.62 244 GLY B C 1
ATOM 5522 O O . GLY B 1 244 ? 1.809 -4.617 -7.934 1 88.62 244 GLY B O 1
ATOM 5523 N N . PHE B 1 245 ? 1.118 -6.703 -7.777 1 89 245 PHE B N 1
ATOM 5524 C CA . PHE B 1 245 ? 0.62 -6.496 -6.422 1 89 245 PHE B CA 1
ATOM 5525 C C . PHE B 1 245 ? 1.773 -6.336 -5.438 1 89 245 PHE B C 1
ATOM 5527 O O . PHE B 1 245 ? 1.667 -5.594 -4.461 1 89 245 PHE B O 1
ATOM 5534 N N . VAL B 1 246 ? 2.85 -7.09 -5.695 1 88.69 246 VAL B N 1
ATOM 5535 C CA . VAL B 1 246 ? 4.023 -6.949 -4.84 1 88.69 246 VAL B CA 1
ATOM 5536 C C . VAL B 1 246 ? 4.531 -5.508 -4.895 1 88.69 246 VAL B C 1
ATOM 5538 O O . VAL B 1 246 ? 4.785 -4.895 -3.855 1 88.69 246 VAL B O 1
ATOM 5541 N N . VAL B 1 247 ? 4.637 -4.992 -6 1 88.5 247 VAL B N 1
ATOM 5542 C CA . VAL B 1 247 ? 5.137 -3.635 -6.195 1 88.5 247 VAL B CA 1
ATOM 5543 C C . VAL B 1 247 ? 4.184 -2.637 -5.539 1 88.5 247 VAL B C 1
ATOM 5545 O O . VAL B 1 247 ? 4.621 -1.734 -4.82 1 88.5 247 VAL B O 1
ATOM 5548 N N . LYS B 1 248 ? 2.902 -2.811 -5.77 1 90.25 248 LYS B N 1
ATOM 5549 C CA . LYS B 1 248 ? 1.91 -1.916 -5.18 1 90.25 248 LYS B CA 1
ATOM 5550 C C . LYS B 1 248 ? 1.957 -1.974 -3.656 1 90.25 248 LYS B C 1
ATOM 5552 O O . LYS B 1 248 ? 1.785 -0.954 -2.986 1 90.25 248 LYS B O 1
ATOM 5557 N N . ALA B 1 249 ? 2.146 -3.143 -3.156 1 90.81 249 ALA B N 1
ATOM 5558 C CA . ALA B 1 249 ? 2.215 -3.312 -1.708 1 90.81 249 ALA B CA 1
ATOM 5559 C C . ALA B 1 249 ? 3.408 -2.564 -1.123 1 90.81 249 ALA B C 1
ATOM 5561 O O . ALA B 1 249 ? 3.275 -1.856 -0.122 1 90.81 249 ALA B O 1
ATOM 5562 N N . VAL B 1 250 ? 4.531 -2.709 -1.758 1 88.75 250 VAL B N 1
ATOM 5563 C CA . VAL B 1 250 ? 5.75 -2.059 -1.277 1 88.75 250 VAL B CA 1
ATOM 5564 C C . VAL B 1 250 ? 5.609 -0.544 -1.399 1 88.75 250 VAL B C 1
ATOM 5566 O O . VAL B 1 250 ? 5.898 0.191 -0.452 1 88.75 250 VAL B O 1
ATOM 5569 N N . LYS B 1 251 ? 5.148 -0.054 -2.482 1 88.19 251 LYS B N 1
ATOM 5570 C CA . LYS B 1 251 ? 4.941 1.377 -2.686 1 88.19 251 LYS B CA 1
ATOM 5571 C C . LYS B 1 251 ? 3.953 1.939 -1.669 1 88.19 251 LYS B C 1
ATOM 5573 O O . LYS B 1 251 ? 4.168 3.021 -1.12 1 88.19 251 LYS B O 1
ATOM 5578 N N . GLY B 1 252 ? 2.877 1.2 -1.526 1 89.81 252 GLY B N 1
ATOM 5579 C CA . GLY B 1 252 ? 1.865 1.629 -0.574 1 89.81 252 GLY B CA 1
ATOM 5580 C C . GLY B 1 252 ? 2.391 1.74 0.845 1 89.81 252 GLY B C 1
ATOM 5581 O O . GLY B 1 252 ? 2.104 2.715 1.544 1 89.81 252 GLY B O 1
ATOM 5582 N N . GLN B 1 253 ? 3.148 0.767 1.218 1 89.75 253 GLN B N 1
ATOM 5583 C CA . GLN B 1 253 ? 3.703 0.766 2.566 1 89.75 253 GLN B CA 1
ATOM 5584 C C . GLN B 1 253 ? 4.664 1.935 2.768 1 89.75 253 GLN B C 1
ATOM 5586 O O . GLN B 1 253 ? 4.66 2.572 3.822 1 89.75 253 GLN B O 1
ATOM 5591 N N . LEU B 1 254 ? 5.473 2.209 1.843 1 86.62 254 LEU B N 1
ATOM 5592 C CA . LEU B 1 254 ? 6.41 3.322 1.932 1 86.62 254 LEU B CA 1
ATOM 5593 C C . LEU B 1 254 ? 5.672 4.656 1.958 1 86.62 254 LEU B C 1
ATOM 5595 O O . LEU B 1 254 ? 6.031 5.555 2.723 1 86.62 254 LEU B O 1
ATOM 5599 N N . ALA B 1 255 ? 4.703 4.754 1.154 1 88.56 255 ALA B N 1
ATOM 5600 C CA . ALA B 1 255 ? 3.904 5.977 1.113 1 88.56 255 ALA B CA 1
ATOM 5601 C C . ALA B 1 255 ? 3.209 6.223 2.449 1 88.56 255 ALA B C 1
ATOM 5603 O O . ALA B 1 255 ? 3.168 7.355 2.934 1 88.56 255 ALA B O 1
ATOM 5604 N N . VAL B 1 256 ? 2.658 5.188 2.945 1 89.12 256 VAL B N 1
ATOM 5605 C CA . VAL B 1 256 ? 1.995 5.293 4.242 1 89.12 256 VAL B CA 1
ATOM 5606 C C . VAL B 1 256 ? 2.996 5.75 5.297 1 89.12 256 VAL B C 1
ATOM 5608 O O . VAL B 1 256 ? 2.689 6.617 6.121 1 89.12 256 VAL B O 1
ATOM 5611 N N . ALA B 1 257 ? 4.16 5.16 5.309 1 86.88 257 ALA B N 1
ATOM 5612 C CA . ALA B 1 257 ? 5.195 5.523 6.27 1 86.88 257 ALA B CA 1
ATOM 5613 C C . ALA B 1 257 ? 5.578 6.996 6.137 1 86.88 257 ALA B C 1
ATOM 5615 O O . ALA B 1 257 ? 5.711 7.703 7.137 1 86.88 257 ALA B O 1
ATOM 5616 N N . ASP B 1 258 ? 5.723 7.441 4.969 1 86.25 258 ASP B N 1
ATOM 5617 C CA . ASP B 1 258 ? 6.105 8.828 4.711 1 86.25 258 ASP B CA 1
ATOM 5618 C C . ASP B 1 258 ? 4.996 9.789 5.133 1 86.25 258 ASP B C 1
ATOM 5620 O O . ASP B 1 258 ? 5.262 10.797 5.793 1 86.25 258 ASP B O 1
ATOM 5624 N N . LEU B 1 259 ? 3.764 9.5 4.762 1 86.5 259 LEU B N 1
ATOM 5625 C CA . LEU B 1 259 ? 2.633 10.359 5.105 1 86.5 259 LEU B CA 1
ATOM 5626 C C . LEU B 1 259 ? 2.398 10.383 6.609 1 86.5 259 LEU B C 1
ATOM 5628 O O . LEU B 1 259 ? 2.021 11.414 7.172 1 86.5 259 LEU B O 1
ATOM 5632 N N . SER B 1 260 ? 2.656 9.297 7.25 1 87.19 260 SER B N 1
ATOM 5633 C CA . SER B 1 260 ? 2.406 9.172 8.68 1 87.19 260 SER B CA 1
ATOM 5634 C C . SER B 1 260 ? 3.334 10.07 9.492 1 87.19 260 SER B C 1
ATOM 5636 O O . SER B 1 260 ? 3.029 10.414 10.633 1 87.19 260 SER B O 1
ATOM 5638 N N . LEU B 1 261 ? 4.457 10.469 8.922 1 82.38 261 LEU B N 1
ATOM 5639 C CA . LEU B 1 261 ? 5.414 11.344 9.602 1 82.38 261 LEU B CA 1
ATOM 5640 C C . LEU B 1 261 ? 4.805 12.711 9.867 1 82.38 261 LEU B C 1
ATOM 5642 O O . LEU B 1 261 ? 5.332 13.484 10.672 1 82.38 261 LEU B O 1
ATOM 5646 N N . PHE B 1 262 ? 3.721 12.953 9.258 1 82 262 PHE B N 1
ATOM 5647 C CA . PHE B 1 262 ? 3.113 14.273 9.359 1 82 262 PHE B CA 1
ATOM 5648 C C . PHE B 1 262 ? 1.966 14.266 10.367 1 82 262 PHE B C 1
ATOM 5650 O O . PHE B 1 262 ? 1.224 15.242 10.477 1 82 262 PHE B O 1
ATOM 5657 N N . PHE B 1 263 ? 1.869 13.086 11.047 1 81.5 263 PHE B N 1
ATOM 5658 C CA . PHE B 1 263 ? 0.871 12.922 12.094 1 81.5 263 PHE B CA 1
ATOM 5659 C C . PHE B 1 263 ? 1.517 12.43 13.383 1 81.5 263 PHE B C 1
ATOM 5661 O O . PHE B 1 263 ? 2.602 11.844 13.359 1 81.5 263 PHE B O 1
ATOM 5668 N N . ASP B 1 264 ? 0.869 12.836 14.461 1 80.31 264 ASP B N 1
ATOM 5669 C CA . ASP B 1 264 ? 1.19 12.07 15.664 1 80.31 264 ASP B CA 1
ATOM 5670 C C . ASP B 1 264 ? 0.883 10.586 15.477 1 80.31 264 ASP B C 1
ATOM 5672 O O . ASP B 1 264 ? -0.097 10.234 14.812 1 80.31 264 ASP B O 1
ATOM 5676 N N . ASP B 1 265 ? 1.662 9.734 16.078 1 80.62 265 ASP B N 1
ATOM 5677 C CA . ASP B 1 265 ? 1.558 8.289 15.898 1 80.62 265 ASP B CA 1
ATOM 5678 C C . ASP B 1 265 ? 0.132 7.805 16.156 1 80.62 265 ASP B C 1
ATOM 5680 O O . ASP B 1 265 ? -0.398 6.996 15.391 1 80.62 265 ASP B O 1
ATOM 5684 N N . SER B 1 266 ? -0.442 8.289 17.172 1 81.31 266 SER B N 1
ATOM 5685 C CA . SER B 1 266 ? -1.781 7.844 17.531 1 81.31 266 SER B CA 1
ATOM 5686 C C . SER B 1 266 ? -2.807 8.25 16.484 1 81.31 266 SER B C 1
ATOM 5688 O O . SER B 1 266 ? -3.738 7.5 16.188 1 81.31 266 SER B O 1
ATOM 5690 N N . VAL B 1 267 ? -2.619 9.414 15.961 1 83.12 267 VAL B N 1
ATOM 5691 C CA . VAL B 1 267 ? -3.543 9.914 14.953 1 83.12 267 VAL B CA 1
ATOM 5692 C C . VAL B 1 267 ? -3.363 9.125 13.656 1 83.12 267 VAL B C 1
ATOM 5694 O O . VAL B 1 267 ? -4.344 8.727 13.016 1 83.12 267 VAL B O 1
ATOM 5697 N N . ALA B 1 268 ? -2.139 8.945 13.281 1 84.62 268 ALA B N 1
ATOM 5698 C CA . ALA B 1 268 ? -1.852 8.156 12.086 1 84.62 268 ALA B CA 1
ATOM 5699 C C . ALA B 1 268 ? -2.49 6.777 12.164 1 84.62 268 ALA B C 1
ATOM 5701 O O . ALA B 1 268 ? -3.084 6.301 11.195 1 84.62 268 ALA B O 1
ATOM 5702 N N . HIS B 1 269 ? -2.367 6.145 13.305 1 83.31 269 HIS B N 1
ATOM 5703 C CA . HIS B 1 269 ? -2.939 4.816 13.508 1 83.31 269 HIS B CA 1
ATOM 5704 C C . HIS B 1 269 ? -4.461 4.852 13.414 1 83.31 269 HIS B C 1
ATOM 5706 O O . HIS B 1 269 ? -5.078 3.92 12.891 1 83.31 269 HIS B O 1
ATOM 5712 N N . ARG B 1 270 ? -5.039 5.93 13.867 1 79.75 270 ARG B N 1
ATOM 5713 C CA . ARG B 1 270 ? -6.488 6.074 13.805 1 79.75 270 ARG B CA 1
ATOM 5714 C C . ARG B 1 270 ? -6.965 6.203 12.367 1 79.75 270 ARG B C 1
ATOM 5716 O O . ARG B 1 270 ? -8.023 5.676 12.008 1 79.75 270 ARG B O 1
ATOM 5723 N N . ILE B 1 271 ? -6.191 6.934 11.609 1 83.75 271 ILE B N 1
ATOM 5724 C CA . ILE B 1 271 ? -6.559 7.164 10.211 1 83.75 271 ILE B CA 1
ATOM 5725 C C . ILE B 1 271 ? -6.418 5.867 9.422 1 83.75 271 ILE B C 1
ATOM 5727 O O . ILE B 1 271 ? -7.293 5.516 8.625 1 83.75 271 ILE B O 1
ATOM 5731 N N . THR B 1 272 ? -5.398 5.145 9.695 1 83.62 272 THR B N 1
ATOM 5732 C CA . THR B 1 272 ? -5.082 3.98 8.875 1 83.62 272 THR B CA 1
ATOM 5733 C C . THR B 1 272 ? -5.902 2.77 9.32 1 83.62 272 THR B C 1
ATOM 5735 O O . THR B 1 272 ? -6.199 1.888 8.516 1 83.62 272 THR B O 1
ATOM 5738 N N . ASP B 1 273 ? -6.18 2.637 10.602 1 74.06 273 ASP B N 1
ATOM 5739 C CA . ASP B 1 273 ? -6.852 1.451 11.125 1 74.06 273 ASP B CA 1
ATOM 5740 C C . ASP B 1 273 ? -8.367 1.666 11.195 1 74.06 273 ASP B C 1
ATOM 5742 O O . ASP B 1 273 ? -9.117 0.732 11.484 1 74.06 273 ASP B O 1
ATOM 5746 N N . SER B 1 274 ? -8.781 2.846 11.078 1 61.59 274 SER B N 1
ATOM 5747 C CA . SER B 1 274 ? -10.195 3.109 11.312 1 61.59 274 SER B CA 1
ATOM 5748 C C . SER B 1 274 ? -11.07 2.396 10.289 1 61.59 274 SER B C 1
ATOM 5750 O O . SER B 1 274 ? -10.719 2.328 9.109 1 61.59 274 SER B O 1
ATOM 5752 N N . GLU B 1 275 ? -11.828 1.575 10.867 1 58.97 275 GLU B N 1
ATOM 5753 C CA . GLU B 1 275 ? -12.828 0.875 10.062 1 58.97 275 GLU B CA 1
ATOM 5754 C C . GLU B 1 275 ? -13.672 1.855 9.258 1 58.97 275 GLU B C 1
ATOM 5756 O O . GLU B 1 275 ? -14.086 1.55 8.133 1 58.97 275 GLU B O 1
ATOM 5761 N N . ALA B 1 276 ? -14.125 2.969 10.008 1 55.91 276 ALA B N 1
ATOM 5762 C CA . ALA B 1 276 ? -15.023 3.939 9.391 1 55.91 276 ALA B CA 1
ATOM 5763 C C . ALA B 1 276 ? -14.242 5.012 8.633 1 55.91 276 ALA B C 1
ATOM 5765 O O . ALA B 1 276 ? -13.094 5.309 8.977 1 55.91 276 ALA B O 1
ATOM 5766 N N . SER B 1 277 ? -14.695 5.234 7.426 1 56.5 277 SER B N 1
ATOM 5767 C CA . SER B 1 277 ? -14.195 6.379 6.672 1 56.5 277 SER B CA 1
ATOM 5768 C C . SER B 1 277 ? -13.938 7.574 7.586 1 56.5 277 SER B C 1
ATOM 5770 O O . SER B 1 277 ? -14.57 7.711 8.633 1 56.5 277 SER B O 1
ATOM 5772 N N . VAL B 1 278 ? -12.766 8.195 7.441 1 57.22 278 VAL B N 1
ATOM 5773 C CA . VAL B 1 278 ? -12.461 9.453 8.109 1 57.22 278 VAL B CA 1
ATOM 5774 C C . VAL B 1 278 ? -13.727 10.305 8.211 1 57.22 278 VAL B C 1
ATOM 5776 O O . VAL B 1 278 ? -14.352 10.625 7.195 1 57.22 278 VAL B O 1
ATOM 5779 N N . MET B 1 279 ? -14.469 10.195 9.336 1 60.44 279 MET B N 1
ATOM 5780 C CA . MET B 1 279 ? -15.727 10.922 9.5 1 60.44 279 MET B CA 1
ATOM 5781 C C . MET B 1 279 ? -15.469 12.398 9.766 1 60.44 279 MET B C 1
ATOM 5783 O O . MET B 1 279 ? -15.07 12.773 10.875 1 60.44 279 MET B O 1
ATOM 5787 N N . VAL B 1 280 ? -15.578 13.195 8.766 1 63.19 280 VAL B N 1
ATOM 5788 C CA . VAL B 1 280 ? -15.555 14.648 8.859 1 63.19 280 VAL B CA 1
ATOM 5789 C C . VAL B 1 280 ? -16.672 15.125 9.781 1 63.19 280 VAL B C 1
ATOM 5791 O O . VAL B 1 280 ? -17.797 14.602 9.727 1 63.19 280 VAL B O 1
ATOM 5794 N N . GLY B 1 281 ? -16.359 15.945 10.656 1 64.06 281 GLY B N 1
ATOM 5795 C CA . GLY B 1 281 ? -17.359 16.562 11.5 1 64.06 281 GLY B CA 1
ATOM 5796 C C . GLY B 1 281 ? -17.562 15.852 12.82 1 64.06 281 GLY B C 1
ATOM 5797 O O . GLY B 1 281 ? -18.359 16.281 13.656 1 64.06 281 GLY B O 1
ATOM 5798 N N . HIS B 1 282 ? -16.844 14.812 12.875 1 73.88 282 HIS B N 1
ATOM 5799 C CA . HIS B 1 282 ? -16.953 14.141 14.164 1 73.88 282 HIS B CA 1
ATOM 5800 C C . HIS B 1 282 ? -15.906 14.664 15.141 1 73.88 282 HIS B C 1
ATOM 5802 O O . HIS B 1 282 ? -14.742 14.859 14.773 1 73.88 282 HIS B O 1
ATOM 5808 N N . ALA B 1 283 ? -16.391 15.219 16.281 1 82.75 283 ALA B N 1
ATOM 5809 C CA . ALA B 1 283 ? -15.523 15.703 17.344 1 82.75 283 ALA B CA 1
ATOM 5810 C C . ALA B 1 283 ? -15.891 15.078 18.688 1 82.75 283 ALA B C 1
ATOM 5812 O O . ALA B 1 283 ? -17.047 14.711 18.906 1 82.75 283 ALA B O 1
ATOM 5813 N N . GLU B 1 284 ? -14.953 14.82 19.422 1 85.62 284 GLU B N 1
ATOM 5814 C CA . GLU B 1 284 ? -15.133 14.289 20.766 1 85.62 284 GLU B CA 1
ATOM 5815 C C . GLU B 1 284 ? -14.727 15.305 21.828 1 85.62 284 GLU B C 1
ATOM 5817 O O . GLU B 1 284 ? -13.719 15.992 21.672 1 85.62 284 GLU B O 1
ATOM 5822 N N . LEU B 1 285 ? -15.609 15.469 22.828 1 89.75 285 LEU B N 1
ATOM 5823 C CA . LEU B 1 285 ? -15.266 16.297 23.984 1 89.75 285 LEU B CA 1
ATOM 5824 C C . LEU B 1 285 ? -14.289 15.586 24.906 1 89.75 285 LEU B C 1
ATOM 5826 O O . LEU B 1 285 ? -14.539 14.445 25.312 1 89.75 285 LEU B O 1
ATOM 5830 N N . ARG B 1 286 ? -13.141 16.203 25.172 1 92.75 286 ARG B N 1
ATOM 5831 C CA . ARG B 1 286 ? -12.094 15.617 26 1 92.75 286 ARG B CA 1
ATOM 5832 C C . ARG B 1 286 ? -11.602 16.609 27.047 1 92.75 286 ARG B C 1
ATOM 5834 O O . ARG B 1 286 ? -11.562 17.812 26.781 1 92.75 286 ARG B O 1
ATOM 5841 N N . GLU B 1 287 ? -11.32 16.109 28.234 1 96 287 GLU B N 1
ATOM 5842 C CA . GLU B 1 287 ? -10.539 16.906 29.188 1 96 287 GLU B CA 1
ATOM 5843 C C . GLU B 1 287 ? -9.047 16.844 28.844 1 96 287 GLU B C 1
ATOM 5845 O O . GLU B 1 287 ? -8.461 15.773 28.766 1 96 287 GLU B O 1
ATOM 5850 N N . ALA B 1 288 ? -8.453 18.031 28.547 1 97.69 288 ALA B N 1
ATOM 5851 C CA . ALA B 1 288 ? -7.066 18.031 28.094 1 97.69 288 ALA B CA 1
ATOM 5852 C C . ALA B 1 288 ? -6.352 19.312 28.547 1 97.69 288 ALA B C 1
ATOM 5854 O O . ALA B 1 288 ? -6.984 20.234 29.062 1 97.69 288 ALA B O 1
ATOM 5855 N N . SER B 1 289 ? -5.094 19.297 28.516 1 98.69 289 SER B N 1
ATOM 5856 C CA . SER B 1 289 ? -4.258 20.484 28.703 1 98.69 289 SER B CA 1
ATOM 5857 C C . SER B 1 289 ? -3.598 20.906 27.406 1 98.69 289 SER B C 1
ATOM 5859 O O . SER B 1 289 ? -3.045 20.078 26.672 1 98.69 289 SER B O 1
ATOM 5861 N N . VAL B 1 290 ? -3.75 22.188 27.109 1 98.31 290 VAL B N 1
ATOM 5862 C CA . VAL B 1 290 ? -3.211 22.75 25.875 1 98.31 290 VAL B CA 1
ATOM 5863 C C . VAL B 1 290 ? -2.016 23.641 26.203 1 98.31 290 VAL B C 1
ATOM 5865 O O . VAL B 1 290 ? -2.059 24.422 27.141 1 98.31 290 VAL B O 1
ATOM 5868 N N . VAL B 1 291 ? -0.968 23.438 25.453 1 98.5 291 VAL B N 1
ATOM 5869 C CA . VAL B 1 291 ? 0.251 24.219 25.609 1 98.5 291 VAL B CA 1
ATOM 5870 C C . VAL B 1 291 ? 0.561 24.969 24.328 1 98.5 291 VAL B C 1
ATOM 5872 O O . VAL B 1 291 ? 0.584 24.375 23.234 1 98.5 291 VAL B O 1
ATOM 5875 N N . PHE B 1 292 ? 0.712 26.234 24.422 1 97.88 292 PHE B N 1
ATOM 5876 C CA . PHE B 1 292 ? 1.164 27.062 23.328 1 97.88 292 PHE B CA 1
ATOM 5877 C C . PHE B 1 292 ? 2.566 27.609 23.594 1 97.88 292 PHE B C 1
ATOM 5879 O O . PHE B 1 292 ? 2.807 28.25 24.609 1 97.88 292 PHE B O 1
ATOM 5886 N N . LEU B 1 293 ? 3.484 27.297 22.734 1 97.44 293 LEU B N 1
ATOM 5887 C CA . LEU B 1 293 ? 4.855 27.797 22.812 1 97.44 293 LEU B CA 1
ATOM 5888 C C . LEU B 1 293 ? 5.125 28.797 21.688 1 97.44 293 LEU B C 1
ATOM 5890 O O . LEU B 1 293 ? 4.645 28.625 20.562 1 97.44 293 LEU B O 1
ATOM 5894 N N . ASP B 1 294 ? 5.852 29.781 21.953 1 94.56 294 ASP B N 1
ATOM 5895 C CA . ASP B 1 294 ? 6.234 30.766 20.938 1 94.56 294 ASP B CA 1
ATOM 5896 C C . ASP B 1 294 ? 7.637 31.297 21.203 1 94.56 294 ASP B C 1
ATOM 5898 O O . ASP B 1 294 ? 8.039 31.469 22.344 1 94.56 294 ASP B O 1
ATOM 5902 N N . MET B 1 295 ? 8.32 31.562 20.156 1 92.25 295 MET B N 1
ATOM 5903 C CA . MET B 1 295 ? 9.68 32.094 20.25 1 92.25 295 MET B CA 1
ATOM 5904 C C . MET B 1 295 ? 9.656 33.625 20.391 1 92.25 295 MET B C 1
ATOM 5906 O O . MET B 1 295 ? 9.109 34.312 19.547 1 92.25 295 MET B O 1
ATOM 5910 N N . ARG B 1 296 ? 10.328 34.031 21.484 1 88.31 296 ARG B N 1
ATOM 5911 C CA . ARG B 1 296 ? 10.445 35.469 21.703 1 88.31 296 ARG B CA 1
ATOM 5912 C C . ARG B 1 296 ? 11.633 36.062 20.938 1 88.31 296 ARG B C 1
ATOM 5914 O O . ARG B 1 296 ? 12.766 35.625 21.109 1 88.31 296 ARG B O 1
ATOM 5921 N N . GLY B 1 297 ? 11.367 37 20.062 1 78.62 297 GLY B N 1
ATOM 5922 C CA . GLY B 1 297 ? 12.43 37.562 19.266 1 78.62 297 GLY B CA 1
ATOM 5923 C C . GLY B 1 297 ? 12.539 36.969 17.875 1 78.62 297 GLY B C 1
ATOM 5924 O O . GLY B 1 297 ? 13.5 37.219 17.156 1 78.62 297 GLY B O 1
ATOM 5925 N N . PHE B 1 298 ? 11.609 36.094 17.516 1 81.56 298 PHE B N 1
ATOM 5926 C CA . PHE B 1 298 ? 11.648 35.406 16.219 1 81.56 298 PHE B CA 1
ATOM 5927 C C . PHE B 1 298 ? 11.516 36.406 15.086 1 81.56 298 PHE B C 1
ATOM 5929 O O . PHE B 1 298 ? 12.172 36.281 14.055 1 81.56 298 PHE B O 1
ATOM 5936 N N . THR B 1 299 ? 10.555 37.406 15.242 1 75.44 299 THR B N 1
ATOM 5937 C CA . THR B 1 299 ? 10.344 38.406 14.195 1 75.44 299 THR B CA 1
ATOM 5938 C C . THR B 1 299 ? 11.641 39.125 13.883 1 75.44 299 THR B C 1
ATOM 5940 O O . THR B 1 299 ? 11.953 39.375 12.711 1 75.44 299 THR B O 1
ATOM 5943 N N . GLN B 1 300 ? 12.398 39.438 14.945 1 77 300 GLN B N 1
ATOM 5944 C CA . GLN B 1 300 ? 13.688 40.094 14.75 1 77 300 GLN B CA 1
ATOM 5945 C C . GLN B 1 300 ? 14.68 39.156 14.07 1 77 300 GLN B C 1
ATOM 5947 O O . GLN B 1 300 ? 15.414 39.562 13.164 1 77 300 GLN B O 1
ATOM 5952 N N . ALA B 1 301 ? 14.711 37.969 14.508 1 79.12 301 ALA B N 1
ATOM 5953 C CA . ALA B 1 301 ? 15.609 36.969 13.922 1 79.12 301 ALA B CA 1
ATOM 5954 C C . ALA B 1 301 ? 15.266 36.75 12.453 1 79.12 301 ALA B C 1
ATOM 5956 O O . ALA B 1 301 ? 16.156 36.562 11.617 1 79.12 301 ALA B O 1
ATOM 5957 N N . SER B 1 302 ? 13.984 36.688 12.133 1 78.5 302 SER B N 1
ATOM 5958 C CA . SER B 1 302 ? 13.523 36.406 10.766 1 78.5 302 SER B CA 1
ATOM 5959 C C . SER B 1 302 ? 13.93 37.562 9.828 1 78.5 302 SER B C 1
ATOM 5961 O O . SER B 1 302 ? 14.148 37.312 8.633 1 78.5 302 SER B O 1
ATOM 5963 N N . ALA B 1 303 ? 14.047 38.719 10.375 1 73.62 303 ALA B N 1
ATOM 5964 C CA . ALA B 1 303 ? 14.438 39.875 9.578 1 73.62 303 ALA B CA 1
ATOM 5965 C C . ALA B 1 303 ? 15.945 39.875 9.344 1 73.62 303 ALA B C 1
ATOM 5967 O O . ALA B 1 303 ? 16.422 40.406 8.32 1 73.62 303 ALA B O 1
ATOM 5968 N N . MET B 1 304 ? 16.656 39.219 10.242 1 78.56 304 MET B N 1
ATOM 5969 C CA . MET B 1 304 ? 18.109 39.312 10.211 1 78.56 304 MET B CA 1
ATOM 5970 C C . MET B 1 304 ? 18.719 38.094 9.523 1 78.56 304 MET B C 1
ATOM 5972 O O . MET B 1 304 ? 19.781 38.219 8.891 1 78.56 304 MET B O 1
ATOM 5976 N N . LEU B 1 305 ? 18.109 37.031 9.625 1 83.75 305 LEU B N 1
ATOM 5977 C CA . LEU B 1 305 ? 18.703 35.75 9.164 1 83.75 305 LEU B CA 1
ATOM 5978 C C . LEU B 1 305 ? 18.328 35.469 7.715 1 83.75 305 LEU B C 1
ATOM 5980 O O . LEU B 1 305 ? 17.219 35.844 7.277 1 83.75 305 LEU B O 1
ATOM 5984 N N . GLN B 1 306 ? 19.25 34.875 7.043 1 83.06 306 GLN B N 1
ATOM 5985 C CA . GLN B 1 306 ? 18.922 34.312 5.734 1 83.06 306 GLN B CA 1
ATOM 5986 C C . GLN B 1 306 ? 17.922 33.156 5.855 1 83.06 306 GLN B C 1
ATOM 5988 O O . GLN B 1 306 ? 17.844 32.5 6.895 1 83.06 306 GLN B O 1
ATOM 5993 N N . PRO B 1 307 ? 17.203 32.938 4.816 1 80.69 307 PRO B N 1
ATOM 5994 C CA . PRO B 1 307 ? 16.156 31.891 4.848 1 80.69 307 PRO B CA 1
ATOM 5995 C C . PRO B 1 307 ? 16.688 30.547 5.32 1 80.69 307 PRO B C 1
ATOM 5997 O O . PRO B 1 307 ? 16.047 29.875 6.141 1 80.69 307 PRO B O 1
ATOM 6000 N N . SER B 1 308 ? 17.844 30.156 4.836 1 80.62 308 SER B N 1
ATOM 6001 C CA . SER B 1 308 ? 18.406 28.875 5.227 1 80.62 308 SER B CA 1
ATOM 6002 C C . SER B 1 308 ? 18.703 28.828 6.723 1 80.62 308 SER B C 1
ATOM 6004 O O . SER B 1 308 ? 18.469 27.812 7.383 1 80.62 308 SER B O 1
ATOM 6006 N N . ALA B 1 309 ? 19.203 29.969 7.219 1 85 309 ALA B N 1
ATOM 6007 C CA . ALA B 1 309 ? 19.516 30.062 8.641 1 85 309 ALA B CA 1
ATOM 6008 C C . ALA B 1 309 ? 18.25 30.062 9.492 1 85 309 ALA B C 1
ATOM 6010 O O . ALA B 1 309 ? 18.25 29.531 10.602 1 85 309 ALA B O 1
ATOM 6011 N N . LEU B 1 310 ? 17.219 30.641 8.969 1 86.19 310 LEU B N 1
ATOM 6012 C CA . LEU B 1 310 ? 15.953 30.703 9.688 1 86.19 310 LEU B CA 1
ATOM 6013 C C . LEU B 1 310 ? 15.336 29.312 9.82 1 86.19 310 LEU B C 1
ATOM 6015 O O . LEU B 1 310 ? 14.828 28.953 10.883 1 86.19 310 LEU B O 1
ATOM 6019 N N . ILE B 1 311 ? 15.43 28.609 8.781 1 84.56 311 ILE B N 1
ATOM 6020 C CA . ILE B 1 311 ? 14.891 27.25 8.789 1 84.56 311 ILE B CA 1
ATOM 6021 C C . ILE B 1 311 ? 15.688 26.391 9.758 1 84.56 311 ILE B C 1
ATOM 6023 O O . ILE B 1 311 ? 15.125 25.531 10.453 1 84.56 311 ILE B O 1
ATOM 6027 N N . GLN B 1 312 ? 16.984 26.578 9.773 1 86.62 312 GLN B N 1
ATOM 6028 C CA . GLN B 1 312 ? 17.844 25.828 10.695 1 86.62 312 GLN B CA 1
ATOM 6029 C C . GLN B 1 312 ? 17.5 26.156 12.141 1 86.62 312 GLN B C 1
ATOM 6031 O O . GLN B 1 312 ? 17.484 25.281 13 1 86.62 312 GLN B O 1
ATOM 6036 N N . LEU B 1 313 ? 17.281 27.453 12.391 1 90.44 313 LEU B N 1
ATOM 6037 C CA . LEU B 1 313 ? 16.891 27.891 13.727 1 90.44 313 LEU B CA 1
ATOM 6038 C C . LEU B 1 313 ? 15.602 27.203 14.164 1 90.44 313 LEU B C 1
ATOM 6040 O O . LEU B 1 313 ? 15.523 26.672 15.273 1 90.44 313 LEU B O 1
ATOM 6044 N N . LEU B 1 314 ? 14.625 27.188 13.258 1 90.62 314 LEU B N 1
ATOM 6045 C CA . LEU B 1 314 ? 13.352 26.562 13.562 1 90.62 314 LEU B CA 1
ATOM 6046 C C . LEU B 1 314 ? 13.516 25.062 13.758 1 90.62 314 LEU B C 1
ATOM 6048 O O . LEU B 1 314 ? 12.898 24.469 14.641 1 90.62 314 LEU B O 1
ATOM 6052 N N . GLY B 1 315 ? 14.352 24.5 12.961 1 89.12 315 GLY B N 1
ATOM 6053 C CA . GLY B 1 315 ? 14.633 23.078 13.078 1 89.12 315 GLY B CA 1
ATOM 6054 C C . GLY B 1 315 ? 15.25 22.688 14.406 1 89.12 315 GLY B C 1
ATOM 6055 O O . GLY B 1 315 ? 14.867 21.688 15 1 89.12 315 GLY B O 1
ATOM 6056 N N . GLU B 1 316 ? 16.203 23.469 14.828 1 91.25 316 GLU B N 1
ATOM 6057 C CA . GLU B 1 316 ? 16.828 23.234 16.125 1 91.25 316 GLU B CA 1
ATOM 6058 C C . GLU B 1 316 ? 15.828 23.344 17.266 1 91.25 316 GLU B C 1
ATOM 6060 O O . GLU B 1 316 ? 15.812 22.516 18.172 1 91.25 316 GLU B O 1
ATOM 6065 N N . TYR B 1 317 ? 15.086 24.391 17.156 1 93.44 317 TYR B N 1
ATOM 6066 C CA . TYR B 1 317 ? 14.062 24.656 18.172 1 93.44 317 TYR B CA 1
ATOM 6067 C C . TYR B 1 317 ? 13.062 23.5 18.234 1 93.44 317 TYR B C 1
ATOM 6069 O O . TYR B 1 317 ? 12.766 23 19.312 1 93.44 317 TYR B O 1
ATOM 6077 N N . GLN B 1 318 ? 12.578 23.031 17.172 1 93.19 318 GLN B N 1
ATOM 6078 C CA . GLN B 1 318 ? 11.586 21.953 17.125 1 93.19 318 GLN B CA 1
ATOM 6079 C C . GLN B 1 318 ? 12.195 20.625 17.516 1 93.19 318 GLN B C 1
ATOM 6081 O O . GLN B 1 318 ? 11.523 19.781 18.125 1 93.19 318 GLN B O 1
ATOM 6086 N N . SER B 1 319 ? 13.469 20.406 17.188 1 92.38 319 SER B N 1
ATOM 6087 C CA . SER B 1 319 ? 14.156 19.188 17.562 1 92.38 319 SER B CA 1
ATOM 6088 C C . SER B 1 319 ? 14.312 19.094 19.078 1 92.38 319 SER B C 1
ATOM 6090 O O . SER B 1 319 ? 14.453 18 19.641 1 92.38 319 SER B O 1
ATOM 6092 N N . LEU B 1 320 ? 14.266 20.266 19.672 1 94.44 320 LEU B N 1
ATOM 6093 C CA . LEU B 1 320 ? 14.344 20.312 21.125 1 94.44 320 LEU B CA 1
ATOM 6094 C C . LEU B 1 320 ? 12.984 20.031 21.75 1 94.44 320 LEU B C 1
ATOM 6096 O O . LEU B 1 320 ? 12.883 19.25 22.703 1 94.44 320 LEU B O 1
ATOM 6100 N N . VAL B 1 321 ? 11.953 20.609 21.188 1 95.75 321 VAL B N 1
ATOM 6101 C CA . VAL B 1 321 ? 10.641 20.688 21.828 1 95.75 321 VAL B CA 1
ATOM 6102 C C . VAL B 1 321 ? 9.867 19.406 21.562 1 95.75 321 VAL B C 1
ATOM 6104 O O . VAL B 1 321 ? 9.25 18.828 22.469 1 95.75 321 VAL B O 1
ATOM 6107 N N . VAL B 1 322 ? 9.906 18.875 20.375 1 94 322 VAL B N 1
ATOM 6108 C CA . VAL B 1 322 ? 9.023 17.812 19.906 1 94 322 VAL B CA 1
ATOM 6109 C C . VAL B 1 322 ? 9.273 16.547 20.719 1 94 322 VAL B C 1
ATOM 6111 O O . VAL B 1 322 ? 8.336 15.945 21.266 1 94 322 VAL B O 1
ATOM 6114 N N . PRO B 1 323 ? 10.562 16.141 20.938 1 94.31 323 PRO B N 1
ATOM 6115 C CA . PRO B 1 323 ? 10.789 14.914 21.719 1 94.31 323 PRO B CA 1
ATOM 6116 C C . PRO B 1 323 ? 10.328 15.062 23.172 1 94.31 323 PRO B C 1
ATOM 6118 O O . PRO B 1 323 ? 9.875 14.086 23.781 1 94.31 323 PRO B O 1
ATOM 6121 N N . ILE B 1 324 ? 10.438 16.25 23.719 1 97.12 324 ILE B N 1
ATOM 6122 C CA . ILE B 1 324 ? 10.062 16.469 25.109 1 97.12 324 ILE B CA 1
ATOM 6123 C C . ILE B 1 324 ? 8.547 16.344 25.25 1 97.12 324 ILE B C 1
ATOM 6125 O O . ILE B 1 324 ? 8.055 15.688 26.188 1 97.12 324 ILE B O 1
ATOM 6129 N N . VAL B 1 325 ? 7.793 16.984 24.359 1 96.69 325 VAL B N 1
ATOM 6130 C CA . VAL B 1 325 ? 6.336 16.906 24.391 1 96.69 325 VAL B CA 1
ATOM 6131 C C . VAL B 1 325 ? 5.887 15.453 24.297 1 96.69 325 VAL B C 1
ATOM 6133 O O . VAL B 1 325 ? 5.035 15.008 25.062 1 96.69 325 VAL B O 1
ATOM 6136 N N . LYS B 1 326 ? 6.512 14.672 23.453 1 94.06 326 LYS B N 1
ATOM 6137 C CA . LYS B 1 326 ? 6.145 13.281 23.234 1 94.06 326 LYS B CA 1
ATOM 6138 C C . LYS B 1 326 ? 6.504 12.414 24.438 1 94.06 326 LYS B C 1
ATOM 6140 O O . LYS B 1 326 ? 5.746 11.516 24.797 1 94.06 326 LYS B O 1
ATOM 6145 N N . ALA B 1 327 ? 7.648 12.664 24.969 1 95.19 327 ALA B N 1
ATOM 6146 C CA . ALA B 1 327 ? 8.125 11.891 26.109 1 95.19 327 ALA B CA 1
ATOM 6147 C C . ALA B 1 327 ? 7.188 12.039 27.312 1 95.19 327 ALA B C 1
ATOM 6149 O O . ALA B 1 327 ? 7.07 11.125 28.125 1 95.19 327 ALA B O 1
ATOM 6150 N N . HIS B 1 328 ? 6.484 13.141 27.344 1 96.94 328 HIS B N 1
ATOM 6151 C CA . HIS B 1 328 ? 5.586 13.398 28.469 1 96.94 328 HIS B CA 1
ATOM 6152 C C . HIS B 1 328 ? 4.141 13.086 28.094 1 96.94 328 HIS B C 1
ATOM 6154 O O . HIS B 1 328 ? 3.213 13.531 28.781 1 96.94 328 HIS B O 1
ATOM 6160 N N . GLY B 1 329 ? 3.963 12.461 26.938 1 94.06 329 GLY B N 1
ATOM 6161 C CA . GLY B 1 329 ? 2.643 11.984 26.562 1 94.06 329 GLY B CA 1
ATOM 6162 C C . GLY B 1 329 ? 1.834 13.016 25.797 1 94.06 329 GLY B C 1
ATOM 6163 O O . GLY B 1 329 ? 0.621 12.867 25.641 1 94.06 329 GLY B O 1
ATOM 6164 N N . GLY B 1 330 ? 2.451 14.062 25.406 1 95.38 330 GLY B N 1
ATOM 6165 C CA . GLY B 1 330 ? 1.769 15.094 24.625 1 95.38 330 GLY B CA 1
ATOM 6166 C C . GLY B 1 330 ? 1.802 14.836 23.141 1 95.38 330 GLY B C 1
ATOM 6167 O O . GLY B 1 330 ? 2.49 13.922 22.672 1 95.38 330 GLY B O 1
ATOM 6168 N N . SER B 1 331 ? 0.922 15.57 22.406 1 94.19 331 SER B N 1
ATOM 6169 C CA . SER B 1 331 ? 0.861 15.523 20.953 1 94.19 331 SER B CA 1
ATOM 6170 C C . SER B 1 331 ? 0.984 16.906 20.344 1 94.19 331 SER B C 1
ATOM 6172 O O . SER B 1 331 ? 0.346 17.859 20.812 1 94.19 331 SER B O 1
ATOM 6174 N N . ILE B 1 332 ? 1.854 16.984 19.359 1 93.94 332 ILE B N 1
ATOM 6175 C CA . ILE B 1 332 ? 1.948 18.234 18.625 1 93.94 332 ILE B CA 1
ATOM 6176 C C . ILE B 1 332 ? 0.757 18.375 17.672 1 93.94 332 ILE B C 1
ATOM 6178 O O . ILE B 1 332 ? 0.542 17.516 16.812 1 93.94 332 ILE B O 1
ATOM 6182 N N . ASP B 1 333 ? -0.011 19.344 17.828 1 92.31 333 ASP B N 1
ATOM 6183 C CA . ASP B 1 333 ? -1.158 19.594 16.953 1 92.31 333 ASP B CA 1
ATOM 6184 C C . ASP B 1 333 ? -0.72 20.219 15.633 1 92.31 333 ASP B C 1
ATOM 6186 O O . ASP B 1 333 ? -1.029 19.688 14.562 1 92.31 333 ASP B O 1
ATOM 6190 N N . LYS B 1 334 ? 0 21.359 15.734 1 91.56 334 LYS B N 1
ATOM 6191 C CA . LYS B 1 334 ? 0.472 22.031 14.531 1 91.56 334 LYS B CA 1
ATOM 6192 C C . LYS B 1 334 ? 1.623 22.969 14.844 1 91.56 334 LYS B C 1
ATOM 6194 O O . LYS B 1 334 ? 1.848 23.328 16 1 91.56 334 LYS B O 1
ATOM 6199 N N . PHE B 1 335 ? 2.35 23.281 13.789 1 90.06 335 PHE B N 1
ATOM 6200 C CA . PHE B 1 335 ? 3.395 24.297 13.812 1 90.06 335 PHE B CA 1
ATOM 6201 C C . PHE B 1 335 ? 2.906 25.578 13.164 1 90.06 335 PHE B C 1
ATOM 6203 O O . PHE B 1 335 ? 2.297 25.547 12.094 1 90.06 335 PHE B O 1
ATOM 6210 N N . MET B 1 336 ? 3.061 26.609 13.812 1 86.69 336 MET B N 1
ATOM 6211 C CA . MET B 1 336 ? 2.678 27.922 13.305 1 86.69 336 MET B CA 1
ATOM 6212 C C . MET B 1 336 ? 3.906 28.797 13.07 1 86.69 336 MET B C 1
ATOM 6214 O O . MET B 1 336 ? 3.961 29.938 13.539 1 86.69 336 MET B O 1
ATOM 6218 N N . GLY B 1 337 ? 4.91 28.203 12.383 1 83.75 337 GLY B N 1
ATOM 6219 C CA . GLY B 1 337 ? 6.219 28.828 12.258 1 83.75 337 GLY B CA 1
ATOM 6220 C C . GLY B 1 337 ? 7.078 28.672 13.5 1 83.75 337 GLY B C 1
ATOM 6221 O O . GLY B 1 337 ? 7.641 27.609 13.734 1 83.75 337 GLY B O 1
ATOM 6222 N N . ASP B 1 338 ? 6.992 29.844 14.266 1 88.12 338 ASP B N 1
ATOM 6223 C CA . ASP B 1 338 ? 7.754 29.812 15.508 1 88.12 338 ASP B CA 1
ATOM 6224 C C . ASP B 1 338 ? 6.891 29.328 16.672 1 88.12 338 ASP B C 1
ATOM 6226 O O . ASP B 1 338 ? 7.406 29.031 17.75 1 88.12 338 ASP B O 1
ATOM 6230 N N . GLY B 1 339 ? 5.617 29.25 16.406 1 92.62 339 GLY B N 1
ATOM 6231 C CA . GLY B 1 339 ? 4.703 28.766 17.422 1 92.62 339 GLY B CA 1
ATOM 6232 C C . GLY B 1 339 ? 4.465 27.266 17.344 1 92.62 339 GLY B C 1
ATOM 6233 O O . GLY B 1 339 ? 4.508 26.688 16.266 1 92.62 339 GLY B O 1
ATOM 6234 N N . ILE B 1 340 ? 4.227 26.641 18.484 1 95.06 340 ILE B N 1
ATOM 6235 C CA . ILE B 1 340 ? 3.895 25.219 18.562 1 95.06 340 ILE B CA 1
ATOM 6236 C C . ILE B 1 340 ? 2.662 25.031 19.453 1 95.06 340 ILE B C 1
ATOM 6238 O O . ILE B 1 340 ? 2.596 25.562 20.562 1 95.06 340 ILE B O 1
ATOM 6242 N N . LEU B 1 341 ? 1.687 24.391 18.891 1 96.19 341 LEU B N 1
ATOM 6243 C CA . LEU B 1 341 ? 0.513 24.016 19.672 1 96.19 341 LEU B CA 1
ATOM 6244 C C . LEU B 1 341 ? 0.54 22.531 20 1 96.19 341 LEU B C 1
ATOM 6246 O O . LEU B 1 341 ? 0.639 21.688 19.094 1 96.19 341 LEU B O 1
ATOM 6250 N N . ALA B 1 342 ? 0.52 22.234 21.281 1 96.88 342 ALA B N 1
ATOM 6251 C CA . ALA B 1 342 ? 0.523 20.844 21.734 1 96.88 342 ALA B CA 1
ATOM 6252 C C . ALA B 1 342 ? -0.629 20.578 22.703 1 96.88 342 ALA B C 1
ATOM 6254 O O . ALA B 1 342 ? -1.122 21.5 23.359 1 96.88 342 ALA B O 1
ATOM 6255 N N . SER B 1 343 ? -1.037 19.391 22.734 1 97.06 343 SER B N 1
ATOM 6256 C CA . SER B 1 343 ? -2.107 19 23.656 1 97.06 343 SER B CA 1
ATOM 6257 C C . SER B 1 343 ? -1.752 17.734 24.406 1 97.06 343 SER B C 1
ATOM 6259 O O . SER B 1 343 ? -0.999 16.891 23.906 1 97.06 343 SER B O 1
ATOM 6261 N N . PHE B 1 344 ? -2.184 17.641 25.609 1 97.69 344 PHE B N 1
ATOM 6262 C CA . PHE B 1 344 ? -2.045 16.484 26.484 1 97.69 344 PHE B CA 1
ATOM 6263 C C . PHE B 1 344 ? -3.414 15.945 26.875 1 97.69 344 PHE B C 1
ATOM 6265 O O . PHE B 1 344 ? -4.207 16.656 27.5 1 97.69 344 PHE B O 1
ATOM 6272 N N . GLY B 1 345 ? -3.709 14.758 26.438 1 95.88 345 GLY B N 1
ATOM 6273 C CA . GLY B 1 345 ? -4.969 14.133 26.812 1 95.88 345 GLY B CA 1
ATOM 6274 C C . GLY B 1 345 ? -6.035 14.258 25.734 1 95.88 345 GLY B C 1
ATOM 6275 O O . GLY B 1 345 ? -7.105 13.648 25.844 1 95.88 345 GLY B O 1
ATOM 6276 N N . ALA B 1 346 ? -5.77 15 24.672 1 93.5 346 ALA B N 1
ATOM 6277 C CA . ALA B 1 346 ? -6.777 15.211 23.641 1 93.5 346 ALA B CA 1
ATOM 6278 C C . ALA B 1 346 ? -6.773 14.078 22.625 1 93.5 346 ALA B C 1
ATOM 6280 O O . ALA B 1 346 ? -7.828 13.531 22.297 1 93.5 346 ALA B O 1
ATOM 6281 N N . VAL B 1 347 ? -5.641 13.719 22.141 1 89.75 347 VAL B N 1
ATOM 6282 C CA . VAL B 1 347 ? -5.504 12.688 21.125 1 89.75 347 VAL B CA 1
ATOM 6283 C C . VAL B 1 347 ? -5.691 11.312 21.766 1 89.75 347 VAL B C 1
ATOM 6285 O O . VAL B 1 347 ? -6.414 10.469 21.219 1 89.75 347 VAL B O 1
ATOM 6288 N N . THR B 1 348 ? -4.969 11.141 22.859 1 88.75 348 THR B N 1
ATOM 6289 C CA . THR B 1 348 ? -5.105 9.961 23.703 1 88.75 348 THR B CA 1
ATOM 6290 C C . THR B 1 348 ? -5.488 10.352 25.125 1 88.75 348 THR B C 1
ATOM 6292 O O . THR B 1 348 ? -4.824 11.18 25.75 1 88.75 348 THR B O 1
ATOM 6295 N N . ALA B 1 349 ? -6.473 9.719 25.594 1 90.88 349 ALA B N 1
ATOM 6296 C CA . ALA B 1 349 ? -6.93 10.031 26.938 1 90.88 349 ALA B CA 1
ATOM 6297 C C . ALA B 1 349 ? -5.797 9.867 27.953 1 90.88 349 ALA B C 1
ATOM 6299 O O . ALA B 1 349 ? -5 8.93 27.859 1 90.88 349 ALA B O 1
ATOM 6300 N N . ASP B 1 350 ? -5.695 10.844 28.844 1 94.31 350 ASP B N 1
ATOM 6301 C CA . ASP B 1 350 ? -4.672 10.883 29.891 1 94.31 350 ASP B CA 1
ATOM 6302 C C . ASP B 1 350 ? -5.215 11.508 31.172 1 94.31 350 ASP B C 1
ATOM 6304 O O . ASP B 1 350 ? -5.523 12.703 31.203 1 94.31 350 ASP B O 1
ATOM 6308 N N . ASP B 1 351 ? -5.223 10.75 32.219 1 95.25 351 ASP B N 1
ATOM 6309 C CA . ASP B 1 351 ? -5.766 11.211 33.5 1 95.25 351 ASP B CA 1
ATOM 6310 C C . ASP B 1 351 ? -4.812 12.195 34.188 1 95.25 351 ASP B C 1
ATOM 6312 O O . ASP B 1 351 ? -5.203 12.898 35.094 1 95.25 351 ASP B O 1
ATOM 6316 N N . CYS B 1 352 ? -3.615 12.266 33.688 1 98.06 352 CYS B N 1
ATOM 6317 C CA . CYS B 1 352 ? -2.623 13.156 34.281 1 98.06 352 CYS B CA 1
ATOM 6318 C C . CYS B 1 352 ? -2.182 14.227 33.281 1 98.06 352 CYS B C 1
ATOM 6320 O O . CYS B 1 352 ? -1.028 14.664 33.312 1 98.06 352 CYS B O 1
ATOM 6322 N N . HIS B 1 353 ? -3.084 14.625 32.406 1 98.06 353 HIS B N 1
ATOM 6323 C CA . HIS B 1 353 ? -2.742 15.508 31.297 1 98.06 353 HIS B CA 1
ATOM 6324 C C . HIS B 1 353 ? -2.186 16.828 31.812 1 98.06 353 HIS B C 1
ATOM 6326 O O . HIS B 1 353 ? -1.25 17.391 31.219 1 98.06 353 HIS B O 1
ATOM 6332 N N . ALA B 1 354 ? -2.684 17.406 32.906 1 98.56 354 ALA B N 1
ATOM 6333 C CA . ALA B 1 354 ? -2.227 18.703 33.406 1 98.56 354 ALA B CA 1
ATOM 6334 C C . ALA B 1 354 ? -0.825 18.594 34 1 98.56 354 ALA B C 1
ATOM 6336 O O . ALA B 1 354 ? 0.03 19.438 33.75 1 98.56 354 ALA B O 1
ATOM 6337 N N . ALA B 1 355 ? -0.63 17.594 34.781 1 98.56 355 ALA B N 1
ATOM 6338 C CA . ALA B 1 355 ? 0.684 17.375 35.375 1 98.56 355 ALA B CA 1
ATOM 6339 C C . ALA B 1 355 ? 1.741 17.141 34.312 1 98.56 355 ALA B C 1
ATOM 6341 O O . ALA B 1 355 ? 2.848 17.672 34.375 1 98.56 355 ALA B O 1
ATOM 6342 N N . ASN B 1 356 ? 1.397 16.297 33.344 1 98.5 356 ASN B N 1
ATOM 6343 C CA . ASN B 1 356 ? 2.324 15.977 32.281 1 98.5 356 ASN B CA 1
ATOM 6344 C C . ASN B 1 356 ? 2.656 17.219 31.438 1 98.5 356 ASN B C 1
ATOM 6346 O O . ASN B 1 356 ? 3.795 17.391 31 1 98.5 356 ASN B O 1
ATOM 6350 N N . ALA B 1 357 ? 1.652 18.047 31.203 1 98.56 357 ALA B N 1
ATOM 6351 C CA . ALA B 1 357 ? 1.878 19.281 30.453 1 98.56 357 ALA B CA 1
ATOM 6352 C C . ALA B 1 357 ? 2.848 20.203 31.203 1 98.56 357 ALA B C 1
ATOM 6354 O O . ALA B 1 357 ? 3.758 20.766 30.594 1 98.56 357 ALA B O 1
ATOM 6355 N N . LEU B 1 358 ? 2.658 20.344 32.5 1 98.19 358 LEU B N 1
ATOM 6356 C CA . LEU B 1 358 ? 3.529 21.219 33.281 1 98.19 358 LEU B CA 1
ATOM 6357 C C . LEU B 1 358 ? 4.949 20.656 33.344 1 98.19 358 LEU B C 1
ATOM 6359 O O . LEU B 1 358 ? 5.918 21.406 33.281 1 98.19 358 LEU B O 1
ATOM 6363 N N . ARG B 1 359 ? 5.043 19.359 33.5 1 98.19 359 ARG B N 1
ATOM 6364 C CA . ARG B 1 359 ? 6.355 18.734 33.469 1 98.19 359 ARG B CA 1
ATOM 6365 C C . ARG B 1 359 ? 7.059 18.953 32.125 1 98.19 359 ARG B C 1
ATOM 6367 O O . ARG B 1 359 ? 8.273 19.156 32.094 1 98.19 359 ARG B O 1
ATOM 6374 N N . ALA B 1 360 ? 6.281 18.844 31.078 1 98.19 360 ALA B N 1
ATOM 6375 C CA . ALA B 1 360 ? 6.836 19.094 29.75 1 98.19 360 ALA B CA 1
ATOM 6376 C C . ALA B 1 360 ? 7.336 20.531 29.609 1 98.19 360 ALA B C 1
ATOM 6378 O O . ALA B 1 360 ? 8.414 20.766 29.062 1 98.19 360 ALA B O 1
ATOM 6379 N N . ILE B 1 361 ? 6.555 21.484 30.094 1 98.06 361 ILE B N 1
ATOM 6380 C CA . ILE B 1 361 ? 6.934 22.891 30.016 1 98.06 361 ILE B CA 1
ATOM 6381 C C . ILE B 1 361 ? 8.227 23.125 30.797 1 98.06 361 ILE B C 1
ATOM 6383 O O . ILE B 1 361 ? 9.133 23.812 30.312 1 98.06 361 ILE B O 1
ATOM 6387 N N . ASP B 1 362 ? 8.312 22.547 31.984 1 97.19 362 ASP B N 1
ATOM 6388 C CA . ASP B 1 362 ? 9.531 22.672 32.781 1 97.19 362 ASP B CA 1
ATOM 6389 C C . ASP B 1 362 ? 10.742 22.156 32 1 97.19 362 ASP B C 1
ATOM 6391 O O . ASP B 1 362 ? 11.789 22.812 31.969 1 97.19 362 ASP B O 1
ATOM 6395 N N . ALA B 1 363 ? 10.555 20.984 31.453 1 97.5 363 ALA B N 1
ATOM 6396 C CA . ALA B 1 363 ? 11.641 20.359 30.703 1 97.5 363 ALA B CA 1
ATOM 6397 C C . ALA B 1 363 ? 12.023 21.188 29.484 1 97.5 363 ALA B C 1
ATOM 6399 O O . ALA B 1 363 ? 13.203 21.312 29.156 1 97.5 363 ALA B O 1
ATOM 6400 N N . ILE B 1 364 ? 11.055 21.766 28.812 1 97.75 364 ILE B N 1
ATOM 6401 C CA . ILE B 1 364 ? 11.289 22.562 27.609 1 97.75 364 ILE B CA 1
ATOM 6402 C C . ILE B 1 364 ? 12.062 23.828 27.984 1 97.75 364 ILE B C 1
ATOM 6404 O O . ILE B 1 364 ? 13.039 24.172 27.312 1 97.75 364 ILE B O 1
ATOM 6408 N N . LEU B 1 365 ? 11.617 24.5 29.016 1 96.19 365 LEU B N 1
ATOM 6409 C CA . LEU B 1 365 ? 12.266 25.734 29.422 1 96.19 365 LEU B CA 1
ATOM 6410 C C . LEU B 1 365 ? 13.711 25.5 29.828 1 96.19 365 LEU B C 1
ATOM 6412 O O . LEU B 1 365 ? 14.594 26.297 29.531 1 96.19 365 LEU B O 1
ATOM 6416 N N . GLU B 1 366 ? 13.922 24.422 30.469 1 95.94 366 GLU B N 1
ATOM 6417 C CA . GLU B 1 366 ? 15.289 24.047 30.844 1 95.94 366 GLU B CA 1
ATOM 6418 C C . GLU B 1 366 ? 16.141 23.766 29.609 1 95.94 366 GLU B C 1
ATOM 6420 O O . GLU B 1 366 ? 17.281 24.219 29.516 1 95.94 366 GLU B O 1
ATOM 6425 N N . ALA B 1 367 ? 15.586 23 28.719 1 96.69 367 ALA B N 1
ATOM 6426 C CA . ALA B 1 367 ? 16.297 22.656 27.484 1 96.69 367 ALA B CA 1
ATOM 6427 C C . ALA B 1 367 ? 16.578 23.906 26.656 1 96.69 367 ALA B C 1
ATOM 6429 O O . ALA B 1 367 ? 17.641 24 26.031 1 96.69 367 ALA B O 1
ATOM 6430 N N . VAL B 1 368 ? 15.656 24.812 26.594 1 96 368 VAL B N 1
ATOM 6431 C CA . VAL B 1 368 ? 15.82 26.047 25.859 1 96 368 VAL B CA 1
ATOM 6432 C C . VAL B 1 368 ? 16.938 26.875 26.469 1 96 368 VAL B C 1
ATOM 6434 O O . VAL B 1 368 ? 17.719 27.516 25.75 1 96 368 VAL B O 1
ATOM 6437 N N . ASP B 1 369 ? 17.016 26.906 27.781 1 95.25 369 ASP B N 1
ATOM 6438 C CA . ASP B 1 369 ? 18.078 27.641 28.453 1 95.25 369 ASP B CA 1
ATOM 6439 C C . ASP B 1 369 ? 19.453 27.141 28.031 1 95.25 369 ASP B C 1
ATOM 6441 O O . ASP B 1 369 ? 20.344 27.922 27.734 1 95.25 369 ASP B O 1
ATOM 6445 N N . GLN B 1 370 ? 19.562 25.859 28.031 1 96.12 370 GLN B N 1
ATOM 6446 C CA . GLN B 1 370 ? 20.828 25.25 27.625 1 96.12 370 GLN B CA 1
ATOM 6447 C C . GLN B 1 370 ? 21.125 25.531 26.156 1 96.12 370 GLN B C 1
ATOM 6449 O O . GLN B 1 370 ? 22.281 25.812 25.797 1 96.12 370 GLN B O 1
ATOM 6454 N N . TRP B 1 371 ? 20.125 25.438 25.375 1 95.81 371 TRP B N 1
ATOM 6455 C CA . TRP B 1 371 ? 20.234 25.703 23.953 1 95.81 371 TRP B CA 1
ATOM 6456 C C . TRP B 1 371 ? 20.656 27.141 23.688 1 95.81 371 TRP B C 1
ATOM 6458 O O . TRP B 1 371 ? 21.516 27.406 22.844 1 95.81 371 TRP B O 1
ATOM 6468 N N . ARG B 1 372 ? 20.125 28.094 24.406 1 94.06 372 ARG B N 1
ATOM 6469 C CA . ARG B 1 372 ? 20.438 29.5 24.25 1 94.06 372 ARG B CA 1
ATOM 6470 C C . ARG B 1 372 ? 21.891 29.781 24.641 1 94.06 372 ARG B C 1
ATOM 6472 O O . ARG B 1 372 ? 22.562 30.578 23.984 1 94.06 372 ARG B O 1
ATOM 6479 N N . VAL B 1 373 ? 22.344 29.141 25.672 1 95.12 373 VAL B N 1
ATOM 6480 C CA . VAL B 1 373 ? 23.734 29.312 26.125 1 95.12 373 VAL B CA 1
ATOM 6481 C C . VAL B 1 373 ? 24.688 28.875 25.016 1 95.12 373 VAL B C 1
ATOM 6483 O O . VAL B 1 373 ? 25.688 29.547 24.75 1 95.12 373 VAL B O 1
ATOM 6486 N N . ARG B 1 374 ? 24.391 27.766 24.422 1 94.75 374 ARG B N 1
ATOM 6487 C CA . ARG B 1 374 ? 25.219 27.234 23.344 1 94.75 374 ARG B CA 1
ATOM 6488 C C . ARG B 1 374 ? 25.219 28.172 22.141 1 94.75 374 ARG B C 1
ATOM 6490 O O . ARG B 1 374 ? 26.25 28.406 21.531 1 94.75 374 ARG B O 1
ATOM 6497 N N . ARG B 1 375 ? 24.094 28.703 21.781 1 92.12 375 ARG B N 1
ATOM 6498 C CA . ARG B 1 375 ? 23.984 29.594 20.641 1 92.12 375 ARG B CA 1
ATOM 6499 C C . ARG B 1 375 ? 24.688 30.922 20.891 1 92.12 375 ARG B C 1
ATOM 6501 O O . ARG B 1 375 ? 25.375 31.453 20.031 1 92.12 375 ARG B O 1
ATOM 6508 N N . GLN B 1 376 ? 24.516 31.406 22.109 1 92.5 376 GLN B N 1
ATOM 6509 C CA . GLN B 1 376 ? 25.188 32.656 22.469 1 92.5 376 GLN B CA 1
ATOM 6510 C C . GLN B 1 376 ? 26.703 32.5 22.422 1 92.5 376 GLN B C 1
ATOM 6512 O O . GLN B 1 376 ? 27.406 33.406 21.984 1 92.5 376 GLN B O 1
ATOM 6517 N N . SER B 1 377 ? 27.141 31.422 22.812 1 94.5 377 SER B N 1
ATOM 6518 C CA . SER B 1 377 ? 28.578 31.141 22.812 1 94.5 377 SER B CA 1
ATOM 6519 C C . SER B 1 377 ? 29.109 31.078 21.375 1 94.5 377 SER B C 1
ATOM 6521 O O . SER B 1 377 ? 30.281 31.375 21.141 1 94.5 377 SER B O 1
ATOM 6523 N N . SER B 1 378 ? 28.312 30.812 20.438 1 92.12 378 SER B N 1
ATOM 6524 C CA . SER B 1 378 ? 28.719 30.703 19.031 1 92.12 378 SER B CA 1
ATOM 6525 C C . SER B 1 378 ? 28.375 31.969 18.266 1 92.12 378 SER B C 1
ATOM 6527 O O . SER B 1 378 ? 28.438 31.984 17.031 1 92.12 378 SER B O 1
ATOM 6529 N N . GLY B 1 379 ? 27.812 32.969 18.906 1 88.44 379 GLY B N 1
ATOM 6530 C CA . GLY B 1 379 ? 27.516 34.25 18.297 1 88.44 379 GLY B CA 1
ATOM 6531 C C . GLY B 1 379 ? 26.25 34.219 17.438 1 88.44 379 GLY B C 1
ATOM 6532 O O . GLY B 1 379 ? 26.094 35.031 16.531 1 88.44 379 GLY B O 1
ATOM 6533 N N . GLN B 1 380 ? 25.422 33.281 17.656 1 88.31 380 GLN B N 1
ATOM 6534 C CA . GLN B 1 380 ? 24.188 33.125 16.891 1 88.31 380 GLN B CA 1
ATOM 6535 C C . GLN B 1 380 ? 23 33.719 17.656 1 88.31 380 GLN B C 1
ATOM 6537 O O . GLN B 1 380 ? 23.031 33.844 18.891 1 88.31 380 GLN B O 1
ATOM 6542 N N . PRO B 1 381 ? 21.938 34.156 16.953 1 88.62 381 PRO B N 1
ATOM 6543 C CA . PRO B 1 381 ? 20.734 34.594 17.656 1 88.62 381 PRO B CA 1
ATOM 6544 C C . PRO B 1 381 ? 20.172 33.531 18.578 1 88.62 381 PRO B C 1
ATOM 6546 O O . PRO B 1 381 ? 20.125 32.344 18.203 1 88.62 381 PRO B O 1
ATOM 6549 N N . ALA B 1 382 ? 19.812 33.906 19.812 1 90.19 382 ALA B N 1
ATOM 6550 C CA . ALA B 1 382 ? 19.344 32.969 20.828 1 90.19 382 ALA B CA 1
ATOM 6551 C C . ALA B 1 382 ? 17.984 33.406 21.359 1 90.19 382 ALA B C 1
ATOM 6553 O O . ALA B 1 382 ? 17.875 33.812 22.531 1 90.19 382 ALA B O 1
ATOM 6554 N N . PRO B 1 383 ? 16.953 33.281 20.5 1 91.81 383 PRO B N 1
ATOM 6555 C CA . PRO B 1 383 ? 15.617 33.656 20.984 1 91.81 383 PRO B CA 1
ATOM 6556 C C . PRO B 1 383 ? 15.148 32.844 22.156 1 91.81 383 PRO B C 1
ATOM 6558 O O . PRO B 1 383 ? 15.516 31.656 22.281 1 91.81 383 PRO B O 1
ATOM 6561 N N . ASP B 1 384 ? 14.43 33.5 23.031 1 93 384 ASP B N 1
ATOM 6562 C CA . ASP B 1 384 ? 13.82 32.781 24.156 1 93 384 ASP B CA 1
ATOM 6563 C C . ASP B 1 384 ? 12.461 32.188 23.75 1 93 384 ASP B C 1
ATOM 6565 O O . ASP B 1 384 ? 11.977 32.438 22.641 1 93 384 ASP B O 1
ATOM 6569 N N . VAL B 1 385 ? 11.898 31.344 24.625 1 94.94 385 VAL B N 1
ATOM 6570 C CA . VAL B 1 385 ? 10.617 30.688 24.359 1 94.94 385 VAL B CA 1
ATOM 6571 C C . VAL B 1 385 ? 9.656 30.938 25.516 1 94.94 385 VAL B C 1
ATOM 6573 O O . VAL B 1 385 ? 10.047 30.875 26.672 1 94.94 385 VAL B O 1
ATOM 6576 N N . GLY B 1 386 ? 8.523 31.391 25.172 1 95.56 386 GLY B N 1
ATOM 6577 C CA . GLY B 1 386 ? 7.441 31.531 26.141 1 95.56 386 GLY B CA 1
ATOM 6578 C C . GLY B 1 386 ? 6.41 30.422 26.031 1 95.56 386 GLY B C 1
ATOM 6579 O O . GLY B 1 386 ? 6.203 29.859 24.969 1 95.56 386 GLY B O 1
ATOM 6580 N N . ALA B 1 387 ? 5.766 30.172 27.172 1 97.62 387 ALA B N 1
ATOM 6581 C CA . ALA B 1 387 ? 4.766 29.094 27.203 1 97.62 387 ALA B CA 1
ATOM 6582 C C . ALA B 1 387 ? 3.475 29.578 27.859 1 97.62 387 ALA B C 1
ATOM 6584 O O . ALA B 1 387 ? 3.508 30.359 28.812 1 97.62 387 ALA B O 1
ATOM 6585 N N . GLY B 1 388 ? 2.393 29.188 27.312 1 97.75 388 GLY B N 1
ATOM 6586 C CA . GLY B 1 388 ? 1.075 29.312 27.906 1 97.75 388 GLY B CA 1
ATOM 6587 C C . GLY B 1 388 ? 0.35 27.984 28.016 1 97.75 388 GLY B C 1
ATOM 6588 O O . GLY B 1 388 ? 0.377 27.172 27.078 1 97.75 388 GLY B O 1
ATOM 6589 N N . MET B 1 389 ? -0.251 27.734 29.156 1 98.31 389 MET B N 1
ATOM 6590 C CA . MET B 1 389 ? -0.942 26.469 29.359 1 98.31 389 MET B CA 1
ATOM 6591 C C . MET B 1 389 ? -2.332 26.688 29.938 1 98.31 389 MET B C 1
ATOM 6593 O O . MET B 1 389 ? -2.516 27.547 30.812 1 98.31 389 MET B O 1
ATOM 6597 N N . ALA B 1 390 ? -3.244 25.984 29.469 1 97.88 390 ALA B N 1
ATOM 6598 C CA . ALA B 1 390 ? -4.594 25.969 30.016 1 97.88 390 ALA B CA 1
ATOM 6599 C C . ALA B 1 390 ? -5.172 24.547 30 1 97.88 390 ALA B C 1
ATOM 6601 O O . ALA B 1 390 ? -4.953 23.797 29.047 1 97.88 390 ALA B O 1
ATOM 6602 N N . SER B 1 391 ? -5.879 24.219 31.047 1 98.06 391 SER B N 1
ATOM 6603 C CA . SER B 1 391 ? -6.539 22.922 31.141 1 98.06 391 SER B CA 1
ATOM 6604 C C . SER B 1 391 ? -8.055 23.078 31.172 1 98.06 391 SER B C 1
ATOM 6606 O O . SER B 1 391 ? -8.578 24.016 31.797 1 98.06 391 SER B O 1
ATOM 6608 N N . GLY B 1 392 ? -8.711 22.234 30.438 1 95.88 392 GLY B N 1
ATOM 6609 C CA . GLY B 1 392 ? -10.164 22.234 30.375 1 95.88 392 GLY B CA 1
ATOM 6610 C C . GLY B 1 392 ? -10.719 21.406 29.234 1 95.88 392 GLY B C 1
ATOM 6611 O O . GLY B 1 392 ? -9.984 20.641 28.609 1 95.88 392 GLY B O 1
ATOM 6612 N N . PRO B 1 393 ? -12.023 21.469 29.031 1 93.31 393 PRO B N 1
ATOM 6613 C CA . PRO B 1 393 ? -12.641 20.734 27.922 1 93.31 393 PRO B CA 1
ATOM 6614 C C . PRO B 1 393 ? -12.203 21.266 26.547 1 93.31 393 PRO B C 1
ATOM 6616 O O . PRO B 1 393 ? -12.102 22.484 26.359 1 93.31 393 PRO B O 1
ATOM 6619 N N . VAL B 1 394 ? -11.852 20.375 25.688 1 92.62 394 VAL B N 1
ATOM 6620 C CA . VAL B 1 394 ? -11.523 20.703 24.297 1 92.62 394 VAL B CA 1
ATOM 6621 C C . VAL B 1 394 ? -12.258 19.766 23.344 1 92.62 394 VAL B C 1
ATOM 6623 O O . VAL B 1 394 ? -12.641 18.656 23.734 1 92.62 394 VAL B O 1
ATOM 6626 N N . LEU B 1 395 ? -12.555 20.219 22.234 1 90.31 395 LEU B N 1
ATOM 6627 C CA . LEU B 1 395 ? -13.078 19.375 21.172 1 90.31 395 LEU B CA 1
ATOM 6628 C C . LEU B 1 395 ? -11.953 18.859 20.281 1 90.31 395 LEU B C 1
ATOM 6630 O O . LEU B 1 395 ? -11.195 19.656 19.703 1 90.31 395 LEU B O 1
ATOM 6634 N N . PHE B 1 396 ? -11.805 17.562 20.328 1 89.31 396 PHE B N 1
ATOM 6635 C CA . PHE B 1 396 ? -10.836 16.906 19.453 1 89.31 396 PHE B CA 1
ATOM 6636 C C . PHE B 1 396 ? -11.539 16.234 18.281 1 89.31 396 PHE B C 1
ATOM 6638 O O . PHE B 1 396 ? -12.414 15.391 18.469 1 89.31 396 PHE B O 1
ATOM 6645 N N . GLY B 1 397 ? -11.172 16.641 17.094 1 84.06 397 GLY B N 1
ATOM 6646 C CA . GLY B 1 397 ? -11.836 16.078 15.93 1 84.06 397 GLY B CA 1
ATOM 6647 C C . GLY B 1 397 ? -11.203 16.5 14.617 1 84.06 397 GLY B C 1
ATOM 6648 O O . GLY B 1 397 ? -10.062 16.969 14.594 1 84.06 397 GLY B O 1
ATOM 6649 N N . ILE B 1 398 ? -11.898 16.234 13.523 1 84.75 398 ILE B N 1
ATOM 6650 C CA . ILE B 1 398 ? -11.414 16.484 12.172 1 84.75 398 ILE B CA 1
ATOM 6651 C C . ILE B 1 398 ? -12.133 17.703 11.594 1 84.75 398 ILE B C 1
ATOM 6653 O O . ILE B 1 398 ? -13.367 17.75 11.562 1 84.75 398 ILE B O 1
ATOM 6657 N N . LEU B 1 399 ? -11.32 18.672 11.242 1 84.25 399 LEU B N 1
ATOM 6658 C CA . LEU B 1 399 ? -11.836 19.844 10.547 1 84.25 399 LEU B CA 1
ATOM 6659 C C . LEU B 1 399 ? -11.508 19.781 9.055 1 84.25 399 LEU B C 1
ATOM 6661 O O . LEU B 1 399 ? -10.68 18.969 8.633 1 84.25 399 LEU B O 1
ATOM 6665 N N . GLY B 1 400 ? -12.211 20.641 8.32 1 85.81 400 GLY B N 1
ATOM 6666 C CA . GLY B 1 400 ? -11.945 20.75 6.891 1 85.81 400 GLY B CA 1
ATOM 6667 C C . GLY B 1 400 ? -13.102 20.281 6.027 1 85.81 400 GLY B C 1
ATOM 6668 O O . GLY B 1 400 ? -14.242 20.203 6.492 1 85.81 400 GLY B O 1
ATOM 6669 N N . HIS B 1 401 ? -12.758 20.141 4.82 1 80.31 401 HIS B N 1
ATOM 6670 C CA . HIS B 1 401 ? -13.773 19.703 3.867 1 80.31 401 HIS B CA 1
ATOM 6671 C C . HIS B 1 401 ? -13.156 18.938 2.703 1 80.31 401 HIS B C 1
ATOM 6673 O O . HIS B 1 401 ? -12.094 19.328 2.197 1 80.31 401 HIS B O 1
ATOM 6679 N N . GLY B 1 402 ? -13.883 17.859 2.453 1 77.25 402 GLY B N 1
ATOM 6680 C CA . GLY B 1 402 ? -13.5 17.109 1.263 1 77.25 402 GLY B CA 1
ATOM 6681 C C . GLY B 1 402 ? -12.094 16.547 1.333 1 77.25 402 GLY B C 1
ATOM 6682 O O . GLY B 1 402 ? -11.773 15.773 2.234 1 77.25 402 GLY B O 1
ATOM 6683 N N . SER B 1 403 ? -11.234 17.219 0.414 1 75.56 403 SER B N 1
ATOM 6684 C CA . SER B 1 403 ? -9.906 16.641 0.229 1 75.56 403 SER B CA 1
ATOM 6685 C C . SER B 1 403 ? -8.859 17.391 1.052 1 75.56 403 SER B C 1
ATOM 6687 O O . SER B 1 403 ? -7.676 17.406 0.709 1 75.56 403 SER B O 1
ATOM 6689 N N . ARG B 1 404 ? -9.32 18.109 2.055 1 84.44 404 ARG B N 1
ATOM 6690 C CA . ARG B 1 404 ? -8.367 18.75 2.967 1 84.44 404 ARG B CA 1
ATOM 6691 C C . ARG B 1 404 ? -8.906 18.766 4.395 1 84.44 404 ARG B C 1
ATOM 6693 O O . ARG B 1 404 ? -9.711 19.625 4.75 1 84.44 404 ARG B O 1
ATOM 6700 N N . LEU B 1 405 ? -8.359 17.828 5.082 1 85.19 405 LEU B N 1
ATOM 6701 C CA . LEU B 1 405 ? -8.805 17.641 6.457 1 85.19 405 LEU B CA 1
ATOM 6702 C C . LEU B 1 405 ? -7.656 17.875 7.438 1 85.19 405 LEU B C 1
ATOM 6704 O O . LEU B 1 405 ? -6.492 17.938 7.031 1 85.19 405 LEU B O 1
ATOM 6708 N N . GLU B 1 406 ? -7.996 18.094 8.633 1 86.81 406 GLU B N 1
ATOM 6709 C CA . GLU B 1 406 ? -6.984 18.266 9.68 1 86.81 406 GLU B CA 1
ATOM 6710 C C . GLU B 1 406 ? -7.52 17.828 11.039 1 86.81 406 GLU B C 1
ATOM 6712 O O . GLU B 1 406 ? -8.633 18.203 11.414 1 86.81 406 GLU B O 1
ATOM 6717 N N . TYR B 1 407 ? -6.727 16.984 11.703 1 85.62 407 TYR B N 1
ATOM 6718 C CA . TYR B 1 407 ? -7.004 16.719 13.109 1 85.62 407 TYR B CA 1
ATOM 6719 C C . TYR B 1 407 ? -6.535 17.891 13.977 1 85.62 407 TYR B C 1
ATOM 6721 O O . TYR B 1 407 ? -5.414 18.375 13.82 1 85.62 407 TYR B O 1
ATOM 6729 N N . THR B 1 408 ? -7.434 18.297 14.812 1 87.81 408 THR B N 1
ATOM 6730 C CA . THR B 1 408 ? -7.023 19.422 15.656 1 87.81 408 THR B CA 1
ATOM 6731 C C . THR B 1 408 ? -7.887 19.484 16.922 1 87.81 408 THR B C 1
ATOM 6733 O O . THR B 1 408 ? -8.797 18.672 17.094 1 87.81 408 THR B O 1
ATOM 6736 N N . VAL B 1 409 ? -7.492 20.375 17.766 1 90.31 409 VAL B N 1
ATOM 6737 C CA . VAL B 1 409 ? -8.25 20.719 18.969 1 90.31 409 VAL B CA 1
ATOM 6738 C C . VAL B 1 409 ? -8.805 22.125 18.859 1 90.31 409 VAL B C 1
ATOM 6740 O O . VAL B 1 409 ? -8.141 23.031 18.328 1 90.31 409 VAL B O 1
ATOM 6743 N N . ILE B 1 410 ? -10.047 22.188 19.281 1 88.19 410 ILE B N 1
ATOM 6744 C CA . ILE B 1 410 ? -10.664 23.516 19.281 1 88.19 410 ILE B CA 1
ATOM 6745 C C . ILE B 1 410 ? -11.422 23.719 20.594 1 88.19 410 ILE B C 1
ATOM 6747 O O . ILE B 1 410 ? -11.797 22.75 21.266 1 88.19 410 ILE B O 1
ATOM 6751 N N . GLY B 1 411 ? -11.539 25.016 21 1 87 411 GLY B N 1
ATOM 6752 C CA . GLY B 1 411 ? -12.297 25.359 22.188 1 87 411 GLY B CA 1
ATOM 6753 C C . GLY B 1 411 ? -11.703 26.531 22.953 1 87 411 GLY B C 1
ATOM 6754 O O . GLY B 1 411 ? -10.641 27.047 22.594 1 87 411 GLY B O 1
ATOM 6755 N N . ASP B 1 412 ? -12.344 26.906 24 1 86.62 412 ASP B N 1
ATOM 6756 C CA . ASP B 1 412 ? -11.938 28.047 24.812 1 86.62 412 ASP B CA 1
ATOM 6757 C C . ASP B 1 412 ? -10.602 27.781 25.5 1 86.62 412 ASP B C 1
ATOM 6759 O O . ASP B 1 412 ? -9.812 28.703 25.719 1 86.62 412 ASP B O 1
ATOM 6763 N N . THR B 1 413 ? -10.453 26.562 25.828 1 92.5 413 THR B N 1
ATOM 6764 C CA . THR B 1 413 ? -9.211 26.172 26.484 1 92.5 413 THR B CA 1
ATOM 6765 C C . THR B 1 413 ? -8.008 26.438 25.578 1 92.5 413 THR B C 1
ATOM 6767 O O . THR B 1 413 ? -6.965 26.891 26.031 1 92.5 413 THR B O 1
ATOM 6770 N N . VAL B 1 414 ? -8.203 26.156 24.312 1 93.19 414 VAL B N 1
ATOM 6771 C CA . VAL B 1 414 ? -7.137 26.344 23.328 1 93.19 414 VAL B CA 1
ATOM 6772 C C . VAL B 1 414 ? -6.844 27.844 23.172 1 93.19 414 VAL B C 1
ATOM 6774 O O . VAL B 1 414 ? -5.684 28.25 23.172 1 93.19 414 VAL B O 1
ATOM 6777 N N . ASN B 1 415 ? -7.871 28.641 23.094 1 88.25 415 ASN B N 1
ATOM 6778 C CA . ASN B 1 415 ? -7.727 30.094 22.969 1 88.25 415 ASN B CA 1
ATOM 6779 C C . ASN B 1 415 ? -7.051 30.703 24.188 1 88.25 415 ASN B C 1
ATOM 6781 O O . ASN B 1 415 ? -6.246 31.625 24.062 1 88.25 415 ASN B O 1
ATOM 6785 N N . LEU B 1 416 ? -7.441 30.156 25.281 1 92.81 416 LEU B N 1
ATOM 6786 C CA . LEU B 1 416 ? -6.879 30.672 26.531 1 92.81 416 LEU B CA 1
ATOM 6787 C C . LEU B 1 416 ? -5.379 30.406 26.594 1 92.81 416 LEU B C 1
ATOM 6789 O O . LEU B 1 416 ? -4.613 31.281 27.031 1 92.81 416 LEU B O 1
ATOM 6793 N N . ALA B 1 417 ? -4.969 29.266 26.203 1 95.75 417 ALA B N 1
ATOM 6794 C CA . ALA B 1 417 ? -3.545 28.938 26.219 1 95.75 417 ALA B CA 1
ATOM 6795 C C . ALA B 1 417 ? -2.754 29.906 25.344 1 95.75 417 ALA B C 1
ATOM 6797 O O . ALA B 1 417 ? -1.67 30.359 25.719 1 95.75 417 ALA B O 1
ATOM 6798 N N . ALA B 1 418 ? -3.275 30.188 24.172 1 92.75 418 ALA B N 1
ATOM 6799 C CA . ALA B 1 418 ? -2.625 31.109 23.25 1 92.75 418 ALA B CA 1
ATOM 6800 C C . ALA B 1 418 ? -2.551 32.531 23.844 1 92.75 418 ALA B C 1
ATOM 6802 O O . ALA B 1 418 ? -1.527 33.188 23.734 1 92.75 418 ALA B O 1
ATOM 6803 N N . LYS B 1 419 ? -3.58 32.969 24.5 1 92 419 LYS B N 1
ATOM 6804 C CA . LYS B 1 419 ? -3.627 34.281 25.109 1 92 419 LYS B CA 1
ATOM 6805 C C . LYS B 1 419 ? -2.678 34.375 26.297 1 92 419 LYS B C 1
ATOM 6807 O O . LYS B 1 419 ? -2.08 35.438 26.547 1 92 419 LYS B O 1
ATOM 6812 N N . LEU B 1 420 ? -2.611 33.281 27.031 1 95.06 420 LEU B N 1
ATOM 6813 C CA . LEU B 1 420 ? -1.695 33.25 28.172 1 95.06 420 LEU B CA 1
ATOM 6814 C C . LEU B 1 420 ? -0.248 33.375 27.703 1 95.06 420 LEU B C 1
ATOM 6816 O O . LEU B 1 420 ? 0.574 34 28.375 1 95.06 420 LEU B O 1
ATOM 6820 N N . GLU B 1 421 ? 0.008 32.719 26.609 1 94.62 421 GLU B N 1
ATOM 6821 C CA . GLU B 1 421 ? 1.355 32.812 26.062 1 94.62 421 GLU B CA 1
ATOM 6822 C C . GLU B 1 421 ? 1.689 34.281 25.719 1 94.62 421 GLU B C 1
ATOM 6824 O O . GLU B 1 421 ? 2.775 34.75 26.047 1 94.62 421 GLU B O 1
ATOM 6829 N N . LYS B 1 422 ? 0.752 34.969 25.094 1 89.75 422 LYS B N 1
ATOM 6830 C CA . LYS B 1 422 ? 0.962 36.375 24.719 1 89.75 422 LYS B CA 1
ATOM 6831 C C . LYS B 1 422 ? 1.096 37.25 25.953 1 89.75 422 LYS B C 1
ATOM 6833 O O . LYS B 1 422 ? 1.825 38.25 25.938 1 89.75 422 LYS B O 1
ATOM 6838 N N . GLN B 1 423 ? 0.464 36.875 26.969 1 91.69 423 GLN B N 1
ATOM 6839 C CA . GLN B 1 423 ? 0.442 37.656 28.219 1 91.69 423 GLN B CA 1
ATOM 6840 C C . GLN B 1 423 ? 1.807 37.625 28.891 1 91.69 423 GLN B C 1
ATOM 6842 O O . GLN B 1 423 ? 2.105 38.5 29.719 1 91.69 423 GLN B O 1
ATOM 6847 N N . ASN B 1 424 ? 2.615 36.719 28.562 1 91.88 424 ASN B N 1
ATOM 6848 C CA . ASN B 1 424 ? 3.943 36.625 29.156 1 91.88 424 ASN B CA 1
ATOM 6849 C C . ASN B 1 424 ? 4.734 37.906 28.969 1 91.88 424 ASN B C 1
ATOM 6851 O O . ASN B 1 424 ? 5.5 38.312 29.859 1 91.88 424 ASN B O 1
ATOM 6855 N N . LYS B 1 425 ? 4.566 38.531 27.828 1 86.12 425 LYS B N 1
ATOM 6856 C CA . LYS B 1 425 ? 5.293 39.75 27.531 1 86.12 425 LYS B CA 1
ATOM 6857 C C . LYS B 1 425 ? 4.918 40.875 28.5 1 86.12 425 LYS B C 1
ATOM 6859 O O . LYS B 1 425 ? 5.773 41.656 28.922 1 86.12 425 LYS B O 1
ATOM 6864 N N . ILE B 1 426 ? 3.732 40.875 28.906 1 85.19 426 ILE B N 1
ATOM 6865 C CA . ILE B 1 426 ? 3.211 41.906 29.781 1 85.19 426 ILE B CA 1
ATOM 6866 C C . ILE B 1 426 ? 3.623 41.625 31.219 1 85.19 426 ILE B C 1
ATOM 6868 O O . ILE B 1 426 ? 3.975 42.531 31.969 1 85.19 426 ILE B O 1
ATOM 6872 N N . GLN B 1 427 ? 3.682 40.406 31.547 1 87.69 427 GLN B N 1
ATOM 6873 C CA . GLN B 1 427 ? 3.92 40.031 32.938 1 87.69 427 GLN B CA 1
ATOM 6874 C C . GLN B 1 427 ? 5.41 39.812 33.219 1 87.69 427 GLN B C 1
ATOM 6876 O O . GLN B 1 427 ? 5.824 39.688 34.344 1 87.69 427 GLN B O 1
ATOM 6881 N N . GLY B 1 428 ? 6.203 39.812 32.188 1 88.94 428 GLY B N 1
ATOM 6882 C CA . GLY B 1 428 ? 7.629 39.562 32.375 1 88.94 428 GLY B CA 1
ATOM 6883 C C . GLY B 1 428 ? 7.938 38.125 32.781 1 88.94 428 GLY B C 1
ATOM 6884 O O . GLY B 1 428 ? 8.812 37.906 33.625 1 88.94 428 GLY B O 1
ATOM 6885 N N . THR B 1 429 ? 7.105 37.219 32.312 1 93.12 429 THR B N 1
ATOM 6886 C CA . THR B 1 429 ? 7.285 35.812 32.594 1 93.12 429 THR B CA 1
ATOM 6887 C C . THR B 1 429 ? 7.609 35.031 31.328 1 93.12 429 THR B C 1
ATOM 6889 O O . THR B 1 429 ? 7.523 35.562 30.219 1 93.12 429 THR B O 1
ATOM 6892 N N . ARG B 1 430 ? 8.047 33.75 31.531 1 94.25 430 ARG B N 1
ATOM 6893 C CA . ARG B 1 430 ? 8.336 32.875 30.406 1 94.25 430 ARG B CA 1
ATOM 6894 C C . ARG B 1 430 ? 7.281 31.781 30.281 1 94.25 430 ARG B C 1
ATOM 6896 O O . ARG B 1 430 ? 7.254 31.062 29.281 1 94.25 430 ARG B O 1
ATOM 6903 N N . GLY B 1 431 ? 6.48 31.734 31.25 1 95.88 431 GLY B N 1
ATOM 6904 C CA . GLY B 1 431 ? 5.391 30.781 31.25 1 95.88 431 GLY B CA 1
ATOM 6905 C C . GLY B 1 431 ? 4.25 31.172 32.188 1 95.88 431 GLY B C 1
ATOM 6906 O O . GLY B 1 431 ? 4.48 31.703 33.281 1 95.88 431 GLY B O 1
ATOM 6907 N N . LEU B 1 432 ? 3.092 30.969 31.656 1 96.88 432 LEU B N 1
ATOM 6908 C CA . LEU B 1 432 ? 1.918 31.328 32.438 1 96.88 432 LEU B CA 1
ATOM 6909 C C . LEU B 1 432 ? 0.848 30.25 32.344 1 96.88 432 LEU B C 1
ATOM 6911 O O . LEU B 1 432 ? 0.716 29.594 31.297 1 96.88 432 LEU B O 1
ATOM 6915 N N . THR B 1 433 ? 0.17 30.031 33.438 1 97.44 433 THR B N 1
ATOM 6916 C CA . THR B 1 433 ? -1.018 29.188 33.469 1 97.44 433 THR B CA 1
ATOM 6917 C C . THR B 1 433 ? -2.053 29.734 34.438 1 97.44 433 THR B C 1
ATOM 6919 O O . THR B 1 433 ? -1.812 30.75 35.094 1 97.44 433 THR B O 1
ATOM 6922 N N . THR B 1 434 ? -3.209 29.156 34.406 1 95.81 434 THR B N 1
ATOM 6923 C CA . THR B 1 434 ? -4.238 29.578 35.344 1 95.81 434 THR B CA 1
ATOM 6924 C C . THR B 1 434 ? -4.082 28.844 36.656 1 95.81 434 THR B C 1
ATOM 6926 O O . THR B 1 434 ? -3.525 27.734 36.719 1 95.81 434 THR B O 1
ATOM 6929 N N . ARG B 1 435 ? -4.602 29.469 37.688 1 95.75 435 ARG B N 1
ATOM 6930 C CA . ARG B 1 435 ? -4.59 28.812 39 1 95.75 435 ARG B CA 1
ATOM 6931 C C . ARG B 1 435 ? -5.34 27.484 38.938 1 95.75 435 ARG B C 1
ATOM 6933 O O . ARG B 1 435 ? -4.922 26.5 39.562 1 95.75 435 ARG B O 1
ATOM 6940 N N . ALA B 1 436 ? -6.414 27.484 38.25 1 95.25 436 ALA B N 1
ATOM 6941 C CA . ALA B 1 436 ? -7.223 26.266 38.125 1 95.25 436 ALA B CA 1
ATOM 6942 C C . ALA B 1 436 ? -6.426 25.156 37.469 1 95.25 436 ALA B C 1
ATOM 6944 O O . ALA B 1 436 ? -6.488 24 37.906 1 95.25 436 ALA B O 1
ATOM 6945 N N . SER B 1 437 ? -5.691 25.453 36.406 1 97.56 437 SER B N 1
ATOM 6946 C CA . SER B 1 437 ? -4.875 24.469 35.719 1 97.56 437 SER B CA 1
ATOM 6947 C C . SER B 1 437 ? -3.738 23.969 36.594 1 97.56 437 SER B C 1
ATOM 6949 O O . SER B 1 437 ? -3.42 22.781 36.594 1 97.56 437 SER B O 1
ATOM 6951 N N . TYR B 1 438 ? -3.184 24.859 37.344 1 97.62 438 TYR B N 1
ATOM 6952 C CA . TYR B 1 438 ? -2.1 24.516 38.25 1 97.62 438 TYR B CA 1
ATOM 6953 C C . TYR B 1 438 ? -2.592 23.578 39.344 1 97.62 438 TYR B C 1
ATOM 6955 O O . TYR B 1 438 ? -1.933 22.594 39.688 1 97.62 438 TYR B O 1
ATOM 6963 N N . GLN B 1 439 ? -3.719 23.906 39.906 1 96.88 439 GLN B N 1
ATOM 6964 C CA . GLN B 1 439 ? -4.289 23.078 40.938 1 96.88 439 GLN B CA 1
ATOM 6965 C C . GLN B 1 439 ? -4.609 21.672 40.406 1 96.88 439 GLN B C 1
ATOM 6967 O O . GLN B 1 439 ? -4.387 20.672 41.094 1 96.88 439 GLN B O 1
ATOM 6972 N N . ARG B 1 440 ? -5.094 21.656 39.219 1 97.62 440 ARG B N 1
ATOM 6973 C CA . ARG B 1 440 ? -5.367 20.359 38.594 1 97.62 440 ARG B CA 1
ATOM 6974 C C . ARG B 1 440 ? -4.09 19.547 38.438 1 97.62 440 ARG B C 1
ATOM 6976 O O . ARG B 1 440 ? -4.086 18.344 38.656 1 97.62 440 ARG B O 1
ATOM 6983 N N . ALA B 1 441 ? -3.029 20.188 38.031 1 98.19 441 ALA B N 1
ATOM 6984 C CA . ALA B 1 441 ? -1.743 19.516 37.875 1 98.19 441 ALA B CA 1
ATOM 6985 C C . ALA B 1 441 ? -1.23 18.969 39.188 1 98.19 441 ALA B C 1
ATOM 6987 O O . ALA B 1 441 ? -0.676 17.859 39.25 1 98.19 441 ALA B O 1
ATOM 6988 N N . ARG B 1 442 ? -1.459 19.719 40.219 1 97.19 442 ARG B N 1
ATOM 6989 C CA . ARG B 1 442 ? -1.022 19.281 41.531 1 97.19 442 ARG B CA 1
ATOM 6990 C C . ARG B 1 442 ? -1.78 18.031 41.969 1 97.19 442 ARG B C 1
ATOM 6992 O O . ARG B 1 442 ? -1.185 17.094 42.5 1 97.19 442 ARG B O 1
ATOM 6999 N N . VAL B 1 443 ? -3.018 18.062 41.75 1 97.5 443 VAL B N 1
ATOM 7000 C CA . VAL B 1 443 ? -3.855 16.922 42.094 1 97.5 443 VAL B CA 1
ATOM 7001 C C . VAL B 1 443 ? -3.416 15.695 41.281 1 97.5 443 VAL B C 1
ATOM 7003 O O . VAL B 1 443 ? -3.465 14.57 41.781 1 97.5 443 VAL B O 1
ATOM 7006 N N . GLN B 1 444 ? -2.912 15.945 40.125 1 97.88 444 GLN B N 1
ATOM 7007 C CA . GLN B 1 444 ? -2.535 14.867 39.219 1 97.88 444 GLN B CA 1
ATOM 7008 C C . GLN B 1 444 ? -1.1 14.414 39.469 1 97.88 444 GLN B C 1
ATOM 7010 O O . GLN B 1 444 ? -0.567 13.586 38.719 1 97.88 444 GLN B O 1
ATOM 7015 N N . GLY B 1 445 ? -0.416 15.039 40.406 1 96.81 445 GLY B N 1
ATOM 7016 C CA . GLY B 1 445 ? 0.868 14.5 40.812 1 96.81 445 GLY B CA 1
ATOM 7017 C C . GLY B 1 445 ? 2.033 15.422 40.5 1 96.81 445 GLY B C 1
ATOM 7018 O O . GLY B 1 445 ? 3.193 15.031 40.656 1 96.81 445 GLY B O 1
ATOM 7019 N N . TYR B 1 446 ? 1.726 16.625 40.031 1 97.31 446 TYR B N 1
ATOM 7020 C CA . TYR B 1 446 ? 2.801 17.594 39.812 1 97.31 446 TYR B CA 1
ATOM 7021 C C . TYR B 1 446 ? 3.338 18.125 41.156 1 97.31 446 TYR B C 1
ATOM 7023 O O . TYR B 1 446 ? 2.572 18.609 41.969 1 97.31 446 TYR B O 1
ATOM 7031 N N . LEU B 1 447 ? 4.672 18.156 41.312 1 94.56 447 LEU B N 1
ATOM 7032 C CA . LEU B 1 447 ? 5.254 18.453 42.594 1 94.56 447 LEU B CA 1
ATOM 7033 C C . LEU B 1 447 ? 5.938 19.812 42.594 1 94.56 447 LEU B C 1
ATOM 7035 O O . LEU B 1 447 ? 6.312 20.328 43.656 1 94.56 447 LEU B O 1
ATOM 7039 N N . GLY B 1 448 ? 6.086 20.406 41.469 1 92.81 448 GLY B N 1
ATOM 7040 C CA . GLY B 1 448 ? 6.766 21.688 41.406 1 92.81 448 GLY B CA 1
ATOM 7041 C C . GLY B 1 448 ? 5.977 22.812 42.031 1 92.81 448 GLY B C 1
ATOM 7042 O O . GLY B 1 448 ? 4.746 22.859 41.938 1 92.81 448 GLY B O 1
ATOM 7043 N N . GLU B 1 449 ? 6.668 23.734 42.781 1 92.69 449 GLU B N 1
ATOM 7044 C CA . GLU B 1 449 ? 6.035 24.906 43.375 1 92.69 449 GLU B CA 1
ATOM 7045 C C . GLU B 1 449 ? 6.184 26.125 42.469 1 92.69 449 GLU B C 1
ATOM 7047 O O . GLU B 1 449 ? 7.289 26.453 42.031 1 92.69 449 GLU B O 1
ATOM 7052 N N . LYS B 1 450 ? 5.043 26.672 42.156 1 94.31 450 LYS B N 1
ATOM 7053 C CA . LYS B 1 450 ? 5.035 27.828 41.281 1 94.31 450 LYS B CA 1
ATOM 7054 C C . LYS B 1 450 ? 4.43 29.047 41.969 1 94.31 450 LYS B C 1
ATOM 7056 O O . LYS B 1 450 ? 3.652 28.891 42.938 1 94.31 450 LYS B O 1
ATOM 7061 N N . HIS B 1 451 ? 4.785 30.219 41.5 1 91.75 451 HIS B N 1
ATOM 7062 C CA . HIS B 1 451 ? 4.367 31.469 42.125 1 91.75 451 HIS B CA 1
ATOM 7063 C C . HIS B 1 451 ? 3.014 31.922 41.562 1 91.75 451 HIS B C 1
ATOM 7065 O O . HIS B 1 451 ? 2.84 32.062 40.344 1 91.75 451 HIS B O 1
ATOM 7071 N N . VAL B 1 452 ? 2.057 32.219 42.469 1 91.81 452 VAL B N 1
ATOM 7072 C CA . VAL B 1 452 ? 0.739 32.719 42.094 1 91.81 452 VAL B CA 1
ATOM 7073 C C . VAL B 1 452 ? 0.784 34.25 41.938 1 91.81 452 VAL B C 1
ATOM 7075 O O . VAL B 1 452 ? 1.276 34.938 42.812 1 91.81 452 VAL B O 1
ATOM 7078 N N . LEU B 1 453 ? 0.325 34.688 40.812 1 91.56 453 LEU B N 1
ATOM 7079 C CA . LEU B 1 453 ? 0.297 36.125 40.531 1 91.56 453 LEU B CA 1
ATOM 7080 C C . LEU B 1 453 ? -1.04 36.719 40.938 1 91.56 453 LEU B C 1
ATOM 7082 O O . LEU B 1 453 ? -2.037 36 41.062 1 91.56 453 LEU B O 1
ATOM 7086 N N . PRO B 1 454 ? -1.032 38.062 41.188 1 85.88 454 PRO B N 1
ATOM 7087 C CA . PRO B 1 454 ? -2.303 38.719 41.5 1 85.88 454 PRO B CA 1
ATOM 7088 C C . PRO B 1 454 ? -3.314 38.625 40.375 1 85.88 454 PRO B C 1
ATOM 7090 O O . PRO B 1 454 ? -2.934 38.406 39.219 1 85.88 454 PRO B O 1
ATOM 7093 N N . GLN B 1 455 ? -4.535 38.781 40.75 1 88.06 455 GLN B N 1
ATOM 7094 C CA . GLN B 1 455 ? -5.621 38.75 39.781 1 88.06 455 GLN B CA 1
ATOM 7095 C C . GLN B 1 455 ? -5.449 39.844 38.719 1 88.06 455 GLN B C 1
ATOM 7097 O O . GLN B 1 455 ? -5.156 41 39.062 1 88.06 455 GLN B O 1
ATOM 7102 N N . GLN B 1 456 ? -5.504 39.406 37.5 1 86.25 456 GLN B N 1
ATOM 7103 C CA . GLN B 1 456 ? -5.309 40.375 36.438 1 86.25 456 GLN B CA 1
ATOM 7104 C C . GLN B 1 456 ? -6.18 40.062 35.219 1 86.25 456 GLN B C 1
ATOM 7106 O O . GLN B 1 456 ? -6.75 38.969 35.156 1 86.25 456 GLN B O 1
ATOM 7111 N N . SER B 1 457 ? -6.289 41.062 34.312 1 86.69 457 SER B N 1
ATOM 7112 C CA . SER B 1 457 ? -7.035 40.844 33.094 1 86.69 457 SER B CA 1
ATOM 7113 C C . SER B 1 457 ? -6.152 40.25 32 1 86.69 457 SER B C 1
ATOM 7115 O O . SER B 1 457 ? -4.961 40.562 31.906 1 86.69 457 SER B O 1
ATOM 7117 N N . VAL B 1 458 ? -6.684 39.344 31.344 1 86 458 VAL B N 1
ATOM 7118 C CA . VAL B 1 458 ? -6.027 38.75 30.188 1 86 458 VAL B CA 1
ATOM 7119 C C . VAL B 1 458 ? -6.68 39.281 28.906 1 86 458 VAL B C 1
ATOM 7121 O O . VAL B 1 458 ? -7.91 39.281 28.781 1 86 458 VAL B O 1
ATOM 7124 N N . GLY B 1 459 ? -5.867 39.781 28.016 1 75.38 459 GLY B N 1
ATOM 7125 C CA . GLY B 1 459 ? -6.395 40.281 26.766 1 75.38 459 GLY B CA 1
ATOM 7126 C C . GLY B 1 459 ? -7.273 39.312 26.031 1 75.38 459 GLY B C 1
ATOM 7127 O O . GLY B 1 459 ? -6.887 38.156 25.828 1 75.38 459 GLY B O 1
ATOM 7128 N N . GLY B 1 460 ? -8.539 39.688 25.719 1 70.62 460 GLY B N 1
ATOM 7129 C CA . GLY B 1 460 ? -9.43 38.844 24.938 1 70.62 460 GLY B CA 1
ATOM 7130 C C . GLY B 1 460 ? -10.32 37.938 25.766 1 70.62 460 GLY B C 1
ATOM 7131 O O . GLY B 1 460 ? -11.133 37.188 25.234 1 70.62 460 GLY B O 1
ATOM 7132 N N . VAL B 1 461 ? -10 37.906 27.094 1 77.56 461 VAL B N 1
ATOM 7133 C CA . VAL B 1 461 ? -10.82 37.125 27.984 1 77.56 461 VAL B CA 1
ATOM 7134 C C . VAL B 1 461 ? -11.648 38.031 28.891 1 77.56 461 VAL B C 1
ATOM 7136 O O . VAL B 1 461 ? -11.156 39.031 29.375 1 77.56 461 VAL B O 1
ATOM 7139 N N . SER B 1 462 ? -12.828 37.625 28.938 1 76 462 SER B N 1
ATOM 7140 C CA . SER B 1 462 ? -13.695 38.438 29.781 1 76 462 SER B CA 1
ATOM 7141 C C . SER B 1 462 ? -13.406 38.188 31.266 1 76 462 SER B C 1
ATOM 7143 O O . SER B 1 462 ? -13.25 37.062 31.688 1 76 462 SER B O 1
ATOM 7145 N N . GLY B 1 463 ? -13.242 39.219 31.984 1 79.44 463 GLY B N 1
ATOM 7146 C CA . GLY B 1 463 ? -13.07 39.125 33.438 1 79.44 463 GLY B CA 1
ATOM 7147 C C . GLY B 1 463 ? -11.617 39 33.844 1 79.44 463 GLY B C 1
ATOM 7148 O O . GLY B 1 463 ? -10.711 39.125 33.031 1 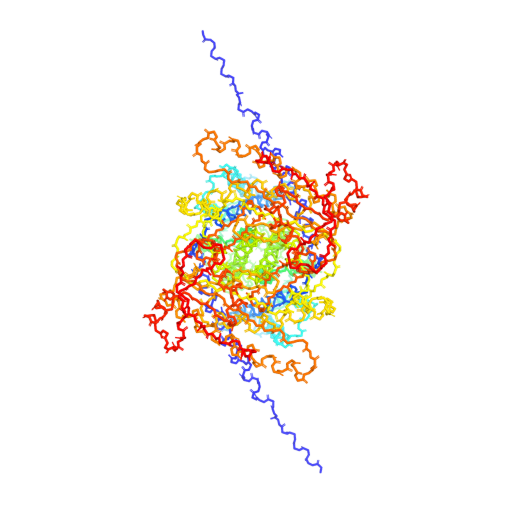79.44 463 GLY B O 1
ATOM 7149 N N . THR B 1 464 ? -11.414 38.938 35.156 1 86.44 464 THR B N 1
ATOM 7150 C CA . THR B 1 464 ? -10.078 38.781 35.75 1 86.44 464 THR B CA 1
ATOM 7151 C C . THR B 1 464 ? -9.836 37.312 36.156 1 86.44 464 THR B C 1
ATOM 7153 O O . THR B 1 464 ? -10.789 36.562 36.312 1 86.44 464 THR B O 1
ATOM 7156 N N . MET B 1 465 ? -8.594 36.938 36 1 88.81 465 MET B N 1
ATOM 7157 C CA . MET B 1 465 ? -8.25 35.594 36.375 1 88.81 465 MET B CA 1
ATOM 7158 C C . MET B 1 465 ? -6.938 35.562 37.156 1 88.81 465 MET B C 1
ATOM 7160 O O . MET B 1 465 ? -6.109 36.438 37.031 1 88.81 465 MET B O 1
ATOM 7164 N N . GLN B 1 466 ? -6.855 34.562 38.062 1 92.62 466 GLN B N 1
ATOM 7165 C CA . GLN B 1 466 ? -5.605 34.344 38.781 1 92.62 466 GLN B CA 1
ATOM 7166 C C . GLN B 1 466 ? -4.629 33.531 37.938 1 92.62 466 GLN B C 1
ATOM 7168 O O . GLN B 1 466 ? -4.988 32.469 37.406 1 92.62 466 GLN B O 1
ATOM 7173 N N . LEU B 1 467 ? -3.488 34.062 37.812 1 95.19 467 LEU B N 1
ATOM 7174 C CA . LEU B 1 467 ? -2.475 33.438 37 1 95.19 467 LEU B CA 1
ATOM 7175 C C . LEU B 1 467 ? -1.345 32.875 37.844 1 95.19 467 LEU B C 1
ATOM 7177 O O . LEU B 1 467 ? -1.184 33.281 39 1 95.19 467 LEU B O 1
ATOM 7181 N N . VAL B 1 468 ? -0.692 31.906 37.375 1 96.19 468 VAL B N 1
ATOM 7182 C CA . VAL B 1 468 ? 0.475 31.297 38 1 96.19 468 VAL B CA 1
ATOM 7183 C C . VAL B 1 468 ? 1.675 31.391 37.062 1 96.19 468 VAL B C 1
ATOM 7185 O O . VAL B 1 468 ? 1.593 30.984 35.906 1 96.19 468 VAL B O 1
ATOM 7188 N N . ALA B 1 469 ? 2.768 31.953 37.531 1 95.44 469 ALA B N 1
ATOM 7189 C CA . ALA B 1 469 ? 4 32.031 36.75 1 95.44 469 ALA B CA 1
ATOM 7190 C C . ALA B 1 469 ? 4.773 30.719 36.812 1 95.44 469 ALA B C 1
ATOM 7192 O O . ALA B 1 469 ? 5.09 30.219 37.906 1 95.44 469 ALA B O 1
ATOM 7193 N N . LEU B 1 470 ? 5.043 30.141 35.688 1 93.12 470 LEU B N 1
ATOM 7194 C CA . LEU B 1 470 ? 5.754 28.875 35.594 1 93.12 470 LEU B CA 1
ATOM 7195 C C . LEU B 1 470 ? 7.262 29.078 35.625 1 93.12 470 LEU B C 1
ATOM 7197 O O . LEU B 1 470 ? 8.016 28.203 36 1 93.12 470 LEU B O 1
ATOM 7201 N N . ALA B 1 471 ? 7.688 30.141 35 1 88.5 471 ALA B N 1
ATOM 7202 C CA . ALA B 1 471 ? 9.086 30.562 35.031 1 88.5 471 ALA B CA 1
ATOM 7203 C C . ALA B 1 471 ? 9.203 32.062 34.875 1 88.5 471 ALA B C 1
ATOM 7205 O O . ALA B 1 471 ? 8.406 32.688 34.188 1 88.5 471 ALA B O 1
ATOM 7206 N N . LEU B 1 472 ? 10.164 32.625 35.594 1 79.75 472 LEU B N 1
ATOM 7207 C CA . LEU B 1 472 ? 10.391 34.062 35.5 1 79.75 472 LEU B CA 1
ATOM 7208 C C . LEU B 1 472 ? 11.391 34.375 34.406 1 79.75 472 LEU B C 1
ATOM 7210 O O . LEU B 1 472 ? 12.211 33.531 34.031 1 79.75 472 LEU B O 1
ATOM 7214 N N . SER B 1 473 ? 11.109 35.5 33.719 1 73.38 473 SER B N 1
ATOM 7215 C CA . SER B 1 473 ? 12.039 35.938 32.688 1 73.38 473 SER B CA 1
ATOM 7216 C C . SER B 1 473 ? 13.406 36.281 33.281 1 73.38 473 SER B C 1
ATOM 7218 O O . SER B 1 473 ? 13.5 36.719 34.406 1 73.38 473 SER B O 1
ATOM 7220 N N . SER B 1 474 ? 14.477 35.625 32.781 1 58.78 474 SER B N 1
ATOM 7221 C CA . SER B 1 474 ? 15.805 36 33.25 1 58.78 474 SER B CA 1
ATOM 7222 C C . SER B 1 474 ? 16.047 37.5 33.125 1 58.78 474 SER B C 1
ATOM 7224 O O . SER B 1 474 ? 16.938 38.062 33.781 1 58.78 474 SER B O 1
ATOM 7226 N N . ASP B 1 475 ? 15.5 38.25 32.219 1 50.34 475 ASP B N 1
ATOM 7227 C CA . ASP B 1 475 ? 15.758 39.688 32.062 1 50.34 475 ASP B CA 1
ATOM 7228 C C . ASP B 1 475 ? 14.938 40.5 33.031 1 50.34 475 ASP B C 1
ATOM 7230 O O . ASP B 1 475 ? 14.922 41.719 33 1 50.34 475 ASP B O 1
ATOM 7234 N N . ALA B 1 476 ? 14.211 40 33.906 1 43.75 476 ALA B N 1
ATOM 7235 C CA . ALA B 1 476 ? 13.547 40.812 34.906 1 43.75 476 ALA B CA 1
ATOM 7236 C C . ALA B 1 476 ? 14.484 41.094 36.094 1 43.75 476 ALA B C 1
ATOM 7238 O O . ALA B 1 476 ? 15.289 40.25 36.469 1 43.75 476 ALA B O 1
#